Protein AF-A0A7W8QXP1-F1 (afdb_monomer_lite)

pLDDT: mean 91.77, std 12.17, range [30.86, 98.94]

Foldseek 3Di:
DVVVVVVVVVVVVVVVVVVVVVPPPPPDPPPQKAKWFQQLAEELQAWGKIKIFGQDDAWAQKKFKAAPPPRHTDDIFGWAPWLADDFLTGIMIMTTPSVGRDWHWIWMGTPNYIYPIHTHDLQSLACLLVLLVVLLLCFKAAQRQVVNDHFQQQAAFEDPDPDPGRHGADLTIFGQFFQFNKDFLQQLLLLLLLLLVLCVVQVVRFDQQADLSGYGDGDPDGPSVSSSVRSVVSQCSQLVDLQWHWTIWAAPLSVPDFDRRRPFQRDCPPGGRHYTYIYTQPQCWDAPAPETAHGRWCLQSLLSLLLSLLSVLVVCCPPPVPSSVVSNSRNVSSLVRSVVGPTDRWDYHHPDNDTQRAGDRLLSLLSNLLSNCVSPVDVVSLVSNLVSCVVQLAQVQLLPQDDGHNHRPPLDRCSLLSSLVV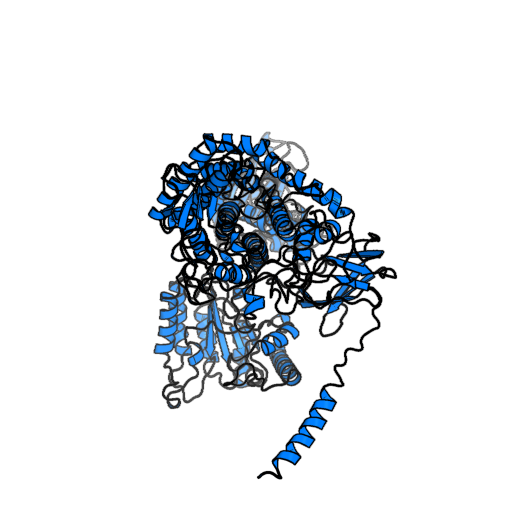DDDPSVVSSLVSLVVSLVSQQVQLVSHSLSGSQYFFQLSLLNLLNNLVSVVSSCVSPVDCPCSNSSVSSVSCCRQSDLQSEHQFFCVVVPGHYQQAFQHSCCPVPVDGSGSFGWSAKHQLVVQVPDPQQDFPDPFPCVSRGGNGIDAGSGNSDNRHGIGGSSSSSSVSSSSSSSSSVSCLFPDADDDQLARAFFDLVDLEEAEEAEDEQFQPQLVVLLVLCVVLVFAHAYAYELNLLPDPVCVVSVLSNVVSPHHYAHQWHHLDDQADPVGLVHGPDDLVRRVVRRVSRQVSVVVSVQHCVSHQEYQYRVSGHHNVSSVSSVVVSHHYHGFHPFLCQALQQDAVVVPPSDDALVNSLVSLVVQQVPDPSRCRRGHRYHYSGYDPRRPRHNSVCSSVSSVVSVVVVHHHDHPCVSHDRDRDDQPPVCCVPPLVVQLVVLQVLVVVQQQADAWDDWDQCPPLRHNATKTKGKGWAAAQPPPRHTFIWIFIWRADHSNLVSLQLQVLCCVQPVDNDPVSSCVLSVLLCVARSRIATQWIWDWDPDPPHRGTAIFTDHLQWTFAFPDPVLHDPSRGHDPVSRVCRSVDDPVRTDQATHAAGDRRGQGPVLCVVVVNPDCCDDPVGGGPCVSVVSNVQVVVSNVDSYRVSSNSVSNVPD

Sequence (1076 aa):
MHKYMVRYIRKMSLFFSFCFLLYTSQAAESSGAWIRINQLGYLPKGIKVAVWVGKQGTAAETFQVLEAKTSALVFRGKTSAAYGAYGPFNQSYRLNFSAFTKPGHYYIQCGEVRSPVFRLADNIYEGTADFSLRYMRQQRSGFNPFLKDSCHTKDGFTMYGPMRDSTHIDVSGGWHDATDYLQYVTTSANATYHLLAAYRDFPEVFSDRHQANGLEGSNGTADVLDEAKWGLNWLLKMHPKKNWMFNQLADDRDHAGMRLPNKDLVDYGMGKGNARVVYFANGEPQGLGKYKNRSTGLASTAGKFSSAFALAASVYQKTDPGLAKLFREKSLSAYSLGLTRPGVSQTAPNREPYFYEEDNWVDDMELASAALYRLTGGQQYLKQSLQYSLAEQVTPWMGADTARHYQWYPFHNFGHAELAAATDGKTKAALIGYYRQGIEKVLGKAKQNVFYRGVPFIWCSNNLTTSFAIQCALYRKLSGDEQYAELEQACIDWLFGCNPWGKCMVYGMPAMGDTPGDPHSSLSYLYHYPLDGGLVDGPVYGSIFKHLRGLTLSKPDAYAEFQSDLVVYHDDKGDYSTNEPTMDGTASLVYLLAGKASEARHSITFPESHGAIIRGDTSSKKLALVFTGDEFGDGAAFIANALKQEQVHGSFFLTGNFYRNKDFKKVIAQLKQDGNYLGSHSDRHLLYCDWGKRDSLLVTKAQFEKDIAAGYLELKKFGIEKNQAPYFLPPYEWYNDTIASWTRGLDLHLVNFTPGTRSNADYTYPEMGAKYINSETVQQSILNYEQKDKNGLNGFILLVHIGTDPRRKDKFYSRLPRLIPALKSKGYQFVRIDELLKQEPAGIPAAYLKDSLPALVAKCKNLLDHAYMAQTLIAETDTLPGWEGLPVKLYAYKTGKDLYTGQPKTGKVYLLNPSAEKLATWIMTTCWEVKKSVEAKYINKVFETIRGQSGAQFPVKGVVYEDQYTRNFQEPYIFKDGVTVYVADSTMFPRDKTCTPAQLDFYLRIENKDLKAQTGRYGRIISTTREMYLANGGTADVGDAEHRKIKWLDIVKDLYKKAWRSDKNELMIAWARQNL

Radius of gyration: 35.12 Å; chains: 1; bounding box: 66×115×99 Å

Secondary structure (DSSP, 8-state):
-HHHHHHHHHHHHHHHTTSSSS---------SEEEE--SS-B-TTS--EEEEEESSS---SEEEEEETTT--EEEEEE-------BTTBSEEEEEE-TT----EEEEEEETTEEPPPEEE-TTTTTTHHHHHHHHHHHTBSEEETTTTEEE-TT--EEESSSSPTT-B-----SB-SSSS--EEHHHHHHHHHHHHHHHHH-TTT----B-TTS-BS--SS-HHHHHHHHHHHHHHHHS-STT--EEEES-GGG-S----GGG----SSS-TTSPPEEEE--SS---SSS-------SHHHHHHHHHHHHHHHHHHTTT-HHHHHHHHHHHHHHHHHHHHS-S--PPPPSSSS--------HHHHHHHHHHHHHHH--HHHHHHHHHHHHH-SS-TTTT-S---TTTTTTSS-HHHHHHHHT--HHHHHHHHHHHHHHHHHHHHHHTTSTT---S--STTHHHHHHHHHHHHHHHHHHH---TTHHHHHHHHHHHBT-STT--BSBTTBSTTS---SS-S-HHHHHH----TTPEE---B-HHHHTT-TT---SS--TTGGG--SS-B---STT-HHHH-EEHHHHHHHHHHHHHHHHHHHTS-PPPEETTEE-B--TTS-EEEEEEEESS--TTHHHHHHHHHHTT---EEEE-HHHHH-GGGHHHHHHHHHTT-EEEES-SS----B-SS-TTSBSS-HHHHHHHHHHHHHHHHHTT--GGG--EE--GGG---HHHHHHHHHTT-EEB-PPTTS-GGGGG--GGGGGG---HHHHHHHHHHHHHHSTTTTTTEEEEEESS--TT--S-GGGGHHHHHHHHHTTTPEE--HHHHT-----PPPHHHHHHHHHHHHHHHHHHHHT-TT-SEEEEEES--TT-TTS-EEEEEEEES--TTT-SPEEEEEEE-PPPHHHHHHHHHHHHHHHHS---HHHHHHHHHHHHHHTTT--EEEEEEEE-SSSTT--EEEEEETTEEEEES-GGGS-TTSS--HHHHHHHHT--GGGEEEEEEEEETTTTB-HHHHHTTT--S----SSS-BTTHHHHHHHHHHHHHTSS--HHHHHHHHHH-

Structure (mmCIF, N/CA/C/O backbone):
data_AF-A0A7W8QXP1-F1
#
_entry.id   AF-A0A7W8QXP1-F1
#
loop_
_atom_site.group_PDB
_atom_site.id
_atom_site.type_symbol
_atom_site.label_atom_id
_atom_site.label_alt_id
_atom_site.label_comp_id
_atom_site.label_asym_id
_atom_site.label_entity_id
_atom_site.label_seq_id
_atom_site.pdbx_PDB_ins_code
_atom_site.Cartn_x
_atom_site.Cartn_y
_atom_site.Cartn_z
_atom_site.occupancy
_atom_site.B_iso_or_equiv
_atom_site.auth_seq_id
_atom_site.auth_comp_id
_atom_site.auth_asym_id
_atom_site.auth_atom_id
_atom_site.pdbx_PDB_model_num
ATOM 1 N N . MET A 1 1 ? -2.065 -65.289 -2.883 1.00 45.75 1 MET A N 1
ATOM 2 C CA . MET A 1 1 ? -1.930 -63.813 -2.849 1.00 45.75 1 MET A CA 1
ATOM 3 C C . MET A 1 1 ? -2.703 -63.068 -3.941 1.00 45.75 1 MET A C 1
ATOM 5 O O . MET A 1 1 ? -3.169 -61.979 -3.657 1.00 45.75 1 MET A O 1
ATOM 9 N N . HIS A 1 2 ? -2.965 -63.631 -5.127 1.00 40.47 2 HIS A N 1
ATOM 10 C CA . HIS A 1 2 ? -3.697 -62.901 -6.184 1.00 40.47 2 HIS A CA 1
ATOM 11 C C . HIS A 1 2 ? -5.241 -62.876 -6.029 1.00 40.47 2 HIS A C 1
ATOM 13 O O . HIS A 1 2 ? -5.902 -61.968 -6.518 1.00 40.47 2 HIS A O 1
ATOM 19 N N . LYS A 1 3 ? -5.837 -63.815 -5.272 1.00 36.53 3 LYS A N 1
ATOM 20 C CA . LYS A 1 3 ? -7.297 -63.853 -5.007 1.00 36.53 3 LYS A CA 1
ATOM 21 C C . LYS A 1 3 ? -7.773 -62.976 -3.830 1.00 36.53 3 LYS A C 1
ATOM 23 O O . LYS A 1 3 ? -8.970 -62.734 -3.713 1.00 36.53 3 LYS A O 1
ATOM 28 N N . TYR A 1 4 ? -6.866 -62.459 -2.994 1.00 38.69 4 TYR A N 1
ATOM 29 C CA . TYR A 1 4 ? -7.212 -61.578 -1.862 1.00 38.69 4 TYR A CA 1
ATOM 30 C C . TYR A 1 4 ? -7.196 -60.080 -2.227 1.00 38.69 4 TYR A C 1
ATOM 32 O O . TYR A 1 4 ? -7.912 -59.299 -1.608 1.00 38.69 4 TYR A O 1
ATOM 40 N N . MET A 1 5 ? -6.479 -59.689 -3.287 1.00 38.09 5 MET A N 1
ATOM 41 C CA . MET A 1 5 ? -6.414 -58.297 -3.765 1.00 38.09 5 MET A CA 1
ATOM 42 C C . MET A 1 5 ? -7.695 -57.851 -4.491 1.00 38.09 5 MET A C 1
ATOM 44 O O . MET A 1 5 ? -8.134 -56.713 -4.352 1.00 38.09 5 MET A O 1
ATOM 48 N N . VAL A 1 6 ? -8.371 -58.767 -5.193 1.00 42.03 6 VAL A N 1
ATOM 49 C CA . VAL A 1 6 ? -9.580 -58.451 -5.982 1.00 42.03 6 VAL A CA 1
ATOM 50 C C . VAL A 1 6 ? -10.817 -58.216 -5.096 1.00 42.03 6 VAL A C 1
ATOM 52 O O . VAL A 1 6 ? -11.733 -57.486 -5.472 1.00 42.03 6 VAL A O 1
ATOM 55 N N . ARG A 1 7 ? -10.838 -58.767 -3.872 1.00 38.62 7 ARG A N 1
ATOM 56 C CA . ARG A 1 7 ? -11.947 -58.577 -2.917 1.00 38.62 7 ARG A CA 1
ATOM 57 C C . ARG A 1 7 ? -11.849 -57.263 -2.128 1.00 38.62 7 ARG A C 1
ATOM 59 O O . ARG A 1 7 ? -12.881 -56.758 -1.695 1.00 38.62 7 ARG A O 1
ATOM 66 N N . TYR A 1 8 ? -10.648 -56.689 -2.001 1.00 40.62 8 TYR A N 1
ATOM 67 C CA . TYR A 1 8 ? -10.424 -55.383 -1.364 1.00 40.62 8 TYR A CA 1
ATOM 68 C C . TYR A 1 8 ? -10.776 -54.212 -2.298 1.00 40.62 8 TYR A C 1
ATOM 70 O O . TYR A 1 8 ? -11.383 -53.235 -1.864 1.00 40.62 8 TYR A O 1
ATOM 78 N N . ILE A 1 9 ? -10.524 -54.359 -3.603 1.00 44.59 9 ILE A N 1
ATOM 79 C CA . ILE A 1 9 ? -10.829 -53.321 -4.601 1.00 44.59 9 ILE A CA 1
ATOM 80 C C . ILE A 1 9 ? -12.349 -53.151 -4.790 1.00 44.59 9 ILE A C 1
ATOM 82 O O . ILE A 1 9 ? -12.837 -52.028 -4.868 1.00 44.59 9 ILE A O 1
ATOM 86 N N . ARG A 1 10 ? -13.145 -54.230 -4.728 1.00 36.12 10 ARG A N 1
ATOM 87 C CA . ARG A 1 10 ? -14.615 -54.133 -4.864 1.00 36.12 10 ARG A CA 1
ATOM 88 C C . ARG A 1 10 ? -15.347 -53.528 -3.657 1.00 36.12 10 ARG A C 1
ATOM 90 O O . ARG A 1 10 ? -16.446 -53.016 -3.840 1.00 36.12 10 ARG A O 1
ATOM 97 N N . LYS A 1 11 ? -14.770 -53.544 -2.446 1.00 36.03 11 LYS A N 1
ATOM 98 C CA . LYS A 1 11 ? -15.362 -52.861 -1.273 1.00 36.03 11 LYS A CA 1
ATOM 99 C C . LYS A 1 11 ? -14.925 -51.396 -1.143 1.00 36.03 11 LYS A C 1
ATOM 101 O O . LYS A 1 11 ? -15.694 -50.603 -0.612 1.00 36.03 11 LYS A O 1
ATOM 106 N N . MET A 1 12 ? -13.769 -51.013 -1.693 1.00 38.09 12 MET A N 1
ATOM 107 C CA . MET A 1 12 ? -13.358 -49.603 -1.781 1.00 38.09 12 MET A CA 1
ATOM 108 C C . MET A 1 12 ? -14.133 -48.821 -2.849 1.00 38.09 12 MET A C 1
ATOM 110 O O . MET A 1 12 ? -14.466 -47.665 -2.611 1.00 38.09 12 MET A O 1
ATOM 114 N N . SER A 1 13 ? -14.518 -49.441 -3.970 1.00 34.28 13 SER A N 1
ATOM 115 C CA . SER A 1 13 ? -15.286 -48.749 -5.023 1.00 34.28 13 SER A CA 1
ATOM 116 C C . SER A 1 13 ? -16.749 -48.448 -4.652 1.00 34.28 13 SER A C 1
ATOM 118 O O . SER A 1 13 ? -17.327 -47.501 -5.181 1.00 34.28 13 SER A O 1
ATOM 120 N N . LEU A 1 14 ? -17.343 -49.199 -3.715 1.00 34.03 14 LEU A N 1
ATOM 121 C CA . LEU A 1 14 ? -18.716 -48.962 -3.240 1.00 34.03 14 LEU A CA 1
ATOM 122 C C . LEU A 1 14 ? -18.803 -47.969 -2.068 1.00 34.03 14 LEU A C 1
ATOM 124 O O . LEU A 1 14 ? -19.840 -47.339 -1.903 1.00 34.03 14 LEU A O 1
ATOM 128 N N . PHE A 1 15 ? -17.721 -47.758 -1.309 1.00 35.34 15 PHE A N 1
ATOM 129 C CA . PHE A 1 15 ? -17.677 -46.720 -0.268 1.00 35.34 15 PHE A CA 1
ATOM 130 C C . PHE A 1 15 ? -17.235 -45.354 -0.826 1.00 35.34 15 PHE A C 1
ATOM 132 O O . PHE A 1 15 ? -17.736 -44.321 -0.393 1.00 35.34 15 PHE A O 1
ATOM 139 N N . PHE A 1 16 ? -16.388 -45.336 -1.866 1.00 35.66 16 PHE A N 1
ATOM 140 C CA . PHE A 1 16 ? -16.033 -44.098 -2.577 1.00 35.66 16 PHE A CA 1
ATOM 141 C C . PHE A 1 16 ? -17.156 -43.548 -3.467 1.00 35.66 16 PHE A C 1
ATOM 143 O O . PHE A 1 16 ? -17.187 -42.347 -3.713 1.00 35.66 16 PHE A O 1
ATOM 150 N N . SER A 1 17 ? -18.112 -44.381 -3.891 1.00 30.86 17 SER A N 1
ATOM 151 C CA . SER A 1 17 ? -19.267 -43.911 -4.672 1.00 30.86 17 SER A CA 1
ATOM 152 C C . SER A 1 17 ? -20.424 -43.397 -3.806 1.00 30.86 17 SER A C 1
ATOM 154 O O . SER A 1 17 ? -21.253 -42.653 -4.308 1.00 30.86 17 SER A O 1
ATOM 156 N N . PHE A 1 18 ? -20.486 -43.725 -2.507 1.00 32.00 18 PHE A N 1
ATOM 157 C CA . PHE A 1 18 ? -21.573 -43.257 -1.628 1.00 32.00 18 PHE A CA 1
ATOM 158 C C . PHE A 1 18 ? -21.232 -41.963 -0.863 1.00 32.00 18 PHE A C 1
ATOM 160 O O . PHE A 1 18 ? -22.133 -41.237 -0.455 1.00 32.00 18 PHE A O 1
ATOM 167 N N . CYS A 1 19 ? -19.946 -41.611 -0.732 1.00 32.91 19 CYS A N 1
ATOM 168 C CA . CYS A 1 19 ? -19.520 -40.328 -0.151 1.00 32.91 19 CYS A CA 1
ATOM 169 C C . CYS A 1 19 ? -19.311 -39.203 -1.182 1.00 32.91 19 CYS A C 1
ATOM 171 O O . CYS A 1 19 ? -19.203 -38.047 -0.787 1.00 32.91 19 CYS A O 1
ATOM 173 N N . PHE A 1 20 ? -19.312 -39.505 -2.486 1.00 32.97 20 PHE A N 1
ATOM 174 C CA . PHE A 1 20 ? -19.269 -38.490 -3.554 1.00 32.97 20 PHE A CA 1
ATOM 175 C C . PHE A 1 20 ? -20.662 -38.015 -4.014 1.00 32.97 20 PHE A C 1
ATOM 177 O O . PHE A 1 20 ? -20.769 -37.108 -4.831 1.00 32.97 20 PHE A O 1
ATOM 184 N N . LEU A 1 21 ? -21.734 -38.595 -3.462 1.00 32.53 21 LEU A N 1
ATOM 185 C CA . LEU A 1 21 ? -23.129 -38.312 -3.829 1.00 32.53 21 LEU A CA 1
ATOM 186 C C . LEU A 1 21 ? -23.885 -37.432 -2.810 1.00 32.53 21 LEU A C 1
ATOM 188 O O . LEU A 1 21 ? -25.090 -37.254 -2.938 1.00 32.53 21 LEU A O 1
ATOM 192 N N . LEU A 1 22 ? -23.189 -36.837 -1.830 1.00 37.03 22 LEU A N 1
ATOM 193 C CA . LEU A 1 22 ? -23.756 -35.830 -0.907 1.00 37.03 22 LEU A CA 1
ATOM 194 C C . LEU A 1 22 ? -23.079 -34.447 -0.982 1.00 37.03 22 LEU A C 1
ATOM 196 O O . LEU A 1 22 ? -23.413 -33.554 -0.212 1.00 37.03 22 LEU A O 1
ATOM 200 N N . TYR A 1 23 ? -22.191 -34.247 -1.958 1.00 36.22 23 TYR A N 1
ATOM 201 C CA . TYR A 1 23 ? -21.741 -32.926 -2.415 1.00 36.22 23 TYR A CA 1
ATOM 202 C C . TYR A 1 23 ? -21.901 -32.812 -3.936 1.00 36.22 23 TYR A C 1
ATOM 204 O O . TYR A 1 23 ? -21.065 -32.249 -4.634 1.00 36.22 23 TYR A O 1
ATOM 212 N N . THR A 1 24 ? -23.002 -33.331 -4.479 1.00 32.81 24 THR A N 1
ATOM 213 C CA . THR A 1 24 ? -23.539 -32.718 -5.691 1.00 32.81 24 THR A CA 1
ATOM 214 C C . THR A 1 24 ? -24.107 -31.383 -5.244 1.00 32.81 24 THR A C 1
ATOM 216 O O . THR A 1 24 ? -25.175 -31.331 -4.631 1.00 32.81 24 THR A O 1
ATOM 219 N N . SER A 1 25 ? -23.358 -30.310 -5.500 1.00 35.28 25 SER A N 1
ATOM 220 C CA . SER A 1 25 ? -23.947 -29.000 -5.719 1.00 35.28 25 SER A CA 1
ATOM 221 C C . SER A 1 25 ? -25.183 -29.233 -6.572 1.00 35.28 25 SER A C 1
ATOM 223 O O . SER A 1 25 ? -25.096 -29.658 -7.723 1.00 35.28 25 SER A O 1
ATOM 225 N N . GLN A 1 26 ? -26.348 -29.045 -5.966 1.00 31.06 26 GLN A N 1
ATOM 226 C CA . GLN A 1 26 ? -27.557 -28.831 -6.723 1.00 31.06 26 GLN A CA 1
ATOM 227 C C . GLN A 1 26 ? -27.211 -27.610 -7.569 1.00 31.06 26 GLN A C 1
ATOM 229 O O . GLN A 1 26 ? -27.056 -26.511 -7.035 1.00 31.06 26 GLN A O 1
ATOM 234 N N . ALA A 1 27 ? -26.891 -27.844 -8.842 1.00 34.53 27 ALA A N 1
ATOM 235 C CA . ALA A 1 27 ? -26.744 -26.790 -9.815 1.00 34.53 27 ALA A CA 1
ATOM 236 C C . ALA A 1 27 ? -28.119 -26.137 -9.849 1.00 34.53 27 ALA A C 1
ATOM 238 O O . ALA A 1 27 ? -29.040 -26.643 -10.486 1.00 34.53 27 ALA A O 1
ATOM 239 N N . ALA A 1 28 ? -28.285 -25.094 -9.036 1.00 35.69 28 ALA A N 1
ATOM 240 C CA . ALA A 1 28 ? -29.384 -24.176 -9.193 1.00 35.69 28 ALA A CA 1
ATOM 241 C C . ALA A 1 28 ? -29.307 -23.741 -10.654 1.00 35.69 28 ALA A C 1
ATOM 243 O O . ALA A 1 28 ? -28.258 -23.259 -11.093 1.00 35.69 28 ALA A O 1
ATOM 244 N N . GLU A 1 29 ? -30.371 -24.003 -11.414 1.00 40.59 29 GLU A N 1
ATOM 245 C CA . GLU A 1 29 ? -30.580 -23.360 -12.706 1.00 40.59 29 GLU A CA 1
ATOM 246 C C . GLU A 1 29 ? -30.188 -21.892 -12.547 1.00 40.59 29 GLU A C 1
ATOM 248 O O . GLU A 1 29 ? -30.646 -21.224 -11.613 1.00 40.59 29 GLU A O 1
ATOM 253 N N . SER A 1 30 ? -29.235 -21.427 -13.362 1.00 53.06 30 SER A N 1
ATOM 254 C CA . SER A 1 30 ? -28.672 -20.101 -13.146 1.00 53.06 30 SER A CA 1
ATOM 255 C C . SER A 1 30 ? -29.807 -19.089 -13.272 1.00 53.06 30 SER A C 1
ATOM 257 O O . SER A 1 30 ? -30.499 -19.015 -14.285 1.00 53.06 30 SER A O 1
ATOM 259 N N . SER A 1 31 ? -30.010 -18.287 -12.231 1.00 64.50 31 SER A N 1
ATOM 260 C CA . SER A 1 31 ? -31.025 -17.229 -12.185 1.00 64.50 31 SER A CA 1
ATOM 261 C C . SER A 1 31 ? -30.762 -16.097 -13.194 1.00 64.50 31 SER A C 1
ATOM 263 O O . SER A 1 31 ? -31.374 -15.035 -13.112 1.00 64.50 31 SER A O 1
ATOM 265 N N . GLY A 1 32 ? -29.811 -16.285 -14.121 1.00 90.44 32 GLY A N 1
ATOM 266 C CA . GLY A 1 32 ? -29.311 -15.266 -15.035 1.00 90.44 32 GLY A CA 1
ATOM 267 C C . GLY A 1 32 ? -28.653 -14.084 -14.323 1.00 90.44 32 GLY A C 1
ATOM 268 O O . GLY A 1 32 ? -28.522 -13.031 -14.949 1.00 90.44 32 GLY A O 1
ATOM 269 N N . ALA A 1 33 ? -28.281 -14.223 -13.043 1.00 95.75 33 ALA A N 1
ATOM 270 C CA . ALA A 1 33 ? -27.765 -13.145 -12.208 1.00 95.75 33 ALA A CA 1
ATOM 271 C C . ALA A 1 33 ? -26.654 -13.593 -11.241 1.00 95.75 33 ALA A C 1
ATOM 273 O O . ALA A 1 33 ? -26.610 -14.738 -10.795 1.00 95.75 33 ALA A O 1
ATOM 274 N N . TRP A 1 34 ? -25.762 -12.659 -10.896 1.00 97.31 34 TRP A N 1
ATOM 275 C CA . TRP A 1 34 ? -24.554 -12.888 -10.098 1.00 97.31 34 TRP A CA 1
ATOM 276 C C . TRP A 1 34 ? -24.275 -11.714 -9.155 1.00 97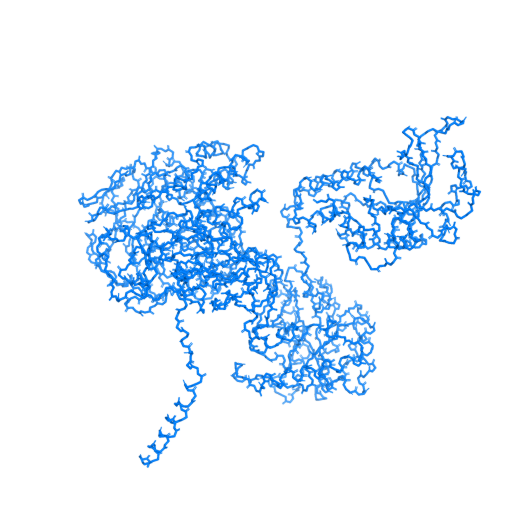.31 34 TRP A C 1
ATOM 278 O O . TRP A 1 34 ? -24.636 -10.574 -9.442 1.00 97.31 34 TRP A O 1
ATOM 288 N N . ILE A 1 35 ? -23.566 -11.980 -8.053 1.00 98.50 35 ILE A N 1
ATOM 289 C CA . ILE A 1 35 ? -23.001 -10.944 -7.178 1.00 98.50 35 ILE A CA 1
ATOM 290 C C . ILE A 1 35 ? -21.474 -11.012 -7.253 1.00 98.50 35 ILE A C 1
ATOM 292 O O . ILE A 1 35 ? -20.868 -12.023 -6.896 1.00 98.50 35 ILE A O 1
ATOM 296 N N . ARG A 1 36 ? -20.862 -9.918 -7.706 1.00 98.50 36 ARG A N 1
ATOM 297 C CA . ARG A 1 36 ? -19.419 -9.708 -7.831 1.00 98.50 36 ARG A CA 1
ATOM 298 C C . ARG A 1 36 ? -18.891 -8.985 -6.594 1.00 98.50 36 ARG A C 1
ATOM 300 O O . ARG A 1 36 ? -19.529 -8.063 -6.086 1.00 98.50 36 ARG A O 1
ATOM 307 N N . ILE A 1 37 ? -17.748 -9.437 -6.098 1.00 98.62 37 ILE A N 1
ATOM 308 C CA . ILE A 1 37 ? -17.137 -8.995 -4.839 1.00 98.62 37 ILE A CA 1
ATOM 309 C C . ILE A 1 37 ? -15.621 -8.942 -4.989 1.00 98.62 37 ILE A C 1
ATOM 311 O O . ILE A 1 37 ? -15.060 -9.579 -5.877 1.00 98.62 37 ILE A O 1
ATOM 315 N N . ASN A 1 38 ? -14.962 -8.257 -4.061 1.00 98.50 38 ASN A N 1
ATOM 316 C CA . ASN A 1 38 ? -13.539 -8.434 -3.827 1.00 98.50 38 ASN A CA 1
ATOM 317 C C . ASN A 1 38 ? -13.306 -9.782 -3.121 1.00 98.50 38 ASN A C 1
ATOM 319 O O . ASN A 1 38 ? -13.685 -9.962 -1.961 1.00 98.50 38 ASN A O 1
ATOM 323 N N . GLN A 1 39 ? -12.703 -10.734 -3.828 1.00 97.56 39 GLN A N 1
ATOM 324 C CA . GLN A 1 39 ? -12.429 -12.082 -3.328 1.00 97.56 39 GLN A CA 1
ATOM 325 C C . GLN A 1 39 ? -11.231 -12.133 -2.375 1.00 97.56 39 GLN A C 1
ATOM 327 O O . GLN A 1 39 ? -11.158 -13.047 -1.555 1.00 97.56 39 GLN A O 1
ATOM 332 N N . LEU A 1 40 ? -10.315 -11.155 -2.429 1.00 95.19 40 LEU A N 1
ATOM 333 C CA . LEU A 1 40 ? -9.268 -11.003 -1.411 1.00 95.19 40 LEU A CA 1
ATOM 334 C C . LEU A 1 40 ? -9.901 -10.649 -0.052 1.00 95.19 40 LEU A C 1
ATOM 336 O O . LEU A 1 40 ? -9.481 -11.147 0.996 1.00 95.19 40 LEU A O 1
ATOM 340 N N . GLY A 1 41 ? -10.965 -9.845 -0.094 1.00 94.94 41 GLY A N 1
ATOM 341 C CA . GLY A 1 41 ? -11.817 -9.467 1.026 1.00 94.94 41 GLY A CA 1
ATOM 342 C C . GLY A 1 41 ? -11.711 -7.982 1.373 1.00 94.94 41 GLY A C 1
ATOM 343 O O . GLY A 1 41 ? -11.246 -7.173 0.575 1.00 94.94 41 GLY A O 1
ATOM 344 N N . TYR A 1 42 ? -12.172 -7.607 2.568 1.00 96.38 42 TYR A N 1
ATOM 345 C CA . TYR A 1 42 ? -12.351 -6.203 2.952 1.00 96.38 42 TYR A CA 1
ATOM 346 C C . TYR A 1 42 ? -11.791 -5.896 4.342 1.00 96.38 42 TYR A C 1
ATOM 348 O O . TYR A 1 42 ? -11.944 -6.682 5.278 1.00 96.38 42 TYR A O 1
ATOM 356 N N . LEU A 1 43 ? -11.221 -4.703 4.522 1.00 90.00 43 LEU A N 1
ATOM 357 C CA . LEU A 1 43 ? -10.880 -4.215 5.861 1.00 90.00 43 LEU A CA 1
ATOM 358 C C . LEU A 1 43 ? -12.159 -3.883 6.647 1.00 90.00 43 LEU A C 1
ATOM 360 O O . LEU A 1 43 ? -13.049 -3.236 6.088 1.00 90.00 43 LEU A O 1
ATOM 364 N N . PRO A 1 44 ? -12.250 -4.221 7.947 1.00 85.94 44 PRO A N 1
ATOM 365 C CA . PRO A 1 44 ? -13.378 -3.905 8.821 1.00 85.94 44 PRO A CA 1
ATOM 366 C C . PRO A 1 44 ? -13.898 -2.475 8.708 1.00 85.94 44 PRO A C 1
ATOM 368 O O . PRO A 1 44 ? -15.104 -2.268 8.619 1.00 85.94 44 PRO A O 1
ATOM 371 N N . LYS A 1 45 ? -13.011 -1.480 8.647 1.00 84.94 45 LYS A N 1
ATOM 372 C CA . LYS A 1 45 ? -13.379 -0.055 8.552 1.00 84.94 45 LYS A CA 1
ATOM 373 C C . LYS A 1 45 ? -13.280 0.524 7.135 1.00 84.94 45 LYS A C 1
ATOM 375 O O . LYS A 1 45 ? -13.533 1.707 6.960 1.00 84.94 45 LYS A O 1
ATOM 380 N N . GLY A 1 46 ? -12.918 -0.288 6.141 1.00 88.50 46 GLY A N 1
ATOM 381 C CA . GLY A 1 46 ? -12.794 0.152 4.751 1.00 88.50 46 GLY A CA 1
ATOM 382 C C . GLY A 1 46 ? -14.142 0.297 4.044 1.00 88.50 46 GLY A C 1
ATOM 383 O O . GLY A 1 46 ? -15.181 -0.127 4.561 1.00 88.50 46 GLY A O 1
ATOM 384 N N . ILE A 1 47 ? -14.113 0.855 2.834 1.00 96.50 47 ILE A N 1
ATOM 385 C CA . ILE A 1 47 ? -15.256 0.826 1.917 1.00 96.50 47 ILE A CA 1
ATOM 386 C C . ILE A 1 47 ? -15.489 -0.614 1.445 1.00 96.50 47 ILE A C 1
ATOM 388 O O . ILE A 1 47 ? -14.540 -1.364 1.218 1.00 96.50 47 ILE A O 1
ATOM 392 N N . LYS A 1 48 ? -16.758 -1.020 1.349 1.00 98.44 48 LYS A N 1
ATOM 393 C CA . LYS A 1 48 ? -17.166 -2.376 0.965 1.00 98.44 48 LYS A CA 1
ATOM 394 C C . LYS A 1 48 ? -18.414 -2.299 0.104 1.00 98.44 48 LYS A C 1
ATOM 396 O O . LYS A 1 48 ? -19.500 -1.964 0.595 1.00 98.44 48 LYS A O 1
ATOM 401 N N . VAL A 1 49 ? -18.253 -2.595 -1.179 1.00 98.69 49 VAL A N 1
ATOM 402 C CA . VAL A 1 49 ? -19.352 -2.576 -2.140 1.00 98.69 49 VAL A CA 1
ATOM 403 C C . VAL A 1 49 ? -19.276 -3.821 -3.010 1.00 98.69 49 VAL A C 1
ATOM 405 O O . VAL A 1 49 ? -18.257 -4.093 -3.637 1.00 98.69 49 VAL A O 1
ATOM 408 N N . ALA A 1 50 ? -20.364 -4.584 -3.033 1.00 98.81 50 ALA A N 1
ATOM 409 C CA . ALA A 1 50 ? -20.562 -5.660 -3.992 1.00 98.81 50 ALA A CA 1
ATOM 410 C C . ALA A 1 50 ? -21.424 -5.165 -5.155 1.00 98.81 50 ALA A C 1
ATOM 412 O O . ALA A 1 50 ? -22.157 -4.181 -5.027 1.00 98.81 50 ALA A O 1
ATOM 413 N N . VAL A 1 51 ? -21.360 -5.860 -6.284 1.00 98.75 51 VAL A N 1
ATOM 414 C CA . VAL A 1 51 ? -22.102 -5.511 -7.495 1.00 98.75 51 VAL A CA 1
ATOM 415 C C . VAL A 1 51 ? -22.991 -6.678 -7.895 1.00 98.75 51 VAL A C 1
ATOM 417 O O . VAL A 1 51 ? -22.502 -7.760 -8.202 1.00 98.75 51 VAL A O 1
ATOM 420 N N . TRP A 1 52 ? -24.303 -6.464 -7.899 1.00 98.56 52 TRP A N 1
ATOM 421 C CA . TRP A 1 52 ? -25.255 -7.396 -8.492 1.00 98.56 52 TRP A CA 1
ATOM 422 C C . TRP A 1 52 ? -25.379 -7.100 -9.984 1.00 98.56 52 TRP A C 1
ATOM 424 O O . TRP A 1 52 ? -25.535 -5.941 -10.376 1.00 98.56 52 TRP A O 1
ATOM 434 N N . VAL A 1 53 ? -25.349 -8.137 -10.812 1.00 98.19 53 VAL A N 1
ATOM 435 C CA . VAL A 1 53 ? -25.520 -8.052 -12.267 1.00 98.19 53 VAL A CA 1
ATOM 436 C C . VAL A 1 53 ? -26.445 -9.156 -12.751 1.00 98.19 53 VAL A C 1
ATOM 438 O O . VAL A 1 53 ? -26.361 -10.282 -12.270 1.00 98.19 53 VAL A O 1
ATOM 441 N N . GLY A 1 54 ? -27.302 -8.846 -13.720 1.00 96.81 54 GLY A N 1
ATOM 442 C CA . GLY A 1 54 ? -28.257 -9.792 -14.281 1.00 96.81 54 GLY A CA 1
ATOM 443 C C . GLY A 1 54 ? -28.444 -9.609 -15.781 1.00 96.81 54 GLY A C 1
ATOM 444 O O . GLY A 1 54 ? -28.558 -8.492 -16.288 1.00 96.81 54 GLY A O 1
ATOM 445 N N . LYS A 1 55 ? -28.502 -10.725 -16.507 1.00 95.00 55 LYS A N 1
ATOM 446 C CA . LYS A 1 55 ? -29.002 -10.781 -17.889 1.00 95.00 55 LYS A CA 1
ATOM 447 C C . LYS A 1 55 ? -30.526 -10.712 -17.921 1.00 95.00 55 LYS A C 1
ATOM 449 O O . LYS A 1 55 ? -31.097 -10.266 -18.912 1.00 95.00 55 LYS A O 1
ATOM 454 N N . GLN A 1 56 ? -31.184 -11.141 -16.848 1.00 87.75 56 GLN A N 1
ATOM 455 C CA . GLN A 1 56 ? -32.636 -11.123 -16.691 1.00 87.75 56 GLN A CA 1
ATOM 456 C C . GLN A 1 56 ? -32.998 -10.778 -15.239 1.00 87.75 56 GLN A C 1
ATOM 458 O O . GLN A 1 56 ? -32.183 -10.951 -14.333 1.00 87.75 56 GLN A O 1
ATOM 463 N N . GLY A 1 57 ? -34.221 -10.285 -15.027 1.00 85.12 57 GLY A N 1
ATOM 464 C CA . GLY A 1 57 ? -34.736 -9.934 -13.702 1.00 85.12 57 GLY A CA 1
ATOM 465 C C . GLY A 1 57 ? -34.163 -8.644 -13.104 1.00 85.12 57 GLY A C 1
ATOM 466 O O . GLY A 1 57 ? -33.352 -7.940 -13.707 1.00 85.12 57 GLY A O 1
ATOM 467 N N . THR A 1 58 ? -34.620 -8.327 -11.894 1.00 89.69 58 THR A N 1
ATOM 468 C CA . THR A 1 58 ? -34.179 -7.180 -11.089 1.00 89.69 58 THR A CA 1
ATOM 469 C C . THR A 1 58 ? -33.684 -7.667 -9.735 1.00 89.69 58 THR A C 1
ATOM 471 O O . THR A 1 58 ? -34.204 -8.649 -9.202 1.00 89.69 58 THR A O 1
ATOM 474 N N . ALA A 1 59 ? -32.716 -6.967 -9.147 1.00 91.12 59 ALA A N 1
ATOM 475 C CA . ALA A 1 59 ? -32.298 -7.250 -7.780 1.00 91.12 59 ALA A CA 1
ATOM 476 C C . ALA A 1 59 ? -33.452 -7.014 -6.791 1.00 91.12 59 ALA A C 1
ATOM 478 O O . ALA A 1 59 ? -34.315 -6.159 -7.010 1.00 91.12 59 ALA A O 1
ATOM 479 N N . ALA A 1 60 ? -33.448 -7.747 -5.676 1.00 94.56 60 ALA A N 1
ATOM 480 C CA . ALA A 1 60 ? -34.362 -7.474 -4.574 1.00 94.56 60 ALA A CA 1
ATOM 481 C C . ALA A 1 60 ? -34.077 -6.088 -3.965 1.00 94.56 60 ALA A C 1
ATOM 483 O O . ALA A 1 60 ? -32.936 -5.622 -3.963 1.00 94.56 60 ALA A O 1
ATOM 484 N N . GLU A 1 61 ? -35.094 -5.443 -3.382 1.00 96.69 61 GLU A N 1
ATOM 485 C CA . GLU A 1 61 ? -34.959 -4.104 -2.775 1.00 96.69 61 GLU A CA 1
ATOM 486 C C . GLU A 1 61 ? -33.946 -4.053 -1.620 1.00 96.69 61 GLU A C 1
ATOM 488 O O . GLU A 1 61 ? -33.381 -3.001 -1.305 1.00 96.69 61 GLU A O 1
ATOM 493 N N . THR A 1 62 ? -33.715 -5.196 -0.974 1.00 98.19 62 THR A N 1
ATOM 494 C CA . THR A 1 62 ? -32.751 -5.348 0.113 1.00 98.19 62 THR A CA 1
ATOM 495 C C . THR A 1 62 ? -31.827 -6.526 -0.146 1.00 98.19 62 THR A C 1
ATOM 497 O O . THR A 1 62 ? -32.161 -7.472 -0.861 1.00 98.19 62 THR A O 1
ATOM 500 N N . PHE A 1 63 ? -30.660 -6.474 0.480 1.00 98.62 63 PHE A N 1
ATOM 501 C CA . PHE A 1 63 ? -29.706 -7.568 0.514 1.00 98.62 63 PHE A CA 1
ATOM 502 C C . PHE A 1 63 ? -29.269 -7.834 1.954 1.00 98.62 63 PHE A C 1
ATOM 504 O O . PHE A 1 63 ? -29.462 -7.022 2.866 1.00 98.62 63 PHE A O 1
ATOM 511 N N . GLN A 1 64 ? -28.678 -8.998 2.163 1.00 98.56 64 GLN A N 1
ATOM 512 C CA . GLN A 1 64 ? -28.241 -9.493 3.456 1.00 98.56 64 GLN A CA 1
ATOM 513 C C . GLN A 1 64 ? -26.770 -9.885 3.381 1.00 98.56 64 GLN A C 1
ATOM 515 O O . GLN A 1 64 ? -26.324 -10.416 2.369 1.00 98.56 64 GLN A O 1
ATOM 520 N N . VAL A 1 65 ? -26.027 -9.646 4.458 1.00 98.38 65 VAL A N 1
ATOM 521 C CA . VAL A 1 65 ? -24.727 -10.279 4.700 1.00 98.38 65 VAL A CA 1
ATOM 522 C C . VAL A 1 65 ? -24.962 -11.354 5.749 1.00 98.38 65 VAL A C 1
ATOM 524 O O . VAL A 1 65 ? -25.523 -11.074 6.817 1.00 98.38 65 VAL A O 1
ATOM 527 N N . LEU A 1 66 ? -24.544 -12.575 5.436 1.00 97.56 66 LEU A N 1
ATOM 528 C CA . LEU A 1 66 ? -24.722 -13.741 6.286 1.00 97.56 66 LEU A CA 1
ATOM 529 C C . LEU A 1 66 ? -23.364 -14.333 6.645 1.00 97.56 66 LEU A C 1
ATOM 531 O O . LEU A 1 66 ? -22.450 -14.364 5.819 1.00 97.56 66 LEU A O 1
ATOM 535 N N . GLU A 1 67 ? -23.225 -14.797 7.883 1.00 88.56 67 GLU A N 1
ATOM 536 C CA . GLU A 1 67 ? -22.028 -15.512 8.324 1.00 88.56 67 GLU A CA 1
ATOM 537 C C . GLU A 1 67 ? -21.931 -16.856 7.593 1.00 88.56 67 GLU A C 1
ATOM 539 O O . GLU A 1 67 ? -22.906 -17.601 7.484 1.00 88.56 67 GLU A O 1
ATOM 544 N N . ALA A 1 68 ? -20.754 -17.153 7.042 1.00 82.00 68 ALA A N 1
ATOM 545 C CA . ALA A 1 68 ? -20.601 -18.216 6.058 1.00 82.00 68 ALA A CA 1
ATOM 546 C C . ALA A 1 68 ? -20.871 -19.627 6.605 1.00 82.00 68 ALA A C 1
ATOM 548 O O . ALA A 1 68 ? -21.337 -20.477 5.845 1.00 82.00 68 ALA A O 1
ATOM 549 N N . LYS A 1 69 ? -20.594 -19.893 7.890 1.00 78.50 69 LYS A N 1
ATOM 550 C CA . LYS A 1 69 ? -20.752 -21.226 8.497 1.00 78.50 69 LYS A CA 1
ATOM 551 C C . LYS A 1 69 ? -22.175 -21.495 8.977 1.00 78.50 69 LYS A C 1
ATOM 553 O O . LYS A 1 69 ? -22.671 -22.606 8.840 1.00 78.50 69 LYS A O 1
ATOM 558 N N . THR A 1 70 ? -22.805 -20.497 9.577 1.00 84.44 70 THR A N 1
ATOM 559 C CA . THR A 1 70 ? -24.096 -20.612 10.268 1.00 84.44 70 THR A CA 1
ATOM 560 C C . THR A 1 70 ? -25.260 -20.122 9.422 1.00 84.44 70 THR A C 1
ATOM 562 O O . THR A 1 70 ? -26.407 -20.408 9.747 1.00 84.44 70 THR A O 1
ATOM 565 N N . SER A 1 71 ? -24.980 -19.372 8.350 1.00 89.25 71 SER A N 1
ATOM 566 C CA . SER A 1 71 ? -25.980 -18.594 7.612 1.00 89.25 71 SER A CA 1
ATOM 567 C C . SER A 1 71 ? -26.780 -17.649 8.516 1.00 89.25 71 SER A C 1
ATOM 569 O O . SER A 1 71 ? -27.915 -17.295 8.212 1.00 89.25 71 SER A O 1
ATOM 571 N N . ALA A 1 72 ? -26.197 -17.223 9.642 1.00 87.44 72 ALA A N 1
ATOM 572 C CA . ALA A 1 72 ? -26.806 -16.221 10.499 1.00 87.44 72 ALA A CA 1
ATOM 573 C C . ALA A 1 72 ? -26.769 -14.857 9.804 1.00 87.44 72 ALA A C 1
ATOM 575 O O . ALA A 1 72 ? -25.717 -14.414 9.338 1.00 87.44 72 ALA A O 1
ATOM 576 N N . LEU A 1 73 ? -27.911 -14.173 9.769 1.00 93.88 73 LEU A N 1
ATOM 577 C CA . LEU A 1 73 ? -28.007 -12.794 9.304 1.00 93.88 73 LEU A CA 1
ATOM 578 C C . LEU A 1 73 ? -27.207 -11.876 10.240 1.00 93.88 73 LEU A C 1
ATOM 580 O O . LEU A 1 73 ? -27.533 -11.767 11.421 1.00 93.88 73 LEU A O 1
ATOM 584 N N . VAL A 1 74 ? -26.195 -11.189 9.708 1.00 90.06 74 VAL A N 1
ATOM 585 C CA . VAL A 1 74 ? -25.341 -10.268 10.486 1.00 90.06 74 VAL A CA 1
ATOM 586 C C . VAL A 1 74 ? -25.469 -8.810 10.053 1.00 90.06 74 VAL A C 1
ATOM 588 O O . VAL A 1 74 ? -25.141 -7.912 10.825 1.00 90.06 74 VAL A O 1
ATOM 591 N N . PHE A 1 75 ? -25.962 -8.559 8.840 1.00 97.56 75 PHE A N 1
ATOM 592 C CA . PHE A 1 75 ? -26.246 -7.216 8.343 1.00 97.56 75 PHE A CA 1
ATOM 593 C C . PHE A 1 75 ? -27.333 -7.258 7.269 1.00 97.56 75 PHE A C 1
ATOM 595 O O . PHE A 1 75 ? -27.405 -8.198 6.479 1.00 97.56 75 PHE A O 1
ATOM 602 N N . ARG A 1 76 ? -28.162 -6.214 7.214 1.00 97.94 76 ARG A N 1
ATOM 603 C CA . ARG A 1 76 ? -29.140 -5.988 6.146 1.00 97.94 76 ARG A CA 1
ATOM 604 C C . ARG A 1 76 ? -28.890 -4.611 5.542 1.00 97.94 76 ARG A C 1
ATOM 606 O O . ARG A 1 76 ? -28.780 -3.637 6.281 1.00 97.94 76 ARG A O 1
ATOM 613 N N . GLY A 1 77 ? -28.820 -4.545 4.219 1.00 97.00 77 GLY A N 1
ATOM 614 C CA . GLY A 1 77 ? -28.627 -3.312 3.462 1.00 97.00 77 GLY A CA 1
ATOM 615 C C . GLY A 1 77 ? -29.722 -3.104 2.421 1.00 97.00 77 GLY A C 1
ATOM 616 O O . GLY A 1 77 ? -30.449 -4.032 2.062 1.00 97.00 77 GLY A O 1
ATOM 617 N N . LYS A 1 78 ? -29.841 -1.866 1.937 1.00 97.88 78 LYS A N 1
ATOM 618 C CA . LYS A 1 78 ? -30.725 -1.512 0.824 1.00 97.88 78 LYS A CA 1
ATOM 619 C C . LYS A 1 78 ? -29.941 -1.577 -0.485 1.00 97.88 78 LYS A C 1
ATOM 621 O O . LYS A 1 78 ? -28.828 -1.058 -0.557 1.00 97.88 78 LYS A O 1
ATOM 626 N N . THR A 1 79 ? -30.525 -2.195 -1.502 1.00 98.12 79 THR A N 1
ATOM 627 C CA . THR A 1 79 ? -29.973 -2.208 -2.860 1.00 98.12 79 THR A CA 1
ATOM 628 C C . THR A 1 79 ? -30.037 -0.797 -3.453 1.00 98.12 79 THR A C 1
ATOM 630 O O . THR A 1 79 ? -31.001 -0.065 -3.206 1.00 98.12 79 THR A O 1
ATOM 633 N N . SER A 1 80 ? -29.009 -0.375 -4.198 1.00 97.88 80 SER A N 1
ATOM 634 C CA . SER A 1 80 ? -29.008 0.941 -4.854 1.00 97.88 80 SER A CA 1
ATOM 635 C C . SER A 1 80 ? -30.145 1.083 -5.877 1.00 97.88 80 SER A C 1
ATOM 637 O O . SER A 1 80 ? -30.826 0.118 -6.219 1.00 97.88 80 SER A O 1
ATOM 639 N N . ALA A 1 81 ? -30.311 2.281 -6.443 1.00 96.69 81 ALA A N 1
ATOM 640 C CA . ALA A 1 81 ? -31.038 2.413 -7.704 1.00 96.69 81 ALA A CA 1
ATOM 641 C C . ALA A 1 81 ? -30.350 1.590 -8.813 1.00 96.69 81 ALA A C 1
ATOM 643 O O . ALA A 1 81 ? -29.147 1.312 -8.729 1.00 96.69 81 ALA A O 1
ATOM 644 N N . ALA A 1 82 ? -31.118 1.198 -9.832 1.00 96.56 82 ALA A N 1
ATOM 645 C CA . ALA A 1 82 ? -30.590 0.477 -10.984 1.00 96.56 82 ALA A CA 1
ATOM 646 C C . ALA A 1 82 ? -29.611 1.361 -11.769 1.00 96.56 82 ALA A C 1
ATOM 648 O O . ALA A 1 82 ? -29.919 2.514 -12.069 1.00 96.56 82 ALA A O 1
ATOM 649 N N . TYR A 1 83 ? -28.466 0.793 -12.141 1.00 97.19 83 TYR A N 1
ATOM 650 C CA . TYR A 1 83 ? -27.524 1.399 -13.088 1.00 97.19 83 TYR A CA 1
ATOM 651 C C . TYR A 1 83 ? -27.835 1.010 -14.543 1.00 97.19 83 TYR A C 1
ATOM 653 O O . TYR A 1 83 ? -27.231 1.549 -15.465 1.00 97.19 83 TYR A O 1
ATOM 661 N N . GLY A 1 84 ? -28.786 0.093 -14.760 1.00 96.12 84 GLY A N 1
ATOM 662 C CA . GLY A 1 84 ? -29.154 -0.406 -16.083 1.00 96.12 84 GLY A CA 1
ATOM 663 C C . GLY A 1 84 ? -28.138 -1.399 -16.651 1.00 96.12 84 GLY A C 1
ATOM 664 O O . GLY A 1 84 ? -27.478 -2.129 -15.904 1.00 96.12 84 GLY A O 1
ATOM 665 N N . ALA A 1 85 ? -28.054 -1.446 -17.981 1.00 96.44 85 ALA A N 1
ATOM 666 C CA . ALA A 1 85 ? -27.195 -2.370 -18.708 1.00 96.44 85 ALA A CA 1
ATOM 667 C C . ALA A 1 85 ? -25.715 -1.965 -18.635 1.00 96.44 85 ALA A C 1
ATOM 669 O O . ALA A 1 85 ? -25.372 -0.784 -18.698 1.00 96.44 85 ALA A O 1
ATOM 670 N N . TYR A 1 86 ? -24.830 -2.956 -18.541 1.00 96.62 86 TYR A N 1
ATOM 671 C CA . TYR A 1 86 ? -23.385 -2.753 -18.618 1.00 96.62 86 TYR A CA 1
ATOM 672 C C . TYR A 1 86 ? -22.685 -4.028 -19.092 1.00 96.62 86 TYR A C 1
ATOM 674 O O . TYR A 1 86 ? -22.845 -5.091 -18.487 1.00 96.62 86 TYR A O 1
ATOM 682 N N . GLY A 1 87 ? -21.882 -3.918 -20.153 1.00 95.50 87 GLY A N 1
ATOM 683 C CA . GLY A 1 87 ? -21.196 -5.060 -20.758 1.00 95.50 87 GLY A CA 1
ATOM 684 C C . GLY A 1 87 ? -22.188 -6.153 -21.182 1.00 95.50 87 GLY A C 1
ATOM 685 O O . GLY A 1 87 ? -23.099 -5.854 -21.952 1.00 95.50 87 GLY A O 1
ATOM 686 N N . PRO A 1 88 ? -22.056 -7.398 -20.688 1.00 94.88 88 PRO A N 1
ATOM 687 C CA . PRO A 1 88 ? -22.947 -8.508 -21.043 1.00 94.88 88 PRO A CA 1
ATOM 688 C C . PRO A 1 88 ? -24.284 -8.506 -20.271 1.00 94.88 88 PRO A C 1
ATOM 690 O O . PRO A 1 88 ? -25.096 -9.414 -20.452 1.00 94.88 88 PRO A O 1
ATOM 693 N N . PHE A 1 89 ? -24.503 -7.554 -19.356 1.00 97.44 89 PHE A N 1
ATOM 694 C CA . PHE A 1 89 ? -25.644 -7.554 -18.435 1.00 97.44 89 PHE A CA 1
ATOM 695 C C . PHE A 1 89 ? -26.688 -6.502 -18.806 1.00 97.44 89 PHE A C 1
ATOM 697 O O . PHE A 1 89 ? -26.347 -5.393 -19.211 1.00 97.44 89 PHE A O 1
ATOM 704 N N . ASN A 1 90 ? -27.962 -6.830 -18.576 1.00 96.44 90 ASN A N 1
ATOM 705 C CA . ASN A 1 90 ? -29.108 -5.965 -18.870 1.00 96.44 90 ASN A CA 1
ATOM 706 C C . ASN A 1 90 ? -29.535 -5.110 -17.668 1.00 96.44 90 ASN A C 1
ATOM 708 O O . ASN A 1 90 ? -30.129 -4.048 -17.848 1.00 96.44 90 ASN A O 1
ATOM 712 N N . GLN A 1 91 ? -29.253 -5.568 -16.446 1.00 96.81 91 GLN A N 1
ATOM 713 C CA . GLN A 1 91 ? -29.545 -4.854 -15.204 1.00 96.81 91 GLN A CA 1
ATOM 714 C C . GLN A 1 91 ? -28.406 -5.006 -14.205 1.00 96.81 91 GLN A C 1
ATOM 716 O O . GLN A 1 91 ? -27.726 -6.035 -14.160 1.00 96.81 91 GLN A O 1
ATOM 721 N N . SER A 1 92 ? -28.205 -3.979 -13.381 1.00 98.06 92 SER A N 1
ATOM 722 C CA . SER A 1 92 ? -27.102 -3.953 -12.430 1.00 98.06 92 SER A CA 1
ATOM 723 C C . SER A 1 92 ? -27.331 -2.996 -11.255 1.00 98.06 92 SER A C 1
ATOM 725 O O . SER A 1 92 ? -27.991 -1.962 -11.393 1.00 98.06 92 SER A O 1
ATOM 727 N N . TYR A 1 93 ? -26.806 -3.364 -10.081 1.00 98.50 93 TYR A N 1
ATOM 728 C CA . TYR A 1 93 ? -27.011 -2.656 -8.812 1.00 98.50 93 TYR A CA 1
ATOM 729 C C . TYR A 1 93 ? -25.770 -2.733 -7.917 1.00 98.50 93 TYR A C 1
ATOM 731 O O . TYR A 1 93 ? -25.049 -3.731 -7.915 1.00 98.50 93 TYR A O 1
ATOM 739 N N . ARG A 1 94 ? -25.552 -1.703 -7.097 1.00 98.50 94 ARG A N 1
ATOM 740 C CA . ARG A 1 94 ? -24.507 -1.675 -6.066 1.00 98.50 94 ARG A CA 1
ATOM 741 C C . ARG A 1 94 ? -25.099 -2.044 -4.706 1.00 98.50 94 ARG A C 1
ATOM 743 O O . ARG A 1 94 ? -26.177 -1.581 -4.328 1.00 98.50 94 ARG A O 1
ATOM 750 N N . LEU A 1 95 ? -24.368 -2.863 -3.958 1.00 98.75 95 LEU A N 1
ATOM 751 C CA . LEU A 1 95 ? -24.725 -3.370 -2.634 1.00 98.75 95 LEU A CA 1
ATOM 752 C C . LEU A 1 95 ? -23.663 -2.886 -1.636 1.00 98.75 95 LEU A C 1
ATOM 754 O O . LEU A 1 95 ? -22.631 -3.531 -1.452 1.00 98.75 95 LEU A O 1
ATOM 758 N N . ASN A 1 96 ? -23.872 -1.713 -1.033 1.00 98.56 96 ASN A N 1
ATOM 759 C CA . ASN A 1 96 ? -22.909 -1.111 -0.104 1.00 98.56 96 ASN A CA 1
ATOM 760 C C . ASN A 1 96 ? -23.155 -1.592 1.333 1.00 98.56 96 ASN A C 1
ATOM 762 O O . ASN A 1 96 ? -24.203 -1.324 1.921 1.00 98.56 96 ASN A O 1
ATOM 766 N N . PHE A 1 97 ? -22.169 -2.273 1.912 1.00 98.44 97 PHE A N 1
ATOM 767 C CA . PHE A 1 97 ? -22.199 -2.794 3.282 1.00 98.44 97 PHE A CA 1
ATOM 768 C C . PHE A 1 97 ? -21.030 -2.259 4.115 1.00 98.44 97 PHE A C 1
ATOM 770 O O . PHE A 1 97 ? -20.608 -2.882 5.086 1.00 98.44 97 PHE A O 1
ATOM 777 N N . SER A 1 98 ? -20.514 -1.078 3.766 1.00 95.88 98 SER A N 1
ATOM 778 C CA . SER A 1 98 ? -19.368 -0.457 4.445 1.00 95.88 98 SER A CA 1
ATOM 779 C C . SER A 1 98 ? -19.606 -0.256 5.945 1.00 95.88 98 SER A C 1
ATOM 781 O O . SER A 1 98 ? -18.670 -0.395 6.729 1.00 95.88 98 SER A O 1
ATOM 783 N N . ALA A 1 99 ? -20.859 -0.016 6.351 1.00 90.75 99 ALA A N 1
ATOM 784 C CA . ALA A 1 99 ? -21.266 0.117 7.751 1.00 90.75 99 ALA A CA 1
ATOM 785 C C . ALA A 1 99 ? -21.089 -1.173 8.579 1.00 90.75 99 ALA A C 1
ATOM 787 O O . ALA A 1 99 ? -21.051 -1.112 9.808 1.00 90.75 99 ALA A O 1
ATOM 788 N N . PHE A 1 100 ? -20.975 -2.338 7.935 1.00 93.94 100 PHE A N 1
ATOM 789 C CA . PHE A 1 100 ? -20.686 -3.596 8.609 1.00 93.94 100 PHE A CA 1
ATOM 790 C C . PHE A 1 100 ? -19.178 -3.756 8.827 1.00 93.94 100 PHE A C 1
ATOM 792 O O . PHE A 1 100 ? -18.396 -3.730 7.877 1.00 93.94 100 PHE A O 1
ATOM 799 N N . THR A 1 101 ? -18.773 -3.929 10.086 1.00 85.94 101 THR A N 1
ATOM 800 C CA . THR A 1 101 ? -17.358 -3.887 10.488 1.00 85.94 101 THR A CA 1
ATOM 801 C C . THR A 1 101 ? -16.879 -5.132 11.232 1.00 85.94 101 THR A C 1
ATOM 803 O O . THR A 1 101 ? -15.693 -5.238 11.516 1.00 85.94 101 THR A O 1
ATOM 806 N N . LYS A 1 102 ? -17.751 -6.095 11.560 1.00 82.56 102 LYS A N 1
ATOM 807 C CA . LYS A 1 102 ? -17.351 -7.269 12.353 1.00 82.56 102 LYS A CA 1
ATOM 808 C C . LYS A 1 102 ? -16.440 -8.194 11.523 1.00 82.56 102 LYS A C 1
ATOM 810 O O . LYS A 1 102 ? -16.901 -8.705 10.500 1.00 82.56 102 LYS A O 1
ATOM 815 N N . PRO A 1 103 ? -15.194 -8.483 11.952 1.00 85.25 103 PRO A N 1
ATOM 816 C CA . PRO A 1 103 ? -14.338 -9.449 11.264 1.00 85.25 103 PRO A CA 1
ATOM 817 C C . PRO A 1 103 ? -14.974 -10.843 11.190 1.00 85.25 103 PRO A C 1
ATOM 819 O O . PRO A 1 103 ? -15.718 -11.236 12.088 1.00 85.25 103 PRO A O 1
ATOM 822 N N . GLY A 1 104 ? -14.699 -11.596 10.126 1.00 80.06 104 GLY A N 1
ATOM 823 C CA . GLY A 1 104 ? -15.279 -12.923 9.906 1.00 80.06 104 GLY A CA 1
ATOM 824 C C . GLY A 1 104 ? -15.296 -13.351 8.439 1.00 80.06 104 GLY A C 1
ATOM 825 O O . GLY A 1 104 ? -14.675 -12.712 7.590 1.00 80.06 104 GLY A O 1
ATOM 826 N N . HIS A 1 105 ? -16.003 -14.445 8.154 1.00 86.62 105 HIS A N 1
ATOM 827 C CA . HIS A 1 105 ? -16.238 -14.945 6.797 1.00 86.62 105 HIS A CA 1
ATOM 828 C C . HIS A 1 105 ? -17.722 -14.832 6.479 1.00 86.62 105 HIS A C 1
ATOM 830 O O . HIS A 1 105 ? -18.562 -15.261 7.274 1.00 86.62 105 HIS A O 1
ATOM 836 N N . TYR A 1 106 ? -18.038 -14.267 5.323 1.00 94.38 106 TYR A N 1
ATOM 837 C CA . TYR A 1 106 ? -19.395 -13.874 4.982 1.00 94.38 106 TYR A CA 1
ATOM 838 C C . TYR A 1 106 ? -19.709 -14.150 3.521 1.00 94.38 106 TYR A C 1
ATOM 840 O O . TYR A 1 106 ? -18.809 -14.286 2.698 1.00 94.38 106 TYR A O 1
ATOM 848 N N . TYR A 1 107 ? -20.992 -14.199 3.195 1.00 98.00 107 TYR A N 1
ATOM 849 C CA . TYR A 1 107 ? -21.478 -14.064 1.826 1.00 98.00 107 TYR A CA 1
ATOM 850 C C . TYR A 1 107 ? -22.636 -13.068 1.796 1.00 98.00 107 TYR A C 1
ATOM 852 O O . TYR A 1 107 ? -23.288 -12.822 2.815 1.00 98.00 107 TYR A O 1
ATOM 860 N N . ILE A 1 108 ? -22.885 -12.489 0.624 1.00 98.69 108 ILE A N 1
ATOM 861 C CA . ILE A 1 108 ? -24.025 -11.608 0.381 1.00 98.69 108 ILE A CA 1
ATOM 862 C C . ILE A 1 108 ? -25.125 -12.403 -0.307 1.00 98.69 108 ILE A C 1
ATOM 864 O O . ILE A 1 108 ? -24.853 -13.192 -1.212 1.00 98.69 108 ILE A O 1
ATOM 868 N N . GLN A 1 109 ? -26.363 -12.159 0.104 1.00 98.44 109 GLN A N 1
ATOM 869 C CA . GLN A 1 109 ? -27.561 -12.684 -0.533 1.00 98.44 109 GLN A CA 1
ATOM 870 C C . GLN A 1 109 ? -28.511 -11.543 -0.904 1.00 98.44 109 GLN A C 1
ATOM 872 O O . GLN A 1 109 ? -28.824 -10.690 -0.072 1.00 98.44 109 GLN A O 1
ATOM 877 N N . CYS A 1 110 ? -28.974 -11.522 -2.152 1.00 97.50 110 CYS A N 1
ATOM 878 C CA . CYS A 1 110 ? -29.954 -10.566 -2.664 1.00 97.50 110 CYS A CA 1
ATOM 879 C C . CYS A 1 110 ? -31.020 -11.332 -3.458 1.00 97.50 110 CYS A C 1
ATOM 881 O O . CYS A 1 110 ? -30.767 -11.787 -4.575 1.00 97.50 110 CYS A O 1
ATOM 883 N N . GLY A 1 111 ? -32.194 -11.525 -2.847 1.00 94.06 111 GLY A N 1
ATOM 884 C CA . GLY A 1 111 ? -33.169 -12.511 -3.321 1.00 94.06 111 GLY A CA 1
ATOM 885 C C . GLY A 1 111 ? -32.569 -13.921 -3.292 1.00 94.06 111 GLY A C 1
ATOM 886 O O . GLY A 1 111 ? -31.980 -14.325 -2.288 1.00 94.06 111 GLY A O 1
ATOM 887 N N . GLU A 1 112 ? -32.658 -14.623 -4.420 1.00 92.56 112 GLU A N 1
ATOM 888 C CA . GLU A 1 112 ? -32.084 -15.964 -4.611 1.00 92.56 112 GLU A CA 1
ATOM 889 C C . GLU A 1 112 ? -30.603 -15.938 -5.035 1.00 92.56 112 GLU A C 1
ATOM 891 O O . GLU A 1 112 ? -29.950 -16.977 -5.111 1.00 92.56 112 GLU A O 1
ATOM 896 N N . VAL A 1 113 ? -30.040 -14.757 -5.328 1.00 96.69 113 VAL A N 1
ATOM 897 C CA . VAL A 1 113 ? -28.656 -14.633 -5.808 1.00 96.69 113 VAL A CA 1
ATOM 898 C C . VAL A 1 113 ? -27.696 -14.534 -4.630 1.00 96.69 113 VAL A C 1
ATOM 900 O O . VAL A 1 113 ? -27.875 -13.702 -3.736 1.00 96.69 113 VAL A O 1
ATOM 903 N N . ARG A 1 114 ? -26.640 -15.350 -4.659 1.00 96.88 114 ARG A N 1
ATOM 904 C CA . ARG A 1 114 ? -25.621 -15.446 -3.610 1.00 96.88 114 ARG A CA 1
ATOM 905 C C . ARG A 1 114 ? -24.224 -15.147 -4.158 1.00 96.88 114 ARG A C 1
ATOM 907 O O . ARG A 1 114 ? -23.864 -15.619 -5.232 1.00 96.88 114 ARG A O 1
ATOM 914 N N . SER A 1 115 ? -23.428 -14.381 -3.411 1.00 97.88 115 SER A N 1
ATOM 915 C CA . SER A 1 115 ? -22.008 -14.158 -3.718 1.00 97.88 115 SER A CA 1
ATOM 916 C C . SER A 1 115 ? -21.136 -15.346 -3.287 1.00 97.88 115 SER A C 1
ATOM 918 O O . SER A 1 115 ? -21.524 -16.096 -2.383 1.00 97.88 115 SER A O 1
ATOM 920 N N . PRO A 1 116 ? -19.903 -15.466 -3.812 1.00 95.06 116 PRO A N 1
ATOM 921 C CA . PRO A 1 116 ? -18.864 -16.257 -3.159 1.00 95.06 116 PRO A CA 1
ATOM 922 C C . PRO A 1 116 ? -18.618 -15.793 -1.713 1.00 95.06 116 PRO A C 1
ATOM 924 O O . PRO A 1 116 ? -19.027 -14.696 -1.310 1.00 95.06 116 PRO A O 1
ATOM 927 N N . VAL A 1 117 ? -17.950 -16.635 -0.924 1.00 93.69 117 VAL A N 1
ATOM 928 C CA . VAL A 1 117 ? -17.549 -16.282 0.444 1.00 93.69 117 VAL A CA 1
ATOM 929 C C . VAL A 1 117 ? -16.362 -15.318 0.397 1.00 93.69 117 VAL A C 1
ATOM 931 O O . VAL A 1 117 ? -15.404 -15.555 -0.330 1.00 93.69 117 VAL A O 1
ATOM 934 N N . PHE A 1 118 ? -16.402 -14.264 1.210 1.00 92.31 118 PHE A N 1
ATOM 935 C CA . PHE A 1 118 ? -15.309 -13.310 1.405 1.00 92.31 118 PHE A CA 1
ATOM 936 C C . PHE A 1 118 ? -14.975 -13.128 2.882 1.00 92.31 118 PHE A C 1
ATOM 938 O O . PHE A 1 118 ? -15.762 -13.457 3.776 1.00 92.31 118 PHE A O 1
ATOM 945 N N . ARG A 1 119 ? -13.790 -12.572 3.141 1.00 90.94 119 ARG A N 1
ATOM 946 C CA . ARG A 1 119 ? -13.279 -12.316 4.488 1.00 90.94 119 ARG A CA 1
ATOM 947 C C . ARG A 1 119 ? -13.330 -10.825 4.820 1.00 90.94 119 ARG A C 1
ATOM 949 O O . ARG A 1 119 ? -12.943 -9.994 4.003 1.00 90.94 119 ARG A O 1
ATOM 956 N N . LEU A 1 120 ? -13.759 -10.494 6.036 1.00 88.25 120 LEU A N 1
ATOM 957 C CA . LEU A 1 120 ? -13.473 -9.208 6.677 1.00 88.25 120 LEU A CA 1
ATOM 958 C C . LEU A 1 120 ? -12.401 -9.434 7.737 1.00 88.25 120 LEU A C 1
ATOM 960 O O . LEU A 1 120 ? -12.631 -10.196 8.676 1.00 88.25 120 LEU A O 1
ATOM 964 N N . ALA A 1 121 ? -11.243 -8.798 7.597 1.00 82.00 121 ALA A N 1
ATOM 965 C CA . ALA A 1 121 ? -10.167 -8.899 8.580 1.00 82.00 121 ALA A CA 1
ATOM 966 C C . ALA A 1 121 ? -9.229 -7.692 8.505 1.00 82.00 121 ALA A C 1
ATOM 968 O O . ALA A 1 121 ? -9.076 -7.089 7.446 1.00 82.00 121 ALA A O 1
ATOM 969 N N . ASP A 1 122 ? -8.584 -7.345 9.616 1.00 78.00 122 ASP A N 1
ATOM 970 C CA . ASP A 1 122 ? -7.603 -6.253 9.628 1.00 78.00 122 ASP A CA 1
ATOM 971 C C . ASP A 1 122 ? -6.333 -6.618 8.847 1.00 78.00 122 ASP A C 1
ATOM 973 O O . ASP A 1 122 ? -5.652 -5.738 8.346 1.00 78.00 122 ASP A O 1
ATOM 977 N N . ASN A 1 123 ? -6.050 -7.908 8.645 1.00 78.38 123 ASN A N 1
ATOM 978 C CA . ASN A 1 123 ? -4.861 -8.399 7.946 1.00 78.38 123 ASN A CA 1
ATOM 979 C C . ASN A 1 123 ? -5.115 -8.857 6.496 1.00 78.38 123 ASN A C 1
ATOM 981 O O . ASN A 1 123 ? -4.388 -9.699 5.973 1.00 78.38 123 ASN A O 1
ATOM 985 N N . ILE A 1 124 ? -6.148 -8.336 5.823 1.00 87.94 124 ILE A N 1
ATOM 986 C CA . ILE A 1 124 ? -6.520 -8.770 4.458 1.00 87.94 124 ILE A CA 1
ATOM 987 C C . ILE A 1 124 ? -5.378 -8.628 3.447 1.00 87.94 124 ILE A C 1
ATOM 989 O O . ILE A 1 124 ? -5.214 -9.500 2.600 1.00 87.94 124 ILE A O 1
ATOM 993 N N . TYR A 1 125 ? -4.580 -7.569 3.571 1.00 93.62 125 TYR A N 1
ATOM 994 C CA . TYR A 1 125 ? -3.484 -7.263 2.651 1.00 93.62 125 TYR A CA 1
ATOM 995 C C . TYR A 1 125 ? -2.113 -7.750 3.142 1.00 93.62 125 TYR A C 1
ATOM 997 O O . TYR A 1 125 ? -1.108 -7.551 2.457 1.00 93.62 125 TYR A O 1
ATOM 1005 N N . GLU A 1 126 ? -2.031 -8.381 4.316 1.00 85.94 126 GLU A N 1
ATOM 1006 C CA . GLU A 1 126 ? -0.753 -8.834 4.866 1.00 85.94 126 GLU A CA 1
ATOM 1007 C C . GLU A 1 126 ? -0.084 -9.869 3.944 1.00 85.94 126 GLU A C 1
ATOM 1009 O O . GLU A 1 126 ? -0.709 -10.836 3.516 1.00 85.94 126 GLU A O 1
ATOM 1014 N N . GLY A 1 127 ? 1.191 -9.644 3.605 1.00 87.44 127 GLY A N 1
ATOM 1015 C CA . GLY A 1 127 ? 1.983 -10.528 2.740 1.00 87.44 127 GLY A CA 1
ATOM 1016 C C . GLY A 1 127 ? 1.688 -10.428 1.237 1.00 87.44 127 GLY A C 1
ATOM 1017 O O . GLY A 1 127 ? 2.418 -11.016 0.445 1.00 87.44 127 GLY A O 1
ATOM 1018 N N . THR A 1 128 ? 0.673 -9.667 0.815 1.00 96.12 128 THR A N 1
ATOM 1019 C CA . THR A 1 128 ? 0.278 -9.568 -0.607 1.00 96.12 128 THR A CA 1
ATOM 1020 C C . THR A 1 128 ? 1.324 -8.852 -1.477 1.00 96.12 128 THR A C 1
ATOM 1022 O O . THR A 1 128 ? 1.576 -9.257 -2.613 1.00 96.12 128 THR A O 1
ATOM 1025 N N . ALA A 1 129 ? 2.005 -7.841 -0.925 1.00 97.56 129 ALA A N 1
ATOM 1026 C CA . ALA A 1 129 ? 3.113 -7.163 -1.599 1.00 97.56 129 ALA A CA 1
ATOM 1027 C C . ALA A 1 129 ? 4.324 -8.099 -1.801 1.00 97.56 129 ALA A C 1
ATOM 1029 O O . ALA A 1 129 ? 4.832 -8.205 -2.914 1.00 97.56 129 ALA A O 1
ATOM 1030 N N . ASP A 1 130 ? 4.730 -8.849 -0.766 1.00 94.81 130 ASP A N 1
ATOM 1031 C CA . ASP A 1 130 ? 5.810 -9.848 -0.861 1.00 94.81 130 ASP A CA 1
ATOM 1032 C C . ASP A 1 130 ? 5.462 -10.986 -1.832 1.00 94.81 130 ASP A C 1
ATOM 1034 O O . ASP A 1 130 ? 6.327 -11.470 -2.563 1.00 94.81 130 ASP A O 1
ATOM 1038 N N . PHE A 1 131 ? 4.192 -11.404 -1.877 1.00 97.25 131 PHE A N 1
ATOM 1039 C CA . PHE A 1 131 ? 3.727 -12.406 -2.836 1.00 97.25 131 PHE A CA 1
ATOM 1040 C C . PHE A 1 131 ? 3.929 -11.936 -4.282 1.00 97.25 131 PHE A C 1
ATOM 1042 O O . PHE A 1 131 ? 4.403 -12.708 -5.111 1.00 97.25 131 PHE A O 1
ATOM 1049 N N . SER A 1 132 ? 3.669 -10.656 -4.560 1.00 98.50 132 SER A N 1
ATOM 1050 C CA . SER A 1 132 ? 3.851 -10.051 -5.888 1.00 98.50 132 SER A CA 1
ATOM 1051 C C . SER A 1 132 ? 5.328 -9.969 -6.316 1.00 98.50 132 SER A C 1
ATOM 1053 O O . SER A 1 132 ? 5.642 -10.062 -7.501 1.00 98.50 132 SER A O 1
ATOM 1055 N N . LEU A 1 133 ? 6.274 -9.911 -5.366 1.00 98.50 133 LEU A N 1
ATOM 1056 C CA . LEU A 1 133 ? 7.715 -9.972 -5.666 1.00 98.50 133 LEU A CA 1
ATOM 1057 C C . LEU A 1 133 ? 8.166 -11.333 -6.222 1.00 98.50 133 LEU A C 1
ATOM 1059 O O . LEU A 1 133 ? 9.261 -11.434 -6.777 1.00 98.50 133 LEU A O 1
ATOM 1063 N N . ARG A 1 134 ? 7.365 -12.397 -6.080 1.00 98.00 134 ARG A N 1
ATOM 1064 C CA . ARG A 1 134 ? 7.700 -13.716 -6.642 1.00 98.00 134 ARG A CA 1
ATOM 1065 C C . ARG A 1 134 ? 7.731 -13.671 -8.166 1.00 98.00 134 ARG A C 1
ATOM 1067 O O . ARG A 1 134 ? 8.692 -14.169 -8.750 1.00 98.00 134 ARG A O 1
ATOM 1074 N N . TYR A 1 135 ? 6.756 -13.004 -8.780 1.00 98.44 135 TYR A N 1
ATOM 1075 C CA . TYR A 1 135 ? 6.747 -12.762 -10.218 1.00 98.44 135 TYR A CA 1
ATOM 1076 C C . TYR A 1 135 ? 7.927 -11.875 -10.648 1.00 98.44 135 TYR A C 1
ATOM 1078 O O . TYR A 1 135 ? 8.669 -12.249 -11.549 1.00 98.44 135 TYR A O 1
ATOM 1086 N N . MET A 1 136 ? 8.219 -10.786 -9.925 1.00 98.38 136 MET A N 1
ATOM 1087 C CA . MET A 1 136 ? 9.396 -9.939 -10.212 1.00 98.38 136 MET A CA 1
ATOM 1088 C C . MET A 1 136 ? 10.707 -10.746 -10.252 1.00 98.38 136 MET A C 1
ATOM 1090 O O . MET A 1 136 ? 11.500 -10.618 -11.183 1.00 98.38 136 MET A O 1
ATOM 1094 N N . ARG A 1 137 ? 10.919 -11.646 -9.280 1.00 98.06 137 ARG A N 1
ATOM 1095 C CA . ARG A 1 137 ? 12.091 -12.541 -9.248 1.00 98.06 137 ARG A CA 1
ATOM 1096 C C . ARG A 1 137 ? 12.114 -13.535 -10.404 1.00 98.06 137 ARG A C 1
ATOM 1098 O O . ARG A 1 137 ? 13.191 -13.852 -10.908 1.00 98.06 137 ARG A O 1
ATOM 1105 N N . GLN A 1 138 ? 10.948 -14.036 -10.805 1.00 97.75 138 GLN A N 1
ATOM 1106 C CA . GLN A 1 138 ? 10.801 -14.949 -11.937 1.00 97.75 138 GLN A CA 1
ATOM 1107 C C . GLN A 1 138 ? 11.185 -14.280 -13.263 1.00 97.75 138 GLN A C 1
ATOM 1109 O O . GLN A 1 138 ? 11.741 -14.951 -14.129 1.00 97.75 138 GLN A O 1
ATOM 1114 N N . GLN A 1 139 ? 10.999 -12.963 -13.364 1.00 98.31 139 GLN A N 1
ATOM 1115 C CA . GLN A 1 139 ? 11.371 -12.157 -14.524 1.00 98.31 139 GLN A CA 1
ATOM 1116 C C . GLN A 1 139 ? 12.858 -11.773 -14.575 1.00 98.31 139 GLN A C 1
ATOM 1118 O O . GLN A 1 139 ? 13.279 -11.107 -15.514 1.00 98.31 139 GLN A O 1
ATOM 1123 N N . ARG A 1 140 ? 13.696 -12.143 -13.595 1.00 98.38 140 ARG A N 1
ATOM 1124 C CA . ARG A 1 140 ? 15.122 -11.762 -13.610 1.00 98.38 140 ARG A CA 1
ATOM 1125 C C . ARG A 1 140 ? 15.868 -12.378 -14.810 1.00 98.38 140 ARG A C 1
ATOM 1127 O O . ARG A 1 140 ? 15.873 -13.597 -14.992 1.00 98.38 140 ARG A O 1
ATOM 1134 N N . SER A 1 141 ? 16.566 -11.524 -15.561 1.00 98.06 141 SER A N 1
ATOM 1135 C CA . SER A 1 141 ? 17.550 -11.864 -16.602 1.00 98.06 141 SER A CA 1
ATOM 1136 C C . SER A 1 141 ? 18.970 -11.858 -16.024 1.00 98.06 141 SER A C 1
ATOM 1138 O O . SER A 1 141 ? 19.230 -11.173 -15.040 1.00 98.06 141 SER A O 1
ATOM 1140 N N . GLY A 1 142 ? 19.923 -12.604 -16.584 1.00 97.25 142 GLY A N 1
ATOM 1141 C CA . GLY A 1 142 ? 21.157 -12.957 -15.872 1.00 97.25 142 GLY A CA 1
ATOM 1142 C C . GLY A 1 142 ? 20.893 -14.161 -14.972 1.00 97.25 142 GLY A C 1
ATOM 1143 O O . GLY A 1 142 ? 20.383 -15.159 -15.467 1.00 97.25 142 GLY A O 1
ATOM 1144 N N . PHE A 1 143 ? 21.207 -14.101 -13.672 1.00 97.88 143 PHE A N 1
ATOM 1145 C CA . PHE A 1 143 ? 20.825 -15.182 -12.751 1.00 97.88 143 PHE A CA 1
ATOM 1146 C C . PHE A 1 143 ? 19.321 -15.134 -12.452 1.00 97.88 143 PHE A C 1
ATOM 1148 O O . PHE A 1 143 ? 18.837 -14.176 -11.846 1.00 97.88 143 PHE A O 1
ATOM 1155 N N . ASN A 1 144 ? 18.604 -16.188 -12.840 1.00 97.94 144 ASN A N 1
ATOM 1156 C CA . ASN A 1 144 ? 17.182 -16.350 -12.590 1.00 97.94 144 ASN A CA 1
ATOM 1157 C C . ASN A 1 144 ? 16.971 -17.296 -11.388 1.00 97.94 144 ASN A C 1
ATOM 1159 O O . ASN A 1 144 ? 17.215 -18.503 -11.503 1.00 97.94 144 ASN A O 1
ATOM 1163 N N . PRO A 1 145 ? 16.517 -16.794 -10.224 1.00 96.62 145 PRO A N 1
ATOM 1164 C CA . PRO A 1 145 ? 16.378 -17.606 -9.014 1.00 96.62 145 PRO A CA 1
ATOM 1165 C C . PRO A 1 145 ? 15.271 -18.659 -9.115 1.00 96.62 145 PRO A C 1
ATOM 1167 O O . PRO A 1 145 ? 15.341 -19.675 -8.424 1.00 96.62 145 PRO A O 1
ATOM 1170 N N . PHE A 1 146 ? 14.269 -18.441 -9.972 1.00 96.12 146 PHE A N 1
ATOM 1171 C CA . PHE A 1 146 ? 13.175 -19.386 -10.172 1.00 96.12 146 PHE A CA 1
ATOM 1172 C C . PHE A 1 146 ? 13.656 -20.630 -10.930 1.00 96.12 146 PHE A C 1
ATOM 1174 O O . PHE A 1 146 ? 13.427 -21.755 -10.490 1.00 96.12 146 PHE A O 1
ATOM 1181 N N . LEU A 1 147 ? 14.393 -20.431 -12.027 1.00 96.50 147 LEU A N 1
ATOM 1182 C CA . LEU A 1 147 ? 15.006 -21.519 -12.799 1.00 96.50 147 LEU A CA 1
ATOM 1183 C C . LEU A 1 147 ? 16.278 -22.079 -12.143 1.00 96.50 147 LEU A C 1
ATOM 1185 O O . LEU A 1 147 ? 16.715 -23.170 -12.503 1.00 96.50 147 LEU A O 1
ATOM 1189 N N . LYS A 1 148 ? 16.863 -21.343 -11.186 1.00 97.00 148 LYS A N 1
ATOM 1190 C CA . LYS A 1 148 ? 18.173 -21.625 -10.568 1.00 97.00 148 LYS A CA 1
ATOM 1191 C C . LYS A 1 148 ? 19.282 -21.778 -11.612 1.00 97.00 148 LYS A C 1
ATOM 1193 O O . LYS A 1 148 ? 20.195 -22.585 -11.454 1.00 97.00 148 LYS A O 1
ATOM 1198 N N . ASP A 1 149 ? 19.186 -20.986 -12.671 1.00 97.50 149 ASP A N 1
ATOM 1199 C CA . ASP A 1 149 ? 20.080 -20.997 -13.824 1.00 97.50 149 ASP A CA 1
ATOM 1200 C C . ASP A 1 149 ? 20.226 -19.571 -14.372 1.00 97.50 149 ASP A C 1
ATOM 1202 O O . ASP A 1 149 ? 19.546 -18.649 -13.914 1.00 97.50 149 ASP A O 1
ATOM 1206 N N . SER A 1 150 ? 21.129 -19.370 -15.328 1.00 97.12 150 SER A N 1
ATOM 1207 C CA . SER A 1 150 ? 21.361 -18.073 -15.952 1.00 97.12 150 SER A CA 1
ATOM 1208 C C . SER A 1 150 ? 20.875 -18.002 -17.397 1.00 97.12 150 SER A C 1
ATOM 1210 O O . SER A 1 150 ? 20.910 -18.977 -18.141 1.00 97.12 150 SER A O 1
ATOM 1212 N N . CYS A 1 151 ? 20.459 -16.812 -17.814 1.00 97.44 151 CYS A N 1
ATOM 1213 C CA . CYS A 1 151 ? 20.034 -16.497 -19.174 1.00 97.44 151 CYS A CA 1
ATOM 1214 C C . CYS A 1 151 ? 20.663 -15.182 -19.640 1.00 97.44 151 CYS A C 1
ATOM 1216 O O . CYS A 1 151 ? 21.092 -14.372 -18.817 1.00 97.44 151 CYS A O 1
ATOM 1218 N N . HIS A 1 152 ? 20.766 -15.006 -20.961 1.00 97.75 152 HIS A N 1
ATOM 1219 C CA . HIS A 1 152 ? 21.220 -13.760 -21.595 1.00 97.75 152 HIS A CA 1
ATOM 1220 C C . HIS A 1 152 ? 22.535 -13.178 -21.021 1.00 97.75 152 HIS A C 1
ATOM 1222 O O . HIS A 1 152 ? 22.766 -11.973 -20.989 1.00 97.75 152 HIS A O 1
ATOM 1228 N N . THR A 1 153 ? 23.458 -14.046 -20.591 1.00 96.88 153 THR A N 1
ATOM 1229 C CA . THR A 1 153 ? 24.714 -13.659 -19.911 1.00 96.88 153 THR A CA 1
ATOM 1230 C C . THR A 1 153 ? 25.739 -12.970 -20.817 1.00 96.88 153 THR A C 1
ATOM 1232 O O . THR A 1 153 ? 26.765 -12.496 -20.334 1.00 96.88 153 THR A O 1
ATOM 1235 N N . LYS A 1 154 ? 25.475 -12.927 -22.127 1.00 96.88 154 LYS A N 1
ATOM 1236 C CA . LYS A 1 154 ? 26.327 -12.313 -23.156 1.00 96.88 154 LYS A CA 1
ATOM 1237 C C . LYS A 1 154 ? 25.792 -10.972 -23.661 1.00 96.88 154 LYS A C 1
ATOM 1239 O O . LYS A 1 154 ? 26.290 -10.472 -24.667 1.00 96.88 154 LYS A O 1
ATOM 1244 N N . ASP A 1 155 ? 24.754 -10.424 -23.040 1.00 98.00 155 ASP A N 1
ATOM 1245 C CA . ASP A 1 155 ? 24.237 -9.123 -23.450 1.00 98.00 155 ASP A CA 1
ATOM 1246 C C . ASP A 1 155 ? 25.275 -8.026 -23.229 1.00 98.00 155 ASP A C 1
ATOM 1248 O O . ASP A 1 155 ? 25.814 -7.898 -22.131 1.00 98.00 155 ASP A O 1
ATOM 1252 N N . GLY A 1 156 ? 25.571 -7.185 -24.216 1.00 97.81 156 GLY A N 1
ATOM 1253 C CA . GLY A 1 156 ? 24.949 -6.997 -25.528 1.00 97.81 156 GLY A CA 1
ATOM 1254 C C . GLY A 1 156 ? 25.874 -6.243 -26.493 1.00 97.81 156 GLY A C 1
ATOM 1255 O O . GLY A 1 156 ? 27.060 -6.042 -26.220 1.00 97.81 156 GLY A O 1
ATOM 1256 N N . PHE A 1 157 ? 25.344 -5.818 -27.643 1.00 98.38 157 PHE A N 1
ATOM 1257 C CA . PHE A 1 157 ? 26.072 -5.011 -28.632 1.00 98.38 157 PHE A CA 1
ATOM 1258 C C . PHE A 1 157 ? 25.319 -3.721 -28.984 1.00 98.38 157 PHE A C 1
ATOM 1260 O O . PHE A 1 157 ? 24.112 -3.730 -29.204 1.00 98.38 157 PHE A O 1
ATOM 1267 N N . THR A 1 158 ? 26.021 -2.590 -29.040 1.00 98.38 158 THR A N 1
ATOM 1268 C CA . THR A 1 158 ? 25.403 -1.262 -29.170 1.00 98.38 158 THR A CA 1
ATOM 1269 C C . THR A 1 158 ? 24.990 -0.924 -30.597 1.00 98.38 158 THR A C 1
ATOM 1271 O O . THR A 1 158 ? 25.709 -1.256 -31.539 1.00 98.38 158 THR A O 1
ATOM 1274 N N . MET A 1 159 ? 23.920 -0.146 -30.741 1.00 98.38 159 MET A N 1
ATOM 1275 C CA . MET A 1 159 ? 23.521 0.510 -31.990 1.00 98.38 159 MET A CA 1
ATOM 1276 C C . MET A 1 159 ? 23.149 1.978 -31.744 1.00 98.38 159 MET A C 1
ATOM 1278 O O . MET A 1 159 ? 22.637 2.313 -30.672 1.00 98.38 159 MET A O 1
ATOM 1282 N N . TYR A 1 160 ? 23.367 2.837 -32.746 1.00 97.50 160 TYR A N 1
ATOM 1283 C CA . TYR A 1 160 ? 22.953 4.255 -32.779 1.00 97.50 160 TYR A CA 1
ATOM 1284 C C . TYR A 1 160 ? 23.652 5.197 -31.786 1.00 97.50 160 TYR A C 1
ATOM 1286 O O . TYR A 1 160 ? 23.200 6.330 -31.575 1.00 97.50 160 TYR A O 1
ATOM 1294 N N . GLY A 1 161 ? 24.735 4.750 -31.153 1.00 96.38 161 GLY A N 1
ATOM 1295 C CA . GLY A 1 161 ? 25.460 5.549 -30.171 1.00 96.38 161 GLY A CA 1
ATOM 1296 C C . GLY A 1 161 ? 26.688 6.273 -30.735 1.00 96.38 161 GLY A C 1
ATOM 1297 O O . GLY A 1 161 ? 27.001 6.170 -31.916 1.00 96.38 161 GLY A O 1
ATOM 1298 N N . PRO A 1 162 ? 27.415 7.023 -29.886 1.00 95.31 162 PRO A N 1
ATOM 1299 C CA . PRO A 1 162 ? 28.648 7.716 -30.276 1.00 95.31 162 PRO A CA 1
ATOM 1300 C C . PRO A 1 162 ? 29.852 6.773 -30.446 1.00 95.31 162 PRO A C 1
ATOM 1302 O O . PRO A 1 162 ? 30.925 7.200 -30.867 1.00 95.31 162 PRO A O 1
ATOM 1305 N N . MET A 1 163 ? 29.708 5.510 -30.046 1.00 96.06 163 MET A N 1
ATOM 1306 C CA . MET A 1 163 ? 30.657 4.437 -30.317 1.00 96.06 163 MET A CA 1
ATOM 1307 C C . MET A 1 163 ? 30.355 3.796 -31.675 1.00 96.06 163 MET A C 1
ATOM 1309 O O . MET A 1 163 ? 29.264 3.952 -32.211 1.00 96.06 163 MET A O 1
ATOM 1313 N N . ARG A 1 164 ? 31.306 3.032 -32.220 1.00 97.00 164 ARG A N 1
ATOM 1314 C CA . ARG A 1 164 ? 31.059 2.231 -33.425 1.00 97.00 164 ARG A CA 1
ATOM 1315 C C . ARG A 1 164 ? 29.914 1.244 -33.165 1.00 97.00 164 ARG A C 1
ATOM 1317 O O . ARG A 1 164 ? 29.915 0.568 -32.136 1.00 97.00 164 ARG A O 1
ATOM 1324 N N . ASP A 1 165 ? 28.988 1.122 -34.108 1.00 97.56 165 ASP A N 1
ATOM 1325 C CA . ASP A 1 165 ? 27.935 0.110 -34.040 1.00 97.56 165 ASP A CA 1
ATOM 1326 C C . ASP A 1 165 ? 28.517 -1.300 -33.875 1.00 97.56 165 ASP A C 1
ATOM 1328 O O . ASP A 1 165 ? 29.609 -1.618 -34.356 1.00 97.56 165 ASP A O 1
ATOM 1332 N N . SER A 1 166 ? 27.766 -2.154 -33.184 1.00 96.88 166 SER A N 1
ATOM 1333 C CA . SER A 1 166 ? 28.181 -3.495 -32.757 1.00 96.88 166 SER A CA 1
ATOM 1334 C C . SER A 1 166 ? 29.343 -3.524 -31.753 1.00 96.88 166 SER A C 1
ATOM 1336 O O . SER A 1 166 ? 29.970 -4.566 -31.562 1.00 96.88 166 SER A O 1
ATOM 1338 N N . THR A 1 167 ? 29.633 -2.411 -31.068 1.00 97.62 167 THR A N 1
ATOM 1339 C CA . THR A 1 167 ? 30.534 -2.431 -29.904 1.00 97.62 167 THR A CA 1
ATOM 1340 C C . THR A 1 167 ? 29.903 -3.259 -28.787 1.00 97.62 167 THR A C 1
ATOM 1342 O O . THR A 1 167 ? 28.760 -3.019 -28.409 1.00 97.62 167 THR A O 1
ATOM 1345 N N . HIS A 1 168 ? 30.645 -4.218 -28.233 1.00 97.25 168 HIS A N 1
ATOM 1346 C CA . HIS A 1 168 ? 30.180 -4.998 -27.088 1.00 97.25 168 HIS A CA 1
ATOM 1347 C C . HIS A 1 168 ? 30.143 -4.151 -25.805 1.00 97.25 168 HIS A C 1
ATOM 1349 O O . HIS A 1 168 ? 31.096 -3.427 -25.501 1.00 97.25 168 HIS A O 1
ATOM 1355 N N . ILE A 1 169 ? 29.079 -4.294 -25.018 1.00 97.19 169 ILE A N 1
ATOM 1356 C CA . ILE A 1 169 ? 28.932 -3.709 -23.681 1.00 97.19 169 ILE A CA 1
ATOM 1357 C C . ILE A 1 169 ? 28.213 -4.700 -22.767 1.00 97.19 169 ILE A C 1
ATOM 1359 O O . ILE A 1 169 ? 27.220 -5.271 -23.185 1.00 97.19 169 ILE A O 1
ATOM 1363 N N . ASP A 1 170 ? 28.669 -4.891 -21.525 1.00 97.69 170 ASP A N 1
ATOM 1364 C CA . ASP A 1 170 ? 27.908 -5.709 -20.569 1.00 97.69 170 ASP A CA 1
ATOM 1365 C C . ASP A 1 170 ? 26.669 -4.947 -20.081 1.00 97.69 170 ASP A C 1
ATOM 1367 O O . ASP A 1 170 ? 26.782 -3.974 -19.331 1.00 97.69 170 ASP A O 1
ATOM 1371 N N . VAL A 1 171 ? 25.496 -5.425 -20.492 1.00 97.88 171 VAL A N 1
ATOM 1372 C CA . VAL A 1 171 ? 24.179 -4.992 -19.998 1.00 97.88 171 VAL A CA 1
ATOM 1373 C C . VAL A 1 171 ? 23.326 -6.182 -19.542 1.00 97.88 171 VAL A C 1
ATOM 1375 O O . VAL A 1 171 ? 22.105 -6.078 -19.463 1.00 97.88 171 VAL A O 1
ATOM 1378 N N . SER A 1 172 ? 23.967 -7.305 -19.200 1.00 97.44 172 SER A N 1
ATOM 1379 C CA . SER A 1 172 ? 23.298 -8.462 -18.592 1.00 97.44 172 SER A CA 1
ATOM 1380 C C . SER A 1 172 ? 22.669 -8.101 -17.237 1.00 97.44 172 SER A C 1
ATOM 1382 O O . SER A 1 172 ? 23.205 -7.266 -16.495 1.00 97.44 172 SER A O 1
ATOM 1384 N N . GLY A 1 173 ? 21.558 -8.746 -16.877 1.00 97.38 173 GLY A N 1
ATOM 1385 C CA . GLY A 1 173 ? 20.796 -8.443 -15.659 1.00 97.38 173 GLY A CA 1
ATOM 1386 C C . GLY A 1 173 ? 19.417 -7.850 -15.957 1.00 97.38 173 GLY A C 1
ATOM 1387 O O . GLY A 1 173 ? 18.942 -7.899 -17.087 1.00 97.38 173 GLY A O 1
ATOM 1388 N N . GLY A 1 174 ? 18.790 -7.242 -14.948 1.00 97.88 174 GLY A N 1
ATOM 1389 C CA . GLY A 1 174 ? 17.478 -6.597 -15.088 1.00 97.88 174 GLY A CA 1
ATOM 1390 C C . GLY A 1 174 ? 16.333 -7.606 -15.158 1.00 97.88 174 GLY A C 1
ATOM 1391 O O . GLY A 1 174 ? 16.508 -8.766 -14.776 1.00 97.88 174 GLY A O 1
ATOM 1392 N N . TRP A 1 175 ? 15.171 -7.165 -15.633 1.00 98.62 175 TRP A N 1
ATOM 1393 C CA . TRP A 1 175 ? 13.993 -8.018 -15.793 1.00 98.62 175 TRP A CA 1
ATOM 1394 C C . TRP A 1 175 ? 13.574 -8.129 -17.252 1.00 98.62 175 TRP A C 1
ATOM 1396 O O . TRP A 1 175 ? 13.677 -7.143 -17.980 1.00 98.62 175 TRP A O 1
ATOM 1406 N N . HIS A 1 176 ? 13.123 -9.315 -17.653 1.00 98.38 176 HIS A N 1
ATOM 1407 C CA . HIS A 1 176 ? 12.271 -9.512 -18.822 1.00 98.38 176 HIS A CA 1
ATOM 1408 C C . HIS A 1 176 ? 10.963 -8.746 -18.604 1.00 98.38 176 HIS A C 1
ATOM 1410 O O . HIS A 1 176 ? 10.394 -8.802 -17.509 1.00 98.38 176 HIS A O 1
ATOM 1416 N N . ASP A 1 177 ? 10.528 -7.997 -19.612 1.00 96.44 177 ASP A N 1
ATOM 1417 C CA . ASP A 1 177 ? 9.410 -7.062 -19.477 1.00 96.44 177 ASP A CA 1
ATOM 1418 C C . ASP A 1 177 ? 8.069 -7.774 -19.261 1.00 96.44 177 ASP A C 1
ATOM 1420 O O . ASP A 1 177 ? 7.299 -7.403 -18.369 1.00 96.44 177 ASP A O 1
ATOM 1424 N N . ALA A 1 178 ? 7.857 -8.857 -20.011 1.00 93.75 178 ALA A N 1
ATOM 1425 C CA . ALA A 1 178 ? 6.720 -9.755 -19.882 1.00 93.75 178 ALA A CA 1
ATOM 1426 C C . ALA A 1 178 ? 7.135 -11.198 -20.242 1.00 93.75 178 ALA A C 1
ATOM 1428 O O . ALA A 1 178 ? 8.148 -11.691 -19.732 1.00 93.75 178 ALA A O 1
ATOM 1429 N N . THR A 1 179 ? 6.371 -11.943 -21.055 1.00 93.56 179 THR A N 1
ATOM 1430 C CA . THR A 1 179 ? 6.817 -13.294 -21.444 1.00 93.56 179 THR A CA 1
ATOM 1431 C C . THR A 1 179 ? 7.873 -13.311 -22.541 1.00 93.56 179 THR A C 1
ATOM 1433 O O . THR A 1 179 ? 8.543 -14.340 -22.714 1.00 93.56 179 THR A O 1
ATOM 1436 N N . ASP A 1 180 ? 7.969 -12.236 -23.306 1.00 92.75 180 ASP A N 1
ATOM 1437 C CA . ASP A 1 180 ? 9.106 -11.965 -24.160 1.00 92.75 180 ASP A CA 1
ATOM 1438 C C . ASP A 1 180 ? 10.337 -11.637 -23.303 1.00 92.75 180 ASP A C 1
ATOM 1440 O O . ASP A 1 180 ? 10.260 -11.399 -22.098 1.00 92.75 180 ASP A O 1
ATOM 1444 N N . TYR A 1 181 ? 11.520 -11.661 -23.912 1.00 96.25 181 TYR A N 1
ATOM 1445 C CA . TYR A 1 181 ? 12.755 -11.350 -23.184 1.00 96.25 181 TYR A CA 1
ATOM 1446 C C . TYR A 1 181 ? 13.268 -9.944 -23.446 1.00 96.25 181 TYR A C 1
ATOM 1448 O O . TYR A 1 181 ? 14.425 -9.646 -23.133 1.00 96.25 181 TYR A O 1
ATOM 1456 N N . LEU A 1 182 ? 12.421 -9.073 -23.989 1.00 96.56 182 LEU A N 1
ATOM 1457 C CA . LEU A 1 182 ? 12.730 -7.663 -24.177 1.00 96.56 182 LEU A CA 1
ATOM 1458 C C . LEU A 1 182 ? 12.926 -6.982 -22.824 1.00 96.56 182 LEU A C 1
ATOM 1460 O O . LEU A 1 182 ? 12.380 -7.404 -21.805 1.00 96.56 182 LEU A O 1
ATOM 1464 N N . GLN A 1 183 ? 13.783 -5.962 -22.798 1.00 98.38 183 GLN A N 1
ATOM 1465 C CA . GLN A 1 183 ? 14.045 -5.192 -21.585 1.00 98.38 183 GLN A CA 1
ATOM 1466 C C . GLN A 1 183 ? 14.136 -3.710 -21.937 1.00 98.38 183 GLN A C 1
ATOM 1468 O O . GLN A 1 183 ? 14.987 -3.291 -22.731 1.00 98.38 183 GLN A O 1
ATOM 1473 N N . TYR A 1 184 ? 13.281 -2.904 -21.314 1.00 98.19 184 TYR A N 1
ATOM 1474 C CA . TYR A 1 184 ? 13.188 -1.473 -21.584 1.00 98.19 184 TYR A CA 1
ATOM 1475 C C . TYR A 1 184 ? 13.538 -0.663 -20.346 1.00 98.19 184 TYR A C 1
ATOM 1477 O O . TYR A 1 184 ? 13.145 -0.991 -19.224 1.00 98.19 184 TYR A O 1
ATOM 1485 N N . VAL A 1 185 ? 14.256 0.442 -20.545 1.00 98.31 185 VAL A N 1
ATOM 1486 C CA . VAL A 1 185 ? 14.477 1.407 -19.464 1.00 98.31 185 VAL A CA 1
ATOM 1487 C C . VAL A 1 185 ? 13.163 2.058 -19.058 1.00 98.31 185 VAL A C 1
ATOM 1489 O O . VAL A 1 185 ? 12.952 2.238 -17.862 1.00 98.31 185 VAL A O 1
ATOM 1492 N N . THR A 1 186 ? 12.275 2.353 -20.013 1.00 96.38 186 THR A N 1
ATOM 1493 C CA . THR A 1 186 ? 10.942 2.914 -19.758 1.00 96.38 186 THR A CA 1
ATOM 1494 C C . THR A 1 186 ? 10.226 2.178 -18.621 1.00 96.38 186 THR A C 1
ATOM 1496 O O . THR A 1 186 ? 9.901 2.784 -17.600 1.00 96.38 186 THR A O 1
ATOM 1499 N N . THR A 1 187 ? 10.057 0.863 -18.730 1.00 97.94 187 THR A N 1
ATOM 1500 C CA . THR A 1 187 ? 9.377 0.033 -17.727 1.00 97.94 187 THR A CA 1
ATOM 1501 C C . THR A 1 187 ? 10.259 -0.292 -16.526 1.00 97.94 187 THR A C 1
ATOM 1503 O O . THR A 1 187 ? 9.837 -0.084 -15.389 1.00 97.94 187 THR A O 1
ATOM 1506 N N . SER A 1 188 ? 11.511 -0.707 -16.739 1.00 98.56 188 SER A N 1
ATOM 1507 C CA . SER A 1 188 ? 12.407 -1.143 -15.653 1.00 98.56 188 SER A CA 1
ATOM 1508 C C . SER A 1 188 ? 12.783 -0.019 -14.687 1.00 98.56 188 SER A C 1
ATOM 1510 O O . SER A 1 188 ? 12.905 -0.254 -13.481 1.00 98.56 188 SER A O 1
ATOM 1512 N N . ALA A 1 189 ? 12.964 1.213 -15.172 1.00 98.69 189 ALA A N 1
ATOM 1513 C CA . ALA A 1 189 ? 13.242 2.355 -14.304 1.00 98.69 189 ALA A CA 1
ATOM 1514 C C . ALA A 1 189 ? 12.012 2.749 -13.478 1.00 98.69 189 ALA A C 1
ATOM 1516 O O . ALA A 1 189 ? 12.149 3.025 -12.285 1.00 98.69 189 ALA A O 1
ATOM 1517 N N . ASN A 1 190 ? 10.814 2.696 -14.069 1.00 98.38 190 ASN A N 1
ATOM 1518 C CA . ASN A 1 190 ? 9.567 2.915 -13.340 1.00 98.38 190 ASN A CA 1
ATOM 1519 C C . ASN A 1 190 ? 9.312 1.818 -12.291 1.00 98.38 190 ASN A C 1
ATOM 1521 O O . ASN A 1 190 ? 8.976 2.135 -11.150 1.00 98.38 190 ASN A O 1
ATOM 1525 N N . ALA A 1 191 ? 9.531 0.546 -12.634 1.00 98.81 191 ALA A N 1
ATOM 1526 C CA . ALA A 1 191 ? 9.434 -0.571 -11.696 1.00 98.81 191 ALA A CA 1
ATOM 1527 C C . ALA A 1 191 ? 10.423 -0.402 -10.534 1.00 98.81 191 ALA A C 1
ATOM 1529 O O . ALA A 1 191 ? 10.041 -0.463 -9.366 1.00 98.81 191 ALA A O 1
ATOM 1530 N N . THR A 1 192 ? 11.682 -0.070 -10.843 1.00 98.94 192 THR A N 1
ATOM 1531 C CA . THR A 1 192 ? 12.709 0.235 -9.834 1.00 98.94 192 THR A CA 1
ATOM 1532 C C . THR A 1 192 ? 12.268 1.374 -8.913 1.00 98.94 192 THR A C 1
ATOM 1534 O O . THR A 1 192 ? 12.406 1.265 -7.694 1.00 98.94 192 THR A O 1
ATOM 1537 N N . TYR A 1 193 ? 11.710 2.455 -9.471 1.00 98.88 193 TYR A N 1
ATOM 1538 C CA . TYR A 1 193 ? 11.187 3.571 -8.686 1.00 98.88 193 TYR A CA 1
ATOM 1539 C C . TYR A 1 193 ? 10.058 3.125 -7.748 1.00 98.88 193 TYR A C 1
ATOM 1541 O O . TYR A 1 193 ? 10.117 3.435 -6.561 1.00 98.88 193 TYR A O 1
ATOM 1549 N N . HIS A 1 194 ? 9.078 2.356 -8.234 1.00 98.88 194 HIS A N 1
ATOM 1550 C CA . HIS A 1 194 ? 7.970 1.851 -7.417 1.00 98.88 194 HIS A CA 1
ATOM 1551 C C . HIS A 1 194 ? 8.446 0.966 -6.262 1.00 98.88 194 HIS A C 1
ATOM 1553 O O . HIS A 1 194 ? 7.986 1.152 -5.138 1.00 98.88 194 HIS A O 1
ATOM 1559 N N . LEU A 1 195 ? 9.390 0.049 -6.498 1.00 98.94 195 LEU A N 1
ATOM 1560 C CA . LEU A 1 195 ? 9.934 -0.814 -5.443 1.00 98.94 195 LEU A CA 1
ATOM 1561 C C . LEU A 1 195 ? 10.684 0.006 -4.377 1.00 98.94 195 LEU A C 1
ATOM 1563 O O . LEU A 1 195 ? 10.481 -0.190 -3.177 1.00 98.94 195 LEU A O 1
ATOM 1567 N N . LEU A 1 196 ? 11.500 0.980 -4.799 1.00 98.88 196 LEU A N 1
ATOM 1568 C CA . LEU A 1 196 ? 12.175 1.904 -3.880 1.00 98.88 196 LEU A CA 1
ATOM 1569 C C . LEU A 1 196 ? 11.182 2.772 -3.101 1.00 98.88 196 LEU A C 1
ATOM 1571 O O . LEU A 1 196 ? 11.365 2.989 -1.902 1.00 98.88 196 LEU A O 1
ATOM 1575 N N . ALA A 1 197 ? 10.147 3.280 -3.770 1.00 98.75 197 ALA A N 1
ATOM 1576 C CA . ALA A 1 197 ? 9.124 4.119 -3.161 1.00 98.75 197 ALA A CA 1
ATOM 1577 C C . ALA A 1 197 ? 8.287 3.312 -2.166 1.00 98.75 197 ALA A C 1
ATOM 1579 O O . ALA A 1 197 ? 8.019 3.801 -1.073 1.00 98.75 197 ALA A O 1
ATOM 1580 N N . ALA A 1 198 ? 7.957 2.059 -2.488 1.00 98.62 198 ALA A N 1
ATOM 1581 C CA . ALA A 1 198 ? 7.224 1.170 -1.599 1.00 98.62 198 ALA A CA 1
ATOM 1582 C C . ALA A 1 198 ? 8.030 0.888 -0.325 1.00 98.62 198 ALA A C 1
ATOM 1584 O O . ALA A 1 198 ? 7.492 1.005 0.772 1.00 98.62 198 ALA A O 1
ATOM 1585 N N . TYR A 1 199 ? 9.333 0.609 -0.449 1.00 98.19 199 TYR A N 1
ATOM 1586 C CA . TYR A 1 199 ? 10.214 0.463 0.713 1.00 98.19 199 TYR A CA 1
ATOM 1587 C C . TYR A 1 199 ? 10.339 1.757 1.525 1.00 98.19 199 TYR A C 1
ATOM 1589 O O . TYR A 1 199 ? 10.294 1.721 2.749 1.00 98.19 199 TYR A O 1
ATOM 1597 N N . ARG A 1 200 ? 10.504 2.913 0.868 1.00 95.50 200 ARG A N 1
ATOM 1598 C CA . ARG A 1 200 ? 10.609 4.212 1.554 1.00 95.50 200 ARG A CA 1
ATOM 1599 C C . ARG A 1 200 ? 9.335 4.535 2.336 1.00 95.50 200 ARG A C 1
ATOM 1601 O O . ARG A 1 200 ? 9.429 5.023 3.461 1.00 95.50 200 ARG A O 1
ATOM 1608 N N . ASP A 1 201 ? 8.178 4.325 1.716 1.00 91.75 201 ASP A N 1
ATOM 1609 C CA . ASP A 1 201 ? 6.885 4.769 2.237 1.00 91.75 201 ASP A CA 1
ATOM 1610 C C . ASP A 1 201 ? 6.276 3.781 3.232 1.00 91.75 201 ASP A C 1
ATOM 1612 O O . ASP A 1 201 ? 5.581 4.217 4.150 1.00 91.75 201 ASP A O 1
ATOM 1616 N N . PHE A 1 202 ? 6.550 2.484 3.057 1.00 93.69 202 PHE A N 1
ATOM 1617 C CA . PHE A 1 202 ? 5.966 1.381 3.826 1.00 93.69 202 PHE A CA 1
ATOM 1618 C C . PHE A 1 202 ? 7.033 0.339 4.237 1.00 93.69 202 PHE A C 1
ATOM 1620 O O . PHE A 1 202 ? 6.858 -0.860 3.984 1.00 93.69 202 PHE A O 1
ATOM 1627 N N . PRO A 1 203 ? 8.167 0.752 4.845 1.00 83.88 203 PRO A N 1
ATOM 1628 C CA . PRO A 1 203 ? 9.294 -0.142 5.134 1.00 83.88 203 PRO A CA 1
ATOM 1629 C C . PRO A 1 203 ? 8.913 -1.309 6.047 1.00 83.88 203 PRO A C 1
ATOM 1631 O O . PRO A 1 203 ? 9.539 -2.363 5.998 1.00 83.88 203 PRO A O 1
ATOM 1634 N N . GLU A 1 204 ? 7.892 -1.136 6.885 1.00 79.88 204 GLU A N 1
ATOM 1635 C CA . GLU A 1 204 ? 7.415 -2.160 7.800 1.00 79.88 204 GLU A CA 1
ATOM 1636 C C . GLU A 1 204 ? 6.792 -3.355 7.078 1.00 79.88 204 GLU A C 1
ATOM 1638 O O . GLU A 1 204 ? 6.827 -4.453 7.628 1.00 79.88 204 GLU A O 1
ATOM 1643 N N . VAL A 1 205 ? 6.217 -3.169 5.883 1.00 84.31 205 VAL A N 1
ATOM 1644 C CA . VAL A 1 205 ? 5.399 -4.180 5.189 1.00 84.31 205 VAL A CA 1
ATOM 1645 C C . VAL A 1 205 ? 6.204 -5.410 4.789 1.00 84.31 205 VAL A C 1
ATOM 1647 O O . VAL A 1 205 ? 5.705 -6.530 4.929 1.00 84.31 205 VAL A O 1
ATOM 1650 N N . PHE A 1 206 ? 7.424 -5.190 4.315 1.00 88.19 206 PHE A N 1
ATOM 1651 C CA . PHE A 1 206 ? 8.219 -6.180 3.602 1.00 88.19 206 PHE A CA 1
ATOM 1652 C C . PHE A 1 206 ? 9.023 -7.072 4.541 1.00 88.19 206 PHE A C 1
ATOM 1654 O O . PHE A 1 206 ? 9.592 -6.611 5.534 1.00 88.19 206 PHE A O 1
ATOM 1661 N N . SER A 1 207 ? 9.077 -8.362 4.218 1.00 83.62 207 SER A N 1
ATOM 1662 C CA . SER A 1 207 ? 9.899 -9.327 4.945 1.00 83.62 207 SER A CA 1
ATOM 1663 C C . SER A 1 207 ? 11.345 -9.383 4.428 1.00 83.62 207 SER A C 1
ATOM 1665 O O . SER A 1 207 ? 11.709 -8.708 3.469 1.00 83.62 207 SER A O 1
ATOM 1667 N N . ASP A 1 208 ? 12.179 -10.158 5.120 1.00 90.81 208 ASP A N 1
ATOM 1668 C CA . ASP A 1 208 ? 13.549 -10.525 4.736 1.00 90.81 208 ASP A CA 1
ATOM 1669 C C . ASP A 1 208 ? 13.604 -12.057 4.742 1.00 90.81 208 ASP A C 1
ATOM 1671 O O . ASP A 1 208 ? 13.820 -12.700 5.776 1.00 90.81 208 ASP A O 1
ATOM 1675 N N . ARG A 1 209 ? 13.215 -12.643 3.610 1.00 85.88 209 ARG A N 1
ATOM 1676 C CA . ARG A 1 209 ? 13.073 -14.092 3.402 1.00 85.88 209 ARG A CA 1
ATOM 1677 C C . ARG A 1 209 ? 13.822 -14.577 2.167 1.00 85.88 209 ARG A C 1
ATOM 1679 O O . ARG A 1 209 ? 13.890 -15.794 1.977 1.00 85.88 209 ARG A O 1
ATOM 1686 N N . HIS A 1 210 ? 14.367 -13.671 1.357 1.00 91.62 210 HIS A N 1
ATOM 1687 C CA . HIS A 1 210 ? 15.192 -14.000 0.204 1.00 91.62 210 HIS A CA 1
ATOM 1688 C C . HIS A 1 210 ? 16.538 -13.275 0.258 1.00 91.62 210 HIS A C 1
ATOM 1690 O O . HIS A 1 210 ? 16.648 -12.123 0.658 1.00 91.62 210 HIS A O 1
ATOM 1696 N N . GLN A 1 211 ? 17.580 -13.966 -0.196 1.00 95.06 211 GLN A N 1
ATOM 1697 C CA . GLN A 1 211 ? 18.905 -13.394 -0.384 1.00 95.06 211 GLN A CA 1
ATOM 1698 C C . GLN A 1 211 ? 18.882 -12.397 -1.552 1.00 95.06 211 GLN A C 1
ATOM 1700 O O . GLN A 1 211 ? 17.994 -12.427 -2.405 1.00 95.06 211 GLN A O 1
ATOM 1705 N N . ALA A 1 212 ? 19.946 -11.605 -1.703 1.00 95.38 212 ALA A N 1
ATOM 1706 C CA . ALA A 1 212 ? 20.059 -10.625 -2.790 1.00 95.38 212 ALA A CA 1
ATOM 1707 C C . ALA A 1 212 ? 19.953 -11.253 -4.200 1.00 95.38 212 ALA A C 1
ATOM 1709 O O . ALA A 1 212 ? 19.466 -10.632 -5.149 1.00 95.38 212 ALA A O 1
ATOM 1710 N N . ASN A 1 213 ? 20.374 -12.513 -4.354 1.00 95.50 213 ASN A N 1
ATOM 1711 C CA . ASN A 1 213 ? 20.242 -13.262 -5.608 1.00 95.50 213 ASN A CA 1
ATOM 1712 C C . ASN A 1 213 ? 18.826 -13.825 -5.851 1.00 95.50 213 ASN A C 1
ATOM 1714 O O . ASN A 1 213 ? 18.592 -14.401 -6.908 1.00 95.50 213 ASN A O 1
ATOM 1718 N N . GLY A 1 214 ? 17.894 -13.645 -4.913 1.00 95.12 214 GLY A N 1
ATOM 1719 C CA . GLY A 1 214 ? 16.500 -14.077 -4.997 1.00 95.12 214 GLY A CA 1
ATOM 1720 C C . GLY A 1 214 ? 16.233 -15.513 -4.539 1.00 95.12 214 GLY A C 1
ATOM 1721 O O . GLY A 1 214 ? 15.090 -15.951 -4.626 1.00 95.12 214 GLY A O 1
ATOM 1722 N N . LEU A 1 215 ? 17.243 -16.253 -4.062 1.00 96.31 215 LEU A N 1
ATOM 1723 C CA . LEU A 1 215 ? 17.045 -17.569 -3.437 1.00 96.31 215 LEU A CA 1
ATOM 1724 C C . LEU A 1 215 ? 16.513 -17.427 -2.003 1.00 96.31 215 LEU A C 1
ATOM 1726 O O . LEU A 1 215 ? 16.738 -16.408 -1.358 1.00 96.31 215 LEU A O 1
ATOM 1730 N N . GLU A 1 216 ? 15.848 -18.464 -1.492 1.00 89.62 216 GLU A N 1
ATOM 1731 C CA . GLU A 1 216 ? 15.334 -18.497 -0.116 1.00 89.62 216 GLU A CA 1
ATOM 1732 C C . GLU A 1 216 ? 16.438 -18.289 0.943 1.00 89.62 216 GLU A C 1
ATOM 1734 O O . GLU A 1 216 ? 17.556 -18.795 0.821 1.00 89.62 216 GLU A O 1
ATOM 1739 N N . GLY A 1 217 ? 16.093 -17.577 2.018 1.00 80.50 217 GLY A N 1
ATOM 1740 C CA . GLY A 1 217 ? 16.945 -17.265 3.171 1.00 80.50 217 GLY A CA 1
ATOM 1741 C C . GLY A 1 217 ? 17.047 -15.758 3.420 1.00 80.50 217 GLY A C 1
ATOM 1742 O O . GLY A 1 217 ? 16.836 -14.982 2.510 1.00 80.50 217 GLY A O 1
ATOM 1743 N N . SER A 1 218 ? 17.425 -15.325 4.623 1.00 88.38 218 SER A N 1
ATOM 1744 C CA . SER A 1 218 ? 17.503 -13.895 4.986 1.00 88.38 218 SER A CA 1
ATOM 1745 C C . SER A 1 218 ? 18.914 -13.301 4.867 1.00 88.38 218 SER A C 1
ATOM 1747 O O . SER A 1 218 ? 19.882 -13.984 5.225 1.00 88.38 218 SER A O 1
ATOM 1749 N N . ASN A 1 219 ? 19.058 -12.036 4.469 1.00 85.88 219 ASN A N 1
ATOM 1750 C CA . ASN A 1 219 ? 20.356 -11.336 4.378 1.00 85.88 219 ASN A CA 1
ATOM 1751 C C . ASN A 1 219 ? 20.434 -10.026 5.193 1.00 85.88 219 ASN A C 1
ATOM 1753 O O . ASN A 1 219 ? 21.431 -9.305 5.106 1.00 85.88 219 ASN A O 1
ATOM 1757 N N . GLY A 1 220 ? 19.408 -9.708 5.984 1.00 81.88 220 GLY A N 1
ATOM 1758 C CA . GLY A 1 220 ? 19.309 -8.468 6.755 1.00 81.88 220 GLY A CA 1
ATOM 1759 C C . GLY A 1 220 ? 18.760 -7.274 5.966 1.00 81.88 220 GLY A C 1
ATOM 1760 O O . GLY A 1 220 ? 18.723 -6.169 6.512 1.00 81.88 220 GLY A O 1
ATOM 1761 N N . THR A 1 221 ? 18.349 -7.466 4.711 1.00 89.44 221 THR A N 1
ATOM 1762 C CA . THR A 1 221 ? 17.764 -6.452 3.824 1.00 89.44 221 THR A CA 1
ATOM 1763 C C . THR A 1 221 ? 16.329 -6.842 3.493 1.00 89.44 221 THR A C 1
ATOM 1765 O O . THR A 1 221 ? 16.020 -8.012 3.320 1.00 89.44 221 THR A O 1
ATOM 1768 N N . ALA A 1 222 ? 15.422 -5.864 3.427 1.00 92.12 222 ALA A N 1
ATOM 1769 C CA . ALA A 1 222 ? 14.059 -6.153 3.002 1.00 92.12 222 ALA A CA 1
ATOM 1770 C C . ALA A 1 222 ? 14.055 -6.667 1.555 1.00 92.12 222 ALA A C 1
ATOM 1772 O O . ALA A 1 222 ? 14.671 -6.061 0.675 1.00 92.12 222 ALA A O 1
ATOM 1773 N N . ASP A 1 223 ? 13.287 -7.719 1.309 1.00 96.94 223 ASP A N 1
ATOM 1774 C CA . ASP A 1 223 ? 13.151 -8.409 0.028 1.00 96.94 223 ASP A CA 1
ATOM 1775 C C . ASP A 1 223 ? 12.887 -7.451 -1.150 1.00 96.94 223 ASP A C 1
ATOM 1777 O O . ASP A 1 223 ? 13.465 -7.589 -2.230 1.00 96.94 223 ASP A O 1
ATOM 1781 N N . VAL A 1 224 ? 12.034 -6.445 -0.933 1.00 98.56 224 VAL A N 1
ATOM 1782 C CA . VAL A 1 224 ? 11.714 -5.405 -1.925 1.00 98.56 224 VAL A CA 1
ATOM 1783 C C . VAL A 1 224 ? 12.920 -4.542 -2.292 1.00 98.56 224 VAL A C 1
ATOM 1785 O O . VAL A 1 224 ? 13.037 -4.096 -3.431 1.00 98.56 224 VAL A O 1
ATOM 1788 N N . LEU A 1 225 ? 13.828 -4.298 -1.344 1.00 98.00 225 LEU A N 1
ATOM 1789 C CA . LEU A 1 225 ? 15.003 -3.462 -1.556 1.00 98.00 225 LEU A CA 1
ATOM 1790 C C . LEU A 1 225 ? 16.096 -4.243 -2.292 1.00 98.00 225 LEU A C 1
ATOM 1792 O O . LEU A 1 225 ? 16.801 -3.657 -3.112 1.00 98.00 225 LEU A O 1
ATOM 1796 N N . ASP A 1 226 ? 16.203 -5.553 -2.065 1.00 98.62 226 ASP A N 1
ATOM 1797 C CA . ASP A 1 226 ? 17.042 -6.428 -2.890 1.00 98.62 226 ASP A CA 1
ATOM 1798 C C . ASP A 1 226 ? 16.540 -6.504 -4.333 1.00 98.62 226 ASP A C 1
ATOM 1800 O O . ASP A 1 226 ? 17.337 -6.417 -5.271 1.00 98.62 226 ASP A O 1
ATOM 1804 N N . GLU A 1 227 ? 15.223 -6.600 -4.530 1.00 98.81 227 GLU A N 1
ATOM 1805 C CA . GLU A 1 227 ? 14.625 -6.549 -5.865 1.00 98.81 227 GLU A CA 1
ATOM 1806 C C . GLU A 1 227 ? 14.857 -5.177 -6.518 1.00 98.81 227 GLU A C 1
ATOM 1808 O O . GLU A 1 227 ? 15.366 -5.095 -7.632 1.00 98.81 227 GLU A O 1
ATOM 1813 N N . ALA A 1 228 ? 14.630 -4.072 -5.805 1.00 98.81 228 ALA A N 1
ATOM 1814 C CA . ALA A 1 228 ? 14.948 -2.735 -6.305 1.00 98.81 228 ALA A CA 1
ATOM 1815 C C . ALA A 1 228 ? 16.433 -2.584 -6.687 1.00 98.81 228 ALA A C 1
ATOM 1817 O O . ALA A 1 228 ? 16.763 -1.973 -7.707 1.00 98.81 228 ALA A O 1
ATOM 1818 N N . LYS A 1 229 ? 17.346 -3.164 -5.896 1.00 98.69 229 LYS A N 1
ATOM 1819 C CA . LYS A 1 229 ? 18.787 -3.167 -6.180 1.00 98.69 229 LYS A CA 1
ATOM 1820 C C . LYS A 1 229 ? 19.120 -3.936 -7.457 1.00 98.69 229 LYS A C 1
ATOM 1822 O O . LYS A 1 229 ? 20.031 -3.527 -8.176 1.00 98.69 229 LYS A O 1
ATOM 1827 N N . TRP A 1 230 ? 18.387 -5.006 -7.767 1.00 98.81 230 TRP A N 1
ATOM 1828 C CA . TRP A 1 230 ? 18.519 -5.727 -9.035 1.00 98.81 230 TRP A CA 1
ATOM 1829 C C . TRP A 1 230 ? 18.272 -4.805 -10.236 1.00 98.81 230 TRP A C 1
ATOM 1831 O O . TRP A 1 230 ? 19.122 -4.709 -11.127 1.00 98.81 230 TRP A O 1
ATOM 1841 N N . GLY A 1 231 ? 17.174 -4.045 -10.200 1.00 98.69 231 GLY A N 1
ATOM 1842 C CA . GLY A 1 231 ? 16.860 -3.020 -11.198 1.00 98.69 231 GLY A CA 1
ATOM 1843 C C . GLY A 1 231 ? 17.913 -1.915 -11.265 1.00 98.69 231 GLY A C 1
ATOM 1844 O O . GLY A 1 231 ? 18.431 -1.614 -12.340 1.00 98.69 231 GLY A O 1
ATOM 1845 N N . LEU A 1 232 ? 18.324 -1.364 -10.117 1.00 98.88 232 LEU A N 1
ATOM 1846 C CA . LEU A 1 232 ? 19.368 -0.330 -10.045 1.00 98.88 232 LEU A CA 1
ATOM 1847 C C . LEU A 1 232 ? 20.698 -0.783 -10.657 1.00 98.88 232 LEU A C 1
ATOM 1849 O O . LEU A 1 232 ? 21.346 -0.001 -11.354 1.00 98.88 232 LEU A O 1
ATOM 1853 N N . ASN A 1 233 ? 21.105 -2.033 -10.424 1.00 98.75 233 ASN A N 1
ATOM 1854 C CA . ASN A 1 233 ? 22.328 -2.590 -10.999 1.00 98.75 233 ASN A CA 1
ATOM 1855 C C . ASN A 1 233 ? 22.261 -2.626 -12.528 1.00 98.75 233 ASN A C 1
ATOM 1857 O O . ASN A 1 233 ? 23.239 -2.282 -13.191 1.00 98.75 233 ASN A O 1
ATOM 1861 N N . TRP A 1 234 ? 21.111 -2.995 -13.093 1.00 98.81 234 TRP A N 1
ATOM 1862 C CA . TRP A 1 234 ? 20.912 -2.974 -14.540 1.00 98.81 234 TRP A CA 1
ATOM 1863 C C . TRP A 1 234 ? 20.869 -1.544 -15.093 1.00 98.81 234 TRP A C 1
ATOM 1865 O O . TRP A 1 234 ? 21.561 -1.233 -16.062 1.00 98.81 234 TRP A O 1
ATOM 1875 N N . LEU A 1 235 ? 20.172 -0.621 -14.421 1.00 98.88 235 LEU A N 1
ATOM 1876 C CA . LEU A 1 235 ? 20.147 0.795 -14.805 1.00 98.88 235 LEU A CA 1
ATOM 1877 C C . LEU A 1 235 ? 21.551 1.425 -14.799 1.00 98.88 235 LEU A C 1
ATOM 1879 O O . LEU A 1 235 ? 21.865 2.240 -15.666 1.00 98.88 235 LEU A O 1
ATOM 1883 N N . LEU A 1 236 ? 22.433 1.043 -13.867 1.00 98.81 236 LEU A N 1
ATOM 1884 C CA . LEU A 1 236 ? 23.831 1.497 -13.864 1.00 98.81 236 LEU A CA 1
ATOM 1885 C C . LEU A 1 236 ? 24.592 1.055 -15.123 1.00 98.81 236 LEU A C 1
ATOM 1887 O O . LEU A 1 236 ? 25.420 1.823 -15.622 1.00 98.81 236 LEU A O 1
ATOM 1891 N N . LYS A 1 237 ? 24.295 -0.140 -15.653 1.00 98.75 237 LYS A N 1
ATOM 1892 C CA . LYS A 1 237 ? 24.853 -0.640 -16.920 1.00 98.75 237 LYS A CA 1
ATOM 1893 C C . LYS A 1 237 ? 24.252 0.075 -18.136 1.00 98.75 237 LYS A C 1
ATOM 1895 O O . LYS A 1 237 ? 24.975 0.348 -19.090 1.00 98.75 237 LYS A O 1
ATOM 1900 N N . MET A 1 238 ? 22.974 0.456 -18.069 1.00 98.81 238 MET A N 1
ATOM 1901 C CA . MET A 1 238 ? 22.269 1.209 -19.120 1.00 98.81 238 MET A CA 1
ATOM 1902 C C . MET A 1 238 ? 22.575 2.723 -19.117 1.00 98.81 238 MET A C 1
ATOM 1904 O O . MET A 1 238 ? 22.328 3.410 -20.109 1.00 98.81 238 MET A O 1
ATOM 1908 N N . HIS A 1 239 ? 23.186 3.250 -18.048 1.00 98.50 239 HIS A N 1
ATOM 1909 C CA . HIS A 1 239 ? 23.777 4.593 -17.986 1.00 98.50 239 HIS A CA 1
ATOM 1910 C C . HIS A 1 239 ? 25.245 4.535 -17.505 1.00 98.50 239 HIS A C 1
ATOM 1912 O O . HIS A 1 239 ? 25.584 5.043 -16.428 1.00 98.50 239 HIS A O 1
ATOM 1918 N N . PRO A 1 240 ? 26.164 3.910 -18.268 1.00 97.31 240 PRO A N 1
ATOM 1919 C CA . PRO A 1 240 ? 27.496 3.544 -17.778 1.00 97.31 240 PRO A CA 1
ATOM 1920 C C . PRO A 1 240 ? 28.438 4.752 -17.663 1.00 97.31 240 PRO A C 1
ATOM 1922 O O . PRO A 1 240 ? 29.276 4.812 -16.761 1.00 97.31 240 PRO A O 1
ATOM 1925 N N . LYS A 1 241 ? 28.258 5.768 -18.515 1.00 96.38 241 LYS A N 1
ATOM 1926 C CA . LYS A 1 241 ? 29.024 7.026 -18.525 1.00 96.38 241 LYS A CA 1
ATOM 1927 C C . LYS A 1 241 ? 28.073 8.212 -18.439 1.00 96.38 241 LYS A C 1
ATOM 1929 O O . LYS A 1 241 ? 26.932 8.110 -18.870 1.00 96.38 241 LYS A O 1
ATOM 1934 N N . LYS A 1 242 ? 28.569 9.358 -17.958 1.00 95.50 242 LYS A N 1
ATOM 1935 C CA . LYS A 1 242 ? 27.767 10.585 -17.780 1.00 95.50 242 LYS A CA 1
ATOM 1936 C C . LYS A 1 242 ? 26.994 11.009 -19.034 1.00 95.50 242 LYS A C 1
ATOM 1938 O O . LYS A 1 242 ? 25.946 11.616 -18.902 1.00 95.50 242 LYS A O 1
ATOM 1943 N N . ASN A 1 243 ? 27.512 10.699 -20.221 1.00 94.25 243 ASN A N 1
ATOM 1944 C CA . ASN A 1 243 ? 26.933 11.048 -21.517 1.00 94.25 243 ASN A CA 1
ATOM 1945 C C . ASN A 1 243 ? 26.468 9.835 -22.345 1.00 94.25 243 ASN A C 1
ATOM 1947 O O . ASN A 1 243 ? 26.203 9.990 -23.533 1.00 94.25 243 ASN A O 1
ATOM 1951 N N . TRP A 1 244 ? 26.428 8.628 -21.769 1.00 97.06 244 TRP A N 1
ATOM 1952 C CA . TRP A 1 244 ? 25.951 7.423 -22.458 1.00 97.06 244 TRP A CA 1
ATOM 1953 C C . TRP A 1 244 ? 24.675 6.933 -21.805 1.00 97.06 244 TRP A C 1
ATOM 1955 O O . TRP A 1 244 ? 24.676 6.660 -20.608 1.00 97.06 244 TRP A O 1
ATOM 1965 N N . MET A 1 245 ? 23.615 6.796 -22.586 1.00 97.44 245 MET A N 1
ATOM 1966 C CA . MET A 1 245 ? 22.320 6.329 -22.118 1.00 97.44 245 MET A CA 1
ATOM 1967 C C . MET A 1 245 ? 21.744 5.392 -23.170 1.00 97.44 245 MET A C 1
ATOM 1969 O O . MET A 1 245 ? 21.800 5.696 -24.359 1.00 97.44 245 MET A O 1
ATOM 1973 N N . PHE A 1 246 ? 21.214 4.259 -22.735 1.00 98.56 246 PHE A N 1
ATOM 1974 C CA . PHE A 1 246 ? 20.541 3.286 -23.589 1.00 98.56 246 PHE A CA 1
ATOM 1975 C C . PHE A 1 246 ? 19.062 3.230 -23.216 1.00 98.56 246 PHE A C 1
ATOM 1977 O O . PHE A 1 246 ? 18.727 3.461 -22.057 1.00 98.56 246 PHE A O 1
ATOM 1984 N N . ASN A 1 247 ? 18.187 2.958 -24.185 1.00 97.81 247 ASN A N 1
ATOM 1985 C CA . ASN A 1 247 ? 16.739 2.911 -23.958 1.00 97.81 247 ASN A CA 1
ATOM 1986 C C . ASN A 1 247 ? 16.194 1.479 -23.867 1.00 97.81 247 ASN A C 1
ATOM 1988 O O . ASN A 1 247 ? 15.224 1.222 -23.159 1.00 97.81 247 ASN A O 1
ATOM 1992 N N . GLN A 1 248 ? 16.817 0.545 -24.586 1.00 97.88 248 GLN A N 1
ATOM 1993 C CA . GLN A 1 248 ? 16.268 -0.788 -24.816 1.00 97.88 248 GLN A CA 1
ATOM 1994 C C . GLN A 1 248 ? 17.372 -1.809 -25.078 1.00 97.88 248 GLN A C 1
ATOM 1996 O O . GLN A 1 248 ? 18.395 -1.489 -25.690 1.00 97.88 248 GLN A O 1
ATOM 2001 N N . LEU A 1 249 ? 17.118 -3.041 -24.652 1.00 98.38 249 LEU A N 1
ATOM 2002 C CA . LEU A 1 249 ? 17.882 -4.248 -24.939 1.00 98.38 249 LEU A CA 1
ATOM 2003 C C . LEU A 1 249 ? 16.955 -5.261 -25.633 1.00 98.38 249 LEU A C 1
ATOM 2005 O O . LEU A 1 249 ? 15.836 -5.486 -25.177 1.00 98.38 249 LEU A O 1
ATOM 2009 N N . ALA A 1 250 ? 17.448 -5.859 -26.722 1.00 97.88 250 ALA A N 1
ATOM 2010 C CA . ALA A 1 250 ? 16.700 -6.662 -27.694 1.00 97.88 250 ALA A CA 1
ATOM 2011 C C . ALA A 1 250 ? 15.617 -5.869 -28.464 1.00 97.88 250 ALA A C 1
ATOM 2013 O O . ALA A 1 250 ? 15.490 -4.661 -28.307 1.00 97.88 250 ALA A O 1
ATOM 2014 N N . ASP A 1 251 ? 14.902 -6.518 -29.385 1.00 97.19 251 ASP A N 1
ATOM 2015 C CA . ASP A 1 251 ? 13.751 -5.987 -30.139 1.00 97.19 251 ASP A CA 1
ATOM 2016 C C . ASP A 1 251 ? 12.832 -7.143 -30.565 1.00 97.19 251 ASP A C 1
ATOM 2018 O O . ASP A 1 251 ? 13.174 -8.304 -30.352 1.00 97.19 251 ASP A O 1
ATOM 2022 N N . ASP A 1 252 ? 11.699 -6.851 -31.201 1.00 95.25 252 ASP A N 1
ATOM 2023 C CA . ASP A 1 252 ? 10.630 -7.800 -31.561 1.00 95.25 252 ASP A CA 1
ATOM 2024 C C . ASP A 1 252 ? 11.060 -8.990 -32.452 1.00 95.25 252 ASP A C 1
ATOM 2026 O O . ASP A 1 252 ? 10.268 -9.900 -32.713 1.00 95.25 252 ASP A O 1
ATOM 2030 N N . ARG A 1 253 ? 12.335 -9.078 -32.863 1.00 96.12 253 ARG A N 1
ATOM 2031 C CA . ARG A 1 253 ? 12.933 -10.360 -33.280 1.00 96.12 253 ARG A CA 1
ATOM 2032 C C . ARG A 1 253 ? 12.809 -11.446 -32.205 1.00 96.12 253 ARG A C 1
ATOM 2034 O O . ARG A 1 253 ? 12.803 -12.622 -32.577 1.00 96.12 253 ARG A O 1
ATOM 2041 N N . ASP A 1 254 ? 12.680 -11.061 -30.934 1.00 95.75 254 ASP A N 1
ATOM 2042 C CA . ASP A 1 254 ? 12.429 -11.931 -29.783 1.00 95.75 254 ASP A CA 1
ATOM 2043 C C . ASP A 1 254 ? 11.170 -12.788 -29.934 1.00 95.75 254 ASP A C 1
ATOM 2045 O O . ASP A 1 254 ? 11.128 -13.912 -29.444 1.00 95.75 254 ASP A O 1
ATOM 2049 N N . HIS A 1 255 ? 10.173 -12.330 -30.695 1.00 92.75 255 HIS A N 1
ATOM 2050 C CA . HIS A 1 255 ? 8.900 -13.031 -30.890 1.00 92.75 255 HIS A CA 1
ATOM 2051 C C . HIS A 1 255 ? 9.013 -14.264 -31.815 1.00 92.75 255 HIS A C 1
ATOM 2053 O O . HIS A 1 255 ? 8.067 -14.651 -32.499 1.00 92.75 255 HIS A O 1
ATOM 2059 N N . ALA A 1 256 ? 10.172 -14.926 -31.846 1.00 91.56 256 ALA A N 1
ATOM 2060 C CA . ALA A 1 256 ? 10.438 -16.154 -32.592 1.00 91.56 256 ALA A CA 1
ATOM 2061 C C . ALA A 1 256 ? 9.951 -17.424 -31.853 1.00 91.56 256 ALA A C 1
ATOM 2063 O O . ALA A 1 256 ? 10.603 -18.469 -31.904 1.00 91.56 256 ALA A O 1
ATOM 2064 N N . GLY A 1 257 ? 8.800 -17.334 -31.178 1.00 90.38 257 GLY A N 1
ATOM 2065 C CA . GLY A 1 257 ? 8.141 -18.435 -30.471 1.00 90.38 257 GLY A CA 1
ATOM 2066 C C . GLY A 1 257 ? 8.438 -18.524 -28.968 1.00 90.38 257 GLY A C 1
ATOM 2067 O O . GLY A 1 257 ? 9.427 -17.990 -28.466 1.00 90.38 257 GLY A O 1
ATOM 2068 N N . MET A 1 258 ? 7.561 -19.236 -28.254 1.00 92.75 258 MET A N 1
ATOM 2069 C CA . MET A 1 258 ? 7.662 -19.476 -26.809 1.00 92.75 258 MET A CA 1
ATOM 2070 C C . MET A 1 258 ? 8.870 -20.365 -26.482 1.00 92.75 258 MET A C 1
ATOM 2072 O O . MET A 1 258 ? 9.078 -21.395 -27.130 1.00 92.75 258 MET A O 1
ATOM 2076 N N . ARG A 1 259 ? 9.647 -20.010 -25.454 1.00 96.00 259 ARG A N 1
ATOM 2077 C CA . ARG A 1 259 ? 10.825 -20.773 -24.986 1.00 96.00 259 ARG A CA 1
ATOM 2078 C C . ARG A 1 259 ? 11.102 -20.498 -23.507 1.00 96.00 259 ARG A C 1
ATOM 2080 O O . ARG A 1 259 ? 10.349 -19.780 -22.887 1.00 96.00 259 ARG A O 1
ATOM 2087 N N . LEU A 1 260 ? 12.115 -21.111 -22.896 1.00 96.88 260 LEU A N 1
ATOM 2088 C CA . LEU A 1 260 ? 12.610 -20.619 -21.597 1.00 96.88 260 LEU A CA 1
ATOM 2089 C C . LEU A 1 260 ? 13.724 -19.600 -21.838 1.00 96.88 260 LEU A C 1
ATOM 2091 O O . LEU A 1 260 ? 14.441 -19.749 -22.833 1.00 96.88 260 LEU A O 1
ATOM 2095 N N . PRO A 1 261 ? 13.953 -18.637 -20.927 1.00 96.19 261 PRO A N 1
ATOM 2096 C CA . PRO A 1 261 ? 14.971 -17.612 -21.139 1.00 96.19 261 PRO A CA 1
ATOM 2097 C C . PRO A 1 261 ? 16.385 -18.201 -21.197 1.00 96.19 261 PRO A C 1
ATOM 2099 O O . PRO A 1 261 ? 17.207 -17.771 -22.001 1.00 96.19 261 PRO A O 1
ATOM 2102 N N . ASN A 1 262 ? 16.669 -19.258 -20.428 1.00 95.75 262 ASN A N 1
ATOM 2103 C CA . ASN A 1 262 ? 17.943 -19.988 -20.498 1.00 95.75 262 ASN A CA 1
ATOM 2104 C C . ASN A 1 262 ? 18.079 -20.892 -21.742 1.00 95.75 262 ASN A C 1
ATOM 2106 O O . ASN A 1 262 ? 19.122 -21.507 -21.953 1.00 95.75 262 ASN A O 1
ATOM 2110 N N . LYS A 1 263 ? 17.036 -20.978 -22.576 1.00 96.38 263 LYS A N 1
ATOM 2111 C CA . LYS A 1 263 ? 17.009 -21.716 -23.850 1.00 96.38 263 LYS A CA 1
ATOM 2112 C C . LYS A 1 263 ? 16.781 -20.790 -25.045 1.00 96.38 263 LYS A C 1
ATOM 2114 O O . LYS A 1 263 ? 16.437 -21.262 -26.129 1.00 96.38 263 LYS A O 1
ATOM 2119 N N . ASP A 1 264 ? 16.940 -19.485 -24.857 1.00 96.81 264 ASP A N 1
ATOM 2120 C CA . ASP A 1 264 ? 16.759 -18.518 -25.924 1.00 96.81 264 ASP A CA 1
ATOM 2121 C C . ASP A 1 264 ? 17.909 -18.591 -26.943 1.00 96.81 264 ASP A C 1
ATOM 2123 O O . ASP A 1 264 ? 19.073 -18.352 -26.625 1.00 96.81 264 ASP A O 1
ATOM 2127 N N . LEU A 1 265 ? 17.564 -18.937 -28.185 1.00 96.38 265 LEU A N 1
ATOM 2128 C CA . LEU A 1 265 ? 18.491 -19.057 -29.311 1.00 96.38 265 LEU A CA 1
ATOM 2129 C C . LEU A 1 265 ? 18.223 -18.019 -30.411 1.00 96.38 265 LEU A C 1
ATOM 2131 O O . LEU A 1 265 ? 18.740 -18.179 -31.523 1.00 96.38 265 LEU A O 1
ATOM 2135 N N . VAL A 1 266 ? 17.422 -16.981 -30.137 1.00 97.19 266 VAL A N 1
ATOM 2136 C CA . VAL A 1 266 ? 17.154 -15.907 -31.105 1.00 97.19 266 VAL A CA 1
ATOM 2137 C C . VAL A 1 266 ? 18.465 -15.251 -31.538 1.00 97.19 266 VAL A C 1
ATOM 2139 O O . VAL A 1 266 ? 19.377 -15.035 -30.741 1.00 97.19 266 VAL A O 1
ATOM 2142 N N . ASP A 1 267 ? 18.574 -14.983 -32.838 1.00 96.62 267 ASP A N 1
ATOM 2143 C CA . ASP A 1 267 ? 19.754 -14.375 -33.443 1.00 96.62 267 ASP A CA 1
ATOM 2144 C C . ASP A 1 267 ? 19.469 -12.917 -33.820 1.00 96.62 267 ASP A C 1
ATOM 2146 O O . ASP A 1 267 ? 18.613 -12.621 -34.661 1.00 96.62 267 ASP A O 1
ATOM 2150 N N . TYR A 1 268 ? 20.219 -12.010 -33.197 1.00 96.75 268 TYR A N 1
ATOM 2151 C CA . TYR A 1 268 ? 20.155 -10.569 -33.436 1.00 96.75 268 TYR A CA 1
ATOM 2152 C C . TYR A 1 268 ? 21.216 -10.080 -34.444 1.00 96.75 268 TYR A C 1
ATOM 2154 O O . TYR A 1 268 ? 21.376 -8.871 -34.624 1.00 96.75 268 TYR A O 1
ATOM 2162 N N . GLY A 1 269 ? 21.902 -10.997 -35.134 1.00 95.00 269 GLY A N 1
ATOM 2163 C CA . GLY A 1 269 ? 23.006 -10.733 -36.065 1.00 95.00 269 GLY A CA 1
ATOM 2164 C C . GLY A 1 269 ? 24.385 -11.117 -35.519 1.00 95.00 269 GLY A C 1
ATOM 2165 O O . GLY A 1 269 ? 25.391 -10.812 -36.151 1.00 95.00 269 GLY A O 1
ATOM 2166 N N . MET A 1 270 ? 24.438 -11.784 -34.361 1.00 95.75 270 MET A N 1
ATOM 2167 C CA . MET A 1 270 ? 25.671 -12.173 -33.659 1.00 95.75 270 MET A CA 1
ATOM 2168 C C . MET A 1 270 ? 25.796 -13.698 -33.489 1.00 95.75 270 MET A C 1
ATOM 2170 O O . MET A 1 270 ? 26.684 -14.181 -32.781 1.00 95.75 270 MET A O 1
ATOM 2174 N N . GLY A 1 271 ? 24.912 -14.470 -34.124 1.00 96.25 271 GLY A N 1
ATOM 2175 C CA . GLY A 1 271 ? 24.781 -15.913 -33.952 1.00 96.25 271 GLY A CA 1
ATOM 2176 C C . GLY A 1 271 ? 23.729 -16.281 -32.903 1.00 96.25 271 GLY A C 1
ATOM 2177 O O . GLY A 1 271 ? 23.413 -15.505 -32.000 1.00 96.25 271 GLY A O 1
ATOM 2178 N N . LYS A 1 272 ? 23.189 -17.498 -33.015 1.00 96.19 272 LYS A N 1
ATOM 2179 C CA . LYS A 1 272 ? 22.124 -18.022 -32.143 1.00 96.19 272 LYS A CA 1
ATOM 2180 C C . LYS A 1 272 ? 22.499 -17.958 -30.659 1.00 96.19 272 LYS A C 1
ATOM 2182 O O . LYS A 1 272 ? 23.525 -18.515 -30.266 1.00 96.19 272 LYS A O 1
ATOM 2187 N N . GLY A 1 273 ? 21.650 -17.326 -29.844 1.00 93.81 273 GLY A N 1
ATOM 2188 C CA . GLY A 1 273 ? 21.822 -17.247 -28.385 1.00 93.81 273 GLY A CA 1
ATOM 2189 C C . GLY A 1 273 ? 23.051 -16.444 -27.933 1.00 93.81 273 GLY A C 1
ATOM 2190 O O . GLY A 1 273 ? 23.538 -16.627 -26.815 1.00 93.81 273 GLY A O 1
ATOM 2191 N N . ASN A 1 274 ? 23.608 -15.601 -28.809 1.00 95.75 274 ASN A N 1
ATOM 2192 C CA . ASN A 1 274 ? 24.678 -14.666 -28.461 1.00 95.75 274 ASN A CA 1
ATOM 2193 C C . ASN A 1 274 ? 24.112 -13.288 -28.069 1.00 95.75 274 ASN A C 1
ATOM 2195 O O . ASN A 1 274 ? 22.921 -13.143 -27.811 1.00 95.75 274 ASN A O 1
ATOM 2199 N N . ALA A 1 275 ? 24.999 -12.293 -27.969 1.00 97.12 275 ALA A N 1
ATOM 2200 C CA . ALA A 1 275 ? 24.690 -10.925 -27.573 1.00 97.12 275 ALA A CA 1
ATOM 2201 C C . ALA A 1 275 ? 23.467 -10.356 -28.308 1.00 97.12 275 ALA A C 1
ATOM 2203 O O . ALA A 1 275 ? 23.347 -10.493 -29.529 1.00 97.12 275 ALA A O 1
ATOM 2204 N N . ARG A 1 276 ? 22.600 -9.668 -27.562 1.00 98.44 276 ARG A N 1
ATOM 2205 C CA . ARG A 1 276 ? 21.421 -8.976 -28.090 1.00 98.44 276 ARG A CA 1
ATOM 2206 C C . ARG A 1 276 ? 21.718 -7.492 -28.318 1.00 98.44 276 ARG A C 1
ATOM 2208 O O . ARG A 1 276 ? 22.649 -6.931 -27.737 1.00 98.44 276 ARG A O 1
ATOM 2215 N N . VAL A 1 277 ? 20.947 -6.867 -29.206 1.00 98.50 277 VAL A N 1
ATOM 2216 C CA . VAL A 1 277 ? 21.123 -5.451 -29.565 1.00 98.50 277 VAL A CA 1
ATOM 2217 C C . VAL A 1 277 ? 20.788 -4.535 -28.385 1.00 98.50 277 VAL A C 1
ATOM 2219 O O . VAL A 1 277 ? 19.823 -4.782 -27.674 1.00 98.50 277 VAL A O 1
ATOM 2222 N N . VAL A 1 278 ? 21.546 -3.456 -28.204 1.00 98.50 278 VAL A N 1
ATOM 2223 C CA . VAL A 1 278 ? 21.300 -2.407 -27.205 1.00 98.50 278 VAL A CA 1
ATOM 2224 C C . VAL A 1 278 ? 21.157 -1.066 -27.917 1.00 98.50 278 VAL A C 1
ATOM 2226 O O . VAL A 1 278 ? 22.107 -0.575 -28.533 1.00 98.50 278 VAL A O 1
ATOM 2229 N N . TYR A 1 279 ? 19.978 -0.461 -27.835 1.00 98.62 279 TYR A N 1
ATOM 2230 C CA . TYR A 1 279 ? 19.652 0.786 -28.527 1.00 98.62 279 TYR A CA 1
ATOM 2231 C C . TYR A 1 279 ? 20.062 1.997 -27.689 1.00 98.62 279 TYR A C 1
ATOM 2233 O O . TYR A 1 279 ? 19.591 2.184 -26.563 1.00 98.62 279 TYR A O 1
ATOM 2241 N N . PHE A 1 280 ? 20.953 2.831 -28.228 1.00 98.44 280 PHE A N 1
ATOM 2242 C CA . PHE A 1 280 ? 21.375 4.075 -27.583 1.00 98.44 280 PHE A CA 1
ATOM 2243 C C . PHE A 1 280 ? 20.251 5.120 -27.613 1.00 98.44 280 PHE A C 1
ATOM 2245 O O . PHE A 1 280 ? 19.622 5.321 -28.642 1.00 98.44 280 PHE A O 1
ATOM 2252 N N . ALA A 1 281 ? 20.020 5.848 -26.523 1.00 97.19 281 ALA A N 1
ATOM 2253 C CA . ALA A 1 281 ? 19.020 6.913 -26.455 1.00 97.19 281 ALA A CA 1
ATOM 2254 C C . ALA A 1 281 ? 19.565 8.212 -27.082 1.00 97.19 281 ALA A C 1
ATOM 2256 O O . ALA A 1 281 ? 20.042 9.106 -26.383 1.00 97.19 281 ALA A O 1
ATOM 2257 N N . ASN A 1 282 ? 19.543 8.314 -28.416 1.00 95.00 282 ASN A N 1
ATOM 2258 C CA . ASN A 1 282 ? 20.010 9.512 -29.131 1.00 95.00 282 ASN A CA 1
ATOM 2259 C C . ASN A 1 282 ? 18.908 10.563 -29.374 1.00 95.00 282 ASN A C 1
ATOM 2261 O O . ASN A 1 282 ? 19.245 11.691 -29.732 1.00 95.00 282 ASN A O 1
ATOM 2265 N N . GLY A 1 283 ? 17.638 10.227 -29.135 1.00 93.94 283 GLY A N 1
ATOM 2266 C CA . GLY A 1 283 ? 16.487 11.110 -29.339 1.00 93.94 283 GLY A CA 1
ATOM 2267 C C . GLY A 1 283 ? 16.001 11.235 -30.782 1.00 93.94 283 GLY A C 1
ATOM 2268 O O . GLY A 1 283 ? 15.159 12.080 -31.055 1.00 93.94 283 GLY A O 1
ATOM 2269 N N . GLU A 1 284 ? 16.499 10.391 -31.684 1.00 96.75 284 GLU A N 1
ATOM 2270 C CA . GLU A 1 284 ? 16.093 10.335 -33.090 1.00 96.75 284 GLU A CA 1
ATOM 2271 C C . GLU A 1 284 ? 15.258 9.072 -33.371 1.00 96.75 284 GLU A C 1
ATOM 2273 O O . GLU A 1 284 ? 15.370 8.092 -32.627 1.00 96.75 284 GLU A O 1
ATOM 2278 N N . PRO A 1 285 ? 14.465 9.033 -34.459 1.00 97.69 285 PRO A N 1
ATOM 2279 C CA . PRO A 1 285 ? 13.765 7.827 -34.896 1.00 97.69 285 PRO A CA 1
ATOM 2280 C C . PRO A 1 285 ? 14.697 6.624 -35.131 1.00 97.69 285 PRO A C 1
ATOM 2282 O O . PRO A 1 285 ? 15.638 6.685 -35.929 1.00 97.69 285 PRO A O 1
ATOM 2285 N N . GLN A 1 286 ? 14.397 5.495 -34.487 1.00 97.62 286 GLN A N 1
ATOM 2286 C CA . GLN A 1 286 ? 15.208 4.274 -34.480 1.00 97.62 286 GLN A CA 1
ATOM 2287 C C . GLN A 1 286 ? 14.417 3.028 -34.871 1.00 97.62 286 GLN A C 1
ATOM 2289 O O . GLN A 1 286 ? 13.222 2.917 -34.612 1.00 97.62 286 GLN A O 1
ATOM 2294 N N . GLY A 1 287 ? 15.128 2.082 -35.481 1.00 97.56 287 GLY A N 1
ATOM 2295 C CA . GLY A 1 287 ? 14.634 0.774 -35.895 1.00 97.56 287 GLY A CA 1
ATOM 2296 C C . GLY A 1 287 ? 15.575 0.182 -36.939 1.00 97.56 287 GLY A C 1
ATOM 2297 O O . GLY A 1 287 ? 15.867 0.829 -37.949 1.00 97.56 287 GLY A O 1
ATOM 2298 N N . LEU A 1 288 ? 16.102 -1.017 -36.669 1.00 96.62 288 LEU A N 1
ATOM 2299 C CA . LEU A 1 288 ? 17.086 -1.677 -37.541 1.00 96.62 288 LEU A CA 1
ATOM 2300 C C . LEU A 1 288 ? 16.447 -2.365 -38.757 1.00 96.62 288 LEU A C 1
ATOM 2302 O O . LEU A 1 288 ? 17.150 -2.718 -39.702 1.00 96.62 288 LEU A O 1
ATOM 2306 N N . GLY A 1 289 ? 15.136 -2.601 -38.703 1.00 94.88 289 GLY A N 1
ATOM 2307 C CA . GLY A 1 289 ? 14.372 -3.253 -39.759 1.00 94.88 289 GLY A CA 1
ATOM 2308 C C . GLY A 1 289 ? 13.633 -2.263 -40.660 1.00 94.88 289 GLY A C 1
ATOM 2309 O O . GLY A 1 289 ? 14.082 -1.146 -40.916 1.00 94.88 289 GLY A O 1
ATOM 2310 N N . LYS A 1 290 ? 12.468 -2.693 -41.158 1.00 95.25 290 LYS A N 1
ATOM 2311 C CA . LYS A 1 290 ? 11.596 -1.864 -42.009 1.00 95.25 290 LYS A CA 1
ATOM 2312 C C . LYS A 1 290 ? 10.907 -0.754 -41.210 1.00 95.25 290 LYS A C 1
ATOM 2314 O O . LYS A 1 290 ? 10.647 0.320 -41.750 1.00 95.25 290 LYS A O 1
ATOM 2319 N N . TYR A 1 291 ? 10.559 -1.040 -39.961 1.00 97.06 291 TYR A N 1
ATOM 2320 C CA . TYR A 1 291 ? 9.809 -0.132 -39.105 1.00 97.06 291 TYR A CA 1
ATOM 2321 C C . TYR A 1 291 ? 10.752 0.718 -38.258 1.00 97.06 291 TYR A C 1
ATOM 2323 O O . TYR A 1 291 ? 11.853 0.290 -37.918 1.00 97.06 291 TYR A O 1
ATOM 2331 N N . LYS A 1 292 ? 10.306 1.930 -37.926 1.00 97.44 292 LYS A N 1
ATOM 2332 C CA . LYS A 1 292 ? 10.995 2.853 -37.024 1.00 97.44 292 LYS A CA 1
ATOM 2333 C C . LYS A 1 292 ? 10.005 3.421 -36.017 1.00 97.44 292 LYS A C 1
ATOM 2335 O O . LYS A 1 292 ? 8.828 3.584 -36.342 1.00 97.44 292 LYS A O 1
ATOM 2340 N N . ASN A 1 293 ? 10.497 3.743 -34.827 1.00 97.38 293 ASN A N 1
ATOM 2341 C CA . ASN A 1 293 ? 9.753 4.521 -33.845 1.00 97.38 293 ASN A CA 1
ATOM 2342 C C . ASN A 1 293 ? 9.699 6.010 -34.232 1.00 97.38 293 ASN A C 1
ATOM 2344 O O . ASN A 1 293 ? 10.118 6.406 -35.324 1.00 97.38 293 ASN A O 1
ATOM 2348 N N . ARG A 1 294 ? 9.156 6.839 -33.339 1.00 97.12 294 ARG A N 1
ATOM 2349 C CA . ARG A 1 294 ? 8.957 8.281 -33.538 1.00 97.12 294 ARG A CA 1
ATOM 2350 C C . ARG A 1 294 ? 9.538 9.089 -32.375 1.00 97.12 294 ARG A C 1
ATOM 2352 O O . ARG A 1 294 ? 8.937 10.073 -31.950 1.00 97.12 294 ARG A O 1
ATOM 2359 N N . SER A 1 295 ? 10.684 8.659 -31.848 1.00 97.88 295 SER A N 1
ATOM 2360 C CA . SER A 1 295 ? 11.399 9.396 -30.802 1.00 97.88 295 SER A CA 1
ATOM 2361 C C . SER A 1 295 ? 11.689 10.837 -31.232 1.00 97.88 295 SER A C 1
ATOM 2363 O O . SER A 1 295 ? 11.992 11.096 -32.398 1.00 97.88 295 SER A O 1
ATOM 2365 N N . THR A 1 296 ? 11.596 11.762 -30.279 1.00 97.94 296 THR A N 1
ATOM 2366 C CA . THR A 1 296 ? 11.810 13.207 -30.483 1.00 97.94 296 THR A CA 1
ATOM 2367 C C . THR A 1 296 ? 12.830 13.811 -29.521 1.00 97.94 296 THR A C 1
ATOM 2369 O O . THR A 1 296 ? 13.184 14.980 -29.655 1.00 97.94 296 THR A O 1
ATOM 2372 N N . GLY A 1 297 ? 13.294 13.044 -28.535 1.00 97.69 297 GLY A N 1
ATOM 2373 C CA . GLY A 1 297 ? 14.261 13.489 -27.540 1.00 97.69 297 GLY A CA 1
ATOM 2374 C C . GLY A 1 297 ? 14.642 12.354 -26.601 1.00 97.69 297 GLY A C 1
ATOM 2375 O O . GLY A 1 297 ? 14.368 11.197 -26.884 1.00 97.69 297 GLY A O 1
ATOM 2376 N N . LEU A 1 298 ? 15.294 12.671 -25.485 1.00 96.19 298 LEU A N 1
ATOM 2377 C CA . LEU A 1 298 ? 15.716 11.665 -24.497 1.00 96.19 298 LEU A CA 1
ATOM 2378 C C . LEU A 1 298 ? 15.237 11.956 -23.075 1.00 96.19 298 LEU A C 1
ATOM 2380 O O . LEU A 1 298 ? 15.617 11.251 -22.141 1.00 96.19 298 LEU A O 1
ATOM 2384 N N . ALA A 1 299 ? 14.420 12.994 -22.903 1.00 98.44 299 ALA A N 1
ATOM 2385 C CA . ALA A 1 299 ? 14.001 13.471 -21.596 1.00 98.44 299 ALA A CA 1
ATOM 2386 C C . ALA A 1 299 ? 13.125 12.463 -20.838 1.00 98.44 299 ALA A C 1
ATOM 2388 O O . ALA A 1 299 ? 13.317 12.347 -19.631 1.00 98.44 299 ALA A O 1
ATOM 2389 N N . SER A 1 300 ? 12.261 11.689 -21.511 1.00 98.44 300 SER A N 1
ATOM 2390 C CA . SER A 1 300 ? 11.448 10.654 -20.838 1.00 98.44 300 SER A CA 1
ATOM 2391 C C . SER A 1 300 ? 12.334 9.603 -20.150 1.00 98.44 300 SER A C 1
ATOM 2393 O O . SER A 1 300 ? 12.322 9.443 -18.928 1.00 98.44 300 SER A O 1
ATOM 2395 N N . THR A 1 301 ? 13.233 8.968 -20.908 1.00 98.31 301 THR A N 1
ATOM 2396 C CA . THR A 1 301 ? 14.215 7.998 -20.392 1.00 98.31 301 THR A CA 1
ATOM 2397 C C . THR A 1 301 ? 15.136 8.615 -19.337 1.00 98.31 301 THR A C 1
ATOM 2399 O O . THR A 1 301 ? 15.404 8.007 -18.298 1.00 98.31 301 THR A O 1
ATOM 2402 N N . ALA A 1 302 ? 15.623 9.837 -19.569 1.00 98.75 302 ALA A N 1
ATOM 2403 C CA . ALA A 1 302 ? 16.513 10.528 -18.642 1.00 98.75 302 ALA A CA 1
ATOM 2404 C C . ALA A 1 302 ? 15.843 10.874 -17.305 1.00 98.75 302 ALA A C 1
ATOM 2406 O O . ALA A 1 302 ? 16.473 10.723 -16.253 1.00 98.75 302 ALA A O 1
ATOM 2407 N N . GLY A 1 303 ? 14.580 11.305 -17.329 1.00 98.75 303 GLY A N 1
ATOM 2408 C CA . GLY A 1 303 ? 13.787 11.575 -16.133 1.00 98.75 303 GLY A CA 1
ATOM 2409 C C . GLY A 1 303 ? 13.556 10.307 -15.310 1.00 98.75 303 GLY A C 1
ATOM 2410 O O . GLY A 1 303 ? 13.779 10.304 -14.096 1.00 98.75 303 GLY A O 1
ATOM 2411 N N . LYS A 1 304 ? 13.255 9.181 -15.968 1.00 98.69 304 LYS A N 1
ATOM 2412 C CA . LYS A 1 304 ? 13.112 7.868 -15.316 1.00 98.69 304 LYS A CA 1
ATOM 2413 C C . LYS A 1 304 ? 14.415 7.376 -14.671 1.00 98.69 304 LYS A C 1
ATOM 2415 O O . LYS A 1 304 ? 14.412 6.970 -13.509 1.00 98.69 304 LYS A O 1
ATOM 2420 N N . PHE A 1 305 ? 15.559 7.494 -15.354 1.00 98.88 305 PHE A N 1
ATOM 2421 C CA . PHE A 1 305 ? 16.865 7.230 -14.730 1.00 98.88 305 PHE A CA 1
ATOM 2422 C C . PHE A 1 305 ? 17.112 8.133 -13.523 1.00 98.88 305 PHE A C 1
ATOM 2424 O O . PHE A 1 305 ? 17.518 7.674 -12.453 1.00 98.88 305 PHE A O 1
ATOM 2431 N N . SER A 1 306 ? 16.908 9.437 -13.709 1.00 98.88 306 SER A N 1
ATOM 2432 C CA . SER A 1 306 ? 17.245 10.428 -12.699 1.00 98.88 306 SER A CA 1
ATOM 2433 C C . SER A 1 306 ? 16.415 10.259 -11.431 1.00 98.88 306 SER A C 1
ATOM 2435 O O . SER A 1 306 ? 16.987 10.273 -10.339 1.00 98.88 306 SER A O 1
ATOM 2437 N N . SER A 1 307 ? 15.108 10.040 -11.563 1.00 98.88 307 SER A N 1
ATOM 2438 C CA . SER A 1 307 ? 14.193 9.822 -10.440 1.00 98.88 307 SER A CA 1
ATOM 2439 C C . SER A 1 307 ? 14.515 8.545 -9.660 1.00 98.88 307 SER A C 1
ATOM 2441 O O . SER A 1 307 ? 14.647 8.611 -8.435 1.00 98.88 307 SER A O 1
ATOM 2443 N N . ALA A 1 308 ? 14.733 7.412 -10.342 1.00 98.88 308 ALA A N 1
ATOM 2444 C CA . ALA A 1 308 ? 15.113 6.151 -9.702 1.00 98.88 308 ALA A CA 1
ATOM 2445 C C . ALA A 1 308 ? 16.443 6.280 -8.938 1.00 98.88 308 ALA A C 1
ATOM 2447 O O . ALA A 1 308 ? 16.527 5.931 -7.759 1.00 98.88 308 ALA A O 1
ATOM 2448 N N . PHE A 1 309 ? 17.472 6.861 -9.564 1.00 98.94 309 PHE A N 1
ATOM 2449 C CA . PHE A 1 309 ? 18.762 7.073 -8.906 1.00 98.94 309 PHE A CA 1
ATOM 2450 C C . PHE A 1 309 ? 18.700 8.115 -7.777 1.00 98.94 309 PHE A C 1
ATOM 2452 O O . PHE A 1 309 ? 19.363 7.940 -6.757 1.00 98.94 309 PHE A O 1
ATOM 2459 N N . ALA A 1 310 ? 17.906 9.182 -7.900 1.00 98.88 310 ALA A N 1
ATOM 2460 C CA . ALA A 1 310 ? 17.754 10.172 -6.828 1.00 98.88 310 ALA A CA 1
ATOM 2461 C C . ALA A 1 310 ? 17.101 9.558 -5.582 1.00 98.88 310 ALA A C 1
ATOM 2463 O O . ALA A 1 310 ? 17.540 9.797 -4.449 1.00 98.88 310 ALA A O 1
ATOM 2464 N N . LEU A 1 311 ? 16.067 8.741 -5.790 1.00 98.81 311 LEU A N 1
ATOM 2465 C CA . LEU A 1 311 ? 15.406 8.021 -4.712 1.00 98.81 311 LEU A CA 1
ATOM 2466 C C . LEU A 1 311 ? 16.348 6.985 -4.084 1.00 98.81 311 LEU A C 1
ATOM 2468 O O . LEU A 1 311 ? 16.482 6.952 -2.861 1.00 98.81 311 LEU A O 1
ATOM 2472 N N . ALA A 1 312 ? 17.082 6.223 -4.899 1.00 98.88 312 ALA A N 1
ATOM 2473 C CA . ALA A 1 312 ? 18.092 5.283 -4.417 1.00 98.88 312 ALA A CA 1
ATOM 2474 C C . ALA A 1 312 ? 19.178 5.979 -3.583 1.00 98.88 312 ALA A C 1
ATOM 2476 O O . ALA A 1 312 ? 19.506 5.517 -2.492 1.00 98.88 312 ALA A O 1
ATOM 2477 N N . ALA A 1 313 ? 19.689 7.130 -4.032 1.00 98.81 313 ALA A N 1
ATOM 2478 C CA . ALA A 1 313 ? 20.660 7.912 -3.268 1.00 98.81 313 ALA A CA 1
ATOM 2479 C C . ALA A 1 313 ? 20.137 8.259 -1.866 1.00 98.81 313 ALA A C 1
ATOM 2481 O O . ALA A 1 313 ? 20.876 8.170 -0.889 1.00 98.81 313 ALA A O 1
ATOM 2482 N N . SER A 1 314 ? 18.848 8.588 -1.756 1.00 96.06 314 SER A N 1
ATOM 2483 C CA . SER A 1 314 ? 18.204 8.900 -0.477 1.00 96.06 314 SER A CA 1
ATOM 2484 C C . SER A 1 314 ? 18.043 7.660 0.412 1.00 96.06 314 SER A C 1
ATOM 2486 O O . SER A 1 314 ? 18.323 7.723 1.609 1.00 96.06 314 SER A O 1
ATOM 2488 N N . VAL A 1 315 ? 17.630 6.527 -0.167 1.00 95.94 315 VAL A N 1
ATOM 2489 C CA . VAL A 1 315 ? 17.426 5.251 0.545 1.00 95.94 315 VAL A CA 1
ATOM 2490 C C . VAL A 1 315 ? 18.746 4.688 1.084 1.00 95.94 315 VAL A C 1
ATOM 2492 O O . VAL A 1 315 ? 18.820 4.299 2.249 1.00 95.94 315 VAL A O 1
ATOM 2495 N N . TYR A 1 316 ? 19.810 4.699 0.277 1.00 96.06 316 TYR A N 1
ATOM 2496 C CA . TYR A 1 316 ? 21.116 4.143 0.655 1.00 96.06 316 TYR A CA 1
ATOM 2497 C C . TYR A 1 316 ? 21.985 5.099 1.479 1.00 96.06 316 TYR A C 1
ATOM 2499 O O . TYR A 1 316 ? 23.013 4.684 2.002 1.00 96.06 316 TYR A O 1
ATOM 2507 N N . GLN A 1 317 ? 21.583 6.361 1.665 1.00 94.06 317 GLN A N 1
ATOM 2508 C CA . GLN A 1 317 ? 22.402 7.389 2.323 1.00 94.06 317 GLN A CA 1
ATOM 2509 C C . GLN A 1 317 ? 22.942 6.978 3.703 1.00 94.06 317 GLN A C 1
ATOM 2511 O O . GLN A 1 317 ? 24.031 7.409 4.086 1.00 94.06 317 GLN A O 1
ATOM 2516 N N . LYS A 1 318 ? 22.171 6.185 4.460 1.00 87.19 318 LYS A N 1
ATOM 2517 C CA . LYS A 1 318 ? 22.543 5.725 5.807 1.00 87.19 318 LYS A CA 1
ATOM 2518 C C . LYS A 1 318 ? 23.287 4.390 5.811 1.00 87.19 318 LYS A C 1
ATOM 2520 O O . LYS A 1 318 ? 24.124 4.186 6.680 1.00 87.19 318 LYS A O 1
ATOM 2525 N N . THR A 1 319 ? 22.947 3.484 4.898 1.00 89.94 319 THR A N 1
ATOM 2526 C CA . THR A 1 319 ? 23.438 2.097 4.895 1.00 89.94 319 THR A CA 1
ATOM 2527 C C . THR A 1 319 ? 24.673 1.915 4.019 1.00 89.94 319 THR A C 1
ATOM 2529 O O . THR A 1 319 ? 25.561 1.152 4.381 1.00 89.94 319 THR A O 1
ATOM 2532 N N . ASP A 1 320 ? 24.762 2.647 2.908 1.00 96.06 320 ASP A N 1
ATOM 2533 C CA . ASP A 1 320 ? 25.903 2.646 1.993 1.00 96.06 320 ASP A CA 1
ATOM 2534 C C . ASP A 1 320 ? 26.107 4.048 1.377 1.00 96.06 320 ASP A C 1
ATOM 2536 O O . ASP A 1 320 ? 25.622 4.349 0.279 1.00 96.06 320 ASP A O 1
ATOM 2540 N N . PRO A 1 321 ? 26.831 4.945 2.075 1.00 96.75 321 PRO A N 1
ATOM 2541 C CA . PRO A 1 321 ? 27.082 6.303 1.595 1.00 96.75 321 PRO A CA 1
ATOM 2542 C C . PRO A 1 321 ? 27.864 6.363 0.274 1.00 96.75 321 PRO A C 1
ATOM 2544 O O . PRO A 1 321 ? 27.716 7.324 -0.485 1.00 96.75 321 PRO A O 1
ATOM 2547 N N . GLY A 1 322 ? 28.704 5.359 -0.007 1.00 98.25 322 GLY A N 1
ATOM 2548 C CA . GLY A 1 322 ? 29.472 5.278 -1.250 1.00 98.25 322 GLY A CA 1
ATOM 2549 C C . GLY A 1 322 ? 28.559 5.013 -2.441 1.00 98.25 322 GLY A C 1
ATOM 2550 O O . GLY A 1 322 ? 28.603 5.736 -3.440 1.00 98.25 322 GLY A O 1
ATOM 2551 N N . LEU A 1 323 ? 27.664 4.038 -2.295 1.00 97.50 323 LEU A N 1
ATOM 2552 C CA . LEU A 1 323 ? 26.643 3.736 -3.289 1.00 97.50 323 LEU A CA 1
ATOM 2553 C C . LEU A 1 323 ? 25.638 4.889 -3.440 1.00 97.50 323 LEU A C 1
ATOM 2555 O O . LEU A 1 323 ? 25.291 5.262 -4.561 1.00 97.50 323 LEU A O 1
ATOM 2559 N N . ALA A 1 324 ? 25.242 5.530 -2.338 1.00 98.56 324 ALA A N 1
ATOM 2560 C CA . ALA A 1 324 ? 24.391 6.718 -2.372 1.00 98.56 324 ALA A CA 1
ATOM 2561 C C . ALA A 1 324 ? 25.021 7.869 -3.175 1.00 98.56 324 ALA A C 1
ATOM 2563 O O . ALA A 1 324 ? 24.342 8.516 -3.978 1.00 98.56 324 ALA A O 1
ATOM 2564 N N . LYS A 1 325 ? 26.332 8.101 -3.014 1.00 98.69 325 LYS A N 1
ATOM 2565 C CA . LYS A 1 325 ? 27.078 9.089 -3.805 1.00 98.69 325 LYS A CA 1
ATOM 2566 C C . LYS A 1 325 ? 27.082 8.732 -5.292 1.00 98.69 325 LYS A C 1
ATOM 2568 O O . LYS A 1 325 ? 26.815 9.611 -6.111 1.00 98.69 325 LYS A O 1
ATOM 2573 N N . LEU A 1 326 ? 27.330 7.468 -5.643 1.00 98.69 326 LEU A N 1
ATOM 2574 C CA . LEU A 1 326 ? 27.277 7.007 -7.034 1.00 98.69 326 LEU A CA 1
ATOM 2575 C C . LEU A 1 326 ? 25.897 7.266 -7.652 1.00 98.69 326 LEU A C 1
ATOM 2577 O O . LEU A 1 326 ? 25.805 7.841 -8.736 1.00 98.69 326 LEU A O 1
ATOM 2581 N N . PHE A 1 327 ? 24.821 6.897 -6.956 1.00 98.81 327 PHE A N 1
ATOM 2582 C CA . PHE A 1 327 ? 23.464 7.142 -7.438 1.00 98.81 327 PHE A CA 1
ATOM 2583 C C . PHE A 1 327 ? 23.153 8.633 -7.569 1.00 98.81 327 PHE A C 1
ATOM 2585 O O . PHE A 1 327 ? 22.581 9.052 -8.573 1.00 98.81 327 PHE A O 1
ATOM 2592 N N . ARG A 1 328 ? 23.604 9.471 -6.630 1.00 98.81 328 ARG A N 1
ATOM 2593 C CA . ARG A 1 328 ? 23.481 10.929 -6.756 1.00 98.81 328 ARG A CA 1
ATOM 2594 C C . ARG A 1 328 ? 24.165 11.443 -8.025 1.00 98.81 328 ARG A C 1
ATOM 2596 O O . ARG A 1 328 ? 23.573 12.230 -8.757 1.00 98.81 328 ARG A O 1
ATOM 2603 N N . GLU A 1 329 ? 25.391 11.006 -8.301 1.00 98.69 329 GLU A N 1
ATOM 2604 C CA . GLU A 1 329 ? 26.135 11.415 -9.499 1.00 98.69 329 GLU A CA 1
ATOM 2605 C C . GLU A 1 329 ? 25.439 10.970 -10.790 1.00 98.69 329 GLU A C 1
ATOM 2607 O O . GLU A 1 329 ? 25.316 11.769 -11.720 1.00 98.69 329 GLU A O 1
ATOM 2612 N N . LYS A 1 330 ? 24.934 9.730 -10.827 1.00 98.75 330 LYS A N 1
ATOM 2613 C CA . LYS A 1 330 ? 24.182 9.176 -11.963 1.00 98.75 330 LYS A CA 1
ATOM 2614 C C . LYS A 1 330 ? 22.852 9.888 -12.183 1.00 98.75 330 LYS A C 1
ATOM 2616 O O . LYS A 1 330 ? 22.487 10.161 -13.323 1.00 98.75 330 LYS A O 1
ATOM 2621 N N . SER A 1 331 ? 22.156 10.237 -11.104 1.00 98.88 331 SER A N 1
ATOM 2622 C CA . SER A 1 331 ? 20.912 11.000 -11.167 1.00 98.88 331 SER A CA 1
ATOM 2623 C C . SER A 1 331 ? 21.126 12.391 -11.767 1.00 98.88 331 SER A C 1
ATOM 2625 O O . SER A 1 331 ? 20.378 12.804 -12.656 1.00 98.88 331 SER A O 1
ATOM 2627 N N . LEU A 1 332 ? 22.181 13.088 -11.327 1.00 98.81 332 LEU A N 1
ATOM 2628 C CA . LEU A 1 332 ? 22.546 14.411 -11.834 1.00 98.81 332 LEU A CA 1
ATOM 2629 C C . LEU A 1 332 ? 22.959 14.366 -13.311 1.00 98.81 332 LEU A C 1
ATOM 2631 O O . LEU A 1 332 ? 22.544 15.235 -14.079 1.00 98.81 332 LEU A O 1
ATOM 2635 N N . SER A 1 333 ? 23.751 13.370 -13.730 1.00 98.75 333 SER A N 1
ATOM 2636 C CA . SER A 1 333 ? 24.150 13.249 -15.139 1.00 98.75 333 SER A CA 1
ATOM 2637 C C . SER A 1 333 ? 22.981 12.882 -16.048 1.00 98.75 333 SER A C 1
ATOM 2639 O O . SER A 1 333 ? 22.853 13.479 -17.115 1.00 98.75 333 SER A O 1
ATOM 2641 N N . ALA A 1 334 ? 22.099 11.978 -15.616 1.00 98.75 334 ALA A N 1
ATOM 2642 C CA . ALA A 1 334 ? 20.892 11.639 -16.363 1.00 98.75 334 ALA A CA 1
ATOM 2643 C C . ALA A 1 334 ? 19.991 12.869 -16.546 1.00 98.75 334 ALA A C 1
ATOM 2645 O O . ALA A 1 334 ? 19.645 13.210 -17.674 1.00 98.75 334 ALA A O 1
ATOM 2646 N N . TYR A 1 335 ? 19.700 13.605 -15.468 1.00 98.75 335 TYR A N 1
ATOM 2647 C CA . TYR A 1 335 ? 18.879 14.816 -15.549 1.00 98.75 335 TYR A CA 1
ATOM 2648 C C . TYR A 1 335 ? 19.494 15.876 -16.465 1.00 98.75 335 TYR A C 1
ATOM 2650 O O . TYR A 1 335 ? 18.808 16.448 -17.310 1.00 98.75 335 TYR A O 1
ATOM 2658 N N . SER A 1 336 ? 20.808 16.103 -16.347 1.00 98.31 336 SER A N 1
ATOM 2659 C CA . SER A 1 336 ? 21.520 17.042 -17.214 1.00 98.31 336 SER A CA 1
ATOM 2660 C C . SER A 1 336 ? 21.419 16.657 -18.689 1.00 98.31 336 SER A C 1
ATOM 2662 O O . SER A 1 336 ? 21.314 17.554 -19.519 1.00 98.31 336 SER A O 1
ATOM 2664 N N . LEU A 1 337 ? 21.448 15.365 -19.029 1.00 97.56 337 LEU A N 1
ATOM 2665 C CA . LEU A 1 337 ? 21.225 14.912 -20.402 1.00 97.56 337 LEU A CA 1
ATOM 2666 C C . LEU A 1 337 ? 19.793 15.207 -20.854 1.00 97.56 337 LEU A C 1
ATOM 2668 O O . LEU A 1 337 ? 19.620 15.759 -21.940 1.00 97.56 337 LEU A O 1
ATOM 2672 N N . GLY A 1 338 ? 18.786 14.911 -20.025 1.00 97.81 338 GLY A N 1
ATOM 2673 C CA . GLY A 1 338 ? 17.377 15.184 -20.339 1.00 97.81 338 GLY A CA 1
ATOM 2674 C C . GLY A 1 338 ? 17.115 16.648 -20.705 1.00 97.81 338 GLY A C 1
ATOM 2675 O O . GLY A 1 338 ? 16.378 16.931 -21.645 1.00 97.81 338 GLY A O 1
ATOM 2676 N N . LEU A 1 339 ? 17.806 17.585 -20.045 1.00 98.12 339 LEU A N 1
ATOM 2677 C CA . LEU A 1 339 ? 17.726 19.016 -20.364 1.00 98.12 339 LEU A CA 1
ATOM 2678 C C . LEU A 1 339 ? 18.299 19.384 -21.745 1.00 98.12 339 LEU A C 1
ATOM 2680 O O . LEU A 1 339 ? 17.905 20.402 -22.308 1.00 98.12 339 LEU A O 1
ATOM 2684 N N . THR A 1 340 ? 19.234 18.600 -22.289 1.00 96.75 340 THR A N 1
ATOM 2685 C CA . THR A 1 340 ? 19.895 18.917 -23.572 1.00 96.75 340 THR A CA 1
ATOM 2686 C C . THR A 1 340 ? 19.057 18.548 -24.792 1.00 96.75 340 THR A C 1
ATOM 2688 O O . THR A 1 340 ? 19.242 19.148 -25.850 1.00 96.75 340 THR A O 1
ATOM 2691 N N . ARG A 1 341 ? 18.155 17.567 -24.661 1.00 94.50 341 ARG A N 1
ATOM 2692 C CA . ARG A 1 341 ? 17.274 17.089 -25.738 1.00 94.50 341 ARG A CA 1
ATOM 2693 C C . ARG A 1 341 ? 15.883 16.742 -25.182 1.00 94.50 341 ARG A C 1
ATOM 2695 O O . ARG A 1 341 ? 15.595 15.560 -24.968 1.00 94.50 341 ARG A O 1
ATOM 2702 N N . PRO A 1 342 ? 15.039 17.761 -24.921 1.00 97.62 342 PRO A N 1
ATOM 2703 C CA . PRO A 1 342 ? 13.637 17.573 -24.552 1.00 97.62 342 PRO A CA 1
ATOM 2704 C C . PRO A 1 342 ? 12.902 16.691 -25.565 1.00 97.62 342 PRO A C 1
ATOM 2706 O O . PRO A 1 342 ? 13.201 16.762 -26.752 1.00 97.62 342 PRO A O 1
ATOM 2709 N N . GLY A 1 343 ? 11.938 15.892 -25.111 1.00 98.12 343 GLY A N 1
ATOM 2710 C CA . GLY A 1 343 ? 11.197 14.955 -25.957 1.00 98.12 343 GLY A CA 1
ATOM 2711 C C . GLY A 1 343 ? 11.269 13.516 -25.453 1.00 98.12 343 GLY A C 1
ATOM 2712 O O . GLY A 1 343 ? 11.889 13.222 -24.428 1.00 98.12 343 GLY A O 1
ATOM 2713 N N . VAL A 1 344 ? 10.624 12.623 -26.194 1.00 97.94 344 VAL A N 1
ATOM 2714 C CA . VAL A 1 344 ? 10.440 11.214 -25.826 1.00 97.94 344 VAL A CA 1
ATOM 2715 C C . VAL A 1 344 ? 11.425 10.295 -26.535 1.00 97.94 344 VAL A C 1
ATOM 2717 O O . VAL A 1 344 ? 11.688 10.459 -27.728 1.00 97.94 344 VAL A O 1
ATOM 2720 N N . SER A 1 345 ? 11.899 9.292 -25.803 1.00 96.69 345 SER A N 1
ATOM 2721 C CA . SER A 1 345 ? 12.655 8.148 -26.315 1.00 96.69 345 SER A CA 1
ATOM 2722 C C . SER A 1 345 ? 11.743 6.922 -26.331 1.00 96.69 345 SER A C 1
ATOM 2724 O O . SER A 1 345 ? 11.531 6.284 -25.305 1.00 96.69 345 SER A O 1
ATOM 2726 N N . GLN A 1 346 ? 11.214 6.575 -27.500 1.00 97.50 346 GLN A N 1
ATOM 2727 C CA . GLN A 1 346 ? 10.376 5.391 -27.693 1.00 97.50 346 GLN A CA 1
ATOM 2728 C C . GLN A 1 346 ? 11.234 4.134 -27.884 1.00 97.50 346 GLN A C 1
ATOM 2730 O O . GLN A 1 346 ? 12.408 4.206 -28.267 1.00 97.50 346 GLN A O 1
ATOM 2735 N N . THR A 1 347 ? 10.660 2.957 -27.646 1.00 97.00 347 THR A N 1
ATOM 2736 C CA . THR A 1 347 ? 11.344 1.687 -27.940 1.00 97.00 347 THR A CA 1
ATOM 2737 C C . THR A 1 347 ? 11.454 1.500 -29.457 1.00 97.00 347 THR A C 1
ATOM 2739 O O . THR A 1 347 ? 10.589 1.947 -30.205 1.00 97.00 347 THR A O 1
ATOM 2742 N N . ALA A 1 348 ? 12.530 0.898 -29.942 1.00 97.25 348 ALA A N 1
ATOM 2743 C CA . ALA A 1 348 ? 12.804 0.662 -31.350 1.00 97.25 348 ALA A CA 1
ATOM 2744 C C . ALA A 1 348 ? 12.177 -0.665 -31.837 1.00 97.25 348 ALA A C 1
ATOM 2746 O O . ALA A 1 348 ? 12.489 -1.722 -31.277 1.00 97.25 348 ALA A O 1
ATOM 2747 N N . PRO A 1 349 ? 11.340 -0.629 -32.892 1.00 96.88 349 PRO A N 1
ATOM 2748 C CA . PRO A 1 349 ? 10.851 -1.819 -33.583 1.00 96.88 349 PRO A CA 1
ATOM 2749 C C . PRO A 1 349 ? 11.851 -2.351 -34.626 1.00 96.88 349 PRO A C 1
ATOM 2751 O O . PRO A 1 349 ? 12.799 -1.670 -35.034 1.00 96.88 349 PRO A O 1
ATOM 2754 N N . ASN A 1 350 ? 11.595 -3.559 -35.125 1.00 96.12 350 ASN A N 1
ATOM 2755 C CA . ASN A 1 350 ? 12.351 -4.218 -36.184 1.00 96.12 350 ASN A CA 1
ATOM 2756 C C . ASN A 1 350 ? 11.436 -4.881 -37.231 1.00 96.12 350 ASN A C 1
ATOM 2758 O O . ASN A 1 350 ? 11.365 -4.402 -38.372 1.00 96.12 350 ASN A O 1
ATOM 2762 N N . ARG A 1 351 ? 10.752 -5.977 -36.871 1.00 94.19 351 ARG A N 1
ATOM 2763 C CA . ARG A 1 351 ? 9.968 -6.817 -37.798 1.00 94.19 351 ARG A CA 1
ATOM 2764 C C . ARG A 1 351 ? 8.504 -6.422 -37.879 1.00 94.19 351 ARG A C 1
ATOM 2766 O O . ARG A 1 351 ? 7.893 -6.663 -38.915 1.00 94.19 351 ARG A O 1
ATOM 2773 N N . GLU A 1 352 ? 7.962 -5.820 -36.834 1.00 91.75 352 GLU A N 1
ATOM 2774 C CA . GLU A 1 352 ? 6.573 -5.388 -36.729 1.00 91.75 352 GLU A CA 1
ATOM 2775 C C . GLU A 1 352 ? 6.486 -3.887 -36.398 1.00 91.75 352 GLU A C 1
ATOM 2777 O O . GLU A 1 352 ? 7.421 -3.317 -35.837 1.00 91.75 352 GLU A O 1
ATOM 2782 N N . PRO A 1 353 ? 5.384 -3.198 -36.752 1.00 90.94 353 PRO A N 1
ATOM 2783 C CA . PRO A 1 353 ? 5.235 -1.755 -36.535 1.00 90.94 353 PRO A CA 1
ATOM 2784 C C . PRO A 1 353 ? 4.953 -1.368 -35.072 1.00 90.94 353 PRO A C 1
ATOM 2786 O O . PRO A 1 353 ? 4.677 -0.202 -34.801 1.00 90.94 353 PRO A O 1
ATOM 2789 N N . TYR A 1 354 ? 4.968 -2.331 -34.152 1.00 87.44 354 TYR A N 1
ATOM 2790 C CA . TYR A 1 354 ? 4.591 -2.169 -32.751 1.00 87.44 354 TYR A CA 1
ATOM 2791 C C . TYR A 1 354 ? 5.802 -1.833 -31.870 1.00 87.44 354 TYR A C 1
ATOM 2793 O O . TYR A 1 354 ? 6.879 -2.399 -32.044 1.00 87.44 354 TYR A O 1
ATOM 2801 N N . PHE A 1 355 ? 5.611 -0.912 -30.924 1.00 94.38 355 PHE A N 1
ATOM 2802 C CA . PHE A 1 355 ? 6.602 -0.464 -29.944 1.00 94.38 355 PHE A CA 1
ATOM 2803 C C . PHE A 1 355 ? 5.898 0.312 -28.812 1.00 94.38 355 PHE A C 1
ATOM 2805 O O . PHE A 1 355 ? 4.711 0.607 -28.922 1.00 94.38 355 PHE A O 1
ATOM 2812 N N . TYR A 1 356 ? 6.599 0.657 -27.729 1.00 95.94 356 TYR A N 1
ATOM 2813 C CA . TYR A 1 356 ? 6.097 1.544 -26.673 1.00 95.94 356 TYR A CA 1
ATOM 2814 C C . TYR A 1 356 ? 6.153 2.988 -27.153 1.00 95.94 356 TYR A C 1
ATOM 2816 O O . TYR A 1 356 ? 7.220 3.548 -27.419 1.00 95.94 356 TYR A O 1
ATOM 2824 N N . GLU A 1 357 ? 4.971 3.571 -27.303 1.00 95.94 357 GLU A N 1
ATOM 2825 C CA . GLU A 1 357 ? 4.727 4.791 -28.062 1.00 95.94 357 GLU A CA 1
ATOM 2826 C C . GLU A 1 357 ? 4.646 6.034 -27.172 1.00 95.94 357 GLU A C 1
ATOM 2828 O O . GLU A 1 357 ? 3.836 6.915 -27.461 1.00 95.94 357 GLU A O 1
ATOM 2833 N N . GLU A 1 358 ? 5.448 6.105 -26.101 1.00 94.88 358 GLU A N 1
ATOM 2834 C CA . GLU A 1 358 ? 5.492 7.253 -25.182 1.00 94.88 358 GLU A CA 1
ATOM 2835 C C . GLU A 1 358 ? 5.492 8.580 -25.953 1.00 94.88 358 GLU A C 1
ATOM 2837 O O . GLU A 1 358 ? 6.333 8.789 -26.825 1.00 94.88 358 GLU A O 1
ATOM 2842 N N . ASP A 1 359 ? 4.554 9.468 -25.631 1.00 95.06 359 ASP A N 1
ATOM 2843 C CA . ASP A 1 359 ? 4.400 10.817 -26.196 1.00 95.06 359 ASP A CA 1
ATOM 2844 C C . ASP A 1 359 ? 4.611 11.910 -25.133 1.00 95.06 359 ASP A C 1
ATOM 2846 O O . ASP A 1 359 ? 4.628 13.101 -25.453 1.00 95.06 359 ASP A O 1
ATOM 2850 N N . ASN A 1 360 ? 4.760 11.513 -23.868 1.00 95.56 360 ASN A N 1
ATOM 2851 C CA . ASN A 1 360 ? 4.950 12.401 -22.736 1.00 95.56 360 ASN A CA 1
ATOM 2852 C C . ASN A 1 360 ? 6.324 12.201 -22.091 1.00 95.56 360 ASN A C 1
ATOM 2854 O O . ASN A 1 360 ? 6.841 11.091 -22.046 1.00 95.56 360 ASN A O 1
ATOM 2858 N N . TRP A 1 361 ? 6.917 13.295 -21.629 1.00 97.56 361 TRP A N 1
ATOM 2859 C CA . TRP A 1 361 ? 8.205 13.297 -20.930 1.00 97.56 361 TRP A CA 1
ATOM 2860 C C . TRP A 1 361 ? 8.240 14.288 -19.760 1.00 97.56 361 TRP A C 1
ATOM 2862 O O . TRP A 1 361 ? 9.240 14.354 -19.037 1.00 97.56 361 TRP A O 1
ATOM 2872 N N . VAL A 1 362 ? 7.210 15.131 -19.612 1.00 98.12 362 VAL A N 1
ATOM 2873 C CA . VAL A 1 362 ? 7.230 16.199 -18.606 1.00 98.12 362 VAL A CA 1
ATOM 2874 C C . VAL A 1 362 ? 6.939 15.658 -17.210 1.00 98.12 362 VAL A C 1
ATOM 2876 O O . VAL A 1 362 ? 7.580 16.120 -16.274 1.00 98.12 362 VAL A O 1
ATOM 2879 N N . ASP A 1 363 ? 6.094 14.639 -17.068 1.00 97.94 363 ASP A N 1
ATOM 2880 C CA . ASP A 1 363 ? 5.928 13.831 -15.849 1.00 97.94 363 ASP A CA 1
ATOM 2881 C C . ASP A 1 363 ? 7.257 13.240 -15.362 1.00 97.94 363 ASP A C 1
ATOM 2883 O O . ASP A 1 363 ? 7.619 13.371 -14.188 1.00 97.94 363 ASP A O 1
ATOM 2887 N N . ASP A 1 364 ? 8.026 12.632 -16.265 1.00 98.62 364 ASP A N 1
ATOM 2888 C CA . ASP A 1 364 ? 9.316 12.022 -15.934 1.00 98.62 364 ASP A CA 1
ATOM 2889 C C . ASP A 1 364 ? 10.318 13.060 -15.419 1.00 98.62 364 ASP A C 1
ATOM 2891 O O . ASP A 1 364 ? 11.020 12.848 -14.421 1.00 98.62 364 ASP A O 1
ATOM 2895 N N . MET A 1 365 ? 10.389 14.208 -16.098 1.00 98.81 365 MET A N 1
ATOM 2896 C CA . MET A 1 365 ? 11.273 15.304 -15.711 1.00 98.81 365 MET A CA 1
ATOM 2897 C C . MET A 1 365 ? 10.765 16.051 -14.471 1.00 98.81 365 MET A C 1
ATOM 2899 O O . MET A 1 365 ? 11.583 16.527 -13.672 1.00 98.81 365 MET A O 1
ATOM 2903 N N . GLU A 1 366 ? 9.452 16.115 -14.241 1.00 98.81 366 GLU A N 1
ATOM 2904 C CA . GLU A 1 366 ? 8.855 16.606 -12.997 1.00 98.81 366 GLU A CA 1
ATOM 2905 C C . GLU A 1 366 ? 9.293 15.739 -11.822 1.00 98.81 366 GLU A C 1
ATOM 2907 O O . GLU A 1 366 ? 9.810 16.264 -10.832 1.00 98.81 366 GLU A O 1
ATOM 2912 N N . LEU A 1 367 ? 9.139 14.419 -11.940 1.00 98.88 367 LEU A N 1
ATOM 2913 C CA . LEU A 1 367 ? 9.514 13.475 -10.898 1.00 98.88 367 LEU A CA 1
ATOM 2914 C C . LEU A 1 367 ? 11.014 13.539 -10.598 1.00 98.88 367 LEU A C 1
ATOM 2916 O O . LEU A 1 367 ? 11.414 13.612 -9.431 1.00 98.88 367 LEU A O 1
ATOM 2920 N N . ALA A 1 368 ? 11.845 13.562 -11.642 1.00 98.88 368 ALA A N 1
ATOM 2921 C CA . ALA A 1 368 ? 13.292 13.691 -11.514 1.00 98.88 368 ALA A CA 1
ATOM 2922 C C . ALA A 1 368 ? 13.697 14.980 -10.790 1.00 98.88 368 ALA A C 1
ATOM 2924 O O . ALA A 1 368 ? 14.473 14.947 -9.833 1.00 98.88 368 ALA A O 1
ATOM 2925 N N . SER A 1 369 ? 13.146 16.119 -11.205 1.00 98.88 369 SER A N 1
ATOM 2926 C CA . SER A 1 369 ? 13.449 17.417 -10.601 1.00 98.88 369 SER A CA 1
ATOM 2927 C C . SER A 1 369 ? 12.897 17.545 -9.177 1.00 98.88 369 SER A C 1
ATOM 2929 O O . SER A 1 369 ? 13.595 18.061 -8.304 1.00 98.88 369 SER A O 1
ATOM 2931 N N . ALA A 1 370 ? 11.720 16.989 -8.877 1.00 98.69 370 ALA A N 1
ATOM 2932 C CA . ALA A 1 370 ? 11.203 16.911 -7.511 1.00 98.69 370 ALA A CA 1
ATOM 2933 C C . ALA A 1 370 ? 12.132 16.074 -6.613 1.00 98.69 370 ALA A C 1
ATOM 2935 O O . ALA A 1 370 ? 12.456 16.475 -5.491 1.00 98.69 370 ALA A O 1
ATOM 2936 N N . ALA A 1 371 ? 12.597 14.923 -7.109 1.00 98.25 371 ALA A N 1
ATOM 2937 C CA . ALA A 1 371 ? 13.522 14.050 -6.389 1.00 98.25 371 ALA A CA 1
ATOM 2938 C C . ALA A 1 371 ? 14.891 14.708 -6.169 1.00 98.25 371 ALA A C 1
ATOM 2940 O O . ALA A 1 371 ? 15.423 14.674 -5.058 1.00 98.25 371 ALA A O 1
ATOM 2941 N N . LEU A 1 372 ? 15.435 15.385 -7.182 1.00 98.75 372 LEU A N 1
ATOM 2942 C CA . LEU A 1 372 ? 16.674 16.154 -7.064 1.00 98.75 372 LEU A CA 1
ATOM 2943 C C . LEU A 1 372 ? 16.531 17.351 -6.123 1.00 98.75 372 LEU A C 1
ATOM 2945 O O . LEU A 1 372 ? 17.467 17.650 -5.378 1.00 98.75 372 LEU A O 1
ATOM 2949 N N . TYR A 1 373 ? 15.379 18.022 -6.100 1.00 98.38 373 TYR A N 1
ATOM 2950 C CA . TYR A 1 373 ? 15.115 19.080 -5.129 1.00 98.38 373 TYR A CA 1
ATOM 2951 C C . TYR A 1 373 ? 15.182 18.538 -3.697 1.00 98.38 373 TYR A C 1
ATOM 2953 O O . TYR A 1 373 ? 15.945 19.075 -2.895 1.00 98.38 373 TYR A O 1
ATOM 2961 N N . ARG A 1 374 ? 14.497 17.427 -3.391 1.00 94.75 374 ARG A N 1
ATOM 2962 C CA . ARG A 1 374 ? 14.585 16.780 -2.065 1.00 94.75 374 ARG A CA 1
ATOM 2963 C C . ARG A 1 374 ? 16.002 16.319 -1.722 1.00 94.75 374 ARG A C 1
ATOM 2965 O O . ARG A 1 374 ? 16.437 16.476 -0.587 1.00 94.75 374 ARG A O 1
ATOM 2972 N N . LEU A 1 375 ? 16.733 15.783 -2.697 1.00 94.44 375 LEU A N 1
ATOM 2973 C CA . LEU A 1 375 ? 18.083 15.252 -2.492 1.00 94.44 375 LEU A CA 1
ATOM 2974 C C . LEU A 1 375 ? 19.150 16.347 -2.307 1.00 94.44 375 LEU A C 1
ATOM 2976 O O . LEU A 1 375 ? 20.200 16.106 -1.705 1.00 94.44 375 LEU A O 1
ATOM 2980 N N . THR A 1 376 ? 18.948 17.536 -2.879 1.00 94.88 376 THR A N 1
ATOM 2981 C CA . THR A 1 376 ? 20.001 18.565 -2.973 1.00 94.88 376 THR A CA 1
ATOM 2982 C C . THR A 1 376 ? 19.650 19.910 -2.345 1.00 94.88 376 THR A C 1
ATOM 2984 O O . THR A 1 376 ? 20.560 20.690 -2.081 1.00 94.88 376 THR A O 1
ATOM 2987 N N . GLY A 1 377 ? 18.367 20.216 -2.144 1.00 93.44 377 GLY A N 1
ATOM 2988 C CA . GLY A 1 377 ? 17.880 21.550 -1.778 1.00 93.44 377 GLY A CA 1
ATOM 2989 C C . GLY A 1 377 ? 17.993 22.598 -2.897 1.00 93.44 377 GLY A C 1
ATOM 2990 O O . GLY A 1 377 ? 17.690 23.770 -2.674 1.00 93.44 377 GLY A O 1
ATOM 2991 N N . GLY A 1 378 ? 18.432 22.211 -4.102 1.00 96.25 378 GLY A N 1
ATOM 2992 C CA . GLY A 1 378 ? 18.686 23.129 -5.212 1.00 96.25 378 GLY A CA 1
ATOM 2993 C C . GLY A 1 378 ? 17.407 23.759 -5.771 1.00 96.25 378 GLY A C 1
ATOM 2994 O O . GLY A 1 378 ? 16.598 23.079 -6.399 1.00 96.25 378 GLY A O 1
ATOM 2995 N N . GLN A 1 379 ? 17.256 25.077 -5.616 1.00 96.75 379 GLN A N 1
ATOM 2996 C CA . GLN A 1 379 ? 16.056 25.833 -6.022 1.00 96.75 379 GLN A CA 1
ATOM 2997 C C . GLN A 1 379 ? 15.753 25.776 -7.528 1.00 96.75 379 GLN A C 1
ATOM 2999 O O . GLN A 1 379 ? 14.601 25.882 -7.940 1.00 96.75 379 GLN A O 1
ATOM 3004 N N . GLN A 1 380 ? 16.772 25.564 -8.361 1.00 98.00 380 GLN A N 1
ATOM 3005 C CA . GLN A 1 380 ? 16.591 25.352 -9.799 1.00 98.00 380 GLN A CA 1
ATOM 3006 C C . GLN A 1 380 ? 15.713 24.129 -10.102 1.00 98.00 380 GLN A C 1
ATOM 3008 O O . GLN A 1 380 ? 14.851 24.206 -10.972 1.00 98.00 380 GLN A O 1
ATOM 3013 N N . TYR A 1 381 ? 15.872 23.043 -9.338 1.00 98.62 381 TYR A N 1
ATOM 3014 C CA . TYR A 1 381 ? 15.085 21.827 -9.513 1.00 98.62 381 TYR A CA 1
ATOM 3015 C C . TYR A 1 381 ? 13.644 22.035 -9.057 1.00 98.62 381 TYR A C 1
ATOM 3017 O O . TYR A 1 381 ? 12.730 21.593 -9.740 1.00 98.62 381 TYR A O 1
ATOM 3025 N N . LEU A 1 382 ? 13.430 22.790 -7.972 1.00 97.69 382 LEU A N 1
ATOM 3026 C CA . LEU A 1 382 ? 12.088 23.204 -7.555 1.00 97.69 382 LEU A CA 1
ATOM 3027 C C . LEU A 1 382 ? 11.381 23.988 -8.670 1.00 97.69 382 LEU A C 1
ATOM 3029 O O . LEU A 1 382 ? 10.249 23.674 -9.027 1.00 97.69 382 LEU A O 1
ATOM 3033 N N . LYS A 1 383 ? 12.060 24.987 -9.249 1.00 98.00 383 LYS A N 1
ATOM 3034 C CA . LYS A 1 383 ? 11.506 25.801 -10.339 1.00 98.00 383 LYS A CA 1
ATOM 3035 C C . LYS A 1 383 ? 11.172 24.958 -11.572 1.00 98.00 383 LYS A C 1
ATOM 3037 O O . LYS A 1 383 ? 10.102 25.136 -12.139 1.00 98.00 383 LYS A O 1
ATOM 3042 N N . GLN A 1 384 ? 12.069 24.060 -11.974 1.00 98.62 384 GLN A N 1
ATOM 3043 C CA . GLN A 1 384 ? 11.857 23.171 -13.120 1.00 98.62 384 GLN A CA 1
ATOM 3044 C C . GLN A 1 384 ? 10.698 22.203 -12.868 1.00 98.62 384 GLN A C 1
ATOM 3046 O O . GLN A 1 384 ? 9.815 22.088 -13.708 1.00 98.62 384 GLN A O 1
ATOM 3051 N N . SER A 1 385 ? 10.638 21.596 -11.682 1.00 98.56 385 SER A N 1
ATOM 3052 C CA . SER A 1 385 ? 9.544 20.704 -11.284 1.00 98.56 385 SER A CA 1
ATOM 3053 C C . SER A 1 385 ? 8.186 21.406 -11.346 1.00 98.56 385 SER A C 1
ATOM 3055 O O . SER A 1 385 ? 7.239 20.878 -11.916 1.00 98.56 385 SER A O 1
ATOM 3057 N N . LEU A 1 386 ? 8.108 22.657 -10.880 1.00 97.88 386 LEU A N 1
ATOM 3058 C CA . LEU A 1 386 ? 6.898 23.476 -11.013 1.00 97.88 386 LEU A CA 1
ATOM 3059 C C . LEU A 1 386 ? 6.541 23.822 -12.463 1.00 97.88 386 LEU A C 1
ATOM 3061 O O . LEU A 1 386 ? 5.367 23.968 -12.785 1.00 97.88 386 LEU A O 1
ATOM 3065 N N . GLN A 1 387 ? 7.527 23.994 -13.342 1.00 98.31 387 GLN A N 1
ATOM 3066 C CA . GLN A 1 387 ? 7.259 24.231 -14.761 1.00 98.31 387 GLN A CA 1
ATOM 3067 C C . GLN A 1 387 ? 6.696 22.980 -15.435 1.00 98.31 387 GLN A C 1
ATOM 3069 O O . GLN A 1 387 ? 5.755 23.090 -16.218 1.00 98.31 387 GLN A O 1
ATOM 3074 N N . TYR A 1 388 ? 7.238 21.806 -15.113 1.00 98.62 388 TYR A N 1
ATOM 3075 C CA . TYR A 1 388 ? 6.749 20.539 -15.648 1.00 98.62 388 TYR A CA 1
ATOM 3076 C C . TYR A 1 388 ? 5.355 20.184 -15.118 1.00 98.62 388 TYR A C 1
ATOM 3078 O O . TYR A 1 388 ? 4.498 19.807 -15.913 1.00 98.62 388 TYR A O 1
ATOM 3086 N N . SER A 1 389 ? 5.069 20.448 -13.839 1.00 97.94 389 SER A N 1
ATOM 3087 C CA . SER A 1 389 ? 3.728 20.227 -13.277 1.00 97.94 389 SER A CA 1
ATOM 3088 C C . SER A 1 389 ? 2.651 21.123 -13.892 1.00 97.94 389 SER A C 1
ATOM 3090 O O . SER A 1 389 ? 1.485 20.747 -13.979 1.00 97.94 389 SER A O 1
ATOM 3092 N N . LEU A 1 390 ? 3.031 22.314 -14.365 1.00 97.31 390 LEU A N 1
ATOM 3093 C CA . LEU A 1 390 ? 2.141 23.182 -15.136 1.00 97.31 390 LEU A CA 1
ATOM 3094 C C . LEU A 1 390 ? 1.930 22.686 -16.572 1.00 97.31 390 LEU A C 1
ATOM 3096 O O . LEU A 1 390 ? 0.868 22.950 -17.136 1.00 97.31 390 LEU A O 1
ATOM 3100 N N . ALA A 1 391 ? 2.924 22.012 -17.158 1.00 97.62 391 ALA A N 1
ATOM 3101 C CA . ALA A 1 391 ? 2.856 21.474 -18.515 1.00 97.62 391 ALA A CA 1
ATOM 3102 C C . ALA A 1 391 ? 1.956 20.231 -18.600 1.00 97.62 391 ALA A C 1
ATOM 3104 O O . ALA A 1 391 ? 1.259 20.055 -19.599 1.00 97.62 391 ALA A O 1
ATOM 3105 N N . GLU A 1 392 ? 1.904 19.424 -17.540 1.00 96.88 392 GLU A N 1
ATOM 3106 C CA . GLU A 1 392 ? 0.961 18.317 -17.395 1.00 96.88 392 GLU A CA 1
ATOM 3107 C C . GLU A 1 392 ? 0.261 18.387 -16.039 1.00 96.88 392 GLU A C 1
ATOM 3109 O O . GLU A 1 392 ? 0.702 17.811 -15.056 1.00 96.88 392 GLU A O 1
ATOM 3114 N N . GLN A 1 393 ? -0.880 19.067 -15.999 1.00 97.44 393 GLN A N 1
ATOM 3115 C CA . GLN A 1 393 ? -1.727 19.106 -14.801 1.00 97.44 393 GLN A CA 1
ATOM 3116 C C . GLN A 1 393 ? -2.567 17.834 -14.631 1.00 97.44 393 GLN A C 1
ATOM 3118 O O . GLN A 1 393 ? -3.092 17.554 -13.561 1.00 97.44 393 GLN A O 1
ATOM 3123 N N . VAL A 1 394 ? -2.806 17.102 -15.717 1.00 97.44 394 VAL A N 1
ATOM 3124 C CA . VAL A 1 394 ? -3.610 15.882 -15.711 1.00 97.44 394 VAL A CA 1
ATOM 3125 C C . VAL A 1 394 ? -3.007 14.933 -16.724 1.00 97.44 394 VAL A C 1
ATOM 3127 O O . VAL A 1 394 ? -2.895 15.294 -17.898 1.00 97.44 394 VAL A O 1
ATOM 3130 N N . THR A 1 395 ? -2.697 13.714 -16.289 1.00 95.12 395 THR A N 1
ATOM 3131 C CA . THR A 1 395 ? -2.202 12.677 -17.190 1.00 95.12 395 THR A CA 1
ATOM 3132 C C . THR A 1 395 ? -3.223 12.418 -18.304 1.00 95.12 395 THR A C 1
ATOM 3134 O O . THR A 1 395 ? -4.385 12.121 -17.999 1.00 95.12 395 THR A O 1
ATOM 3137 N N . PRO A 1 396 ? -2.847 12.542 -19.594 1.00 94.62 396 PRO A N 1
ATOM 3138 C CA . PRO A 1 396 ? -3.826 12.740 -20.668 1.00 94.62 396 PRO A CA 1
ATOM 3139 C C . PRO A 1 396 ? -4.848 11.616 -20.875 1.00 94.62 396 PRO A C 1
ATOM 3141 O O . PRO A 1 396 ? -5.947 11.883 -21.364 1.00 94.62 396 PRO A O 1
ATOM 3144 N N . TRP A 1 397 ? -4.537 10.376 -20.483 1.00 95.81 397 TRP A N 1
ATOM 3145 C CA . TRP A 1 397 ? -5.488 9.266 -20.605 1.00 95.81 397 TRP A CA 1
ATOM 3146 C C . TRP A 1 397 ? -6.716 9.433 -19.696 1.00 95.81 397 TRP A C 1
ATOM 3148 O O . TRP A 1 397 ? -7.767 8.854 -19.977 1.00 95.81 397 TRP A O 1
ATOM 3158 N N . MET A 1 398 ? -6.625 10.220 -18.616 1.00 96.44 398 MET A N 1
ATOM 3159 C CA . MET A 1 398 ? -7.719 10.409 -17.660 1.00 96.44 398 MET A CA 1
ATOM 3160 C C . MET A 1 398 ? -8.875 11.180 -18.304 1.00 96.44 398 MET A C 1
ATOM 3162 O O . MET A 1 398 ? -8.864 12.407 -18.413 1.00 96.44 398 MET A O 1
ATOM 3166 N N . GLY A 1 399 ? -9.893 10.429 -18.728 1.00 92.81 399 GLY A N 1
ATOM 3167 C CA . GLY A 1 399 ? -11.049 10.921 -19.480 1.00 92.81 399 GLY A CA 1
ATOM 3168 C C . GLY A 1 399 ? -11.063 10.494 -20.953 1.00 92.81 399 GLY A C 1
ATOM 3169 O O . GLY A 1 399 ? -12.121 10.561 -21.576 1.00 92.81 399 GLY A O 1
ATOM 3170 N N . ALA A 1 400 ? -9.949 9.993 -21.492 1.00 94.19 400 ALA A N 1
ATOM 3171 C CA . ALA A 1 400 ? -9.870 9.465 -22.852 1.00 94.19 400 ALA A CA 1
ATOM 3172 C C . ALA A 1 400 ? -10.576 8.101 -22.988 1.00 94.19 400 ALA A C 1
ATOM 3174 O O . ALA A 1 400 ? -10.808 7.393 -22.004 1.00 94.19 400 ALA A O 1
ATOM 3175 N N . ASP A 1 401 ? -10.935 7.740 -24.221 1.00 91.19 401 ASP A N 1
ATOM 3176 C CA . ASP A 1 401 ? -11.505 6.428 -24.568 1.00 91.19 401 ASP A CA 1
ATOM 3177 C C . ASP A 1 401 ? -10.487 5.488 -25.214 1.00 91.19 401 ASP A C 1
ATOM 3179 O O . ASP A 1 401 ? -10.669 4.277 -25.181 1.00 91.19 401 ASP A O 1
ATOM 3183 N N . THR A 1 402 ? -9.409 6.033 -25.773 1.00 91.00 402 THR A N 1
ATOM 3184 C CA . THR A 1 402 ? -8.378 5.291 -26.501 1.00 91.00 402 THR A CA 1
ATOM 3185 C C . THR A 1 402 ? -7.005 5.873 -26.197 1.00 91.00 402 THR A C 1
ATOM 3187 O O . THR A 1 402 ? -6.880 7.067 -25.918 1.00 91.00 402 THR A O 1
ATOM 3190 N N . ALA A 1 403 ? -5.977 5.039 -26.295 1.00 93.38 403 ALA A N 1
ATOM 3191 C CA . ALA A 1 403 ? -4.583 5.455 -26.323 1.00 93.38 403 ALA A CA 1
ATOM 3192 C C . ALA A 1 403 ? -3.794 4.477 -27.195 1.00 93.38 403 ALA A C 1
ATOM 3194 O O . ALA A 1 403 ? -4.220 3.338 -27.406 1.00 93.38 403 ALA A O 1
ATOM 3195 N N . ARG A 1 404 ? -2.647 4.926 -27.700 1.00 92.38 404 ARG A N 1
ATOM 3196 C CA . ARG A 1 404 ? -1.650 4.021 -28.283 1.00 92.38 404 ARG A CA 1
ATOM 3197 C C . ARG A 1 404 ? -0.897 3.274 -27.182 1.00 92.38 404 ARG A C 1
ATOM 3199 O O . ARG A 1 404 ? -0.973 3.653 -26.011 1.00 92.38 404 ARG A O 1
ATOM 3206 N N . HIS A 1 405 ? -0.178 2.217 -27.548 1.00 92.06 405 HIS A N 1
ATOM 3207 C CA . HIS A 1 405 ? 0.480 1.372 -26.558 1.00 92.06 405 HIS A CA 1
ATOM 3208 C C . HIS A 1 405 ? 1.528 2.175 -25.767 1.00 92.06 405 HIS A C 1
ATOM 3210 O O . HIS A 1 405 ? 2.408 2.787 -26.367 1.00 92.06 405 HIS A O 1
ATOM 3216 N N . TYR A 1 406 ? 1.400 2.235 -24.435 1.00 95.00 406 TYR A N 1
ATOM 3217 C CA . TYR A 1 406 ? 2.259 3.035 -23.540 1.00 95.00 406 TYR A CA 1
ATOM 3218 C C . TYR A 1 406 ? 2.323 4.552 -23.842 1.00 95.00 406 TYR A C 1
ATOM 3220 O O . TYR A 1 406 ? 3.221 5.240 -23.363 1.00 95.00 406 TYR A O 1
ATOM 3228 N N . GLN A 1 407 ? 1.356 5.120 -24.579 1.00 95.88 407 GLN A N 1
ATOM 3229 C CA . GLN A 1 407 ? 1.419 6.514 -25.055 1.00 95.88 407 GLN A CA 1
ATOM 3230 C C . GLN A 1 407 ? 1.653 7.563 -23.951 1.00 95.88 407 GLN A C 1
ATOM 3232 O O . GLN A 1 407 ? 2.341 8.556 -24.173 1.00 95.88 407 GLN A O 1
ATOM 3237 N N . TRP A 1 408 ? 1.090 7.354 -22.761 1.00 94.94 408 TRP A N 1
ATOM 3238 C CA . TRP A 1 408 ? 1.179 8.282 -21.625 1.00 94.94 408 TRP A CA 1
ATOM 3239 C C . TRP A 1 408 ? 1.641 7.562 -20.352 1.00 94.94 408 TRP A C 1
ATOM 3241 O O . TRP A 1 408 ? 1.012 7.644 -19.294 1.00 94.94 408 TRP A O 1
ATOM 3251 N N . TYR A 1 409 ? 2.697 6.768 -20.493 1.00 95.88 409 TYR A N 1
ATOM 3252 C CA . TYR A 1 409 ? 3.349 6.044 -19.407 1.00 95.88 409 TYR A CA 1
ATOM 3253 C C . TYR A 1 409 ? 4.328 6.966 -18.642 1.00 95.88 409 TYR A C 1
ATOM 3255 O O . TYR A 1 409 ? 5.045 7.704 -19.314 1.00 95.88 409 TYR A O 1
ATOM 3263 N N . PRO A 1 410 ? 4.415 6.954 -17.286 1.00 92.69 410 PRO A N 1
ATOM 3264 C CA . PRO A 1 410 ? 4.025 5.911 -16.322 1.00 92.69 410 PRO A CA 1
ATOM 3265 C C . PRO A 1 410 ? 2.611 6.030 -15.715 1.00 92.69 410 PRO A C 1
ATOM 3267 O O . PRO A 1 410 ? 2.439 5.859 -14.511 1.00 92.69 410 PRO A O 1
ATOM 3270 N N . PHE A 1 411 ? 1.579 6.294 -16.527 1.00 96.38 411 PHE A N 1
ATOM 3271 C CA . PHE A 1 411 ? 0.134 6.175 -16.232 1.00 96.38 411 PHE A CA 1
ATOM 3272 C C . PHE A 1 411 ? -0.420 6.984 -15.039 1.00 96.38 411 PHE A C 1
ATOM 3274 O O . PHE A 1 411 ? -1.633 7.130 -14.908 1.00 96.38 411 PHE A O 1
ATOM 3281 N N . HIS A 1 412 ? 0.423 7.568 -14.204 1.00 96.69 412 HIS A N 1
ATOM 3282 C CA . HIS A 1 412 ? 0.118 8.618 -13.251 1.00 96.69 412 HIS A CA 1
ATOM 3283 C C . HIS A 1 412 ? 1.403 9.397 -12.969 1.00 96.69 412 HIS A C 1
ATOM 3285 O O . HIS A 1 412 ? 2.504 8.844 -12.956 1.00 96.69 412 HIS A O 1
ATOM 3291 N N . ASN A 1 413 ? 1.262 10.689 -12.708 1.00 97.69 413 ASN A N 1
ATOM 3292 C CA . ASN A 1 413 ? 2.404 11.550 -12.451 1.00 97.69 413 ASN A CA 1
ATOM 3293 C C . ASN A 1 413 ? 2.771 11.535 -10.953 1.00 97.69 413 ASN A C 1
ATOM 3295 O O . ASN A 1 413 ? 2.155 12.234 -10.146 1.00 97.69 413 ASN A O 1
ATOM 3299 N N . PHE A 1 414 ? 3.782 10.750 -10.556 1.00 97.50 414 PHE A N 1
ATOM 3300 C CA . PHE A 1 414 ? 4.337 10.765 -9.186 1.00 97.50 414 PHE A CA 1
ATOM 3301 C C . PHE A 1 414 ? 4.963 12.114 -8.804 1.00 97.50 414 PHE A C 1
ATOM 3303 O O . PHE A 1 414 ? 5.058 12.435 -7.615 1.00 97.50 414 PHE A O 1
ATOM 3310 N N . GLY A 1 415 ? 5.399 12.901 -9.792 1.00 98.19 415 GLY A N 1
ATOM 3311 C CA . GLY A 1 415 ? 6.021 14.207 -9.600 1.00 98.19 415 GLY A CA 1
ATOM 3312 C C . GLY A 1 415 ? 5.140 15.139 -8.777 1.00 98.19 415 GLY A C 1
ATOM 3313 O O . GLY A 1 415 ? 5.634 15.740 -7.820 1.00 98.19 415 GLY A O 1
ATOM 3314 N N . HIS A 1 416 ? 3.827 15.136 -9.033 1.00 98.44 416 HIS A N 1
ATOM 3315 C CA . HIS A 1 416 ? 2.869 15.940 -8.276 1.00 98.44 416 HIS A CA 1
ATOM 3316 C C . HIS A 1 416 ? 2.895 15.617 -6.780 1.00 98.44 416 HIS A C 1
ATOM 3318 O O . HIS A 1 416 ? 3.004 16.528 -5.957 1.00 98.44 416 HIS A O 1
ATOM 3324 N N . ALA A 1 417 ? 2.820 14.332 -6.411 1.00 96.94 417 ALA A N 1
ATOM 3325 C CA . ALA A 1 417 ? 2.828 13.910 -5.012 1.00 96.94 417 ALA A CA 1
ATOM 3326 C C . ALA A 1 417 ? 4.143 14.265 -4.320 1.00 96.94 417 ALA A C 1
ATOM 3328 O O . ALA A 1 417 ? 4.165 14.837 -3.228 1.00 96.94 417 ALA A O 1
ATOM 3329 N N . GLU A 1 418 ? 5.246 13.935 -4.980 1.00 96.88 418 GLU A N 1
ATOM 3330 C CA . GLU A 1 418 ? 6.593 14.141 -4.480 1.00 96.88 418 GLU A CA 1
ATOM 3331 C C . GLU A 1 418 ? 6.888 15.639 -4.275 1.00 96.88 418 GLU A C 1
ATOM 3333 O O . GLU A 1 418 ? 7.453 16.038 -3.249 1.00 96.88 418 GLU A O 1
ATOM 3338 N N . LEU A 1 419 ? 6.489 16.492 -5.220 1.00 96.69 419 LEU A N 1
ATOM 3339 C CA . LEU A 1 419 ? 6.643 17.941 -5.128 1.00 96.69 419 LEU A CA 1
ATOM 3340 C C . LEU A 1 419 ? 5.692 18.556 -4.090 1.00 96.69 419 LEU A C 1
ATOM 3342 O O . LEU A 1 419 ? 6.100 19.432 -3.324 1.00 96.69 419 LEU A O 1
ATOM 3346 N N . ALA A 1 420 ? 4.449 18.074 -4.000 1.00 92.75 420 ALA A N 1
ATOM 3347 C CA . ALA A 1 420 ? 3.478 18.514 -2.996 1.00 92.75 420 ALA A CA 1
ATOM 3348 C C . ALA A 1 420 ? 3.928 18.175 -1.568 1.00 92.75 420 ALA A C 1
ATOM 3350 O O . ALA A 1 420 ? 3.659 18.935 -0.640 1.00 92.75 420 ALA A O 1
ATOM 3351 N N . ALA A 1 421 ? 4.628 17.055 -1.378 1.00 84.88 421 ALA A N 1
ATOM 3352 C CA . ALA A 1 421 ? 5.222 16.687 -0.095 1.00 84.88 421 ALA A CA 1
ATOM 3353 C C . ALA A 1 421 ? 6.426 17.570 0.286 1.00 84.88 421 ALA A C 1
ATOM 3355 O O . ALA A 1 421 ? 6.737 17.695 1.468 1.00 84.88 421 ALA A O 1
ATOM 3356 N N . ALA A 1 422 ? 7.094 18.182 -0.696 1.00 83.75 422 ALA A N 1
ATOM 3357 C CA . ALA A 1 422 ? 8.269 19.033 -0.504 1.00 83.75 422 ALA A CA 1
ATOM 3358 C C . ALA A 1 422 ? 7.952 20.543 -0.499 1.00 83.75 422 ALA A C 1
ATOM 3360 O O . ALA A 1 422 ? 8.869 21.360 -0.430 1.00 83.75 422 ALA A O 1
ATOM 3361 N N . THR A 1 423 ? 6.678 20.926 -0.616 1.00 82.56 423 THR A N 1
ATOM 3362 C CA . THR A 1 423 ? 6.226 22.322 -0.705 1.00 82.56 423 THR A CA 1
ATOM 3363 C C . THR A 1 423 ? 5.006 22.564 0.183 1.00 82.56 423 THR A C 1
ATOM 3365 O O . THR A 1 423 ? 4.363 21.622 0.634 1.00 82.56 423 THR A O 1
ATOM 3368 N N . ASP A 1 424 ? 4.661 23.834 0.416 1.00 80.50 424 ASP A N 1
ATOM 3369 C CA . ASP A 1 424 ? 3.546 24.237 1.280 1.00 80.50 424 ASP A CA 1
ATOM 3370 C C . ASP A 1 424 ? 2.624 25.270 0.608 1.00 80.50 424 ASP A C 1
ATOM 3372 O O . ASP A 1 424 ? 2.893 25.794 -0.478 1.00 80.50 424 ASP A O 1
ATOM 3376 N N . GLY A 1 425 ? 1.504 25.580 1.269 1.00 83.31 425 GLY A N 1
ATOM 3377 C CA . GLY A 1 425 ? 0.603 26.665 0.880 1.00 83.31 425 GLY A CA 1
ATOM 3378 C C . GLY A 1 425 ? -0.024 26.478 -0.506 1.00 83.31 425 GLY A C 1
ATOM 3379 O O . GLY A 1 425 ? -0.580 25.424 -0.816 1.00 83.31 425 GLY A O 1
ATOM 3380 N N . LYS A 1 426 ? 0.032 27.528 -1.338 1.00 79.94 426 LYS A N 1
ATOM 3381 C CA . LYS A 1 426 ? -0.631 27.559 -2.656 1.00 79.94 426 LYS A CA 1
ATOM 3382 C C . LYS A 1 426 ? -0.077 26.516 -3.626 1.00 79.94 426 LYS A C 1
ATOM 3384 O O . LYS A 1 426 ? -0.850 25.930 -4.374 1.00 79.94 426 LYS A O 1
ATOM 3389 N N . THR A 1 427 ? 1.231 26.272 -3.592 1.00 85.25 427 THR A N 1
ATOM 3390 C CA . THR A 1 427 ? 1.892 25.303 -4.475 1.00 85.25 427 THR A CA 1
ATOM 3391 C C . THR A 1 427 ? 1.402 23.888 -4.200 1.00 85.25 427 THR A C 1
ATOM 3393 O O . THR A 1 427 ? 0.909 23.218 -5.104 1.00 85.25 427 THR A O 1
ATOM 3396 N N . LYS A 1 428 ? 1.437 23.467 -2.930 1.00 88.75 428 LYS A N 1
ATOM 3397 C CA . LYS A 1 428 ? 0.903 22.171 -2.501 1.00 88.75 428 LYS A CA 1
ATOM 3398 C C . LYS A 1 428 ? -0.573 22.013 -2.871 1.00 88.75 428 LYS A C 1
ATOM 3400 O O . LYS A 1 428 ? -0.971 20.978 -3.396 1.00 88.75 428 LYS A O 1
ATOM 3405 N N . ALA A 1 429 ? -1.378 23.054 -2.646 1.00 82.25 429 ALA A N 1
ATOM 3406 C CA . ALA A 1 429 ? -2.798 23.039 -2.988 1.00 82.25 429 ALA A CA 1
ATOM 3407 C C . ALA A 1 429 ? -3.053 22.895 -4.501 1.00 82.25 429 ALA A C 1
ATOM 3409 O O . ALA A 1 429 ? -3.993 22.201 -4.887 1.00 82.25 429 ALA A O 1
ATOM 3410 N N . ALA A 1 430 ? -2.228 23.516 -5.352 1.00 92.06 430 ALA A N 1
ATOM 3411 C CA . ALA A 1 430 ? -2.336 23.391 -6.805 1.00 92.06 430 ALA A CA 1
ATOM 3412 C C . ALA A 1 430 ? -2.046 21.957 -7.277 1.00 92.06 430 ALA A C 1
ATOM 3414 O O . ALA A 1 430 ? -2.858 21.389 -7.999 1.00 92.06 430 ALA A O 1
ATOM 3415 N N . LEU A 1 431 ? -0.964 21.345 -6.785 1.00 95.00 431 LEU A N 1
ATOM 3416 C CA . LEU A 1 431 ? -0.566 19.970 -7.127 1.00 95.00 431 LEU A CA 1
ATOM 3417 C C . LEU A 1 431 ? -1.596 18.930 -6.657 1.00 95.00 431 LEU A C 1
ATOM 3419 O O . LEU A 1 431 ? -1.960 18.022 -7.398 1.00 95.00 431 LEU A O 1
ATOM 3423 N N . ILE A 1 432 ? -2.150 19.100 -5.452 1.00 93.88 432 ILE A N 1
ATOM 3424 C CA . ILE A 1 432 ? -3.296 18.299 -4.987 1.00 93.88 432 ILE A CA 1
ATOM 3425 C C . ILE A 1 432 ? -4.517 18.529 -5.897 1.00 93.88 432 ILE A C 1
ATOM 3427 O O . ILE A 1 432 ? -5.271 17.602 -6.197 1.00 93.88 432 ILE A O 1
ATOM 3431 N N . GLY A 1 433 ? -4.714 19.767 -6.357 1.00 94.81 433 GLY A N 1
ATOM 3432 C CA . GLY A 1 433 ? -5.747 20.136 -7.320 1.00 94.81 433 GLY A CA 1
ATOM 3433 C C . GLY A 1 433 ? -5.617 19.426 -8.669 1.00 94.81 433 GLY A C 1
ATOM 3434 O O . GLY A 1 433 ? -6.640 19.041 -9.223 1.00 94.81 433 GLY A O 1
ATOM 3435 N N . TYR A 1 434 ? -4.403 19.211 -9.166 1.00 98.44 434 TYR A N 1
ATOM 3436 C CA . TYR A 1 434 ? -4.112 18.485 -10.408 1.00 98.44 434 TYR A CA 1
ATOM 3437 C C . TYR A 1 434 ? -4.540 17.017 -10.334 1.00 98.44 434 TYR A C 1
ATOM 3439 O O . TYR A 1 434 ? -5.319 16.553 -11.170 1.00 98.44 434 TYR A O 1
ATOM 3447 N N . TYR A 1 435 ? -4.195 16.320 -9.246 1.00 98.06 435 TYR A N 1
ATOM 3448 C CA . TYR A 1 435 ? -4.732 14.976 -9.003 1.00 98.06 435 TYR A CA 1
ATOM 3449 C C . TYR A 1 435 ? -6.250 14.945 -8.929 1.00 98.06 435 TYR A C 1
ATOM 3451 O O . TYR A 1 435 ? -6.865 14.092 -9.568 1.00 98.06 435 TYR A O 1
ATOM 3459 N N . ARG A 1 436 ? -6.864 15.879 -8.196 1.00 98.19 436 ARG A N 1
ATOM 3460 C CA . ARG A 1 436 ? -8.324 15.974 -8.122 1.00 98.19 436 ARG A CA 1
ATOM 3461 C C . ARG A 1 436 ? -8.956 16.138 -9.501 1.00 98.19 436 ARG A C 1
ATOM 3463 O O . ARG A 1 436 ? -9.906 15.426 -9.789 1.00 98.19 436 ARG A O 1
ATOM 3470 N N . GLN A 1 437 ? -8.415 16.999 -10.363 1.00 98.38 437 GLN A N 1
ATOM 3471 C CA . GLN A 1 437 ? -8.933 17.177 -11.724 1.00 98.38 437 GLN A CA 1
ATOM 3472 C C . GLN A 1 437 ? -8.894 15.869 -12.529 1.00 98.38 437 GLN A C 1
ATOM 3474 O O . GLN A 1 437 ? -9.874 15.522 -13.186 1.00 98.38 437 GLN A O 1
ATOM 3479 N N . GLY A 1 438 ? -7.791 15.117 -12.459 1.00 98.38 438 GLY A N 1
ATOM 3480 C CA . GLY A 1 438 ? -7.692 13.802 -13.100 1.00 98.38 438 GLY A CA 1
ATOM 3481 C C . GLY A 1 438 ? -8.698 12.789 -12.540 1.00 98.38 438 GLY A C 1
ATOM 3482 O O . GLY A 1 438 ? -9.410 12.130 -13.301 1.00 98.38 438 GLY A O 1
ATOM 3483 N N . ILE A 1 439 ? -8.822 12.725 -11.211 1.00 98.81 439 ILE A N 1
ATOM 3484 C CA . ILE A 1 439 ? -9.783 11.858 -10.513 1.00 98.81 439 ILE A CA 1
ATOM 3485 C C . ILE A 1 439 ? -11.223 12.206 -10.906 1.00 98.81 439 ILE A C 1
ATOM 3487 O O . ILE A 1 439 ? -12.004 11.307 -11.206 1.00 98.81 439 ILE A O 1
ATOM 3491 N N . GLU A 1 440 ? -11.576 13.489 -10.978 1.00 98.56 440 GLU A N 1
ATOM 3492 C CA . GLU A 1 440 ? -12.911 13.960 -11.363 1.00 98.56 440 GLU A CA 1
ATOM 3493 C C . GLU A 1 440 ? -13.262 13.604 -12.814 1.00 98.56 440 GLU A C 1
ATOM 3495 O O . GLU A 1 440 ? -14.406 13.227 -13.089 1.00 98.56 440 GLU A O 1
ATOM 3500 N N . LYS A 1 441 ? -12.294 13.645 -13.741 1.00 98.44 441 LYS A N 1
ATOM 3501 C CA . LYS A 1 441 ? -12.505 13.189 -15.126 1.00 98.44 441 LYS A CA 1
ATOM 3502 C C . LYS A 1 441 ? -12.835 11.700 -15.191 1.00 98.44 441 LYS A C 1
ATOM 3504 O O . LYS A 1 441 ? -13.779 11.312 -15.882 1.00 98.44 441 LYS A O 1
ATOM 3509 N N . VAL A 1 442 ? -12.102 10.870 -14.448 1.00 98.62 442 VAL A N 1
ATOM 3510 C CA . VAL A 1 442 ? -12.376 9.426 -14.366 1.00 98.62 442 VAL A CA 1
ATOM 3511 C C . VAL A 1 442 ? -13.710 9.170 -13.659 1.00 98.62 442 VAL A C 1
ATOM 3513 O O . VAL A 1 442 ? -14.529 8.399 -14.163 1.00 98.62 442 VAL A O 1
ATOM 3516 N N . LEU A 1 443 ? -13.988 9.869 -12.553 1.00 98.50 443 LEU A N 1
ATOM 3517 C CA . LEU A 1 443 ? -15.251 9.781 -11.815 1.00 98.50 443 LEU A CA 1
ATOM 3518 C C . LEU A 1 443 ? -16.456 10.137 -12.695 1.00 98.50 443 LEU A C 1
ATOM 3520 O O . LEU A 1 443 ? -17.497 9.485 -12.608 1.00 98.50 443 LEU A O 1
ATOM 3524 N N . GLY A 1 444 ? -16.318 11.150 -13.555 1.00 97.94 444 GLY A N 1
ATOM 3525 C CA . GLY A 1 444 ? -17.359 11.592 -14.482 1.00 97.94 444 GLY A CA 1
ATOM 3526 C C . GLY A 1 444 ? -17.899 10.464 -15.365 1.00 97.94 444 GLY A C 1
ATOM 3527 O O . GLY A 1 444 ? -19.110 10.406 -15.591 1.00 97.94 444 GLY A O 1
ATOM 3528 N N . LYS A 1 445 ? -17.018 9.545 -15.784 1.00 96.88 445 LYS A N 1
ATOM 3529 C CA . LYS A 1 445 ? -17.351 8.330 -16.547 1.00 96.88 445 LYS A CA 1
ATOM 3530 C C . LYS A 1 445 ? -17.750 7.175 -15.624 1.00 96.88 445 LYS A C 1
ATOM 3532 O O . LYS A 1 445 ? -18.763 6.520 -15.855 1.00 96.88 445 LYS A O 1
ATOM 3537 N N . ALA A 1 446 ? -16.995 6.967 -14.545 1.00 97.69 446 ALA A N 1
ATOM 3538 C CA . ALA A 1 446 ? -17.199 5.881 -13.588 1.00 97.69 446 ALA A CA 1
ATOM 3539 C C . ALA A 1 446 ? -18.597 5.878 -12.964 1.00 97.69 446 ALA A C 1
ATOM 3541 O O . ALA A 1 446 ? -19.250 4.838 -12.923 1.00 97.69 446 ALA A O 1
ATOM 3542 N N . LYS A 1 447 ? -19.096 7.041 -12.527 1.00 96.19 447 LYS A N 1
ATOM 3543 C CA . LYS A 1 447 ? -20.393 7.153 -11.839 1.00 96.19 447 LYS A CA 1
ATOM 3544 C C . LYS A 1 447 ? -21.597 6.740 -12.696 1.00 96.19 447 LYS A C 1
ATOM 3546 O O . LYS A 1 447 ? -22.688 6.593 -12.158 1.00 96.19 447 LYS A O 1
ATOM 3551 N N . GLN A 1 448 ? -21.407 6.583 -14.008 1.00 95.44 448 GLN A N 1
ATOM 3552 C CA . GLN A 1 448 ? -22.452 6.192 -14.956 1.00 95.44 448 GLN A CA 1
ATOM 3553 C C . GLN A 1 448 ? -22.645 4.676 -15.048 1.00 95.44 448 GLN A C 1
ATOM 3555 O O . GLN A 1 448 ? -23.566 4.225 -15.718 1.00 95.44 448 GLN A O 1
ATOM 3560 N N . ASN A 1 449 ? -21.782 3.872 -14.419 1.00 97.44 449 ASN A N 1
ATOM 3561 C CA . ASN A 1 449 ? -21.879 2.419 -14.484 1.00 97.44 449 ASN A CA 1
ATOM 3562 C C . ASN A 1 449 ? -21.690 1.752 -13.124 1.00 97.44 449 ASN A C 1
ATOM 3564 O O . ASN A 1 449 ? -21.070 2.290 -12.207 1.00 97.44 449 ASN A O 1
ATOM 3568 N N . VAL A 1 450 ? -22.217 0.534 -13.019 1.00 98.00 450 VAL A N 1
ATOM 3569 C CA . VAL A 1 450 ? -22.315 -0.198 -11.754 1.00 98.00 450 VAL A CA 1
ATOM 3570 C C . VAL A 1 450 ? -20.964 -0.533 -11.125 1.00 98.00 450 VAL A C 1
ATOM 3572 O O . VAL A 1 450 ? -20.879 -0.605 -9.904 1.00 98.00 450 VAL A O 1
ATOM 3575 N N . PHE A 1 451 ? -19.903 -0.707 -11.919 1.00 98.38 451 PHE A N 1
ATOM 3576 C CA . PHE A 1 451 ? -18.569 -1.064 -11.426 1.00 98.38 451 PHE A CA 1
ATOM 3577 C C . PHE A 1 451 ? -17.720 0.156 -11.054 1.00 98.38 451 PHE A C 1
ATOM 3579 O O . PHE A 1 451 ? -16.593 -0.014 -10.603 1.00 98.38 451 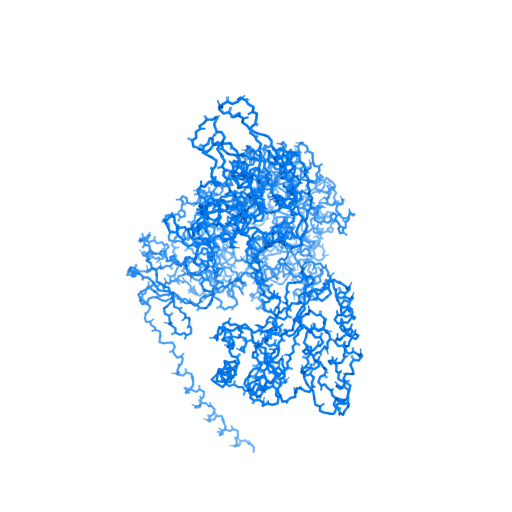PHE A O 1
ATOM 3586 N N . TYR A 1 452 ? -18.239 1.380 -11.219 1.00 98.00 452 TYR A N 1
ATOM 3587 C CA . TYR A 1 452 ? -17.450 2.610 -11.083 1.00 98.00 452 TYR A CA 1
ATOM 3588 C C . TYR A 1 452 ? -16.213 2.608 -11.995 1.00 98.00 452 TYR A C 1
ATOM 3590 O O . TYR A 1 452 ? -15.121 3.040 -11.626 1.00 98.00 452 TYR A O 1
ATOM 3598 N N . ARG A 1 453 ? -16.385 2.139 -13.233 1.00 97.25 453 ARG A N 1
ATOM 3599 C CA . ARG A 1 453 ? -15.298 2.039 -14.203 1.00 97.25 453 ARG A CA 1
ATOM 3600 C C . ARG A 1 453 ? -15.200 3.290 -15.073 1.00 97.25 453 ARG A C 1
ATOM 3602 O O . ARG A 1 453 ? -16.073 3.530 -15.900 1.00 97.25 453 ARG A O 1
ATOM 3609 N N . GLY A 1 454 ? -14.140 4.076 -14.898 1.00 96.81 454 GLY A N 1
ATOM 3610 C CA . GLY A 1 454 ? -13.827 5.231 -15.758 1.00 96.81 454 GLY A CA 1
ATOM 3611 C C . GLY A 1 454 ? -12.503 5.119 -16.522 1.00 96.81 454 GLY A C 1
ATOM 3612 O O . GLY A 1 454 ? -12.238 5.934 -17.401 1.00 96.81 454 GLY A O 1
ATOM 3613 N N . VAL A 1 455 ? -11.681 4.121 -16.188 1.00 97.75 455 VAL A N 1
ATOM 3614 C CA . VAL A 1 455 ? -10.420 3.816 -16.874 1.00 97.75 455 VAL A CA 1
ATOM 3615 C C . VAL A 1 455 ? -10.726 3.045 -18.169 1.00 97.75 455 VAL A C 1
ATOM 3617 O O . VAL A 1 455 ? -11.520 2.097 -18.112 1.00 97.75 455 VAL A O 1
ATOM 3620 N N . PRO A 1 456 ? -10.133 3.424 -19.319 1.00 96.75 456 PRO A N 1
ATOM 3621 C CA . PRO A 1 456 ? -10.451 2.822 -20.612 1.00 96.75 456 PRO A CA 1
ATOM 3622 C C . PRO A 1 456 ? -10.010 1.354 -20.700 1.00 96.75 456 PRO A C 1
ATOM 3624 O O . PRO A 1 456 ? -9.021 0.947 -20.087 1.00 96.75 456 PRO A O 1
ATOM 3627 N N . PHE A 1 457 ? -10.735 0.562 -21.490 1.00 96.94 457 PHE A N 1
ATOM 3628 C CA . PHE A 1 457 ? -10.395 -0.835 -21.777 1.00 96.94 457 PHE A CA 1
ATOM 3629 C C . PHE A 1 457 ? -9.443 -0.932 -22.972 1.00 96.94 457 PHE A C 1
ATOM 3631 O O . PHE A 1 457 ? -9.822 -1.312 -24.075 1.00 96.94 457 PHE A O 1
ATOM 3638 N N . ILE A 1 458 ? -8.192 -0.553 -22.760 1.00 95.56 458 ILE A N 1
ATOM 3639 C CA . ILE A 1 458 ? -7.103 -0.711 -23.733 1.00 95.56 458 ILE A CA 1
ATOM 3640 C C . ILE A 1 458 ? -6.073 -1.713 -23.205 1.00 95.56 458 ILE A C 1
ATOM 3642 O O . ILE A 1 458 ? -6.162 -2.123 -22.051 1.00 95.56 458 ILE A O 1
ATOM 3646 N N . TRP A 1 459 ? -5.116 -2.124 -24.039 1.00 93.31 459 TRP A N 1
ATOM 3647 C CA . TRP A 1 459 ? -4.024 -3.000 -23.597 1.00 93.31 459 TRP A CA 1
ATOM 3648 C C . TRP A 1 459 ? -3.327 -2.373 -22.370 1.00 93.31 459 TRP A C 1
ATOM 3650 O O . TRP A 1 459 ? -3.086 -1.161 -22.360 1.00 93.31 459 TRP A O 1
ATOM 3660 N N . CYS A 1 460 ? -3.104 -3.178 -21.325 1.00 95.31 460 CYS A N 1
ATOM 3661 C CA . CYS A 1 460 ? -2.629 -2.782 -19.992 1.00 95.31 460 CYS A CA 1
ATOM 3662 C C . CYS A 1 460 ? -3.671 -2.017 -19.143 1.00 95.31 460 CYS A C 1
ATOM 3664 O O . CYS A 1 460 ? -3.322 -1.198 -18.283 1.00 95.31 460 CYS A O 1
ATOM 3666 N N . SER A 1 461 ? -4.975 -2.251 -19.344 1.00 97.69 461 SER A N 1
ATOM 3667 C CA . SER A 1 461 ? -6.031 -1.573 -18.574 1.00 97.69 461 SER A CA 1
ATOM 3668 C C . SER A 1 461 ? -5.968 -1.836 -17.066 1.00 97.69 461 SER A C 1
ATOM 3670 O O . SER A 1 461 ? -6.377 -0.969 -16.282 1.00 97.69 461 SER A O 1
ATOM 3672 N N . ASN A 1 462 ? -5.438 -2.974 -16.615 1.00 98.56 462 ASN A N 1
ATOM 3673 C CA . ASN A 1 462 ? -5.188 -3.232 -15.196 1.00 98.56 462 ASN A CA 1
ATOM 3674 C C . ASN A 1 462 ? -3.981 -2.446 -14.663 1.00 98.56 462 ASN A C 1
ATOM 3676 O O . ASN A 1 462 ? -4.023 -2.005 -13.511 1.00 98.56 462 ASN A O 1
ATOM 3680 N N . ASN A 1 463 ? -2.965 -2.171 -15.485 1.00 98.25 463 ASN A N 1
ATOM 3681 C CA . ASN A 1 463 ? -1.844 -1.304 -15.104 1.00 98.25 463 ASN A CA 1
ATOM 3682 C C . ASN A 1 463 ? -2.361 0.125 -14.879 1.00 98.25 463 ASN A C 1
ATOM 3684 O O . ASN A 1 463 ? -2.151 0.696 -13.810 1.00 98.25 463 ASN A O 1
ATOM 3688 N N . LEU A 1 464 ? -3.177 0.647 -15.806 1.00 98.44 464 LEU A N 1
ATOM 3689 C CA . LEU A 1 464 ? -3.882 1.928 -15.641 1.00 98.44 464 LEU A CA 1
ATOM 3690 C C . LEU A 1 464 ? -4.771 1.948 -14.385 1.00 98.44 464 LEU A C 1
ATOM 3692 O O . LEU A 1 464 ? -4.814 2.941 -13.663 1.00 98.44 464 LEU A O 1
ATOM 3696 N N . THR A 1 465 ? -5.472 0.844 -14.103 1.00 98.69 465 THR A N 1
ATOM 3697 C CA . THR A 1 465 ? -6.318 0.699 -12.902 1.00 98.69 465 THR A CA 1
ATOM 3698 C C . THR A 1 465 ? -5.498 0.813 -11.626 1.00 98.69 465 THR A C 1
ATOM 3700 O O . THR A 1 465 ? -5.887 1.521 -10.697 1.00 98.69 465 THR A O 1
ATOM 3703 N N . THR A 1 466 ? -4.354 0.136 -11.598 1.00 98.81 466 THR A N 1
ATOM 3704 C CA . THR A 1 466 ? -3.428 0.129 -10.467 1.00 98.81 466 THR A CA 1
ATOM 3705 C C . THR A 1 466 ? -2.839 1.522 -10.254 1.00 98.81 466 THR A C 1
ATOM 3707 O O . THR A 1 466 ? -2.934 2.058 -9.151 1.00 98.81 466 THR A O 1
ATOM 3710 N N . SER A 1 467 ? -2.330 2.167 -11.309 1.00 98.38 467 SER A N 1
ATOM 3711 C CA . SER A 1 467 ? -1.808 3.540 -11.250 1.00 98.38 467 SER A CA 1
ATOM 3712 C C . SER A 1 467 ? -2.866 4.557 -10.818 1.00 98.38 467 SER A C 1
ATOM 3714 O O . SER A 1 467 ? -2.587 5.445 -10.015 1.00 98.38 467 SER A O 1
ATOM 3716 N N . PHE A 1 468 ? -4.108 4.413 -11.282 1.00 98.81 468 PHE A N 1
ATOM 3717 C CA . PHE A 1 468 ? -5.195 5.297 -10.873 1.00 98.81 468 PHE A CA 1
ATOM 3718 C C . PHE A 1 468 ? -5.580 5.122 -9.397 1.00 98.81 468 PHE A C 1
ATOM 3720 O O . PHE A 1 468 ? -5.811 6.114 -8.700 1.00 98.81 468 PHE A O 1
ATOM 3727 N N . ALA A 1 469 ? -5.600 3.883 -8.895 1.00 98.81 469 ALA A N 1
ATOM 3728 C CA . ALA A 1 469 ? -5.807 3.614 -7.473 1.00 98.81 469 ALA A CA 1
ATOM 3729 C C . ALA A 1 469 ? -4.683 4.227 -6.617 1.00 98.81 469 ALA A C 1
ATOM 3731 O O . ALA A 1 469 ? -4.968 4.853 -5.595 1.00 98.81 469 ALA A O 1
ATOM 3732 N N . ILE A 1 470 ? -3.425 4.132 -7.068 1.00 98.88 470 ILE A N 1
ATOM 3733 C CA . ILE A 1 470 ? -2.278 4.792 -6.423 1.00 98.88 470 ILE A CA 1
ATOM 3734 C C . ILE A 1 470 ? -2.471 6.311 -6.402 1.00 98.88 470 ILE A C 1
ATOM 3736 O O . ILE A 1 470 ? -2.331 6.923 -5.345 1.00 98.88 470 ILE A O 1
ATOM 3740 N N . GLN A 1 471 ? -2.859 6.931 -7.521 1.00 98.62 471 GLN A N 1
ATOM 3741 C CA . GLN A 1 471 ? -3.118 8.373 -7.564 1.00 98.62 471 GLN A CA 1
ATOM 3742 C C . GLN A 1 471 ? -4.233 8.796 -6.595 1.00 98.62 471 GLN A C 1
ATOM 3744 O O . GLN A 1 471 ? -4.088 9.805 -5.902 1.00 98.62 471 GLN A O 1
ATOM 3749 N N . CYS A 1 472 ? -5.324 8.030 -6.500 1.00 98.75 472 CYS A N 1
ATOM 3750 C CA . CYS A 1 472 ? -6.386 8.294 -5.526 1.00 98.75 472 CYS A CA 1
ATOM 3751 C C . CYS A 1 472 ? -5.866 8.204 -4.082 1.00 98.75 472 CYS A C 1
ATOM 3753 O O . CYS A 1 472 ? -6.126 9.104 -3.278 1.00 98.75 472 CYS A O 1
ATOM 3755 N N . ALA A 1 473 ? -5.068 7.179 -3.771 1.00 97.50 473 ALA A N 1
ATOM 3756 C CA . ALA A 1 473 ? -4.467 7.006 -2.451 1.00 97.50 473 ALA A CA 1
ATOM 3757 C C . ALA A 1 473 ? -3.487 8.144 -2.107 1.00 97.50 473 ALA A C 1
ATOM 3759 O O . ALA A 1 473 ? -3.507 8.667 -0.991 1.00 97.50 473 ALA A O 1
ATOM 3760 N N . LEU A 1 474 ? -2.666 8.586 -3.067 1.00 97.12 474 LEU A N 1
ATOM 3761 C CA . LEU A 1 474 ? -1.761 9.729 -2.908 1.00 97.12 474 LEU A CA 1
ATOM 3762 C C . LEU A 1 474 ? -2.538 11.033 -2.695 1.00 97.12 474 LEU A C 1
ATOM 3764 O O . LEU A 1 474 ? -2.202 11.796 -1.788 1.00 97.12 474 LEU A O 1
ATOM 3768 N N . TYR A 1 475 ? -3.601 11.274 -3.469 1.00 97.06 475 TYR A N 1
ATOM 3769 C CA . TYR A 1 475 ? -4.500 12.411 -3.262 1.00 97.06 475 TYR A CA 1
ATOM 3770 C C . TYR A 1 475 ? -5.065 12.413 -1.841 1.00 97.06 475 TYR A C 1
ATOM 3772 O O . TYR A 1 475 ? -4.925 13.411 -1.128 1.00 97.06 475 TYR A O 1
ATOM 3780 N N . ARG A 1 476 ? -5.649 11.293 -1.401 1.00 93.19 476 ARG A N 1
ATOM 3781 C CA . ARG A 1 476 ? -6.228 11.140 -0.059 1.00 93.19 476 ARG A CA 1
ATOM 3782 C C . ARG A 1 476 ? -5.180 11.358 1.030 1.00 93.19 476 ARG A C 1
ATOM 3784 O O . ARG A 1 476 ? -5.426 12.115 1.964 1.00 93.19 476 ARG A O 1
ATOM 3791 N N . LYS A 1 477 ? -3.979 10.788 0.886 1.00 85.00 477 LYS A N 1
ATOM 3792 C CA . LYS A 1 477 ? -2.858 10.969 1.826 1.00 85.00 477 LYS A CA 1
ATOM 3793 C C . LYS A 1 477 ? -2.412 12.432 1.935 1.00 85.00 477 LYS A C 1
ATOM 3795 O O . LYS A 1 477 ? -2.115 12.898 3.031 1.00 85.00 477 LYS A O 1
ATOM 3800 N N . LEU A 1 478 ? -2.345 13.156 0.818 1.00 82.06 478 LEU A N 1
ATOM 3801 C CA . LEU A 1 478 ? -1.868 14.544 0.780 1.00 82.06 478 LEU A CA 1
ATOM 3802 C C . LEU A 1 478 ? -2.917 15.559 1.246 1.00 82.06 478 LEU A C 1
ATOM 3804 O O . LEU A 1 478 ? -2.554 16.591 1.814 1.00 82.06 478 LEU A O 1
ATOM 3808 N N . SER A 1 479 ? -4.193 15.290 0.970 1.00 83.88 479 SER A N 1
ATOM 3809 C CA . SER A 1 479 ? -5.309 16.207 1.227 1.00 83.88 479 SER A CA 1
ATOM 3810 C C . SER A 1 479 ? -6.081 15.908 2.516 1.00 83.88 479 SER A C 1
ATOM 3812 O O . SER A 1 479 ? -6.684 16.820 3.079 1.00 83.88 479 SER A O 1
ATOM 3814 N N . GLY A 1 480 ? -6.079 14.653 2.976 1.00 78.12 480 GLY A N 1
ATOM 3815 C CA . GLY A 1 480 ? -6.992 14.149 4.007 1.00 78.12 480 GLY A CA 1
ATOM 3816 C C . GLY A 1 480 ? -8.444 14.003 3.529 1.00 78.12 480 GLY A C 1
ATOM 3817 O O . GLY A 1 480 ? -9.331 13.792 4.351 1.00 78.12 480 GLY A O 1
ATOM 3818 N N . ASP A 1 481 ? -8.703 14.157 2.229 1.00 80.00 481 ASP A N 1
ATOM 3819 C CA . ASP A 1 481 ? -10.038 14.114 1.642 1.00 80.00 481 ASP A CA 1
ATOM 3820 C C . ASP A 1 481 ? -10.408 12.693 1.195 1.00 80.00 481 ASP A C 1
ATOM 3822 O O . ASP A 1 481 ? -9.739 12.081 0.360 1.00 80.00 481 ASP A O 1
ATOM 3826 N N . GLU A 1 482 ? -11.498 12.176 1.758 1.00 84.75 482 GLU A N 1
ATOM 3827 C CA . GLU A 1 482 ? -11.991 10.817 1.525 1.00 84.75 482 GLU A CA 1
ATOM 3828 C C . GLU A 1 482 ? -13.114 10.741 0.480 1.00 84.75 482 GLU A C 1
ATOM 3830 O O . GLU A 1 482 ? -13.626 9.650 0.225 1.00 84.75 482 GLU A O 1
ATOM 3835 N N . GLN A 1 483 ? -13.504 11.850 -0.165 1.00 90.81 483 GLN A N 1
ATOM 3836 C CA . GLN A 1 483 ? -14.653 11.862 -1.088 1.00 90.81 483 GLN A CA 1
ATOM 3837 C C . GLN A 1 483 ? -14.532 10.868 -2.261 1.00 90.81 483 GLN A C 1
ATOM 3839 O O . GLN A 1 483 ? -15.540 10.450 -2.828 1.00 90.81 483 GLN A O 1
ATOM 3844 N N . TYR A 1 484 ? -13.306 10.461 -2.609 1.00 96.94 484 TYR A N 1
ATOM 3845 C CA . TYR A 1 484 ? -13.013 9.512 -3.687 1.00 96.94 484 TYR A CA 1
ATOM 3846 C C . TYR A 1 484 ? -12.701 8.089 -3.199 1.00 96.94 484 TYR A C 1
ATOM 3848 O O . TYR A 1 484 ? -12.363 7.232 -4.014 1.00 96.94 484 TYR A O 1
ATOM 3856 N N . ALA A 1 485 ? -12.840 7.799 -1.900 1.00 93.94 485 ALA A N 1
ATOM 3857 C CA . ALA A 1 485 ? -12.471 6.504 -1.321 1.00 93.94 485 ALA A CA 1
ATOM 3858 C C . ALA A 1 485 ? -13.253 5.321 -1.924 1.00 93.94 485 ALA A C 1
ATOM 3860 O O . ALA A 1 485 ? -12.703 4.234 -2.074 1.00 93.94 485 ALA A O 1
ATOM 3861 N N . GLU A 1 486 ? -14.520 5.514 -2.312 1.00 97.88 486 GLU A N 1
ATOM 3862 C CA . GLU A 1 486 ? -15.292 4.462 -2.992 1.00 97.88 486 GLU A CA 1
ATOM 3863 C C . GLU A 1 486 ? -14.800 4.204 -4.420 1.00 97.88 486 GLU A C 1
ATOM 3865 O O . GLU A 1 486 ? -14.779 3.055 -4.856 1.00 97.88 486 GLU A O 1
ATOM 3870 N N . LEU A 1 487 ? -14.368 5.244 -5.139 1.00 98.69 487 LEU A N 1
ATOM 3871 C CA . LEU A 1 487 ? -13.791 5.098 -6.476 1.00 98.69 487 LEU A CA 1
ATOM 3872 C C . LEU A 1 487 ? -12.417 4.409 -6.414 1.00 98.69 487 LEU A C 1
ATOM 3874 O O . LEU A 1 487 ? -12.156 3.500 -7.200 1.00 98.69 487 LEU A O 1
ATOM 3878 N N . GLU A 1 488 ? -11.575 4.801 -5.451 1.00 98.62 488 GLU A N 1
ATOM 3879 C CA . GLU A 1 488 ? -10.302 4.133 -5.144 1.00 98.62 488 GLU A CA 1
ATOM 3880 C C . GLU A 1 488 ? -10.536 2.644 -4.854 1.00 98.62 488 GLU A C 1
ATOM 3882 O O . GLU A 1 488 ? -9.937 1.775 -5.491 1.00 98.62 488 GLU A O 1
ATOM 3887 N N . GLN A 1 489 ? -11.458 2.339 -3.934 1.00 98.50 489 GLN A N 1
ATOM 3888 C CA . GLN A 1 489 ? -11.752 0.964 -3.543 1.00 98.50 489 GLN A CA 1
ATOM 3889 C C . GLN A 1 489 ? -12.364 0.155 -4.690 1.00 98.50 489 GLN A C 1
ATOM 3891 O O . GLN A 1 489 ? -12.015 -1.008 -4.837 1.00 98.50 489 GLN A O 1
ATOM 3896 N N . ALA A 1 490 ? -13.200 0.748 -5.548 1.00 98.81 490 ALA A N 1
ATOM 3897 C CA . ALA A 1 490 ? -13.740 0.062 -6.723 1.00 98.81 490 ALA A CA 1
ATOM 3898 C C . ALA A 1 490 ? -12.640 -0.369 -7.711 1.00 98.81 490 ALA A C 1
ATOM 3900 O O . ALA A 1 490 ? -12.751 -1.429 -8.326 1.00 98.81 490 ALA A O 1
ATOM 3901 N N . CYS A 1 491 ? -11.554 0.403 -7.830 1.00 98.81 491 CYS A N 1
ATOM 3902 C CA . CYS A 1 491 ? -10.399 0.018 -8.645 1.00 98.81 491 CYS A CA 1
ATOM 3903 C C . CYS A 1 491 ? -9.641 -1.168 -8.036 1.00 98.81 491 CYS A C 1
ATOM 3905 O O . CYS A 1 491 ? -9.233 -2.067 -8.763 1.00 98.81 491 CYS A O 1
ATOM 3907 N N . ILE A 1 492 ? -9.498 -1.213 -6.709 1.00 98.75 492 ILE A N 1
ATOM 3908 C CA . ILE A 1 492 ? -8.900 -2.361 -6.008 1.00 98.75 492 ILE A CA 1
ATOM 3909 C C . ILE A 1 492 ? -9.814 -3.588 -6.125 1.00 98.75 492 ILE A C 1
ATOM 3911 O O . ILE A 1 492 ? -9.357 -4.679 -6.454 1.00 98.75 492 ILE A O 1
ATOM 3915 N N . ASP A 1 493 ? -11.116 -3.413 -5.907 1.00 98.81 493 ASP A N 1
ATOM 3916 C CA . ASP A 1 493 ? -12.110 -4.481 -5.985 1.00 98.81 493 ASP A CA 1
ATOM 3917 C C . ASP A 1 493 ? -12.166 -5.084 -7.396 1.00 98.81 493 ASP A C 1
ATOM 3919 O O . ASP A 1 493 ? -12.295 -6.300 -7.528 1.00 98.81 493 ASP A O 1
ATOM 3923 N N . TRP A 1 494 ? -11.997 -4.267 -8.443 1.00 98.81 494 TRP A N 1
ATOM 3924 C CA . TRP A 1 494 ? -11.874 -4.721 -9.831 1.00 98.81 494 TRP A CA 1
ATOM 3925 C C . TRP A 1 494 ? -10.731 -5.722 -10.018 1.00 98.81 494 TRP A C 1
ATOM 3927 O O . TRP A 1 494 ? -10.940 -6.778 -10.618 1.00 98.81 494 TRP A O 1
ATOM 3937 N N . LEU A 1 495 ? -9.549 -5.424 -9.468 1.00 98.81 495 LEU A N 1
ATOM 3938 C CA . LEU A 1 495 ? -8.370 -6.295 -9.546 1.00 98.81 495 LEU A CA 1
ATOM 3939 C C . LEU A 1 495 ? -8.578 -7.627 -8.811 1.00 98.81 495 LEU A C 1
ATOM 3941 O O . LEU A 1 495 ? -7.922 -8.612 -9.134 1.00 98.81 495 LEU A O 1
ATOM 3945 N N . PHE A 1 496 ? -9.509 -7.690 -7.856 1.00 98.69 496 PHE A N 1
ATOM 3946 C CA . PHE A 1 496 ? -9.760 -8.874 -7.034 1.00 98.69 496 PHE A CA 1
ATOM 3947 C C . PHE A 1 496 ? -11.155 -9.484 -7.229 1.00 98.69 496 PHE A C 1
ATOM 3949 O O . PHE A 1 496 ? -11.624 -10.216 -6.361 1.00 98.69 496 PHE A O 1
ATOM 3956 N N . GLY A 1 497 ? -11.801 -9.258 -8.377 1.00 97.88 497 GLY A N 1
ATOM 3957 C CA . GLY A 1 497 ? -12.987 -10.021 -8.792 1.00 97.88 497 GLY A CA 1
ATOM 3958 C C . GLY A 1 497 ? -14.316 -9.266 -8.799 1.00 97.88 497 GLY A C 1
ATOM 3959 O O . GLY A 1 497 ? -15.335 -9.840 -9.184 1.00 97.88 497 GLY A O 1
ATOM 3960 N N . CYS A 1 498 ? -14.347 -7.981 -8.446 1.00 98.56 498 CYS A N 1
ATOM 3961 C CA . CYS A 1 498 ? -15.527 -7.134 -8.628 1.00 98.56 498 CYS A CA 1
ATOM 3962 C C . CYS A 1 498 ? -15.554 -6.557 -10.053 1.00 98.56 498 CYS A C 1
ATOM 3964 O O . CYS A 1 498 ? -15.421 -5.356 -10.273 1.00 98.56 498 CYS A O 1
ATOM 3966 N N . ASN A 1 499 ? -15.676 -7.450 -11.032 1.00 98.50 499 ASN A N 1
ATOM 3967 C CA . ASN A 1 499 ? -15.684 -7.163 -12.467 1.00 98.50 499 ASN A CA 1
ATOM 3968 C C . ASN A 1 499 ? -16.667 -8.117 -13.185 1.00 98.50 499 ASN A C 1
ATOM 3970 O O . ASN A 1 499 ? -17.212 -9.016 -12.533 1.00 98.50 499 ASN A O 1
ATOM 3974 N N . PRO A 1 500 ? -16.939 -7.945 -14.495 1.00 98.12 500 PRO A N 1
ATOM 3975 C CA . PRO A 1 500 ? -17.952 -8.731 -15.201 1.00 98.12 500 PRO A CA 1
ATOM 3976 C C . PRO A 1 500 ? -17.806 -10.251 -15.076 1.00 98.12 500 PRO A C 1
ATOM 3978 O O . PRO A 1 500 ? -18.813 -10.947 -14.944 1.00 98.12 500 PRO A O 1
ATOM 3981 N N . TRP A 1 501 ? -16.573 -10.751 -15.041 1.00 97.75 501 TRP A N 1
ATOM 3982 C CA . TRP A 1 501 ? -16.257 -12.181 -15.004 1.00 97.75 501 TRP A CA 1
ATOM 3983 C C . TRP A 1 501 ? -16.288 -12.766 -13.594 1.00 97.75 501 TRP A C 1
ATOM 3985 O O . TRP A 1 501 ? -16.547 -13.953 -13.423 1.00 97.75 501 TRP A O 1
ATOM 3995 N N . GLY A 1 502 ? -16.092 -11.936 -12.566 1.00 97.19 502 GLY A N 1
ATOM 3996 C CA . GLY A 1 502 ? -15.836 -12.442 -11.222 1.00 97.19 502 GLY A CA 1
ATOM 3997 C C . GLY A 1 502 ? -14.433 -13.023 -11.083 1.00 97.19 502 GLY A C 1
ATOM 3998 O O . GLY A 1 502 ? -14.256 -13.957 -10.313 1.00 97.19 502 GLY A O 1
ATOM 3999 N N . LYS A 1 503 ? -13.462 -12.498 -11.834 1.00 96.81 503 LYS A N 1
ATOM 4000 C CA . LYS A 1 503 ? -12.100 -13.036 -11.944 1.00 96.81 503 LYS A CA 1
ATOM 4001 C C . LYS A 1 503 ? -11.104 -12.111 -11.250 1.00 96.81 503 LYS A C 1
ATOM 4003 O O . LYS A 1 503 ? -11.110 -10.910 -11.506 1.00 96.81 503 LYS A O 1
ATOM 4008 N N . CYS A 1 504 ? -10.263 -12.616 -10.360 1.00 98.25 504 CYS A N 1
ATOM 4009 C CA . CYS A 1 504 ? -9.116 -11.859 -9.864 1.00 98.25 504 CYS A CA 1
ATOM 4010 C C . CYS A 1 504 ? -8.087 -11.703 -10.989 1.00 98.25 504 CYS A C 1
ATOM 4012 O O . CYS A 1 504 ? -7.910 -12.605 -11.796 1.00 98.25 504 CYS A O 1
ATOM 4014 N N . MET A 1 505 ? -7.395 -10.571 -11.030 1.00 98.56 505 MET A N 1
ATOM 4015 C CA . MET A 1 505 ? -6.468 -10.195 -12.102 1.00 98.56 505 MET A CA 1
ATOM 4016 C C . MET A 1 505 ? -5.001 -10.478 -11.747 1.00 98.56 505 MET A C 1
ATOM 4018 O O . MET A 1 505 ? -4.094 -10.077 -12.469 1.00 98.56 505 MET A O 1
ATOM 4022 N N . VAL A 1 506 ? -4.753 -11.150 -10.621 1.00 98.62 506 VAL A N 1
ATOM 4023 C CA . VAL A 1 506 ? -3.408 -11.477 -10.143 1.00 98.62 506 VAL A CA 1
ATOM 4024 C C . VAL A 1 506 ? -3.283 -12.985 -10.011 1.00 98.62 506 VAL A C 1
ATOM 4026 O O . VAL A 1 506 ? -4.057 -13.610 -9.282 1.00 98.62 506 VAL A O 1
ATOM 4029 N N . TYR A 1 507 ? -2.315 -13.574 -10.709 1.00 98.06 507 TYR A N 1
ATOM 4030 C CA . TYR A 1 507 ? -2.099 -15.020 -10.701 1.00 98.06 507 TYR A CA 1
ATOM 4031 C C . TYR A 1 507 ? -1.850 -15.532 -9.278 1.00 98.06 507 TYR A C 1
ATOM 4033 O O . TYR A 1 507 ? -0.948 -15.061 -8.578 1.00 98.06 507 TYR A O 1
ATOM 4041 N N . GLY A 1 508 ? -2.661 -16.500 -8.843 1.00 95.31 508 GLY A N 1
ATOM 4042 C CA . GLY A 1 508 ? -2.530 -17.152 -7.539 1.00 95.31 508 GLY A CA 1
ATOM 4043 C C . GLY A 1 508 ? -2.954 -16.304 -6.333 1.00 95.31 508 GLY A C 1
ATOM 4044 O O . GLY A 1 508 ? -2.769 -16.749 -5.197 1.00 95.31 508 GLY A O 1
ATOM 4045 N N . MET A 1 509 ? -3.526 -15.105 -6.531 1.00 95.88 509 MET A N 1
ATOM 4046 C CA . MET A 1 509 ? -3.945 -14.223 -5.437 1.00 95.88 509 MET A CA 1
ATOM 4047 C C . MET A 1 509 ? -5.405 -13.739 -5.559 1.00 95.88 509 MET A C 1
ATOM 4049 O O . MET A 1 509 ? -5.732 -13.004 -6.492 1.00 95.88 509 MET A O 1
ATOM 4053 N N . PRO A 1 510 ? -6.274 -14.054 -4.574 1.00 92.69 510 PRO A N 1
ATOM 4054 C CA . PRO A 1 510 ? -6.035 -14.916 -3.412 1.00 92.69 510 PRO A CA 1
ATOM 4055 C C . PRO A 1 510 ? -5.985 -16.404 -3.799 1.00 92.69 510 PRO A C 1
ATOM 4057 O O . PRO A 1 510 ? -6.623 -16.820 -4.758 1.00 92.69 510 PRO A O 1
ATOM 4060 N N . ALA A 1 511 ? -5.308 -17.229 -2.995 1.00 80.44 511 ALA A N 1
ATOM 4061 C CA . ALA A 1 511 ? -5.104 -18.655 -3.288 1.00 80.44 511 ALA A CA 1
ATOM 4062 C C . ALA A 1 511 ? -6.399 -19.481 -3.459 1.00 80.44 511 ALA A C 1
ATOM 4064 O O . ALA A 1 511 ? -6.385 -20.515 -4.115 1.00 80.44 511 ALA A O 1
ATOM 4065 N N . MET A 1 512 ? -7.507 -19.039 -2.853 1.00 79.38 512 MET A N 1
ATOM 4066 C CA . MET A 1 512 ? -8.822 -19.694 -2.943 1.00 79.38 512 MET A CA 1
ATOM 4067 C C . MET A 1 512 ? -9.799 -18.957 -3.876 1.00 79.38 512 MET A C 1
ATOM 4069 O O . MET A 1 512 ? -10.981 -19.296 -3.898 1.00 79.38 512 MET A O 1
ATOM 4073 N N . GLY A 1 513 ? -9.337 -17.916 -4.573 1.00 85.88 513 GLY A N 1
ATOM 4074 C CA . GLY A 1 513 ? -10.137 -17.161 -5.536 1.00 85.88 513 GLY A CA 1
ATOM 4075 C C . GLY A 1 513 ? -10.031 -17.727 -6.947 1.00 85.88 513 GLY A C 1
ATOM 4076 O O . GLY A 1 513 ? -9.159 -18.544 -7.247 1.00 85.88 513 GLY A O 1
ATOM 4077 N N . ASP A 1 514 ? -10.909 -17.256 -7.826 1.00 91.31 514 ASP A N 1
ATOM 4078 C CA . ASP A 1 514 ? -10.777 -17.494 -9.261 1.00 91.31 514 ASP A CA 1
ATOM 4079 C C . ASP A 1 514 ? -9.721 -16.531 -9.826 1.00 91.31 514 ASP A C 1
ATOM 4081 O O . ASP A 1 514 ? -9.966 -15.332 -9.930 1.00 91.31 514 ASP A O 1
ATOM 4085 N N . THR A 1 515 ? -8.526 -17.035 -10.138 1.00 96.25 515 THR A N 1
ATOM 4086 C CA . THR A 1 515 ? -7.364 -16.257 -10.628 1.00 96.25 515 THR A CA 1
ATOM 4087 C C . THR A 1 515 ? -6.923 -16.783 -11.999 1.00 96.25 515 THR A C 1
ATOM 4089 O O . THR A 1 515 ? -7.350 -17.890 -12.343 1.00 96.25 515 THR A O 1
ATOM 4092 N N . PRO A 1 516 ? -6.128 -16.050 -12.806 1.00 96.44 516 PRO A N 1
ATOM 4093 C CA . PRO A 1 516 ? -5.717 -16.502 -14.137 1.00 96.44 516 PRO A CA 1
ATOM 4094 C C . PRO A 1 516 ? -5.099 -17.904 -14.091 1.00 96.44 516 PRO A C 1
ATOM 4096 O O . PRO A 1 516 ? -4.241 -18.175 -13.253 1.00 96.44 516 PRO A O 1
ATOM 4099 N N . GLY A 1 517 ? -5.570 -18.800 -14.955 1.00 94.38 517 GLY A N 1
ATOM 4100 C CA . GLY A 1 517 ? -5.169 -20.207 -15.005 1.00 94.38 517 GLY A CA 1
ATOM 4101 C C . GLY A 1 517 ? -4.384 -20.582 -16.261 1.00 94.38 517 GLY A C 1
ATOM 4102 O O . GLY A 1 517 ? -3.631 -21.555 -16.228 1.00 94.38 517 GLY A O 1
ATOM 4103 N N . ASP A 1 518 ? -4.521 -19.818 -17.347 1.00 95.38 518 ASP A N 1
ATOM 4104 C CA . ASP A 1 518 ? -3.794 -20.028 -18.607 1.00 95.38 518 ASP A CA 1
ATOM 4105 C C . ASP A 1 518 ? -3.237 -18.703 -19.170 1.00 95.38 518 ASP A C 1
ATOM 4107 O O . ASP A 1 518 ? -3.584 -18.304 -20.281 1.00 95.38 518 ASP A O 1
ATOM 4111 N N . PRO A 1 519 ? -2.400 -17.975 -18.403 1.00 96.00 519 PRO A N 1
ATOM 4112 C CA . PRO A 1 519 ? -1.802 -16.713 -18.843 1.00 96.00 519 PRO A CA 1
ATOM 4113 C C . PRO A 1 519 ? -0.901 -16.885 -20.070 1.00 96.00 519 PRO A C 1
ATOM 4115 O O . PRO A 1 519 ? -0.264 -17.932 -20.243 1.00 96.00 519 PRO A O 1
ATOM 4118 N N . HIS A 1 520 ? -0.787 -15.828 -20.884 1.00 96.19 520 HIS A N 1
ATOM 4119 C CA . HIS A 1 520 ? 0.165 -15.752 -21.996 1.00 96.19 520 HIS A CA 1
ATOM 4120 C C . HIS A 1 520 ? 1.597 -15.704 -21.448 1.00 96.19 520 HIS A C 1
ATOM 4122 O O . HIS A 1 520 ? 2.164 -14.643 -21.216 1.00 96.19 520 HIS A O 1
ATOM 4128 N N . SER A 1 521 ? 2.175 -16.873 -21.174 1.00 96.25 521 SER A N 1
ATOM 4129 C CA . SER A 1 521 ? 3.552 -16.986 -20.710 1.00 96.25 521 SER A CA 1
ATOM 4130 C C . SER A 1 521 ? 4.206 -18.278 -21.165 1.00 96.25 521 SER A C 1
ATOM 4132 O O . SER A 1 521 ? 3.628 -19.363 -21.094 1.00 96.25 521 SER A O 1
ATOM 4134 N N . SER A 1 522 ? 5.468 -18.183 -21.568 1.00 95.56 522 SER A N 1
ATOM 4135 C CA . SER A 1 522 ? 6.280 -19.347 -21.893 1.00 95.56 522 SER A CA 1
ATOM 4136 C C . SER A 1 522 ? 6.492 -20.264 -20.687 1.00 95.56 522 SER A C 1
ATOM 4138 O O . SER A 1 522 ? 6.559 -21.482 -20.858 1.00 95.56 522 SER A O 1
ATOM 4140 N N . LEU A 1 523 ? 6.605 -19.709 -19.474 1.00 95.38 523 LEU A N 1
ATOM 4141 C CA . LEU A 1 523 ? 6.867 -20.491 -18.263 1.00 95.38 523 LEU A CA 1
ATOM 4142 C C . LEU A 1 523 ? 5.658 -21.363 -17.891 1.00 95.38 523 LEU A C 1
ATOM 4144 O O . LEU A 1 523 ? 5.818 -22.563 -17.645 1.00 95.38 523 LEU A O 1
ATOM 4148 N N . SER A 1 524 ? 4.455 -20.784 -17.900 1.00 94.81 524 SER A N 1
ATOM 4149 C CA . SER A 1 524 ? 3.209 -21.515 -17.641 1.00 94.81 524 SER A CA 1
ATOM 4150 C C . SER A 1 524 ? 2.887 -22.479 -18.784 1.00 94.81 524 SER A C 1
ATOM 4152 O O . SER A 1 524 ? 2.597 -23.649 -18.541 1.00 94.81 524 SER A O 1
ATOM 4154 N N . TYR A 1 525 ? 2.995 -22.038 -20.039 1.00 94.12 525 TYR A N 1
ATOM 4155 C CA . TYR A 1 525 ? 2.575 -22.843 -21.183 1.00 94.12 525 TYR A CA 1
ATOM 4156 C C . TYR A 1 525 ? 3.468 -24.064 -21.417 1.00 94.12 525 TYR A C 1
ATOM 4158 O O . TYR A 1 525 ? 2.962 -25.163 -21.639 1.00 94.12 525 TYR A O 1
ATOM 4166 N N . LEU A 1 526 ? 4.792 -23.887 -21.391 1.00 95.25 526 LEU A N 1
ATOM 4167 C CA . LEU A 1 526 ? 5.721 -24.959 -21.754 1.00 95.25 526 LEU A CA 1
ATOM 4168 C C . LEU A 1 526 ? 6.040 -25.900 -20.585 1.00 95.25 526 LEU A C 1
ATOM 4170 O O . LEU A 1 526 ? 6.404 -27.050 -20.826 1.00 95.25 526 LEU A O 1
ATOM 4174 N N . TYR A 1 527 ? 5.949 -25.415 -19.341 1.00 95.38 527 TYR A N 1
ATOM 4175 C CA . TYR A 1 527 ? 6.403 -26.155 -18.155 1.00 95.38 527 TYR A CA 1
ATOM 4176 C C . TYR A 1 527 ? 5.403 -26.164 -16.994 1.00 95.38 527 TYR A C 1
ATOM 4178 O O . TYR A 1 527 ? 5.699 -26.761 -15.960 1.00 95.38 527 TYR A O 1
ATOM 4186 N N . HIS A 1 528 ? 4.229 -25.540 -17.139 1.00 94.19 528 HIS A N 1
ATOM 4187 C CA . HIS A 1 528 ? 3.215 -25.434 -16.081 1.00 94.19 528 HIS A CA 1
ATOM 4188 C C . HIS A 1 528 ? 3.744 -24.788 -14.797 1.00 94.19 528 HIS A C 1
ATOM 4190 O O . HIS A 1 528 ? 3.295 -25.097 -13.692 1.00 94.19 528 HIS A O 1
ATOM 4196 N N . TYR A 1 529 ? 4.719 -23.889 -14.937 1.00 96.00 529 TYR A N 1
ATOM 4197 C CA . TYR A 1 529 ? 5.230 -23.130 -13.810 1.00 96.00 529 TYR A CA 1
ATOM 4198 C C . TYR A 1 529 ? 4.219 -22.062 -13.377 1.00 96.00 529 TYR A C 1
ATOM 4200 O O . TYR A 1 529 ? 3.675 -21.365 -14.236 1.00 96.00 529 TYR A O 1
ATOM 4208 N N . PRO A 1 530 ? 3.969 -21.911 -12.063 1.00 95.12 530 PRO A N 1
ATOM 4209 C CA . PRO A 1 530 ? 3.091 -20.863 -11.568 1.00 95.12 530 PRO A CA 1
ATOM 4210 C C . PRO A 1 530 ? 3.727 -19.485 -11.777 1.00 95.12 530 PRO A C 1
ATOM 4212 O O . PRO A 1 530 ? 4.945 -19.331 -11.641 1.00 95.12 530 PRO A O 1
ATOM 4215 N N . LEU A 1 531 ? 2.891 -18.484 -12.050 1.00 96.94 531 LEU A N 1
ATOM 4216 C CA . LEU A 1 531 ? 3.288 -17.080 -12.225 1.00 96.94 531 LEU A CA 1
ATOM 4217 C C . LEU A 1 531 ? 2.886 -16.237 -11.008 1.00 96.94 531 LEU A C 1
ATOM 4219 O O . LEU A 1 531 ? 2.411 -15.112 -11.139 1.00 96.94 531 LEU A O 1
ATOM 4223 N N . ASP A 1 532 ? 3.013 -16.828 -9.818 1.00 96.94 532 ASP A N 1
ATOM 4224 C CA . ASP A 1 532 ? 2.498 -16.297 -8.555 1.00 96.94 532 ASP A CA 1
ATOM 4225 C C . ASP A 1 532 ? 2.824 -14.812 -8.360 1.00 96.94 532 ASP A C 1
ATOM 4227 O O . ASP A 1 532 ? 3.990 -14.418 -8.281 1.00 96.94 532 ASP A O 1
ATOM 4231 N N . GLY A 1 533 ? 1.769 -14.002 -8.255 1.00 97.62 533 GLY A N 1
ATOM 4232 C CA . GLY A 1 533 ? 1.858 -12.566 -8.015 1.00 97.62 533 GLY A CA 1
ATOM 4233 C C . GLY A 1 533 ? 1.873 -11.691 -9.270 1.00 97.62 533 GLY A C 1
ATOM 4234 O O . GLY A 1 533 ? 1.796 -10.474 -9.129 1.00 97.62 533 GLY A O 1
ATOM 4235 N N . GLY A 1 534 ? 1.933 -12.275 -10.470 1.00 98.31 534 GLY A N 1
ATOM 4236 C CA . GLY A 1 534 ? 1.904 -11.530 -11.728 1.00 98.31 534 GLY A CA 1
ATOM 4237 C C . GLY A 1 534 ? 0.536 -10.904 -11.999 1.00 98.31 534 GLY A C 1
ATOM 4238 O O . GLY A 1 534 ? -0.484 -11.601 -11.983 1.00 98.31 534 GLY A O 1
ATOM 4239 N N . LEU A 1 535 ? 0.515 -9.592 -12.245 1.00 98.75 535 LEU A N 1
ATOM 4240 C CA . LEU A 1 535 ? -0.668 -8.845 -12.676 1.00 98.75 535 LEU A CA 1
ATOM 4241 C C . LEU A 1 535 ? -0.850 -8.995 -14.189 1.00 98.75 535 LEU A C 1
ATOM 4243 O O . LEU A 1 535 ? 0.029 -8.573 -14.935 1.00 98.75 535 LEU A O 1
ATOM 4247 N N . VAL A 1 536 ? -1.987 -9.542 -14.632 1.00 98.44 536 VAL A N 1
ATOM 4248 C CA . VAL A 1 536 ? -2.315 -9.614 -16.068 1.00 98.44 536 VAL A CA 1
ATOM 4249 C C . VAL A 1 536 ? -2.746 -8.257 -16.616 1.00 98.44 536 VAL A C 1
ATOM 4251 O O . VAL A 1 536 ? -3.413 -7.492 -15.909 1.00 98.44 536 VAL A O 1
ATOM 4254 N N . ASP A 1 537 ? -2.435 -8.001 -17.887 1.00 96.31 537 ASP A N 1
ATOM 4255 C CA . ASP A 1 537 ? -2.723 -6.758 -18.615 1.00 96.31 537 ASP A CA 1
ATOM 4256 C C . ASP A 1 537 ? -4.150 -6.251 -18.445 1.00 96.31 537 ASP A C 1
ATOM 4258 O O . ASP A 1 537 ? -4.387 -5.050 -18.271 1.00 96.31 537 ASP A O 1
ATOM 4262 N N . GLY A 1 538 ? -5.104 -7.176 -18.445 1.00 96.88 538 GLY A N 1
ATOM 4263 C CA . GLY A 1 538 ? -6.498 -6.885 -18.198 1.00 96.88 538 GLY A CA 1
ATOM 4264 C C . GLY A 1 538 ? -7.312 -6.601 -19.450 1.00 96.88 538 GLY A C 1
ATOM 4265 O O . GLY A 1 538 ? -6.823 -6.618 -20.573 1.00 96.88 538 GLY A O 1
ATOM 4266 N N . PRO A 1 539 ? -8.610 -6.358 -19.266 1.00 97.38 539 PRO A N 1
ATOM 4267 C CA . PRO A 1 539 ? -9.559 -6.378 -20.362 1.00 97.38 539 PRO A CA 1
ATOM 4268 C C . PRO A 1 539 ? -9.364 -5.254 -21.377 1.00 97.38 539 PRO A C 1
ATOM 4270 O O . PRO A 1 539 ? -9.015 -4.122 -21.026 1.00 97.38 539 PRO A O 1
ATOM 4273 N N . VAL A 1 540 ? -9.735 -5.548 -22.621 1.00 97.06 540 VAL A N 1
ATOM 4274 C CA . VAL A 1 540 ? -9.769 -4.589 -23.730 1.00 97.06 540 VAL A CA 1
ATOM 4275 C C . VAL A 1 540 ? -11.189 -4.431 -24.273 1.00 97.06 540 VAL A C 1
ATOM 4277 O O . VAL A 1 540 ? -12.057 -5.273 -24.037 1.00 97.06 540 VAL A O 1
ATOM 4280 N N . TYR A 1 541 ? -11.458 -3.352 -25.012 1.00 96.75 541 TYR A N 1
ATOM 4281 C CA . TYR A 1 541 ? -12.704 -3.223 -25.766 1.00 96.75 541 TYR A CA 1
ATOM 4282 C C . TYR A 1 541 ? -12.825 -4.381 -26.762 1.00 96.75 541 TYR A C 1
ATOM 4284 O O . TYR A 1 541 ? -11.838 -4.765 -27.396 1.00 96.75 541 TYR A O 1
ATOM 4292 N N . GLY A 1 542 ? -14.041 -4.890 -26.984 1.00 93.56 542 GLY A N 1
ATOM 4293 C CA . GLY A 1 542 ? -14.268 -5.964 -27.957 1.00 93.56 542 GLY A CA 1
ATOM 4294 C C . GLY A 1 542 ? -13.837 -5.575 -29.377 1.00 93.56 542 GLY A C 1
ATOM 4295 O O . GLY A 1 542 ? -13.399 -6.420 -30.156 1.00 93.56 542 GLY A O 1
ATOM 4296 N N . SER A 1 543 ? -13.890 -4.281 -29.708 1.00 92.94 543 SER A N 1
ATOM 4297 C CA . SER A 1 543 ? -13.355 -3.741 -30.960 1.00 92.94 543 SER A CA 1
ATOM 4298 C C . SER A 1 543 ? -11.834 -3.868 -31.068 1.00 92.94 543 SER A C 1
ATOM 4300 O O . SER A 1 543 ? -11.354 -4.189 -32.148 1.00 92.94 543 SER A O 1
ATOM 4302 N N . ILE A 1 544 ? -11.076 -3.665 -29.988 1.00 92.12 544 ILE A N 1
ATOM 4303 C CA . ILE A 1 544 ? -9.613 -3.807 -29.996 1.00 92.12 544 ILE A CA 1
ATOM 4304 C C . ILE A 1 544 ? -9.247 -5.267 -30.236 1.00 92.12 544 ILE A C 1
ATOM 4306 O O . ILE A 1 544 ? -8.534 -5.560 -31.193 1.00 92.12 544 ILE A O 1
ATOM 4310 N N . PHE A 1 545 ? -9.811 -6.180 -29.443 1.00 91.94 545 PHE A N 1
ATOM 4311 C CA . PHE A 1 545 ? -9.553 -7.617 -29.561 1.00 91.94 545 PHE A CA 1
ATOM 4312 C C . PHE A 1 545 ? -9.751 -8.139 -30.994 1.00 91.94 545 PHE A C 1
ATOM 4314 O O . PHE A 1 545 ? -8.884 -8.821 -31.532 1.00 91.94 545 PHE A O 1
ATOM 4321 N N . LYS A 1 546 ? -10.850 -7.745 -31.658 1.00 90.00 546 LYS A N 1
ATOM 4322 C CA . LYS A 1 546 ? -11.183 -8.173 -33.032 1.00 90.00 546 LYS A CA 1
ATOM 4323 C C . LYS A 1 546 ? -10.190 -7.698 -34.109 1.00 90.00 546 LYS A C 1
ATOM 4325 O O . LYS A 1 546 ? -10.225 -8.233 -35.213 1.00 90.00 546 LYS A O 1
ATOM 4330 N N . HIS A 1 547 ? -9.341 -6.706 -33.827 1.00 89.31 547 HIS A N 1
ATOM 4331 C CA . HIS A 1 547 ? -8.405 -6.123 -34.802 1.00 89.31 547 HIS A CA 1
ATOM 4332 C C . HIS A 1 547 ? -6.923 -6.369 -34.472 1.00 89.31 547 HIS A C 1
ATOM 4334 O O . HIS A 1 547 ? -6.055 -5.968 -35.252 1.00 89.31 547 HIS A O 1
ATOM 4340 N N . LEU A 1 548 ? -6.609 -7.026 -33.350 1.00 86.44 548 LEU A N 1
ATOM 4341 C CA . LEU A 1 548 ? -5.231 -7.377 -33.003 1.00 86.44 548 LEU A CA 1
ATOM 4342 C C . LEU A 1 548 ? -4.717 -8.535 -33.870 1.00 86.44 548 LEU A C 1
ATOM 4344 O O . LEU A 1 548 ? -5.411 -9.516 -34.135 1.00 86.44 548 LEU A O 1
ATOM 4348 N N . ARG A 1 549 ? -3.475 -8.409 -34.345 1.00 81.56 549 ARG A N 1
ATOM 4349 C CA . ARG A 1 549 ? -2.845 -9.388 -35.241 1.00 81.56 549 ARG A CA 1
ATOM 4350 C C . ARG A 1 549 ? -2.276 -10.560 -34.446 1.00 81.56 549 ARG A C 1
ATOM 4352 O O . ARG A 1 549 ? -1.535 -10.354 -33.501 1.00 81.56 549 ARG A O 1
ATOM 4359 N N . GLY A 1 550 ? -2.533 -11.785 -34.902 1.00 79.06 550 GLY A N 1
ATOM 4360 C CA . GLY A 1 550 ? -1.932 -12.994 -34.319 1.00 79.06 550 GLY A CA 1
ATOM 4361 C C . GLY A 1 550 ? -2.601 -13.487 -33.035 1.00 79.06 550 GLY A C 1
ATOM 4362 O O . GLY A 1 550 ? -2.127 -14.453 -32.446 1.00 79.06 550 GLY A O 1
ATOM 4363 N N . LEU A 1 551 ? -3.710 -12.866 -32.630 1.00 84.56 551 LEU A N 1
ATOM 4364 C CA . LEU A 1 551 ? -4.497 -13.278 -31.478 1.00 84.56 551 LEU A CA 1
ATOM 4365 C C . LEU A 1 551 ? -5.491 -14.372 -31.901 1.00 84.56 551 LEU A C 1
ATOM 4367 O O . LEU A 1 551 ? -6.324 -14.177 -32.787 1.00 84.56 551 LEU A O 1
ATOM 4371 N N . THR A 1 552 ? -5.390 -15.558 -31.306 1.00 88.12 552 THR A N 1
ATOM 4372 C CA . THR A 1 552 ? -6.356 -16.651 -31.497 1.00 88.12 552 THR A CA 1
ATOM 4373 C C . THR A 1 552 ? -6.440 -17.471 -30.220 1.00 88.12 552 THR A C 1
ATOM 4375 O O . THR A 1 552 ? -5.420 -17.981 -29.760 1.00 88.12 552 THR A O 1
ATOM 4378 N N . LEU A 1 553 ? -7.648 -17.620 -29.669 1.00 92.88 553 LEU A N 1
ATOM 4379 C CA . LEU A 1 553 ? -7.868 -18.440 -28.477 1.00 92.88 553 LEU A CA 1
ATOM 4380 C C . LEU A 1 553 ? -7.496 -19.896 -28.763 1.00 92.88 553 LEU A C 1
ATOM 4382 O O . LEU A 1 553 ? -7.890 -20.468 -29.782 1.00 92.88 553 LEU A O 1
ATOM 4386 N N . SER A 1 554 ? -6.727 -20.495 -27.861 1.00 91.81 554 SER A N 1
ATOM 4387 C CA . SER A 1 554 ? -6.265 -21.875 -27.990 1.00 91.81 554 SER A CA 1
ATOM 4388 C C . SER A 1 554 ? -7.315 -22.901 -27.559 1.00 91.81 554 SER A C 1
ATOM 4390 O O . SER A 1 554 ? -7.241 -24.066 -27.958 1.00 91.81 554 SER A O 1
ATOM 4392 N N . LYS A 1 555 ? -8.295 -22.470 -26.760 1.00 92.75 555 LYS A N 1
ATOM 4393 C CA . LYS A 1 555 ? -9.408 -23.264 -26.231 1.00 92.75 555 LYS A CA 1
ATOM 4394 C C . LYS A 1 555 ? -10.734 -22.501 -26.386 1.00 92.75 555 LYS A C 1
ATOM 4396 O O . LYS A 1 555 ? -10.725 -21.295 -26.638 1.00 92.75 555 LYS A O 1
ATOM 4401 N N . PRO A 1 556 ? -11.890 -23.178 -26.238 1.00 94.38 556 PRO A N 1
ATOM 4402 C CA . PRO A 1 556 ? -13.172 -22.492 -26.101 1.00 94.38 556 PRO A CA 1
ATOM 4403 C C . PRO A 1 556 ? -13.144 -21.489 -24.942 1.00 94.38 556 PRO A C 1
ATOM 4405 O O . PRO A 1 556 ? -12.617 -21.801 -23.875 1.00 94.38 556 PRO A O 1
ATOM 4408 N N . ASP A 1 557 ? -13.732 -20.311 -25.146 1.00 94.12 557 ASP A N 1
ATOM 4409 C CA . ASP A 1 557 ? -13.759 -19.258 -24.131 1.00 94.12 557 ASP A CA 1
ATOM 4410 C C . ASP A 1 557 ? -14.587 -19.683 -22.906 1.00 94.12 557 ASP A C 1
ATOM 4412 O O . ASP A 1 557 ? -15.813 -19.815 -22.974 1.00 94.12 557 ASP A O 1
ATOM 4416 N N . ALA A 1 558 ? -13.910 -19.859 -21.769 1.00 90.94 558 ALA A N 1
ATOM 4417 C CA . ALA A 1 558 ? -14.526 -20.192 -20.484 1.00 90.94 558 ALA A CA 1
ATOM 4418 C C . ALA A 1 558 ? -15.490 -19.102 -19.982 1.00 90.94 558 ALA A C 1
ATOM 4420 O O . ALA A 1 558 ? -16.370 -19.375 -19.167 1.00 90.94 558 ALA A O 1
ATOM 4421 N N . TYR A 1 559 ? -15.345 -17.880 -20.491 1.00 93.81 559 TYR A N 1
ATOM 4422 C CA . TYR A 1 559 ? -16.124 -16.710 -20.122 1.00 93.81 559 TYR A CA 1
ATOM 4423 C C . TYR A 1 559 ? -17.017 -16.207 -21.256 1.00 93.81 559 TYR A C 1
ATOM 4425 O O . TYR A 1 559 ? -17.483 -15.070 -21.187 1.00 93.81 559 TYR A O 1
ATOM 4433 N N . ALA A 1 560 ? -17.312 -17.042 -22.261 1.00 95.12 560 ALA A N 1
ATOM 4434 C CA . ALA A 1 560 ? -18.089 -16.653 -23.443 1.00 95.12 560 ALA A CA 1
ATOM 4435 C C . ALA A 1 560 ? -19.393 -15.921 -23.089 1.00 95.12 560 ALA A C 1
ATOM 4437 O O . ALA A 1 560 ? -19.816 -14.992 -23.773 1.00 95.12 560 ALA A O 1
ATOM 4438 N N . GLU A 1 561 ? -20.025 -16.307 -21.979 1.00 94.38 561 GLU A N 1
ATOM 4439 C CA . GLU A 1 561 ? -21.276 -15.715 -21.527 1.00 94.38 561 GLU A CA 1
ATOM 4440 C C . GLU A 1 561 ? -21.128 -14.292 -20.941 1.00 94.38 561 GLU A C 1
ATOM 4442 O O . GLU A 1 561 ? -22.129 -13.594 -20.781 1.00 94.38 561 GLU A O 1
ATOM 4447 N N . PHE A 1 562 ? -19.912 -13.868 -20.601 1.00 96.12 562 PHE A N 1
ATOM 4448 C CA . PHE A 1 562 ? -19.592 -12.574 -19.994 1.00 96.12 562 PHE A CA 1
ATOM 4449 C C . PHE A 1 562 ? -18.831 -11.636 -20.943 1.00 96.12 562 PHE A C 1
ATOM 4451 O O . PHE A 1 562 ? -18.541 -10.499 -20.567 1.00 96.12 562 PHE A O 1
ATOM 4458 N N . GLN A 1 563 ? -18.530 -12.075 -22.167 1.00 96.00 563 GLN A N 1
ATOM 4459 C CA . GLN A 1 563 ? -17.959 -11.206 -23.194 1.00 96.00 563 GLN A CA 1
ATOM 4460 C C . GLN A 1 563 ? -19.013 -10.255 -23.766 1.00 96.00 563 GLN A C 1
ATOM 4462 O O . GLN A 1 563 ? -20.207 -10.556 -23.804 1.00 96.00 563 GLN A O 1
ATOM 4467 N N . SER A 1 564 ? -18.573 -9.091 -24.241 1.00 95.62 564 SER A N 1
ATOM 4468 C CA . SER A 1 564 ? -19.439 -8.112 -24.903 1.00 95.62 564 SER A CA 1
ATOM 4469 C C . SER A 1 564 ? -18.650 -7.253 -25.888 1.00 95.62 564 SER A C 1
ATOM 4471 O O . SER A 1 564 ? -17.425 -7.186 -25.823 1.00 95.62 564 SER A O 1
ATOM 4473 N N . ASP A 1 565 ? -19.342 -6.524 -26.767 1.00 92.56 565 ASP A N 1
ATOM 4474 C CA . ASP A 1 565 ? -18.674 -5.538 -27.629 1.00 92.56 565 ASP A CA 1
ATOM 4475 C C . ASP A 1 565 ? -18.005 -4.413 -26.820 1.00 92.56 565 ASP A C 1
ATOM 4477 O O . ASP A 1 565 ? -16.995 -3.856 -27.255 1.00 92.56 565 ASP A O 1
ATOM 4481 N N . LEU A 1 566 ? -18.530 -4.112 -25.625 1.00 95.25 566 LEU A N 1
ATOM 4482 C CA . LEU A 1 566 ? -17.936 -3.135 -24.717 1.00 95.25 566 LEU A CA 1
ATOM 4483 C C . LEU A 1 566 ? -16.606 -3.626 -24.150 1.00 95.25 566 LEU A C 1
ATOM 4485 O O . LEU A 1 566 ? -15.670 -2.846 -24.058 1.00 95.25 566 LEU A O 1
ATOM 4489 N N . VAL A 1 567 ? -16.521 -4.875 -23.705 1.00 96.62 567 VAL A N 1
ATOM 4490 C CA . VAL A 1 567 ? -15.343 -5.346 -22.978 1.00 96.62 567 VAL A CA 1
ATOM 4491 C C . VAL A 1 567 ? -15.193 -6.857 -23.070 1.00 96.62 567 VAL A C 1
ATOM 4493 O O . VAL A 1 567 ? -16.189 -7.583 -22.965 1.00 96.62 567 VAL A O 1
ATOM 4496 N N . VAL A 1 568 ? -13.944 -7.301 -23.231 1.00 97.25 568 VAL A N 1
ATOM 4497 C CA . VAL A 1 568 ? -13.551 -8.710 -23.232 1.00 97.25 568 VAL A CA 1
ATOM 4498 C C . VAL A 1 568 ? -12.327 -8.981 -22.354 1.00 97.25 568 VAL A C 1
ATOM 4500 O O . VAL A 1 568 ? -11.452 -8.125 -22.216 1.00 97.25 568 VAL A O 1
ATOM 4503 N N . TYR A 1 569 ? -12.277 -10.178 -21.776 1.00 97.69 569 TYR A N 1
ATOM 4504 C CA . TYR A 1 569 ? -11.120 -10.759 -21.084 1.00 97.69 569 TYR A CA 1
ATOM 4505 C C . TYR A 1 569 ? -11.143 -12.268 -21.311 1.00 97.69 569 TYR A C 1
ATOM 4507 O O . TYR A 1 569 ? -12.185 -12.894 -21.102 1.00 97.69 569 TYR A O 1
ATOM 4515 N N . HIS A 1 570 ? -10.012 -12.852 -21.697 1.00 96.62 570 HIS A N 1
ATOM 4516 C CA . HIS A 1 570 ? -9.913 -14.287 -21.942 1.00 96.62 570 HIS A CA 1
ATOM 4517 C C . HIS A 1 570 ? -8.808 -14.881 -21.082 1.00 96.62 570 HIS A C 1
ATOM 4519 O O . HIS A 1 570 ? -7.655 -14.484 -21.189 1.00 96.62 570 HIS A O 1
ATOM 4525 N N . ASP A 1 571 ? -9.140 -15.879 -20.266 1.00 95.81 571 ASP A N 1
ATOM 4526 C CA . ASP A 1 571 ? -8.132 -16.652 -19.540 1.00 95.81 571 ASP A CA 1
ATOM 4527 C C . ASP A 1 571 ? -7.559 -17.755 -20.445 1.00 95.81 571 ASP A C 1
ATOM 4529 O O . ASP A 1 571 ? -7.824 -18.942 -20.251 1.00 95.81 571 ASP A O 1
ATOM 4533 N N . ASP A 1 572 ? -6.872 -17.343 -21.511 1.00 95.50 572 ASP A N 1
ATOM 4534 C CA . ASP A 1 572 ? -6.287 -18.229 -22.516 1.00 95.50 572 ASP A CA 1
ATOM 4535 C C . ASP A 1 572 ? -4.935 -17.686 -22.984 1.00 95.50 572 ASP A C 1
ATOM 4537 O O . ASP A 1 572 ? -4.780 -16.498 -23.274 1.00 95.50 572 ASP A O 1
ATOM 4541 N N . LYS A 1 573 ? -3.957 -18.580 -23.124 1.00 92.81 573 LYS A N 1
ATOM 4542 C CA . LYS A 1 573 ? -2.590 -18.225 -23.520 1.00 92.81 573 LYS A CA 1
ATOM 4543 C C . LYS A 1 573 ? -2.495 -17.593 -24.908 1.00 92.81 573 LYS A C 1
ATOM 4545 O O . LYS A 1 573 ? -1.444 -17.086 -25.271 1.00 92.81 573 LYS A O 1
ATOM 4550 N N . GLY A 1 574 ? -3.504 -17.747 -25.757 1.00 93.06 574 GLY A N 1
ATOM 4551 C CA . GLY A 1 574 ? -3.566 -17.167 -27.094 1.00 93.06 574 GLY A CA 1
ATOM 4552 C C . GLY A 1 574 ? -3.923 -15.681 -27.089 1.00 93.06 574 GLY A C 1
ATOM 4553 O O . GLY A 1 574 ? -3.743 -15.021 -28.112 1.00 93.06 574 GLY A O 1
ATOM 4554 N N . ASP A 1 575 ? -4.397 -15.157 -25.955 1.00 94.44 575 ASP A N 1
ATOM 4555 C CA . ASP A 1 575 ? -4.722 -13.748 -25.757 1.00 94.44 575 ASP A CA 1
ATOM 4556 C C . ASP A 1 575 ? -3.647 -13.037 -24.925 1.00 94.44 575 ASP A C 1
ATOM 4558 O O . ASP A 1 575 ? -3.762 -12.864 -23.711 1.00 94.44 575 ASP A O 1
ATOM 4562 N N . TYR A 1 576 ? -2.601 -12.585 -25.613 1.00 92.56 576 TYR A N 1
ATOM 4563 C CA . TYR A 1 576 ? -1.570 -11.740 -25.011 1.00 92.56 576 TYR A CA 1
ATOM 4564 C C . TYR A 1 576 ? -2.106 -10.361 -24.595 1.00 92.56 576 TYR A C 1
ATOM 4566 O O . TYR A 1 576 ? -1.555 -9.728 -23.713 1.00 92.56 576 TYR A O 1
ATOM 4574 N N . SER A 1 577 ? -3.199 -9.883 -25.199 1.00 93.38 577 SER A N 1
ATOM 4575 C CA . SER A 1 577 ? -3.677 -8.512 -24.988 1.00 93.38 577 SER A CA 1
ATOM 4576 C C . SER A 1 577 ? -4.440 -8.315 -23.684 1.00 93.38 577 SER A C 1
ATOM 4578 O O . SER A 1 577 ? -4.537 -7.186 -23.198 1.00 93.38 577 SER A O 1
ATOM 4580 N N . THR A 1 578 ? -5.008 -9.401 -23.142 1.00 95.94 578 THR A N 1
ATOM 4581 C CA . THR A 1 578 ? -5.757 -9.367 -21.882 1.00 95.94 578 THR A CA 1
ATOM 4582 C C . THR A 1 578 ? -5.159 -10.208 -20.761 1.00 95.94 578 THR A C 1
ATOM 4584 O O . THR A 1 578 ? -5.442 -9.928 -19.591 1.00 95.94 578 THR A O 1
ATOM 4587 N N . ASN A 1 579 ? -4.334 -11.208 -21.090 1.00 96.50 579 ASN A N 1
ATOM 4588 C CA . ASN A 1 579 ? -3.912 -12.246 -20.148 1.00 96.50 579 ASN A CA 1
ATOM 4589 C C . ASN A 1 579 ? -2.392 -12.452 -20.065 1.00 96.50 579 ASN A C 1
ATOM 4591 O O . ASN A 1 579 ? -1.941 -13.471 -19.537 1.00 96.50 579 ASN A O 1
ATOM 4595 N N . GLU A 1 580 ? -1.593 -11.517 -20.579 1.00 97.06 580 GLU A N 1
ATOM 4596 C CA . GLU A 1 580 ? -0.150 -11.485 -20.340 1.00 97.06 580 GLU A CA 1
ATOM 4597 C C . GLU A 1 580 ? 0.151 -10.789 -19.001 1.00 97.06 580 GLU A C 1
ATOM 4599 O O . GLU A 1 580 ? -0.316 -9.672 -18.769 1.00 97.06 580 GLU A O 1
ATOM 4604 N N . PRO A 1 581 ? 0.882 -11.432 -18.071 1.00 97.50 581 PRO A N 1
ATOM 4605 C CA . PRO A 1 581 ? 1.389 -10.750 -16.891 1.00 97.50 581 PRO A CA 1
ATOM 4606 C C . PRO A 1 581 ? 2.540 -9.804 -17.241 1.00 97.50 581 PRO A C 1
ATOM 4608 O O . PRO A 1 581 ? 3.436 -10.189 -17.989 1.00 97.50 581 PRO A O 1
ATOM 4611 N N . THR A 1 582 ? 2.549 -8.603 -16.656 1.00 96.88 582 THR A N 1
ATOM 4612 C CA . THR A 1 582 ? 3.575 -7.576 -16.922 1.00 96.88 582 THR A CA 1
ATOM 4613 C C . THR A 1 582 ? 4.393 -7.237 -15.677 1.00 96.88 582 THR A C 1
ATOM 4615 O O . THR A 1 582 ? 3.876 -7.156 -14.553 1.00 96.88 582 THR A O 1
ATOM 4618 N N . MET A 1 583 ? 5.705 -7.053 -15.849 1.00 97.81 583 MET A N 1
ATOM 4619 C CA . MET A 1 583 ? 6.642 -6.776 -14.753 1.00 97.81 583 MET A CA 1
ATOM 4620 C C . MET A 1 583 ? 6.424 -5.385 -14.143 1.00 97.81 583 MET A C 1
ATOM 4622 O O . MET A 1 583 ? 6.382 -5.239 -12.920 1.00 97.81 583 MET A O 1
ATOM 4626 N N . ASP A 1 584 ? 6.218 -4.361 -14.966 1.00 97.00 584 ASP A N 1
ATOM 4627 C CA . ASP A 1 584 ? 5.972 -2.990 -14.514 1.00 97.00 584 ASP A CA 1
ATOM 4628 C C . ASP A 1 584 ? 4.609 -2.834 -13.825 1.00 97.00 584 ASP A C 1
ATOM 4630 O O . ASP A 1 584 ? 4.534 -2.236 -12.748 1.00 97.00 584 ASP A O 1
ATOM 4634 N N . GLY A 1 585 ? 3.554 -3.433 -14.386 1.00 97.75 585 GLY A N 1
ATOM 4635 C CA . GLY A 1 585 ? 2.230 -3.496 -13.769 1.00 97.75 585 GLY A CA 1
ATOM 4636 C C . GLY A 1 585 ? 2.279 -4.170 -12.401 1.00 97.75 585 GLY A C 1
ATOM 4637 O O . GLY A 1 585 ? 1.721 -3.661 -11.424 1.00 97.75 585 GLY A O 1
ATOM 4638 N N . THR A 1 586 ? 3.032 -5.268 -12.299 1.00 98.75 586 THR A N 1
ATOM 4639 C CA . THR A 1 586 ? 3.258 -5.971 -11.031 1.00 98.75 586 THR A CA 1
ATOM 4640 C C . THR A 1 586 ? 4.058 -5.122 -10.036 1.00 98.75 586 THR A C 1
ATOM 4642 O O . THR A 1 586 ? 3.718 -5.086 -8.853 1.00 98.75 586 THR A O 1
ATOM 4645 N N . ALA A 1 587 ? 5.068 -4.367 -10.474 1.00 98.81 587 ALA A N 1
ATOM 4646 C CA . ALA A 1 587 ? 5.804 -3.451 -9.599 1.00 98.81 587 ALA A CA 1
ATOM 4647 C C . ALA A 1 587 ? 4.921 -2.302 -9.070 1.00 98.81 587 ALA A C 1
ATOM 4649 O O . ALA A 1 587 ? 5.005 -1.948 -7.889 1.00 98.81 587 ALA A O 1
ATOM 4650 N N . SER A 1 588 ? 4.026 -1.753 -9.898 1.00 98.62 588 SER A N 1
ATOM 4651 C CA . SER A 1 588 ? 3.005 -0.806 -9.435 1.00 98.62 588 SER A CA 1
ATOM 4652 C C . SER A 1 588 ? 2.040 -1.450 -8.438 1.00 98.62 588 SER A C 1
ATOM 4654 O O . SER A 1 588 ? 1.723 -0.847 -7.409 1.00 98.62 588 SER A O 1
ATOM 4656 N N . LEU A 1 589 ? 1.630 -2.697 -8.677 1.00 98.88 589 LEU A N 1
ATOM 4657 C CA . LEU A 1 589 ? 0.780 -3.449 -7.755 1.00 98.88 589 LEU A CA 1
ATOM 4658 C C . LEU A 1 589 ? 1.464 -3.666 -6.396 1.00 98.88 589 LEU A C 1
ATOM 4660 O O . LEU A 1 589 ? 0.805 -3.513 -5.368 1.00 98.88 589 LEU A O 1
ATOM 4664 N N . VAL A 1 590 ? 2.775 -3.939 -6.364 1.00 98.94 590 VAL A N 1
ATOM 4665 C CA . VAL A 1 590 ? 3.559 -4.031 -5.117 1.00 98.94 590 VAL A CA 1
ATOM 4666 C C . VAL A 1 590 ? 3.425 -2.747 -4.293 1.00 98.94 590 VAL A C 1
ATOM 4668 O O . VAL A 1 590 ? 3.164 -2.832 -3.092 1.00 98.94 590 VAL A O 1
ATOM 4671 N N . TYR A 1 591 ? 3.545 -1.564 -4.911 1.00 98.88 591 TYR A N 1
ATOM 4672 C CA . TYR A 1 591 ? 3.374 -0.285 -4.207 1.00 98.88 591 TYR A CA 1
ATOM 4673 C C . TYR A 1 591 ? 1.951 -0.124 -3.654 1.00 98.88 591 TYR A C 1
ATOM 4675 O O . TYR A 1 591 ? 1.779 0.202 -2.477 1.00 98.88 591 TYR A O 1
ATOM 4683 N N . LEU A 1 592 ? 0.930 -0.391 -4.478 1.00 98.81 592 LEU A N 1
ATOM 4684 C CA . LEU A 1 592 ? -0.474 -0.299 -4.068 1.00 98.81 592 LEU A CA 1
ATOM 4685 C C . LEU A 1 592 ? -0.769 -1.226 -2.879 1.00 98.81 592 LEU A C 1
ATOM 4687 O O . LEU A 1 592 ? -1.304 -0.783 -1.862 1.00 98.81 592 LEU A O 1
ATOM 4691 N N . LEU A 1 593 ? -0.386 -2.500 -2.982 1.00 98.62 593 LEU A N 1
ATOM 4692 C CA . LEU A 1 593 ? -0.613 -3.506 -1.945 1.00 98.62 593 LEU A CA 1
ATOM 4693 C C . LEU A 1 593 ? 0.178 -3.219 -0.672 1.00 98.62 593 LEU A C 1
ATOM 4695 O O . LEU A 1 593 ? -0.350 -3.432 0.419 1.00 98.62 593 LEU A O 1
ATOM 4699 N N . ALA A 1 594 ? 1.394 -2.683 -0.784 1.00 98.31 594 ALA A N 1
ATOM 4700 C CA . ALA A 1 594 ? 2.149 -2.232 0.376 1.00 98.31 594 ALA A CA 1
ATOM 4701 C C . ALA A 1 594 ? 1.437 -1.081 1.096 1.00 98.31 594 ALA A C 1
ATOM 4703 O O . ALA A 1 594 ? 1.281 -1.130 2.316 1.00 98.31 594 ALA A O 1
ATOM 4704 N N . GLY A 1 595 ? 0.892 -0.114 0.353 1.00 95.75 595 GLY A N 1
ATOM 4705 C CA . GLY A 1 595 ? 0.057 0.942 0.922 1.00 95.75 595 GLY A CA 1
ATOM 4706 C C . GLY A 1 595 ? -1.158 0.389 1.671 1.00 95.75 595 GLY A C 1
ATOM 4707 O O . GLY A 1 595 ? -1.389 0.746 2.827 1.00 95.75 595 GLY A O 1
ATOM 4708 N N . LYS A 1 596 ? -1.897 -0.554 1.069 1.00 95.00 596 LYS A N 1
ATOM 4709 C CA . LYS A 1 596 ? -3.060 -1.185 1.720 1.00 95.00 596 LYS A CA 1
ATOM 4710 C C . LYS A 1 596 ? -2.680 -2.035 2.937 1.00 95.00 596 LYS A C 1
ATOM 4712 O O . LYS A 1 596 ? -3.407 -2.035 3.930 1.00 95.00 596 LYS A O 1
ATOM 4717 N N . ALA A 1 597 ? -1.547 -2.735 2.894 1.00 90.81 597 ALA A N 1
ATOM 4718 C CA . ALA A 1 597 ? -1.022 -3.500 4.023 1.00 90.81 597 ALA A CA 1
ATOM 4719 C C . ALA A 1 597 ? -0.563 -2.591 5.172 1.00 90.81 597 ALA A C 1
ATOM 4721 O O . ALA A 1 597 ? -0.792 -2.914 6.337 1.00 90.81 597 ALA A O 1
ATOM 4722 N N . SER A 1 598 ? 0.037 -1.442 4.864 1.00 85.31 598 SER A N 1
ATOM 4723 C CA . SER A 1 598 ? 0.409 -0.443 5.869 1.00 85.31 598 SER A CA 1
ATOM 4724 C C . SER A 1 598 ? -0.830 0.161 6.538 1.00 85.31 598 SER A C 1
ATOM 4726 O O . SER A 1 598 ? -0.908 0.203 7.766 1.00 85.31 598 SER A O 1
ATOM 4728 N N . GLU A 1 599 ? -1.862 0.533 5.770 1.00 81.00 599 GLU A N 1
ATOM 4729 C CA . GLU A 1 599 ? -3.150 0.999 6.318 1.00 81.00 599 GLU A CA 1
ATOM 4730 C C . GLU A 1 599 ? -3.778 -0.028 7.275 1.00 81.00 599 GLU A C 1
ATOM 4732 O O . GLU A 1 599 ? -4.246 0.330 8.355 1.00 81.00 599 GLU A O 1
ATOM 4737 N N . ALA A 1 600 ? -3.719 -1.309 6.908 1.00 72.00 600 ALA A N 1
ATOM 4738 C CA . ALA A 1 600 ? -4.147 -2.444 7.725 1.00 72.00 600 ALA A CA 1
ATOM 4739 C C . ALA A 1 600 ? -3.354 -2.603 9.040 1.00 72.00 600 ALA A C 1
ATOM 4741 O O . ALA A 1 600 ? -3.919 -2.949 10.077 1.00 72.00 600 ALA A O 1
ATOM 4742 N N . ARG A 1 601 ? -2.045 -2.332 9.035 1.00 57.41 601 ARG A N 1
ATOM 4743 C CA . ARG A 1 601 ? -1.157 -2.503 10.203 1.00 57.41 601 ARG A CA 1
ATOM 4744 C C . ARG A 1 601 ? -1.218 -1.376 11.230 1.00 57.41 601 ARG A C 1
ATOM 4746 O O . ARG A 1 601 ? -0.707 -1.530 12.336 1.00 57.41 601 ARG A O 1
ATOM 4753 N N . HIS A 1 602 ? -1.881 -0.263 10.919 1.00 50.47 602 HIS A N 1
ATOM 4754 C CA . HIS A 1 602 ? -2.180 0.765 11.923 1.00 50.47 602 HIS A CA 1
ATOM 4755 C C . HIS A 1 602 ? -3.214 0.289 12.973 1.00 50.47 602 HIS A C 1
ATOM 4757 O O . HIS A 1 602 ? -3.446 0.981 13.969 1.00 50.47 602 HIS A O 1
ATOM 4763 N N . SER A 1 603 ? -3.786 -0.910 12.805 1.00 43.47 603 SER A N 1
ATOM 4764 C CA . SER A 1 603 ? -4.273 -1.761 13.900 1.00 43.47 603 SER A CA 1
ATOM 4765 C C . SER A 1 603 ? -3.149 -2.691 14.357 1.00 43.47 603 SER A C 1
ATOM 4767 O O . SER A 1 603 ? -2.682 -3.499 13.564 1.00 43.47 603 SER A O 1
ATOM 4769 N N . ILE A 1 604 ? -2.718 -2.587 15.621 1.00 49.47 604 ILE A N 1
ATOM 4770 C CA . ILE A 1 604 ? -1.634 -3.403 16.193 1.00 49.47 604 ILE A CA 1
ATOM 4771 C C . ILE A 1 604 ? -1.905 -4.897 15.932 1.00 49.47 604 ILE A C 1
ATOM 4773 O O . ILE A 1 604 ? -2.764 -5.503 16.579 1.00 49.47 604 ILE A O 1
ATOM 4777 N N . THR A 1 605 ? -1.170 -5.486 14.988 1.00 55.38 605 THR A N 1
ATOM 4778 C CA . THR A 1 605 ? -1.107 -6.932 14.759 1.00 55.38 605 THR A CA 1
ATOM 4779 C C . THR A 1 605 ? 0.070 -7.512 15.530 1.00 55.38 605 THR A C 1
ATOM 4781 O O . THR A 1 605 ? 1.206 -7.048 15.429 1.00 55.38 605 THR A O 1
ATOM 4784 N N . PHE A 1 606 ? -0.213 -8.534 16.327 1.00 74.88 606 PHE A N 1
ATOM 4785 C CA . PHE A 1 606 ? 0.776 -9.240 17.128 1.00 74.88 606 PHE A CA 1
ATOM 4786 C C . PHE A 1 606 ? 1.339 -10.432 16.342 1.00 74.88 606 PHE A C 1
ATOM 4788 O O . PHE A 1 606 ? 0.572 -11.067 15.622 1.00 74.88 606 PHE A O 1
ATOM 4795 N N . PRO A 1 607 ? 2.639 -10.773 16.455 1.00 76.81 607 PRO A N 1
ATOM 4796 C CA . PRO A 1 607 ? 3.175 -11.983 15.839 1.00 76.81 607 PRO A CA 1
ATOM 4797 C C . PRO A 1 607 ? 2.372 -13.238 16.208 1.00 76.81 607 PRO A C 1
ATOM 4799 O O . PRO A 1 607 ? 2.156 -13.516 17.392 1.00 76.81 607 PRO A O 1
ATOM 4802 N N . GLU A 1 608 ? 1.985 -14.019 15.197 1.00 83.12 608 GLU A N 1
ATOM 4803 C CA . GLU A 1 608 ? 1.240 -15.270 15.356 1.00 83.12 608 GLU A CA 1
ATOM 4804 C C . GLU A 1 608 ? 2.047 -16.493 14.888 1.00 83.12 608 GLU A C 1
ATOM 4806 O O . GLU A 1 608 ? 2.917 -16.406 14.021 1.00 83.12 608 GLU A O 1
ATOM 4811 N N . SER A 1 609 ? 1.737 -17.663 15.447 1.00 83.94 609 SER A N 1
ATOM 4812 C CA . SER A 1 609 ? 2.150 -18.976 14.938 1.00 83.94 609 SER A CA 1
ATOM 4813 C C . SER A 1 609 ? 0.928 -19.872 14.925 1.00 83.94 609 SER A C 1
ATOM 4815 O O . SER A 1 609 ? 0.224 -19.911 15.922 1.00 83.94 609 SER A O 1
ATOM 4817 N N . HIS A 1 610 ? 0.645 -20.551 13.811 1.00 81.75 610 HIS A N 1
ATOM 4818 C CA . HIS A 1 610 ? -0.523 -21.431 13.639 1.00 81.75 610 HIS A CA 1
ATOM 4819 C C . HIS A 1 610 ? -1.850 -20.831 14.175 1.00 81.75 610 HIS A C 1
ATOM 4821 O O . HIS A 1 610 ? -2.643 -21.507 14.835 1.00 81.75 610 HIS A O 1
ATOM 4827 N N . GLY A 1 611 ? -2.036 -19.516 13.990 1.00 73.00 611 GLY A N 1
ATOM 4828 C CA . GLY A 1 611 ? -3.202 -18.748 14.440 1.00 73.00 611 GLY A CA 1
ATOM 4829 C C . GLY A 1 611 ? -3.289 -18.414 15.939 1.00 73.00 611 GLY A C 1
ATOM 4830 O O . GLY A 1 611 ? -4.332 -17.921 16.369 1.00 73.00 611 GLY A O 1
ATOM 4831 N N . ALA A 1 612 ? -2.252 -18.677 16.744 1.00 88.62 612 ALA A N 1
ATOM 4832 C CA . ALA A 1 612 ? -2.143 -18.157 18.110 1.00 88.62 612 ALA A CA 1
ATOM 4833 C C . ALA A 1 612 ? -1.199 -16.959 18.172 1.00 88.62 612 ALA A C 1
ATOM 4835 O O . ALA A 1 612 ? -0.125 -16.990 17.571 1.00 88.62 612 ALA A O 1
ATOM 4836 N N . ILE A 1 613 ? -1.540 -15.961 18.983 1.00 93.06 613 ILE A N 1
ATOM 4837 C CA . ILE A 1 613 ? -0.657 -14.832 19.284 1.00 93.06 613 ILE A CA 1
ATOM 4838 C C . ILE A 1 613 ? 0.494 -15.326 20.165 1.00 93.06 613 ILE A C 1
ATOM 4840 O O . ILE A 1 613 ? 0.263 -15.825 21.268 1.00 93.06 613 ILE A O 1
ATOM 4844 N N . ILE A 1 614 ? 1.731 -15.177 19.692 1.00 95.81 614 ILE A N 1
ATOM 4845 C CA . ILE A 1 614 ? 2.930 -15.673 20.385 1.00 95.81 614 ILE A CA 1
ATOM 4846 C C . ILE A 1 614 ? 3.817 -14.570 20.955 1.00 95.81 614 ILE A C 1
ATOM 4848 O O . ILE A 1 614 ? 4.755 -14.872 21.688 1.00 95.81 614 ILE A O 1
ATOM 4852 N N . ARG A 1 615 ? 3.581 -13.299 20.622 1.00 94.31 615 ARG A N 1
ATOM 4853 C CA . ARG A 1 615 ? 4.366 -12.157 21.117 1.00 94.31 615 ARG A CA 1
ATOM 4854 C C . ARG A 1 615 ? 3.523 -10.885 21.030 1.00 94.31 615 ARG A C 1
ATOM 4856 O O . ARG A 1 615 ? 2.764 -10.735 20.090 1.00 94.31 615 ARG A O 1
ATOM 4863 N N . GLY A 1 616 ? 3.647 -9.985 21.995 1.00 89.00 616 GLY A N 1
ATOM 4864 C CA . GLY A 1 616 ? 3.093 -8.633 21.973 1.00 89.00 616 GLY A CA 1
ATOM 4865 C C . GLY A 1 616 ? 3.920 -7.649 21.134 1.00 89.00 616 GLY A C 1
ATOM 4866 O O . GLY A 1 616 ? 4.777 -8.043 20.343 1.00 89.00 616 GLY A O 1
ATOM 4867 N N . ASP A 1 617 ? 3.684 -6.351 21.338 1.00 82.19 617 ASP A N 1
ATOM 4868 C CA . ASP A 1 617 ? 4.381 -5.263 20.638 1.00 82.19 617 ASP A CA 1
ATOM 4869 C C . ASP A 1 617 ? 5.890 -5.242 20.946 1.00 82.19 617 ASP A C 1
ATOM 4871 O O . ASP A 1 617 ? 6.319 -4.923 22.060 1.00 82.19 617 ASP A O 1
ATOM 4875 N N . THR A 1 618 ? 6.702 -5.541 19.928 1.00 85.56 618 THR A N 1
ATOM 4876 C CA . THR A 1 618 ? 8.166 -5.599 20.026 1.00 85.56 618 THR A CA 1
ATOM 4877 C C . THR A 1 618 ? 8.837 -4.231 20.137 1.00 85.56 618 THR A C 1
ATOM 4879 O O . THR A 1 618 ? 10.031 -4.167 20.434 1.00 85.56 618 THR A O 1
ATOM 4882 N N . SER A 1 619 ? 8.110 -3.137 19.901 1.00 74.75 619 SER A N 1
ATOM 4883 C CA . SER A 1 619 ? 8.630 -1.775 20.069 1.00 74.75 619 SER A CA 1
ATOM 4884 C C . SER A 1 619 ? 8.634 -1.315 21.532 1.00 74.75 619 SER A C 1
ATOM 4886 O O . SER A 1 619 ? 9.346 -0.374 21.883 1.00 74.75 619 SER A O 1
ATOM 4888 N N . SER A 1 620 ? 7.896 -2.007 22.409 1.00 77.81 620 SER A N 1
ATOM 4889 C CA . SER A 1 620 ? 7.772 -1.660 23.825 1.00 77.81 620 SER A CA 1
ATOM 4890 C C . SER A 1 620 ? 8.514 -2.650 24.732 1.00 77.81 620 SER A C 1
ATOM 4892 O O . SER A 1 620 ? 8.398 -3.866 24.573 1.00 77.81 620 SER A O 1
ATOM 4894 N N . LYS A 1 621 ? 9.246 -2.151 25.741 1.00 92.50 621 LYS A N 1
ATOM 4895 C CA . LYS A 1 621 ? 9.899 -2.976 26.782 1.00 92.50 621 LYS A CA 1
ATOM 4896 C C . LYS A 1 621 ? 8.890 -3.532 27.796 1.00 92.50 621 LYS A C 1
ATOM 4898 O O . LYS A 1 621 ? 9.021 -3.334 29.001 1.00 92.50 621 LYS A O 1
ATOM 4903 N N . LYS A 1 622 ? 7.857 -4.210 27.310 1.00 95.25 622 LYS A N 1
ATOM 4904 C CA . LYS A 1 622 ? 6.849 -4.906 28.113 1.00 95.25 622 LYS A CA 1
ATOM 4905 C C . LYS A 1 622 ? 6.970 -6.406 27.901 1.00 95.25 622 LYS A C 1
ATOM 4907 O O . LYS A 1 622 ? 7.249 -6.836 26.787 1.00 95.25 622 LYS A O 1
ATOM 4912 N N . LEU A 1 623 ? 6.728 -7.195 28.939 1.00 97.50 623 LEU A N 1
ATOM 4913 C CA . LEU A 1 623 ? 6.613 -8.649 28.826 1.00 97.50 623 LEU A CA 1
ATOM 4914 C C . LEU A 1 623 ? 5.589 -9.188 29.826 1.00 97.50 623 LEU A C 1
ATOM 4916 O O . LEU A 1 623 ? 5.377 -8.593 30.884 1.00 97.50 623 LEU A O 1
ATOM 4920 N N . ALA A 1 624 ? 4.971 -10.318 29.497 1.00 98.38 624 ALA A N 1
ATOM 4921 C CA . ALA A 1 624 ? 4.070 -11.035 30.389 1.00 98.38 624 ALA A CA 1
ATOM 4922 C C . ALA A 1 624 ? 4.751 -12.288 30.940 1.00 98.38 624 ALA A C 1
ATOM 4924 O O . ALA A 1 624 ? 5.249 -13.117 30.179 1.00 98.38 624 ALA A O 1
ATOM 4925 N N . LEU A 1 625 ? 4.734 -12.439 32.268 1.00 98.31 625 LEU A N 1
ATOM 4926 C CA . LEU A 1 625 ? 5.016 -13.717 32.921 1.00 98.31 625 LEU A CA 1
ATOM 4927 C C . LEU A 1 625 ? 3.751 -14.569 32.894 1.00 98.31 625 LEU A C 1
ATOM 4929 O O . LEU A 1 625 ? 2.733 -14.197 33.486 1.00 98.31 625 LEU A O 1
ATOM 4933 N N . VAL A 1 626 ? 3.831 -15.699 32.201 1.00 98.62 626 VAL A N 1
ATOM 4934 C CA . VAL A 1 626 ? 2.725 -16.631 32.014 1.00 98.62 626 VAL A CA 1
ATOM 4935 C C . VAL A 1 626 ? 2.989 -17.920 32.779 1.00 98.62 626 VAL A C 1
ATOM 4937 O O . VAL A 1 626 ? 4.082 -18.474 32.716 1.00 98.62 626 VAL A O 1
ATOM 4940 N N . PHE A 1 627 ? 1.969 -18.396 33.486 1.00 98.56 627 PHE A N 1
ATOM 4941 C CA . PHE A 1 627 ? 2.012 -19.617 34.275 1.00 98.56 627 PHE A CA 1
ATOM 4942 C C . PHE A 1 627 ? 0.951 -20.599 33.792 1.00 98.56 627 PHE A C 1
ATOM 4944 O O . PHE A 1 627 ? -0.229 -20.248 33.786 1.00 98.56 627 PHE A O 1
ATOM 4951 N N . THR A 1 628 ? 1.348 -21.818 33.433 1.00 98.25 628 THR A N 1
ATOM 4952 C CA . THR A 1 628 ? 0.417 -22.920 33.133 1.00 98.25 628 THR A CA 1
ATOM 4953 C C . THR A 1 628 ? 0.386 -23.943 34.267 1.00 98.25 628 THR A C 1
ATOM 4955 O O . THR A 1 628 ? 1.353 -24.076 35.024 1.00 98.25 628 THR A O 1
ATOM 4958 N N . GLY A 1 629 ? -0.745 -24.633 34.446 1.00 96.44 629 GLY A N 1
ATOM 4959 C CA . GLY A 1 629 ? -0.891 -25.651 35.491 1.00 96.44 629 GLY A CA 1
ATOM 4960 C C . GLY A 1 629 ? -2.116 -26.550 35.338 1.00 96.44 629 GLY A C 1
ATOM 4961 O O . GLY A 1 629 ? -3.201 -26.068 35.008 1.00 96.44 629 GLY A O 1
ATOM 4962 N N . ASP A 1 630 ? -1.924 -27.841 35.637 1.00 95.94 630 ASP A N 1
ATOM 4963 C CA . ASP A 1 630 ? -2.961 -28.884 35.680 1.00 95.94 630 ASP A CA 1
ATOM 4964 C C . ASP A 1 630 ? -3.055 -29.556 37.066 1.00 95.94 630 ASP A C 1
ATOM 4966 O O . ASP A 1 630 ? -3.672 -28.998 37.975 1.00 95.94 630 ASP A O 1
ATOM 4970 N N . GLU A 1 631 ? -2.445 -30.728 37.288 1.00 94.19 631 GLU A N 1
ATOM 4971 C CA . GLU A 1 631 ? -2.512 -31.410 38.589 1.00 94.19 631 GLU A CA 1
ATOM 4972 C C . GLU A 1 631 ? -1.473 -30.917 39.613 1.00 94.19 631 GLU A C 1
ATOM 4974 O O . GLU A 1 631 ? -1.700 -31.019 40.822 1.00 94.19 631 GLU A O 1
ATOM 4979 N N . PHE A 1 632 ? -0.351 -30.353 39.156 1.00 95.38 632 PHE A N 1
ATOM 4980 C CA . PHE A 1 632 ? 0.729 -29.872 40.022 1.00 95.38 632 PHE A CA 1
ATOM 4981 C C . PHE A 1 632 ? 0.633 -28.361 40.276 1.00 95.38 632 PHE A C 1
ATOM 4983 O O . PHE A 1 632 ? 0.578 -27.558 39.347 1.00 95.38 632 PHE A O 1
ATOM 4990 N N . GLY A 1 633 ? 0.676 -27.969 41.552 1.00 95.00 633 GLY A N 1
ATOM 4991 C CA . GLY A 1 633 ? 0.596 -26.573 42.006 1.00 95.00 633 GLY A CA 1
ATOM 4992 C C . GLY A 1 633 ? 1.495 -26.264 43.206 1.00 95.00 633 GLY A C 1
ATOM 4993 O O . GLY A 1 633 ? 1.213 -25.341 43.968 1.00 95.00 633 GLY A O 1
ATOM 4994 N N . ASP A 1 634 ? 2.568 -27.036 43.398 1.00 95.56 634 ASP A N 1
ATOM 4995 C CA . ASP A 1 634 ? 3.503 -26.924 44.527 1.00 95.56 634 ASP A CA 1
ATOM 4996 C C . ASP A 1 634 ? 4.247 -25.576 44.588 1.00 95.56 634 ASP A C 1
ATOM 4998 O O . ASP A 1 634 ? 4.635 -25.132 45.669 1.00 95.56 634 ASP A O 1
ATOM 5002 N N . GLY A 1 635 ? 4.387 -24.883 43.454 1.00 96.56 635 GLY A N 1
ATOM 5003 C CA . GLY A 1 635 ? 4.960 -23.538 43.382 1.00 96.56 635 GLY A CA 1
ATOM 5004 C C . GLY A 1 635 ? 3.966 -22.398 43.613 1.00 96.56 635 GLY A C 1
ATOM 5005 O O . GLY A 1 635 ? 4.395 -21.262 43.816 1.00 96.56 635 GLY A O 1
ATOM 5006 N N . ALA A 1 636 ? 2.654 -22.653 43.620 1.00 96.62 636 ALA A N 1
ATOM 5007 C CA . ALA A 1 636 ? 1.640 -21.602 43.503 1.00 96.62 636 ALA A CA 1
ATOM 5008 C C . ALA A 1 636 ? 1.727 -20.534 44.609 1.00 96.62 636 ALA A C 1
ATOM 5010 O O . ALA A 1 636 ? 1.721 -19.338 44.317 1.00 96.62 636 ALA A O 1
ATOM 5011 N N . ALA A 1 637 ? 1.853 -20.947 45.876 1.00 96.56 637 ALA A N 1
ATOM 5012 C CA . ALA A 1 637 ? 1.951 -20.011 47.000 1.00 96.56 637 ALA A CA 1
ATOM 5013 C C . ALA A 1 637 ? 3.265 -19.211 46.976 1.00 96.56 637 ALA A C 1
ATOM 5015 O O . ALA A 1 637 ? 3.276 -18.018 47.278 1.00 96.56 637 ALA A O 1
ATOM 5016 N N . PHE A 1 638 ? 4.368 -19.854 46.582 1.00 97.81 638 PHE A N 1
ATOM 5017 C CA . PHE A 1 638 ? 5.666 -19.197 46.449 1.00 97.81 638 PHE A CA 1
ATOM 5018 C C . PHE A 1 638 ? 5.639 -18.145 45.336 1.00 97.81 638 PHE A C 1
ATOM 5020 O O . PHE A 1 638 ? 6.065 -17.013 45.554 1.00 97.81 638 PHE A O 1
ATOM 5027 N N . ILE A 1 639 ? 5.089 -18.497 44.171 1.00 98.31 639 ILE A N 1
ATOM 5028 C CA . ILE A 1 639 ? 4.949 -17.598 43.020 1.00 98.31 639 ILE A CA 1
ATOM 5029 C C . ILE A 1 639 ? 4.081 -16.396 43.392 1.00 98.31 639 ILE A C 1
ATOM 5031 O O . ILE A 1 639 ? 4.502 -15.266 43.169 1.00 98.31 639 ILE A O 1
ATOM 5035 N N . ALA A 1 640 ? 2.912 -16.616 44.004 1.00 97.50 640 ALA A N 1
ATOM 5036 C CA . ALA A 1 640 ? 2.026 -15.532 44.431 1.00 97.50 640 ALA A CA 1
ATOM 5037 C C . ALA A 1 640 ? 2.752 -14.528 45.346 1.00 97.50 640 ALA A C 1
ATOM 5039 O O . ALA A 1 640 ? 2.698 -13.320 45.119 1.00 97.50 640 ALA A O 1
ATOM 5040 N N . ASN A 1 641 ? 3.504 -15.032 46.330 1.00 97.06 641 ASN A N 1
ATOM 5041 C CA . ASN A 1 641 ? 4.286 -14.195 47.236 1.00 97.06 641 ASN A CA 1
ATOM 5042 C C . ASN A 1 641 ? 5.426 -13.460 46.520 1.00 97.06 641 ASN A C 1
ATOM 5044 O O . ASN A 1 641 ? 5.620 -12.275 46.774 1.00 97.06 641 ASN A O 1
ATOM 5048 N N . ALA A 1 642 ? 6.150 -14.127 45.618 1.00 97.31 642 ALA A N 1
ATOM 5049 C CA . ALA A 1 642 ? 7.236 -13.513 44.857 1.00 97.31 642 ALA A CA 1
ATOM 5050 C C . ALA A 1 642 ? 6.724 -12.378 43.955 1.00 97.31 642 ALA A C 1
ATOM 5052 O O . ALA A 1 642 ? 7.287 -11.288 43.969 1.00 97.31 642 ALA A O 1
ATOM 5053 N N . LEU A 1 643 ? 5.624 -12.592 43.224 1.00 97.44 643 LEU A N 1
ATOM 5054 C CA . LEU A 1 643 ? 5.009 -11.560 42.380 1.00 97.44 643 LEU A CA 1
ATOM 5055 C C . LEU A 1 643 ? 4.557 -10.352 43.213 1.00 97.44 643 LEU A C 1
ATOM 5057 O O . LEU A 1 643 ? 4.805 -9.208 42.833 1.00 97.44 643 LEU A O 1
ATOM 5061 N N . LYS A 1 644 ? 3.954 -10.605 44.380 1.00 95.94 644 LYS A N 1
ATOM 5062 C CA . LYS A 1 644 ? 3.507 -9.563 45.310 1.00 95.94 644 LYS A CA 1
ATOM 5063 C C . LYS A 1 644 ? 4.666 -8.764 45.903 1.00 95.94 644 LYS A C 1
ATOM 5065 O O . LYS A 1 644 ? 4.597 -7.538 45.931 1.00 95.94 644 LYS A O 1
ATOM 5070 N N . GLN A 1 645 ? 5.721 -9.442 46.356 1.00 96.19 645 GLN A N 1
ATOM 5071 C CA . GLN A 1 645 ? 6.941 -8.808 46.870 1.00 96.19 645 GLN A CA 1
ATOM 5072 C C . GLN A 1 645 ? 7.599 -7.935 45.804 1.00 96.19 645 GLN A C 1
ATOM 5074 O O . GLN A 1 645 ? 7.983 -6.802 46.077 1.00 96.19 645 GLN A O 1
ATOM 5079 N N . GLU A 1 646 ? 7.645 -8.437 44.574 1.00 95.56 646 GLU A N 1
ATOM 5080 C CA . GLU A 1 646 ? 8.182 -7.713 43.434 1.00 95.56 646 GLU A CA 1
ATOM 5081 C C . GLU A 1 646 ? 7.196 -6.697 42.845 1.00 95.56 646 GLU A C 1
ATOM 5083 O O . GLU A 1 646 ? 7.548 -6.028 41.884 1.00 95.56 646 GLU A O 1
ATOM 5088 N N . GLN A 1 647 ? 5.978 -6.530 43.366 1.00 95.19 647 GLN A N 1
ATOM 5089 C CA . GLN A 1 647 ? 4.975 -5.605 42.812 1.00 95.19 647 GLN A CA 1
ATOM 5090 C C . GLN A 1 647 ? 4.763 -5.782 41.293 1.00 95.19 647 GLN A C 1
ATOM 5092 O O . GLN A 1 647 ? 4.717 -4.812 40.534 1.00 95.19 647 GLN A O 1
ATOM 5097 N N . VAL A 1 648 ? 4.693 -7.030 40.831 1.00 95.56 648 VAL A N 1
ATOM 5098 C CA . VAL A 1 648 ? 4.401 -7.377 39.434 1.00 95.56 648 VAL A CA 1
ATOM 5099 C C . VAL A 1 648 ? 3.162 -8.258 39.358 1.00 95.56 648 VAL A C 1
ATOM 5101 O O . VAL A 1 648 ? 2.838 -8.977 40.301 1.00 95.56 648 VAL A O 1
ATOM 5104 N N . HIS A 1 649 ? 2.488 -8.237 38.212 1.00 95.69 649 HIS A N 1
ATOM 5105 C CA . HIS A 1 649 ? 1.367 -9.129 37.937 1.00 95.69 649 HIS A CA 1
ATOM 5106 C C . HIS A 1 649 ? 1.800 -10.261 36.999 1.00 95.69 649 HIS A C 1
ATOM 5108 O O . HIS A 1 649 ? 2.549 -10.047 36.045 1.00 95.69 649 HIS A O 1
ATOM 5114 N N . GLY A 1 650 ? 1.313 -11.467 37.274 1.00 97.62 650 GLY A N 1
ATOM 5115 C CA . GLY A 1 650 ? 1.407 -12.636 36.408 1.00 97.62 650 GLY A CA 1
ATOM 5116 C C . GLY A 1 650 ? 0.087 -12.928 35.694 1.00 97.62 650 GLY A C 1
ATOM 5117 O O . GLY A 1 650 ? -0.973 -12.396 36.039 1.00 97.62 650 GLY A O 1
ATOM 5118 N N . SER A 1 651 ? 0.157 -13.799 34.691 1.00 98.69 651 SER A N 1
ATOM 5119 C CA . SER A 1 651 ? -1.010 -14.326 33.979 1.00 98.69 651 SER A CA 1
ATOM 5120 C C . SER A 1 651 ? -1.042 -15.841 34.094 1.00 98.69 651 SER A C 1
ATOM 5122 O O . SER A 1 651 ? -0.129 -16.515 33.633 1.00 98.69 651 SER A O 1
ATOM 5124 N N . PHE A 1 652 ? -2.082 -16.383 34.713 1.00 98.62 652 PHE A N 1
ATOM 5125 C CA . PHE A 1 652 ? -2.196 -17.804 35.008 1.00 98.62 652 PHE A CA 1
ATOM 5126 C C . PHE A 1 652 ? -3.261 -18.426 34.116 1.00 98.62 652 PHE A C 1
ATOM 5128 O O . PHE A 1 652 ? -4.420 -18.019 34.161 1.00 98.62 652 PHE A O 1
ATOM 5135 N N . PHE A 1 653 ? -2.872 -19.419 33.329 1.00 98.56 653 PHE A N 1
ATOM 5136 C CA . PHE A 1 653 ? -3.770 -20.241 32.534 1.00 98.56 653 PHE A CA 1
ATOM 5137 C C . PHE A 1 653 ? -3.839 -21.608 33.201 1.00 98.56 653 PHE A C 1
ATOM 5139 O O . PHE A 1 653 ? -2.880 -22.374 33.176 1.00 98.56 653 PHE A O 1
ATOM 5146 N N . LEU A 1 654 ? -4.963 -21.895 33.848 1.00 98.38 654 LEU A N 1
ATOM 5147 C CA . LEU A 1 654 ? -5.119 -23.083 34.684 1.00 98.38 654 LEU A CA 1
ATOM 5148 C C . LEU A 1 654 ? -6.207 -23.984 34.104 1.00 98.38 654 LEU A C 1
ATOM 5150 O O . LEU A 1 654 ? -7.177 -23.502 33.506 1.00 98.38 654 LEU A O 1
ATOM 5154 N N . THR A 1 655 ? -6.046 -25.296 34.253 1.00 98.56 655 THR A N 1
ATOM 5155 C CA . THR A 1 655 ? -7.067 -26.246 33.805 1.00 98.56 655 THR A CA 1
ATOM 5156 C C . THR A 1 655 ? -8.268 -26.239 34.749 1.00 98.56 655 THR A C 1
ATOM 5158 O O . THR A 1 655 ? -8.188 -25.851 35.921 1.00 98.56 655 THR A O 1
ATOM 5161 N N . GLY A 1 656 ? -9.403 -26.747 34.280 1.00 98.00 656 GLY A N 1
ATOM 5162 C CA . GLY A 1 656 ? -10.545 -27.023 35.148 1.00 98.00 656 GLY A CA 1
ATOM 5163 C C . GLY A 1 656 ? -10.216 -28.001 36.284 1.00 98.00 656 GLY A C 1
ATOM 5164 O O . GLY A 1 656 ? -10.775 -27.875 37.375 1.00 98.00 656 GLY A O 1
ATOM 5165 N N . ASN A 1 657 ? -9.288 -28.949 36.089 1.00 98.12 657 ASN A N 1
ATOM 5166 C CA . ASN A 1 657 ? -8.804 -29.810 37.177 1.00 98.12 657 ASN A CA 1
ATOM 5167 C C . ASN A 1 657 ? -8.117 -28.991 38.277 1.00 98.12 657 ASN A C 1
ATOM 5169 O O . ASN A 1 657 ? -8.438 -29.178 39.454 1.00 98.12 657 ASN A O 1
ATOM 5173 N N . PHE A 1 658 ? -7.257 -28.041 37.900 1.00 98.19 658 PHE A N 1
ATOM 5174 C CA . PHE A 1 658 ? -6.588 -27.143 38.840 1.00 98.19 658 PHE A CA 1
ATOM 5175 C C . PHE A 1 658 ? -7.610 -26.313 39.634 1.00 98.19 658 PHE A C 1
ATOM 5177 O O . PHE A 1 658 ? -7.565 -26.276 40.864 1.00 98.19 658 PHE A O 1
ATOM 5184 N N . TYR A 1 659 ? -8.593 -25.707 38.954 1.00 97.88 659 TYR A N 1
ATOM 5185 C CA . TYR A 1 659 ? -9.655 -24.923 39.604 1.00 97.88 659 TYR A CA 1
ATOM 5186 C C . TYR A 1 659 ? -10.537 -25.754 40.551 1.00 97.88 659 TYR A C 1
ATOM 5188 O O . TYR A 1 659 ? -11.013 -25.243 41.571 1.00 97.88 659 TYR A O 1
ATOM 5196 N N . ARG A 1 660 ? -10.757 -27.039 40.247 1.00 97.38 660 ARG A N 1
ATOM 5197 C CA . ARG A 1 660 ? -11.525 -27.956 41.107 1.00 97.38 660 ARG A CA 1
ATOM 5198 C C . ARG A 1 660 ? -10.758 -28.405 42.346 1.00 97.38 660 ARG A C 1
ATOM 5200 O O . ARG A 1 660 ? -11.399 -28.783 43.333 1.00 97.38 660 ARG A O 1
ATOM 5207 N N . ASN A 1 661 ? -9.428 -28.379 42.316 1.00 96.94 661 ASN A N 1
ATOM 5208 C CA . ASN A 1 661 ? -8.616 -28.860 43.423 1.00 96.94 661 ASN A CA 1
ATOM 5209 C C . ASN A 1 661 ? -8.825 -27.986 44.675 1.00 96.94 661 ASN A C 1
ATOM 5211 O O . ASN A 1 661 ? -8.603 -26.773 44.677 1.00 96.94 661 ASN A O 1
ATOM 5215 N N . LYS A 1 662 ? -9.272 -28.618 45.767 1.00 95.25 662 LYS A N 1
ATOM 5216 C CA . LYS A 1 662 ? -9.580 -27.935 47.031 1.00 95.25 662 LYS A CA 1
ATOM 5217 C C . LYS A 1 662 ? -8.344 -27.291 47.659 1.00 95.25 662 LYS A C 1
ATOM 5219 O O . LYS A 1 662 ? -8.487 -26.225 48.259 1.00 95.25 662 LYS A O 1
ATOM 5224 N N . ASP A 1 663 ? -7.167 -27.878 47.465 1.00 95.12 663 ASP A N 1
ATOM 5225 C CA . ASP A 1 663 ? -5.913 -27.395 48.048 1.00 95.12 663 ASP A CA 1
ATOM 5226 C C . ASP A 1 663 ? -5.452 -26.090 47.385 1.00 95.12 663 ASP A C 1
ATOM 5228 O O . ASP A 1 663 ? -4.859 -25.226 48.033 1.00 95.12 663 ASP A O 1
ATOM 5232 N N . PHE A 1 664 ? -5.811 -25.882 46.115 1.00 96.56 664 PHE A N 1
ATOM 5233 C CA . PHE A 1 664 ? -5.430 -24.690 45.357 1.00 96.56 664 PHE A CA 1
ATOM 5234 C C . PHE A 1 664 ? -6.419 -23.525 45.509 1.00 96.56 664 PHE A C 1
ATOM 5236 O O . PHE A 1 664 ? -6.096 -22.388 45.163 1.00 96.56 664 PHE A O 1
ATOM 5243 N N . LYS A 1 665 ? -7.606 -23.743 46.094 1.00 95.94 665 LYS A N 1
ATOM 5244 C CA . LYS A 1 665 ? -8.641 -22.697 46.222 1.00 95.94 665 LYS A CA 1
ATOM 5245 C C . LYS A 1 665 ? -8.141 -21.418 46.891 1.00 95.94 665 LYS A C 1
ATOM 5247 O O . LYS A 1 665 ? -8.449 -20.325 46.419 1.00 95.94 665 LYS A O 1
ATOM 5252 N N . LYS A 1 666 ? -7.377 -21.549 47.983 1.00 95.94 666 LYS A N 1
ATOM 5253 C CA . LYS A 1 666 ? -6.854 -20.394 48.732 1.00 95.94 666 LYS A CA 1
ATOM 5254 C C . LYS A 1 666 ? -5.893 -19.566 47.884 1.00 95.94 666 LYS A C 1
ATOM 5256 O O . LYS A 1 666 ? -6.004 -18.345 47.863 1.00 95.94 666 LYS A O 1
ATOM 5261 N N . VAL A 1 667 ? -4.984 -20.221 47.160 1.00 97.06 667 VAL A N 1
ATOM 5262 C CA . VAL A 1 667 ? -4.004 -19.509 46.333 1.00 97.06 667 VAL A CA 1
ATOM 5263 C C . VAL A 1 667 ? -4.643 -18.901 45.085 1.00 97.06 667 VAL A C 1
ATOM 5265 O O . VAL A 1 667 ? -4.300 -17.782 44.734 1.00 97.06 667 VAL A O 1
ATOM 5268 N N . ILE A 1 668 ? -5.640 -19.545 44.470 1.00 97.69 668 ILE A N 1
ATOM 5269 C CA . ILE A 1 668 ? -6.388 -18.955 43.343 1.00 97.69 668 ILE A CA 1
ATOM 5270 C C . ILE A 1 668 ? -7.104 -17.670 43.786 1.00 97.69 668 ILE A C 1
ATOM 5272 O O . ILE A 1 668 ? -7.046 -16.655 43.089 1.00 97.69 668 ILE A O 1
ATOM 5276 N N . ALA A 1 669 ? -7.736 -17.685 44.966 1.00 96.38 669 ALA A N 1
ATOM 5277 C CA . ALA A 1 669 ? -8.362 -16.495 45.540 1.00 96.38 669 ALA A CA 1
ATOM 5278 C C . ALA A 1 669 ? -7.335 -15.382 45.814 1.00 96.38 669 ALA A C 1
ATOM 5280 O O . ALA A 1 669 ? -7.596 -14.226 45.481 1.00 96.38 669 ALA A O 1
ATOM 5281 N N . GLN A 1 670 ? -6.156 -15.735 46.340 1.00 97.06 670 GLN A N 1
ATOM 5282 C CA . GLN A 1 670 ? -5.054 -14.794 46.555 1.00 97.06 670 GLN A CA 1
ATOM 5283 C C . GLN A 1 670 ? -4.568 -14.174 45.238 1.00 97.06 670 GLN A C 1
ATOM 5285 O O . GLN A 1 670 ? -4.481 -12.954 45.133 1.00 97.06 670 GLN A O 1
ATOM 5290 N N . LEU A 1 671 ? -4.317 -14.993 44.211 1.00 97.56 671 LEU A N 1
ATOM 5291 C CA . LEU A 1 671 ? -3.871 -14.533 42.894 1.00 97.56 671 LEU A CA 1
ATOM 5292 C C . LEU A 1 671 ? -4.866 -13.547 42.277 1.00 97.56 671 LEU A C 1
ATOM 5294 O O . LEU A 1 671 ? -4.449 -12.503 41.770 1.00 97.56 671 LEU A O 1
ATOM 5298 N N . LYS A 1 672 ? -6.170 -13.841 42.369 1.00 96.19 672 LYS A N 1
ATOM 5299 C CA . LYS A 1 672 ? -7.231 -12.931 41.922 1.00 96.19 672 LYS A CA 1
ATOM 5300 C C . LYS A 1 672 ? -7.218 -11.618 42.708 1.00 96.19 672 LYS A C 1
ATOM 5302 O O . LYS A 1 672 ? -7.305 -10.550 42.108 1.00 96.19 672 LYS A O 1
ATOM 5307 N N . GLN A 1 673 ? -7.131 -11.693 44.037 1.00 95.56 673 GLN A N 1
ATOM 5308 C CA . GLN A 1 673 ? -7.130 -10.518 44.912 1.00 95.56 673 GLN A CA 1
ATOM 5309 C C . GLN A 1 673 ? -5.924 -9.605 44.653 1.00 95.56 673 GLN A C 1
ATOM 5311 O O . GLN A 1 673 ? -6.068 -8.387 44.684 1.00 95.56 673 GLN A O 1
ATOM 5316 N N . ASP A 1 674 ? -4.764 -10.185 44.343 1.00 95.25 674 ASP A N 1
ATOM 5317 C CA . ASP A 1 674 ? -3.539 -9.453 44.002 1.00 95.25 674 ASP A CA 1
ATOM 5318 C C . ASP A 1 674 ? -3.533 -8.912 42.552 1.00 95.25 674 ASP A C 1
ATOM 5320 O O . ASP A 1 674 ? -2.519 -8.405 42.072 1.00 95.25 674 ASP A O 1
ATOM 5324 N N . GLY A 1 675 ? -4.659 -9.007 41.835 1.00 94.19 675 GLY A N 1
ATOM 5325 C CA . GLY A 1 675 ? -4.849 -8.397 40.518 1.00 94.19 675 GLY A CA 1
ATOM 5326 C C . GLY A 1 675 ? -4.249 -9.175 39.346 1.00 94.19 675 GLY A C 1
ATOM 5327 O O . GLY A 1 675 ? -4.173 -8.635 38.247 1.00 94.19 675 GLY A O 1
ATOM 5328 N N . ASN A 1 676 ? -3.834 -10.430 39.539 1.00 98.06 676 ASN A N 1
ATOM 5329 C CA . ASN A 1 676 ? -3.291 -11.258 38.458 1.00 98.06 676 ASN A CA 1
ATOM 5330 C C . ASN A 1 676 ? -4.371 -11.639 37.431 1.00 98.06 676 ASN A C 1
ATOM 5332 O O . ASN A 1 676 ? -5.558 -11.725 37.756 1.00 98.06 676 ASN A O 1
ATOM 5336 N N . TYR A 1 677 ? -3.959 -11.909 36.190 1.00 98.25 677 TYR A N 1
ATOM 5337 C CA . TYR A 1 677 ? -4.866 -12.452 35.175 1.00 98.25 677 TYR A CA 1
ATOM 5338 C C . TYR A 1 677 ? -5.069 -13.953 35.411 1.00 98.25 677 TYR A C 1
ATOM 5340 O O . TYR A 1 677 ? -4.102 -14.677 35.641 1.00 98.25 677 TYR A O 1
ATOM 5348 N N . LEU A 1 678 ? -6.315 -14.422 35.343 1.00 98.31 678 LEU A N 1
ATOM 5349 C CA . LEU A 1 678 ? -6.690 -15.826 35.506 1.00 98.31 678 LEU A CA 1
ATOM 5350 C C . LEU A 1 678 ? -7.518 -16.253 34.286 1.00 98.31 678 LEU A C 1
ATOM 5352 O O . LEU A 1 678 ? -8.599 -15.713 34.061 1.00 98.31 678 LEU A O 1
ATOM 5356 N N . GLY A 1 679 ? -7.009 -17.203 33.505 1.00 97.50 679 GLY A N 1
ATOM 5357 C CA . GLY A 1 679 ? -7.618 -17.704 32.275 1.00 97.50 679 GLY A CA 1
ATOM 5358 C C . GLY A 1 679 ? -7.611 -19.228 32.179 1.00 97.50 679 GLY A C 1
ATOM 5359 O O . GLY A 1 679 ? -7.137 -19.930 33.072 1.00 97.50 679 GLY A O 1
ATOM 5360 N N . SER A 1 680 ? -8.159 -19.750 31.082 1.00 97.44 680 SER A N 1
ATOM 5361 C CA . SER A 1 680 ? -8.306 -21.195 30.887 1.00 97.44 680 SER A CA 1
ATOM 5362 C C . SER A 1 680 ? -7.105 -21.806 30.164 1.00 97.44 680 SER A C 1
ATOM 5364 O O . SER A 1 680 ? -6.672 -21.295 29.131 1.00 97.44 680 SER A O 1
ATOM 5366 N N . HIS A 1 681 ? -6.639 -22.944 30.678 1.00 97.81 681 HIS A N 1
ATOM 5367 C CA . HIS A 1 681 ? -5.740 -23.879 29.997 1.00 97.81 681 HIS A CA 1
ATOM 5368 C C . HIS A 1 681 ? -6.456 -25.192 29.654 1.00 97.81 681 HIS A C 1
ATOM 5370 O O . HIS A 1 681 ? -5.865 -26.259 29.760 1.00 97.81 681 HIS A O 1
ATOM 5376 N N . SER A 1 682 ? -7.741 -25.114 29.272 1.00 97.81 682 SER A N 1
ATOM 5377 C CA . SER A 1 682 ? -8.720 -26.207 29.070 1.00 97.81 682 SER A CA 1
ATOM 5378 C C . SER A 1 682 ? -9.446 -26.665 30.343 1.00 97.81 682 SER A C 1
ATOM 5380 O O . SER A 1 682 ? -9.221 -26.109 31.417 1.00 97.81 682 SER A O 1
ATOM 5382 N N . ASP A 1 683 ? -10.344 -27.656 30.248 1.00 98.31 683 ASP A N 1
ATOM 5383 C CA . ASP A 1 683 ? -10.931 -28.315 31.427 1.00 98.31 683 ASP A CA 1
ATOM 5384 C C . ASP A 1 683 ? -10.116 -29.532 31.867 1.00 98.31 683 ASP A C 1
ATOM 5386 O O . ASP A 1 683 ? -9.764 -29.641 33.045 1.00 98.31 683 ASP A O 1
ATOM 5390 N N . ARG A 1 684 ? -9.843 -30.450 30.929 1.00 97.56 684 ARG A N 1
ATOM 5391 C CA . ARG A 1 684 ? -9.259 -31.777 31.196 1.00 97.56 684 ARG A CA 1
ATOM 5392 C C . ARG A 1 684 ? -7.843 -31.975 30.679 1.00 97.56 684 ARG A C 1
ATOM 5394 O O . ARG A 1 684 ? -7.379 -33.110 30.688 1.00 97.56 684 ARG A O 1
ATOM 5401 N N . HIS A 1 685 ? -7.179 -30.905 30.254 1.00 96.56 685 HIS A N 1
ATOM 5402 C CA . HIS A 1 685 ? -5.806 -30.950 29.756 1.00 96.56 685 HIS A CA 1
ATOM 5403 C C . HIS A 1 685 ? -5.660 -31.915 28.565 1.00 96.56 685 HIS A C 1
ATOM 5405 O O . HIS A 1 685 ? -4.727 -32.706 28.475 1.00 96.56 685 HIS A O 1
ATOM 5411 N N . LEU A 1 686 ? -6.640 -31.895 27.652 1.00 96.69 686 LEU A N 1
ATOM 5412 C CA . LEU A 1 686 ? -6.662 -32.791 26.497 1.00 96.69 686 LEU A CA 1
ATOM 5413 C C . LEU A 1 686 ? -5.562 -32.417 25.499 1.00 96.69 686 LEU A C 1
ATOM 5415 O O . LEU A 1 686 ? -5.427 -31.256 25.116 1.00 96.69 686 LEU A O 1
ATOM 5419 N N . LEU A 1 687 ? -4.840 -33.417 24.992 1.00 97.06 687 LEU A N 1
ATOM 5420 C CA . LEU A 1 687 ? -3.958 -33.221 23.846 1.00 97.06 687 LEU A CA 1
ATOM 5421 C C . LEU A 1 687 ? -4.808 -33.080 22.578 1.00 97.06 687 LEU A C 1
ATOM 5423 O O . LEU A 1 687 ? -5.452 -34.034 22.144 1.00 97.06 687 LEU A O 1
ATOM 5427 N N . TYR A 1 688 ? -4.821 -31.889 21.986 1.00 97.50 688 TYR A N 1
ATOM 5428 C CA . TYR A 1 688 ? -5.691 -31.612 20.842 1.00 97.50 688 TYR A CA 1
ATOM 5429 C C . TYR A 1 688 ? -5.133 -32.088 19.501 1.00 97.50 688 TYR A C 1
ATOM 5431 O O . TYR A 1 688 ? -5.904 -32.495 18.633 1.00 97.50 688 TYR A O 1
ATOM 5439 N N . CYS A 1 689 ? -3.813 -32.020 19.324 1.00 96.06 689 CYS A N 1
ATOM 5440 C CA . CYS A 1 689 ? -3.132 -32.329 18.067 1.00 96.06 689 CYS A CA 1
ATOM 5441 C C . CYS A 1 689 ? -2.092 -33.429 18.282 1.00 96.06 689 CYS A C 1
ATOM 5443 O O . CYS A 1 689 ? -1.487 -33.512 19.351 1.00 96.06 689 CYS A O 1
ATOM 5445 N N . ASP A 1 690 ? -1.855 -34.243 17.258 1.00 94.94 690 ASP A N 1
ATOM 5446 C CA . ASP A 1 690 ? -0.821 -35.275 17.297 1.00 94.94 690 ASP A CA 1
ATOM 5447 C C . ASP A 1 690 ? 0.591 -34.659 17.410 1.00 94.94 690 ASP A C 1
ATOM 5449 O O . ASP A 1 690 ? 0.872 -33.595 16.849 1.00 94.94 690 ASP A O 1
ATOM 5453 N N . TRP A 1 691 ? 1.489 -35.322 18.147 1.00 92.62 691 TRP A N 1
ATOM 5454 C CA . TRP A 1 691 ? 2.864 -34.851 18.367 1.00 92.62 691 TRP A CA 1
ATOM 5455 C C . TRP A 1 691 ? 3.764 -34.998 17.133 1.00 92.62 691 TRP A C 1
ATOM 5457 O O . TRP A 1 691 ? 4.673 -34.193 16.943 1.00 92.62 691 TRP A O 1
ATOM 5467 N N . GLY A 1 692 ? 3.546 -36.029 16.311 1.00 90.44 692 GLY A N 1
ATOM 5468 C CA . GLY A 1 692 ? 4.335 -36.304 15.106 1.00 90.44 692 GLY A CA 1
ATOM 5469 C C . GLY A 1 692 ? 3.756 -35.666 13.842 1.00 90.44 692 GLY A C 1
ATOM 5470 O O . GLY A 1 692 ? 4.493 -35.399 12.894 1.00 90.44 692 GLY A O 1
ATOM 5471 N N . LYS A 1 693 ? 2.445 -35.406 13.822 1.00 89.06 693 LYS A N 1
ATOM 5472 C CA . LYS A 1 693 ? 1.708 -34.795 12.709 1.00 89.06 693 LYS A CA 1
ATOM 5473 C C . LYS A 1 693 ? 0.812 -33.673 13.226 1.00 89.06 693 LYS A C 1
ATOM 5475 O O . LYS A 1 693 ? -0.383 -33.872 13.411 1.00 89.06 693 LYS A O 1
ATOM 5480 N N . ARG A 1 694 ? 1.384 -32.482 13.420 1.00 87.25 694 ARG A N 1
ATOM 5481 C CA . ARG A 1 694 ? 0.710 -31.317 14.029 1.00 87.25 694 ARG A CA 1
ATOM 5482 C C . ARG A 1 694 ? -0.659 -30.971 13.415 1.00 87.25 694 ARG A C 1
ATOM 5484 O O . ARG A 1 694 ? -1.564 -30.557 14.136 1.00 87.25 694 ARG A O 1
ATOM 5491 N N . ASP A 1 695 ? -0.844 -31.194 12.116 1.00 85.12 695 ASP A N 1
ATOM 5492 C CA . ASP A 1 695 ? -2.114 -30.923 11.421 1.00 85.12 695 ASP A CA 1
ATOM 5493 C C . ASP A 1 695 ? -3.195 -31.996 11.651 1.00 85.12 695 ASP A C 1
ATOM 5495 O O . ASP A 1 695 ? -4.348 -31.823 11.262 1.00 85.12 695 ASP A O 1
ATOM 5499 N N . SER A 1 696 ? -2.856 -33.109 12.308 1.00 89.06 696 SER A N 1
ATOM 5500 C CA . SER A 1 696 ? -3.803 -34.162 12.684 1.00 89.06 696 SER A CA 1
ATOM 5501 C C . SER A 1 696 ? -4.418 -33.880 14.055 1.00 89.06 696 SER A C 1
ATOM 5503 O O . SER A 1 696 ? -3.711 -33.698 15.047 1.00 89.06 696 SER A O 1
ATOM 5505 N N . LEU A 1 697 ? -5.749 -33.878 14.116 1.00 93.00 697 LEU A N 1
ATOM 5506 C CA . LEU A 1 697 ? -6.515 -33.657 15.342 1.00 93.00 697 LEU A CA 1
ATOM 5507 C C . LEU A 1 697 ? -6.775 -34.976 16.076 1.00 93.00 697 LEU A C 1
ATOM 5509 O O . LEU A 1 697 ? -7.155 -35.973 15.463 1.00 93.00 697 LEU A O 1
ATOM 5513 N N . LEU A 1 698 ? -6.630 -34.949 17.399 1.00 97.50 698 LEU A N 1
ATOM 5514 C CA . LEU A 1 698 ? -6.986 -36.045 18.310 1.00 97.50 698 LEU A CA 1
ATOM 5515 C C . LEU A 1 698 ? -8.360 -35.839 18.961 1.00 97.50 698 LEU A C 1
ATOM 5517 O O . LEU A 1 698 ? -8.899 -36.748 19.590 1.00 97.50 698 LEU A O 1
ATOM 5521 N N . VAL A 1 699 ? -8.933 -34.644 18.802 1.00 96.69 699 VAL A N 1
ATOM 5522 C CA . VAL A 1 699 ? -10.253 -34.278 19.315 1.00 96.69 699 VAL A CA 1
ATOM 5523 C C . VAL A 1 699 ? -11.162 -33.801 18.189 1.00 96.69 699 VAL A C 1
ATOM 5525 O O . VAL A 1 699 ? -10.736 -33.155 17.231 1.00 96.69 699 VAL A O 1
ATOM 5528 N N . THR A 1 700 ? -12.452 -34.085 18.324 1.00 97.12 700 THR A N 1
ATOM 5529 C CA . THR A 1 700 ? -13.495 -33.470 17.496 1.00 97.12 700 THR A CA 1
ATOM 5530 C C . THR A 1 700 ? -13.797 -32.049 17.974 1.00 97.12 700 THR A C 1
ATOM 5532 O O . THR A 1 700 ? -13.580 -31.714 19.141 1.00 97.12 700 THR A O 1
ATOM 5535 N N . LYS A 1 701 ? -14.387 -31.220 17.102 1.00 94.00 701 LYS A N 1
ATOM 5536 C CA . LYS A 1 701 ? -14.813 -29.856 17.462 1.00 94.00 701 LYS A CA 1
ATOM 5537 C C . LYS A 1 701 ? -15.738 -29.840 18.679 1.00 94.00 701 LYS A C 1
ATOM 5539 O O . LYS A 1 701 ? -15.533 -29.050 19.589 1.00 94.00 701 LYS A O 1
ATOM 5544 N N . ALA A 1 702 ? -16.704 -30.758 18.729 1.00 94.62 702 ALA A N 1
ATOM 5545 C CA . ALA A 1 702 ? -17.647 -30.857 19.840 1.00 94.62 702 ALA A CA 1
ATOM 5546 C C . ALA A 1 702 ? -16.959 -31.223 21.169 1.00 94.62 702 ALA A C 1
ATOM 5548 O O . ALA A 1 702 ? -17.330 -30.699 22.217 1.00 94.62 702 ALA A O 1
ATOM 5549 N N . GLN A 1 703 ? -15.946 -32.098 21.139 1.00 97.75 703 GLN A N 1
ATOM 5550 C CA . GLN A 1 703 ? -15.148 -32.416 22.329 1.00 97.75 703 GLN A CA 1
ATOM 5551 C C . GLN A 1 703 ? -14.344 -31.202 22.799 1.00 97.75 703 GLN A C 1
ATOM 5553 O O . GLN A 1 703 ? -14.370 -30.903 23.989 1.00 97.75 703 GLN A O 1
ATOM 5558 N N . PHE A 1 704 ? -13.697 -30.486 21.876 1.00 97.94 704 PHE A N 1
ATOM 5559 C CA . PHE A 1 704 ? -12.975 -29.250 22.176 1.00 97.94 704 PHE A CA 1
ATOM 5560 C C . PHE A 1 704 ? -13.900 -28.179 22.778 1.00 97.94 704 PHE A C 1
ATOM 5562 O O . PHE A 1 704 ? -13.633 -27.673 23.861 1.00 97.94 704 PHE A O 1
ATOM 5569 N N . GLU A 1 705 ? -15.028 -27.870 22.135 1.00 96.56 705 GLU A N 1
ATOM 5570 C CA . GLU A 1 705 ? -15.975 -26.854 22.618 1.00 96.56 705 GLU A CA 1
ATOM 5571 C C . GLU A 1 705 ? -16.542 -27.207 24.000 1.00 96.56 705 GLU A C 1
ATOM 5573 O O . GLU A 1 705 ? -16.663 -26.335 24.862 1.00 96.56 705 GLU A O 1
ATOM 5578 N N . LYS A 1 706 ? -16.843 -28.491 24.238 1.00 97.88 706 LYS A N 1
ATOM 5579 C CA . LYS A 1 706 ? -17.312 -28.986 25.538 1.00 97.88 706 LYS A CA 1
ATOM 5580 C C . LYS A 1 706 ? -16.244 -28.858 26.624 1.00 97.88 706 LYS A C 1
ATOM 5582 O O . LYS A 1 706 ? -16.570 -28.462 27.741 1.00 97.88 706 LYS A O 1
ATOM 5587 N N . ASP A 1 707 ? -14.999 -29.196 26.303 1.00 98.44 707 ASP A N 1
ATOM 5588 C CA . ASP A 1 707 ? -13.849 -29.070 27.200 1.00 98.44 707 ASP A CA 1
ATOM 5589 C C . ASP A 1 707 ? -13.610 -27.596 27.570 1.00 98.44 707 ASP A C 1
ATOM 5591 O O . ASP A 1 707 ? -13.580 -27.254 28.748 1.00 98.44 707 ASP A O 1
ATOM 5595 N N . ILE A 1 708 ? -13.602 -26.676 26.600 1.00 97.88 708 ILE A N 1
ATOM 5596 C CA . ILE A 1 708 ? -13.499 -25.236 26.886 1.00 97.88 708 ILE A CA 1
ATOM 5597 C C . ILE A 1 708 ? -14.673 -24.747 27.744 1.00 97.88 708 ILE A C 1
ATOM 5599 O O . ILE A 1 708 ? -14.462 -24.088 28.764 1.00 97.88 708 ILE A O 1
ATOM 5603 N N . ALA A 1 709 ? -15.913 -25.081 27.378 1.00 96.44 709 ALA A N 1
ATOM 5604 C CA . ALA A 1 709 ? -17.094 -24.649 28.124 1.00 96.44 709 ALA A CA 1
ATOM 5605 C C . ALA A 1 709 ? -17.063 -25.119 29.590 1.00 96.44 709 ALA A C 1
ATOM 5607 O O . ALA A 1 709 ? -17.372 -24.336 30.491 1.00 96.44 709 ALA A O 1
ATOM 5608 N N . ALA A 1 710 ? -16.645 -26.363 29.843 1.00 98.00 710 ALA A N 1
ATOM 5609 C CA . ALA A 1 710 ? -16.496 -26.898 31.194 1.00 98.00 710 ALA A CA 1
ATOM 5610 C C . ALA A 1 710 ? -15.427 -26.147 32.008 1.00 98.00 710 ALA A C 1
ATOM 5612 O O . ALA A 1 710 ? -15.659 -25.836 33.176 1.00 98.00 710 ALA A O 1
ATOM 5613 N N . GLY A 1 711 ? -14.307 -25.770 31.387 1.00 97.62 711 GLY A N 1
ATOM 5614 C CA . GLY A 1 711 ? -13.249 -25.005 32.050 1.00 97.62 711 GLY A CA 1
ATOM 5615 C C . GLY A 1 711 ? -13.727 -23.615 32.482 1.00 97.62 711 GLY A C 1
ATOM 5616 O O . GLY A 1 711 ? -13.490 -23.189 33.614 1.00 97.62 711 GLY A O 1
ATOM 5617 N N . TYR A 1 712 ? -14.488 -22.929 31.624 1.00 97.00 712 TYR A N 1
ATOM 5618 C CA . TYR A 1 712 ? -15.068 -21.622 31.955 1.00 97.00 712 TYR A CA 1
ATOM 5619 C C . TYR A 1 712 ? -16.161 -21.693 33.037 1.00 97.00 712 TYR A C 1
ATOM 5621 O O . TYR A 1 712 ? -16.333 -20.732 33.790 1.00 97.00 712 TYR A O 1
ATOM 5629 N N . LEU A 1 713 ? -16.858 -22.827 33.189 1.00 97.75 713 LEU A N 1
ATOM 5630 C CA . LEU A 1 713 ? -17.764 -23.044 34.326 1.00 97.75 713 LEU A CA 1
ATOM 5631 C C . LEU A 1 713 ? -17.011 -23.106 35.662 1.00 97.75 713 LEU A C 1
ATOM 5633 O O . LEU A 1 713 ? -17.537 -22.643 36.674 1.00 97.75 713 LEU A O 1
ATOM 5637 N N . GLU A 1 714 ? -15.790 -23.646 35.688 1.00 97.88 714 GLU A N 1
ATOM 5638 C CA . GLU A 1 714 ? -14.957 -23.658 36.896 1.00 97.88 714 GLU A CA 1
ATOM 5639 C C . GLU A 1 714 ? -14.386 -22.268 37.215 1.00 97.88 714 GLU A C 1
ATOM 5641 O O . GLU A 1 714 ? -14.471 -21.832 38.363 1.00 97.88 714 GLU A O 1
ATOM 5646 N N . LEU A 1 715 ? -13.909 -21.525 36.208 1.00 96.38 715 LEU A N 1
ATOM 5647 C CA . LEU A 1 715 ? -13.495 -20.115 36.345 1.00 96.38 715 LEU A CA 1
ATOM 5648 C C . LEU A 1 715 ? -14.598 -19.250 36.972 1.00 96.38 715 LEU A C 1
ATOM 5650 O O . LEU A 1 715 ? -14.349 -18.475 37.903 1.00 96.38 715 LEU A O 1
ATOM 5654 N N . LYS A 1 716 ? -15.845 -19.442 36.526 1.00 96.50 716 LYS A N 1
ATOM 5655 C CA . LYS A 1 716 ? -17.009 -18.714 37.040 1.00 96.50 716 LYS A CA 1
ATOM 5656 C C . LYS A 1 716 ? -17.230 -18.913 38.541 1.00 96.50 716 LYS A C 1
ATOM 5658 O O . LYS A 1 716 ? -17.662 -17.980 39.216 1.00 96.50 716 LYS A O 1
ATOM 5663 N N . LYS A 1 717 ? -16.874 -20.072 39.111 1.00 96.38 717 LYS A N 1
ATOM 5664 C CA . LYS A 1 717 ? -16.976 -20.323 40.567 1.00 96.38 717 LYS A CA 1
ATOM 5665 C C . LYS A 1 717 ? -16.042 -19.434 41.391 1.00 96.38 717 LYS A C 1
ATOM 5667 O O . LYS A 1 717 ? -16.296 -19.223 42.573 1.00 96.38 717 LYS A O 1
ATOM 5672 N N . PHE A 1 718 ? -15.001 -18.881 40.772 1.00 95.31 718 PHE A N 1
ATOM 5673 C CA . PHE A 1 718 ? -14.120 -17.875 41.365 1.00 95.31 718 PHE A CA 1
ATOM 5674 C C . PHE A 1 718 ? -14.524 -16.443 40.979 1.00 95.31 718 PHE A C 1
ATOM 5676 O O . PHE A 1 718 ? -13.785 -15.498 41.254 1.00 95.31 718 PHE A O 1
ATOM 5683 N N . GLY A 1 719 ? -15.696 -16.256 40.362 1.00 93.88 719 GLY A N 1
ATOM 5684 C CA . GLY A 1 719 ? -16.233 -14.969 39.920 1.00 93.88 719 GLY A CA 1
ATOM 5685 C C . GLY A 1 719 ? -15.459 -14.362 38.752 1.00 93.88 719 GLY A C 1
ATOM 5686 O O . GLY A 1 719 ? -15.207 -13.159 38.770 1.00 93.88 719 GLY A O 1
ATOM 5687 N N . ILE A 1 720 ? -14.968 -15.192 37.830 1.00 95.06 720 ILE A N 1
ATOM 5688 C CA . ILE A 1 720 ? -14.287 -14.760 36.605 1.00 95.06 720 ILE A CA 1
ATOM 5689 C C . ILE A 1 720 ? -15.184 -15.144 35.435 1.00 95.06 720 ILE A C 1
ATOM 5691 O O . ILE A 1 720 ? -15.380 -16.326 35.154 1.00 95.06 720 ILE A O 1
ATOM 5695 N N . GLU A 1 721 ? -15.760 -14.142 34.785 1.00 89.56 721 GLU A N 1
ATOM 5696 C CA . GLU A 1 721 ? -16.606 -14.335 33.611 1.00 89.56 721 GLU A CA 1
ATOM 5697 C C . GLU A 1 721 ? -15.758 -14.424 32.334 1.00 89.56 721 GLU A C 1
ATOM 5699 O O . GLU A 1 721 ? -14.635 -13.922 32.261 1.00 89.56 721 GLU A O 1
ATOM 5704 N N . LYS A 1 722 ? -16.305 -15.043 31.284 1.00 83.50 722 LYS A N 1
ATOM 5705 C CA . LYS A 1 722 ? -15.581 -15.283 30.023 1.00 83.50 722 LYS A CA 1
ATOM 5706 C C . LYS A 1 722 ? -15.036 -14.005 29.372 1.00 83.50 722 LYS A C 1
ATOM 5708 O O . LYS A 1 722 ? -13.931 -14.011 28.848 1.00 83.50 722 LYS A O 1
ATOM 5713 N N . ASN A 1 723 ? -15.775 -12.899 29.447 1.00 79.44 723 ASN A N 1
ATOM 5714 C CA . ASN A 1 723 ? -15.343 -11.599 28.918 1.00 79.44 723 ASN A CA 1
ATOM 5715 C C . ASN A 1 723 ? -14.197 -10.952 29.722 1.00 79.44 723 ASN A C 1
ATOM 5717 O O . ASN A 1 723 ? -13.525 -10.067 29.204 1.00 79.44 723 ASN A O 1
ATOM 5721 N N . GLN A 1 724 ? -13.972 -11.382 30.966 1.00 86.12 724 GLN A N 1
ATOM 5722 C CA . GLN A 1 724 ? -12.839 -10.962 31.798 1.00 86.12 724 GLN A CA 1
ATOM 5723 C C . GLN A 1 724 ? -11.596 -11.827 31.547 1.00 86.12 724 GLN A C 1
ATOM 5725 O O . GLN A 1 724 ? -10.490 -11.410 31.880 1.00 86.12 724 GLN A O 1
ATOM 5730 N N . ALA A 1 725 ? -11.775 -13.008 30.947 1.00 93.88 725 ALA A N 1
ATOM 5731 C CA . ALA A 1 725 ? -10.714 -13.940 30.590 1.00 93.88 725 ALA A CA 1
ATOM 5732 C C . ALA A 1 725 ? -10.802 -14.374 29.108 1.00 93.88 725 ALA A C 1
ATOM 5734 O O . ALA A 1 725 ? -10.990 -15.564 28.824 1.00 93.88 725 ALA A O 1
ATOM 5735 N N . PRO A 1 726 ? -10.696 -13.433 28.147 1.00 91.38 726 PRO A N 1
ATOM 5736 C CA . PRO A 1 726 ? -10.912 -13.725 26.732 1.00 91.38 726 PRO A CA 1
ATOM 5737 C C . PRO A 1 726 ? -9.731 -14.456 26.075 1.00 91.38 726 PRO A C 1
ATOM 5739 O O . PRO A 1 726 ? -9.866 -14.948 24.959 1.00 91.38 726 PRO A O 1
ATOM 5742 N N . TYR A 1 727 ? -8.575 -14.540 26.738 1.00 96.88 727 TYR A N 1
ATOM 5743 C CA . TYR A 1 727 ? -7.409 -15.264 26.234 1.00 96.88 727 TYR A CA 1
ATOM 5744 C C . TYR A 1 727 ? -7.420 -16.718 26.703 1.00 96.88 727 TYR A C 1
ATOM 5746 O O . TYR A 1 727 ? -7.668 -16.997 27.881 1.00 96.88 727 TYR A O 1
ATOM 5754 N N . PHE A 1 728 ? -7.085 -17.622 25.786 1.00 97.81 728 PHE A N 1
ATOM 5755 C CA . PHE A 1 728 ? -6.990 -19.063 25.988 1.00 97.81 728 PHE A CA 1
ATOM 5756 C C . PHE A 1 728 ? -5.604 -19.565 25.572 1.00 97.81 728 PHE A C 1
ATOM 5758 O O . PHE A 1 728 ? -5.133 -19.234 24.484 1.00 97.81 728 PHE A O 1
ATOM 5765 N N . LEU A 1 729 ? -4.973 -20.382 26.418 1.00 98.31 729 LEU A N 1
ATOM 5766 C CA . LEU A 1 729 ? -3.670 -20.991 26.146 1.00 98.31 729 LEU A CA 1
ATOM 5767 C C . LEU A 1 729 ? -3.847 -22.516 26.067 1.00 98.31 729 LEU A C 1
ATOM 5769 O O . LEU A 1 729 ? -4.350 -23.098 27.027 1.00 98.31 729 LEU A O 1
ATOM 5773 N N . PRO A 1 730 ? -3.483 -23.183 24.958 1.00 97.56 730 PRO A N 1
ATOM 5774 C CA . PRO A 1 730 ? -3.821 -24.590 24.743 1.00 97.56 730 PRO A CA 1
ATOM 5775 C C . PRO A 1 730 ? -2.976 -25.535 25.622 1.00 97.56 730 PRO A C 1
ATOM 5777 O O . PRO A 1 730 ? -1.788 -25.260 25.790 1.00 97.56 730 PRO A O 1
ATOM 5780 N N . PRO A 1 731 ? -3.539 -26.653 26.132 1.00 96.38 731 PRO A N 1
ATOM 5781 C CA . PRO A 1 731 ? -2.807 -27.734 26.803 1.00 96.38 731 PRO A CA 1
ATOM 5782 C C . PRO A 1 731 ? -1.532 -28.145 26.080 1.00 96.38 731 PRO A C 1
ATOM 5784 O O . PRO A 1 731 ? -1.500 -28.175 24.845 1.00 96.38 731 PRO A O 1
ATOM 5787 N N . TYR A 1 732 ? -0.499 -28.496 26.849 1.00 95.44 732 TYR A N 1
ATOM 5788 C CA . TYR A 1 732 ? 0.825 -28.873 26.329 1.00 95.44 732 TYR A CA 1
ATOM 5789 C C . TYR A 1 732 ? 1.474 -27.819 25.418 1.00 95.44 732 TYR A C 1
ATOM 5791 O O . TYR A 1 732 ? 2.378 -28.136 24.640 1.00 95.44 732 TYR A O 1
ATOM 5799 N N . GLU A 1 733 ? 0.940 -26.594 25.431 1.00 95.31 733 GLU A N 1
ATOM 5800 C CA . GLU A 1 733 ? 1.303 -25.514 24.526 1.00 95.31 733 GLU A CA 1
ATOM 5801 C C . GLU A 1 733 ? 1.233 -25.933 23.036 1.00 95.31 733 GLU A C 1
ATOM 5803 O O . GLU A 1 733 ? 1.902 -25.339 22.183 1.00 95.31 733 GLU A O 1
ATOM 5808 N N . TRP A 1 734 ? 0.410 -26.939 22.699 1.00 96.31 734 TRP A N 1
ATOM 5809 C CA . TRP A 1 734 ? 0.385 -27.605 21.391 1.00 96.31 734 TRP A CA 1
ATOM 5810 C C . TRP A 1 734 ? -0.970 -27.463 20.686 1.00 96.31 734 TRP A C 1
ATOM 5812 O O . TRP A 1 734 ? -2.032 -27.705 21.255 1.00 96.31 734 TRP A O 1
ATOM 5822 N N . TYR A 1 735 ? -0.938 -27.021 19.427 1.00 96.25 735 TYR A N 1
ATOM 5823 C CA . TYR A 1 735 ? -2.114 -26.564 18.676 1.00 96.25 735 TYR A CA 1
ATOM 5824 C C . TYR A 1 735 ? -1.799 -26.424 17.178 1.00 96.25 735 TYR A C 1
ATOM 5826 O O . TYR A 1 735 ? -0.626 -26.427 16.797 1.00 96.25 735 TYR A O 1
ATOM 5834 N N . ASN A 1 736 ? -2.831 -26.253 16.349 1.00 88.00 736 ASN A N 1
ATOM 5835 C CA . ASN A 1 736 ? -2.736 -25.982 14.911 1.00 88.00 736 ASN A CA 1
ATOM 5836 C C . ASN A 1 736 ? -3.780 -24.937 14.462 1.00 88.00 736 ASN A C 1
ATOM 5838 O O . ASN A 1 736 ? -4.589 -24.470 15.272 1.00 88.00 736 ASN A O 1
ATOM 5842 N N . ASP A 1 737 ? -3.808 -24.623 13.164 1.00 76.00 737 ASP A N 1
ATOM 5843 C CA . ASP A 1 737 ? -4.721 -23.630 12.575 1.00 76.00 737 ASP A CA 1
ATOM 5844 C C . ASP A 1 737 ? -6.205 -23.950 12.806 1.00 76.00 737 ASP A C 1
ATOM 5846 O O . ASP A 1 737 ? -7.044 -23.048 12.919 1.00 76.00 737 ASP A O 1
ATOM 5850 N N . THR A 1 738 ? -6.549 -25.238 12.912 1.00 82.75 738 THR A N 1
ATOM 5851 C CA . THR A 1 738 ? -7.927 -25.668 13.166 1.00 82.75 738 THR A CA 1
ATOM 5852 C C . THR A 1 738 ? -8.340 -25.362 14.601 1.00 82.75 738 THR A C 1
ATOM 5854 O O . THR A 1 738 ? -9.412 -24.791 14.807 1.00 82.75 738 THR A O 1
ATOM 5857 N N . ILE A 1 739 ? -7.478 -25.647 15.584 1.00 93.94 739 ILE A N 1
ATOM 5858 C CA . ILE A 1 739 ? -7.710 -25.257 16.984 1.00 93.94 739 ILE A CA 1
ATOM 5859 C C . ILE A 1 739 ? -7.814 -23.736 17.101 1.00 93.94 739 ILE A C 1
ATOM 5861 O O . ILE A 1 739 ? -8.772 -23.246 17.693 1.00 93.94 739 ILE A O 1
ATOM 5865 N N . ALA A 1 740 ? -6.930 -22.976 16.449 1.00 80.19 740 ALA A N 1
ATOM 5866 C CA . ALA A 1 740 ? -7.025 -21.516 16.406 1.00 80.19 740 ALA A CA 1
ATOM 5867 C C . ALA A 1 740 ? -8.344 -21.016 15.792 1.00 80.19 740 ALA A C 1
ATOM 5869 O O . ALA A 1 740 ? -8.955 -20.058 16.276 1.00 80.19 740 ALA A O 1
ATOM 5870 N N . SER A 1 741 ? -8.826 -21.665 14.728 1.00 66.19 741 SER A N 1
ATOM 5871 C CA . SER A 1 741 ? -10.136 -21.374 14.134 1.00 66.19 741 SER A CA 1
ATOM 5872 C C . SER A 1 741 ? -11.285 -21.659 15.106 1.00 66.19 741 SER A C 1
ATOM 5874 O O . SER A 1 741 ? -12.212 -20.855 15.217 1.00 66.19 741 SER A O 1
ATOM 5876 N N . TRP A 1 742 ? -11.233 -22.781 15.827 1.00 90.50 742 TRP A N 1
ATOM 5877 C CA . TRP A 1 742 ? -12.265 -23.160 16.793 1.00 90.50 742 TRP A CA 1
ATOM 5878 C C . TRP A 1 742 ? -12.275 -22.244 18.016 1.00 90.50 742 TRP A C 1
ATOM 5880 O O . TRP A 1 742 ? -13.351 -21.807 18.414 1.00 90.50 742 TRP A O 1
ATOM 5890 N N . THR A 1 743 ? -11.109 -21.879 18.556 1.00 86.94 743 THR A N 1
ATOM 5891 C CA . THR A 1 743 ? -10.982 -20.901 19.647 1.00 86.94 743 THR A CA 1
ATOM 5892 C C . THR A 1 743 ? -11.613 -19.562 19.268 1.00 86.94 743 THR A C 1
ATOM 5894 O O . THR A 1 743 ? -12.426 -19.038 20.027 1.00 86.94 743 THR A O 1
ATOM 5897 N N . ARG A 1 744 ? -11.333 -19.045 18.062 1.00 77.44 744 ARG A N 1
ATOM 5898 C CA . ARG A 1 744 ? -11.965 -17.809 17.562 1.00 77.44 744 ARG A CA 1
ATOM 5899 C C . ARG A 1 744 ? -13.479 -17.937 17.424 1.00 77.44 744 ARG A C 1
ATOM 5901 O O . ARG A 1 744 ? -14.200 -17.003 17.749 1.00 77.44 744 ARG A O 1
ATOM 5908 N N . GLY A 1 745 ? -13.967 -19.099 16.987 1.00 64.12 745 GLY A N 1
ATOM 5909 C CA . GLY A 1 745 ? -15.402 -19.397 16.927 1.00 64.12 745 GLY A CA 1
ATOM 5910 C C . GLY A 1 745 ? -16.102 -19.392 18.291 1.00 64.12 745 GLY A C 1
ATOM 5911 O O . GLY A 1 745 ? -17.325 -19.324 18.338 1.00 64.12 745 GLY A O 1
ATOM 5912 N N . LEU A 1 746 ? -15.338 -19.442 19.386 1.00 76.81 746 LEU A N 1
ATOM 5913 C CA . LEU A 1 746 ? -15.823 -19.301 20.755 1.00 76.81 746 LEU A CA 1
ATOM 5914 C C . LEU A 1 746 ? -15.647 -17.876 21.304 1.00 76.81 746 LEU A C 1
ATOM 5916 O O . LEU A 1 746 ? -15.761 -17.713 22.512 1.00 76.81 746 LEU A O 1
ATOM 5920 N N . ASP A 1 747 ? -15.369 -16.859 20.487 1.00 76.69 747 ASP A N 1
ATOM 5921 C CA . ASP A 1 747 ? -15.064 -15.492 20.947 1.00 76.69 747 ASP A CA 1
ATOM 5922 C C . ASP A 1 747 ? -13.904 -15.452 21.967 1.00 76.69 747 ASP A C 1
ATOM 5924 O O . ASP A 1 747 ? -13.936 -14.714 22.953 1.00 76.69 747 ASP A O 1
ATOM 5928 N N . LEU A 1 748 ? -12.891 -16.298 21.753 1.00 86.44 748 LEU A N 1
ATOM 5929 C CA . LEU A 1 748 ? -11.655 -16.338 22.534 1.00 86.44 748 LEU A CA 1
ATOM 5930 C C . LEU A 1 748 ? -10.446 -16.043 21.639 1.00 86.44 748 LEU A C 1
ATOM 5932 O O . LEU A 1 748 ? -10.439 -16.347 20.444 1.00 86.44 748 LEU A O 1
ATOM 5936 N N . HIS A 1 749 ? -9.392 -15.500 22.240 1.00 88.25 749 HIS A N 1
ATOM 5937 C CA . HIS A 1 749 ? -8.102 -15.264 21.600 1.00 88.25 749 HIS A CA 1
ATOM 5938 C C . HIS A 1 749 ? -7.131 -16.381 21.979 1.00 88.25 749 HIS A C 1
ATOM 5940 O O . HIS A 1 749 ? -6.796 -16.540 23.155 1.00 88.25 749 HIS A O 1
ATOM 5946 N N . LEU A 1 750 ? -6.676 -17.156 20.992 1.00 95.88 750 LEU A N 1
ATOM 5947 C CA . LEU A 1 750 ? -5.649 -18.169 21.220 1.00 95.88 750 LEU A CA 1
ATOM 5948 C C . LEU A 1 750 ? -4.295 -17.473 21.410 1.00 95.88 750 LEU A C 1
ATOM 5950 O O . LEU A 1 750 ? -3.871 -16.697 20.553 1.00 95.88 750 LEU A O 1
ATOM 5954 N N . VAL A 1 751 ? -3.620 -17.754 22.521 1.00 97.75 751 VAL A N 1
ATOM 5955 C CA . VAL A 1 751 ? -2.278 -17.242 22.831 1.00 97.75 751 VAL A CA 1
ATOM 5956 C C . VAL A 1 751 ? -1.327 -18.392 23.125 1.00 97.75 751 VAL A C 1
ATOM 5958 O O . VAL A 1 751 ? -1.753 -19.470 23.543 1.00 97.75 751 VAL A O 1
ATOM 5961 N N . ASN A 1 752 ? -0.030 -18.170 22.928 1.00 97.88 752 ASN A N 1
ATOM 5962 C CA . ASN A 1 752 ? 1.001 -19.104 23.362 1.00 97.88 752 ASN A CA 1
ATOM 5963 C C . ASN A 1 752 ? 2.318 -18.384 23.703 1.00 97.88 752 ASN A C 1
ATOM 5965 O O . ASN A 1 752 ? 2.456 -17.185 23.472 1.00 97.88 752 ASN A O 1
ATOM 5969 N N . PHE A 1 753 ? 3.278 -19.098 24.287 1.00 97.31 753 PHE A N 1
ATOM 5970 C CA . PHE A 1 753 ? 4.570 -18.540 24.670 1.00 97.31 753 PHE A CA 1
ATOM 5971 C C . PHE A 1 753 ? 5.398 -18.112 23.457 1.00 97.31 753 PHE A C 1
ATOM 5973 O O . PHE A 1 753 ? 5.318 -18.702 22.375 1.00 97.31 753 PHE A O 1
ATOM 5980 N N . THR A 1 754 ? 6.248 -17.104 23.656 1.00 97.44 754 THR A N 1
ATOM 5981 C CA . THR A 1 754 ? 7.208 -16.694 22.631 1.00 97.44 754 THR A CA 1
ATOM 5982 C C . THR A 1 754 ? 8.356 -17.712 22.578 1.00 97.44 754 THR A C 1
ATOM 5984 O O . THR A 1 754 ? 9.023 -17.931 23.594 1.00 97.44 754 THR A O 1
ATOM 5987 N N . PRO A 1 755 ? 8.632 -18.352 21.428 1.00 93.88 755 PRO A N 1
ATOM 5988 C CA . PRO A 1 755 ? 9.680 -19.362 21.338 1.00 93.88 755 PRO A CA 1
ATOM 5989 C C . PRO A 1 755 ? 11.083 -18.749 21.473 1.00 93.88 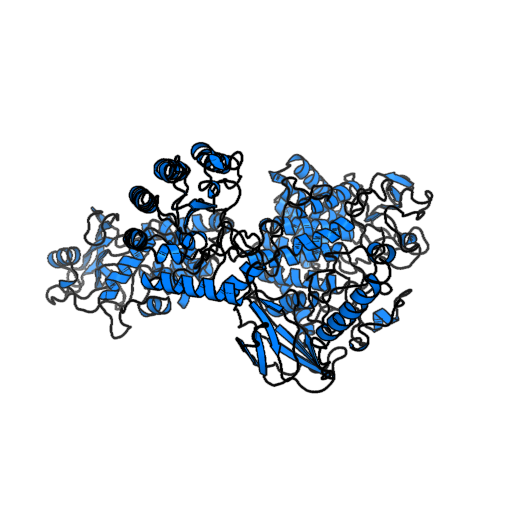755 PRO A C 1
ATOM 5991 O O . PRO A 1 755 ? 11.318 -17.604 21.095 1.00 93.88 755 PRO A O 1
ATOM 5994 N N . GLY A 1 756 ? 12.041 -19.544 21.964 1.00 91.69 756 GLY A N 1
ATOM 5995 C CA . GLY A 1 756 ? 13.473 -19.206 21.945 1.00 91.69 756 GLY A CA 1
ATOM 5996 C C . GLY A 1 756 ? 14.181 -19.254 23.300 1.00 91.69 756 GLY A C 1
ATOM 5997 O O . GLY A 1 756 ? 15.381 -19.506 23.341 1.00 91.69 756 GLY A O 1
ATOM 5998 N N . THR A 1 757 ? 13.460 -19.101 24.413 1.00 92.44 757 THR A N 1
ATOM 5999 C CA . THR A 1 757 ? 14.068 -19.049 25.759 1.00 92.44 757 THR A CA 1
ATOM 6000 C C . THR A 1 757 ? 14.127 -20.396 26.471 1.00 92.44 757 THR A C 1
ATOM 6002 O O . THR A 1 757 ? 14.796 -20.490 27.495 1.00 92.44 757 THR A O 1
ATOM 6005 N N . ARG A 1 758 ? 13.465 -21.442 25.951 1.00 91.94 758 ARG A N 1
ATOM 6006 C CA . ARG A 1 758 ? 13.298 -22.757 26.613 1.00 91.94 758 ARG A CA 1
ATOM 6007 C C . ARG A 1 758 ? 12.673 -22.674 28.014 1.00 91.94 758 ARG A C 1
ATOM 6009 O O . ARG A 1 758 ? 12.791 -23.622 28.785 1.00 91.94 758 ARG A O 1
ATOM 6016 N N . SER A 1 759 ? 12.021 -21.561 28.356 1.00 95.62 759 SER A N 1
ATOM 6017 C CA . SER A 1 759 ? 11.435 -21.354 29.685 1.00 95.62 759 SER A CA 1
ATOM 6018 C C . SER A 1 759 ? 10.351 -22.377 30.013 1.00 95.62 759 SER A C 1
ATOM 6020 O O . SER A 1 759 ? 10.275 -22.836 31.143 1.00 95.62 759 SER A O 1
ATOM 6022 N N . ASN A 1 760 ? 9.615 -22.823 28.996 1.00 94.44 760 ASN A N 1
ATOM 6023 C CA . ASN A 1 760 ? 8.593 -23.857 29.095 1.00 94.44 760 ASN A CA 1
ATOM 6024 C C . ASN A 1 760 ? 9.148 -25.277 29.322 1.00 94.44 760 ASN A C 1
ATOM 6026 O O . ASN A 1 760 ? 8.368 -26.203 29.488 1.00 94.44 760 ASN A O 1
ATOM 6030 N N . ALA A 1 761 ? 10.469 -25.494 29.297 1.00 95.19 761 ALA A N 1
ATOM 6031 C CA . ALA A 1 761 ? 11.077 -26.798 29.591 1.00 95.19 761 ALA A CA 1
ATOM 6032 C C . ALA A 1 761 ? 11.320 -27.022 31.099 1.00 95.19 761 ALA A C 1
ATOM 6034 O O . ALA A 1 761 ? 11.931 -28.022 31.494 1.00 95.19 761 ALA A O 1
ATOM 6035 N N . ASP A 1 762 ? 10.859 -26.107 31.952 1.00 95.69 762 ASP A N 1
ATOM 6036 C CA . ASP A 1 762 ? 11.025 -26.161 33.405 1.00 95.69 762 ASP A CA 1
ATOM 6037 C C . ASP A 1 762 ? 10.255 -27.308 34.084 1.00 95.69 762 ASP A C 1
ATOM 6039 O O . ASP A 1 762 ? 10.589 -27.668 35.215 1.00 95.69 762 ASP A O 1
ATOM 6043 N N . TYR A 1 763 ? 9.310 -27.947 33.383 1.00 94.44 763 TYR A N 1
ATOM 6044 C CA . TYR A 1 763 ? 8.623 -29.159 33.849 1.00 94.44 763 TYR A CA 1
ATOM 6045 C C . TYR A 1 763 ? 9.479 -30.432 33.797 1.00 94.44 763 TYR A C 1
ATOM 6047 O O . TYR A 1 763 ? 9.156 -31.422 34.457 1.00 94.44 763 TYR A O 1
ATOM 6055 N N . THR A 1 764 ? 10.544 -30.446 32.991 1.00 96.19 764 THR A N 1
ATOM 6056 C CA . THR A 1 764 ? 11.343 -31.661 32.767 1.00 96.19 764 THR A CA 1
ATOM 6057 C C . THR A 1 764 ? 12.059 -32.097 34.046 1.00 96.19 764 THR A C 1
ATOM 6059 O O . THR A 1 764 ? 12.441 -31.249 34.841 1.00 96.19 764 THR A O 1
ATOM 6062 N N . TYR A 1 765 ? 12.300 -33.391 34.274 1.00 96.31 765 TYR A N 1
ATOM 6063 C CA . TYR A 1 765 ? 12.990 -33.913 35.475 1.00 96.31 765 TYR A CA 1
ATOM 6064 C C . TYR A 1 765 ? 14.150 -34.865 35.108 1.00 96.31 765 TYR A C 1
ATOM 6066 O O . TYR A 1 765 ? 14.167 -35.358 33.978 1.00 96.31 765 TYR A O 1
ATOM 6074 N N . PRO A 1 766 ? 15.140 -35.098 35.999 1.00 95.12 766 PRO A N 1
ATOM 6075 C CA . PRO A 1 766 ? 16.411 -35.757 35.654 1.00 95.12 766 PRO A CA 1
ATOM 6076 C C . PRO A 1 766 ? 16.282 -37.099 34.921 1.00 95.12 766 PRO A C 1
ATOM 6078 O O . PRO A 1 766 ? 17.024 -37.378 33.981 1.00 95.12 766 PRO A O 1
ATOM 6081 N N . GLU A 1 767 ? 15.298 -37.911 35.294 1.00 96.25 767 GLU A N 1
ATOM 6082 C CA . GLU A 1 767 ? 15.032 -39.233 34.722 1.00 96.25 767 GLU A CA 1
ATOM 6083 C C . GLU A 1 767 ? 14.554 -39.181 33.257 1.00 96.25 767 GLU A C 1
ATOM 6085 O O . GLU A 1 767 ? 14.500 -40.208 32.587 1.00 96.25 767 GLU A O 1
ATOM 6090 N N . MET A 1 768 ? 14.252 -37.992 32.721 1.00 94.81 768 MET A N 1
ATOM 6091 C CA . MET A 1 768 ? 13.965 -37.779 31.295 1.00 94.81 768 MET A CA 1
ATOM 6092 C C . MET A 1 768 ? 15.235 -37.710 30.423 1.00 94.81 768 MET A C 1
ATOM 6094 O O . MET A 1 768 ? 15.141 -37.490 29.210 1.00 94.81 768 MET A O 1
ATOM 6098 N N . GLY A 1 769 ? 16.424 -37.881 31.013 1.00 94.62 769 GLY A N 1
ATOM 6099 C CA . GLY A 1 769 ? 17.700 -37.947 30.301 1.00 94.62 769 GLY A CA 1
ATOM 6100 C C . GLY A 1 769 ? 18.017 -36.650 29.558 1.00 94.62 769 GLY A C 1
ATOM 6101 O O . GLY A 1 769 ? 17.915 -35.564 30.119 1.00 94.62 769 GLY A O 1
ATOM 6102 N N . ALA A 1 770 ? 18.360 -36.744 28.270 1.00 90.62 770 ALA A N 1
ATOM 6103 C CA . ALA A 1 770 ? 18.739 -35.590 27.444 1.00 90.62 770 ALA A CA 1
ATOM 6104 C C . ALA A 1 770 ? 17.644 -34.511 27.303 1.00 90.62 770 ALA A C 1
ATOM 6106 O O . ALA A 1 770 ? 17.935 -33.397 26.871 1.00 90.62 770 ALA A O 1
ATOM 6107 N N . LYS A 1 771 ? 16.388 -34.822 27.657 1.00 91.50 771 LYS A N 1
ATOM 6108 C CA . LYS A 1 771 ? 15.288 -33.847 27.670 1.00 91.50 771 LYS A CA 1
ATOM 6109 C C . LYS A 1 771 ? 15.288 -32.968 28.927 1.00 91.50 771 LYS A C 1
ATOM 6111 O O . LYS A 1 771 ? 14.633 -31.933 28.915 1.00 91.50 771 LYS A O 1
ATOM 6116 N N . TYR A 1 772 ? 15.984 -33.363 29.996 1.00 95.75 772 TYR A N 1
ATOM 6117 C CA . TYR A 1 772 ? 16.044 -32.608 31.246 1.00 95.75 772 TYR A CA 1
ATOM 6118 C C . TYR A 1 772 ? 16.867 -31.326 31.104 1.00 95.75 772 TYR A C 1
ATOM 6120 O O . TYR A 1 772 ? 18.050 -31.376 30.769 1.00 95.75 772 TYR A O 1
ATOM 6128 N N . ILE A 1 773 ? 16.264 -30.183 31.440 1.00 95.69 773 ILE A N 1
ATOM 6129 C CA . ILE A 1 773 ? 16.940 -28.880 31.464 1.00 95.69 773 ILE A CA 1
ATOM 6130 C C . ILE A 1 773 ? 16.881 -28.302 32.882 1.00 95.69 773 ILE A C 1
ATOM 6132 O O . ILE A 1 773 ? 15.812 -27.926 33.363 1.00 95.69 773 ILE A O 1
ATOM 6136 N N . ASN A 1 774 ? 18.025 -28.215 33.569 1.00 95.88 774 ASN A N 1
ATOM 6137 C CA . ASN A 1 774 ? 18.094 -27.653 34.926 1.00 95.88 774 ASN A CA 1
ATOM 6138 C C . ASN A 1 774 ? 17.750 -26.147 34.957 1.00 95.88 774 ASN A C 1
ATOM 6140 O O . ASN A 1 774 ? 17.824 -25.454 33.939 1.00 95.88 774 ASN A O 1
ATOM 6144 N N . SER A 1 775 ? 17.367 -25.629 36.125 1.00 96.62 775 SER A N 1
ATOM 6145 C CA . SER A 1 775 ? 16.817 -24.272 36.255 1.00 96.62 775 SER A CA 1
ATOM 6146 C C . SER A 1 775 ? 17.833 -23.178 35.950 1.00 96.62 775 SER A C 1
ATOM 6148 O O . SER A 1 775 ? 17.455 -22.124 35.447 1.00 96.62 775 SER A O 1
ATOM 6150 N N . GLU A 1 776 ? 19.115 -23.424 36.223 1.00 95.62 776 GLU A N 1
ATOM 6151 C CA . GLU A 1 776 ? 20.195 -22.490 35.890 1.00 95.62 776 GLU A CA 1
ATOM 6152 C C . GLU A 1 776 ? 20.313 -22.314 34.369 1.00 95.62 776 GLU A C 1
ATOM 6154 O O . GLU A 1 776 ? 20.397 -21.199 33.858 1.00 95.62 776 GLU A O 1
ATOM 6159 N N . THR A 1 777 ? 20.219 -23.419 33.626 1.00 96.00 777 THR A N 1
ATOM 6160 C CA . THR A 1 777 ? 20.255 -23.414 32.158 1.00 96.00 777 THR A CA 1
ATOM 6161 C C . THR A 1 777 ? 19.039 -22.698 31.580 1.00 96.00 777 THR A C 1
ATOM 6163 O O . THR A 1 777 ? 19.178 -21.925 30.633 1.00 96.00 777 THR A O 1
ATOM 6166 N N . VAL A 1 778 ? 17.851 -22.912 32.158 1.00 97.44 778 VAL A N 1
ATOM 6167 C CA . VAL A 1 778 ? 16.641 -22.179 31.758 1.00 97.44 778 VAL A CA 1
ATOM 6168 C C . VAL A 1 778 ? 16.818 -20.675 31.993 1.00 97.44 778 VAL A C 1
ATOM 6170 O O . VAL A 1 778 ? 16.584 -19.881 31.082 1.00 97.44 778 VAL A O 1
ATOM 6173 N N . GLN A 1 779 ? 17.292 -20.274 33.177 1.00 96.88 779 GLN A N 1
ATOM 6174 C CA . GLN A 1 779 ? 17.498 -18.864 33.518 1.00 96.88 779 GLN A CA 1
ATOM 6175 C C . GLN A 1 779 ? 18.499 -18.206 32.563 1.00 96.88 779 GLN A C 1
ATOM 6177 O O . GLN A 1 779 ? 18.229 -17.120 32.045 1.00 96.88 779 GLN A O 1
ATOM 6182 N N . GLN A 1 780 ? 19.616 -18.876 32.270 1.00 97.00 780 GLN A N 1
ATOM 6183 C CA . GLN A 1 780 ? 20.592 -18.338 31.330 1.00 97.00 780 GLN A CA 1
ATOM 6184 C C . GLN A 1 780 ? 20.110 -18.318 29.891 1.00 97.00 780 GLN A C 1
ATOM 6186 O O . GLN A 1 780 ? 20.463 -17.406 29.152 1.00 97.00 780 GLN A O 1
ATOM 6191 N N . SER A 1 781 ? 19.265 -19.256 29.479 1.00 97.50 781 SER A N 1
ATOM 6192 C CA . SER A 1 781 ? 18.647 -19.203 28.156 1.00 97.50 781 SER A CA 1
ATOM 6193 C C . SER A 1 781 ? 17.761 -17.958 27.992 1.00 97.50 781 SER A C 1
ATOM 6195 O O . SER A 1 781 ? 17.805 -17.313 26.945 1.00 97.50 781 SER A O 1
ATOM 6197 N N . ILE A 1 782 ? 17.035 -17.548 29.040 1.00 98.06 782 ILE A N 1
ATOM 6198 C CA . ILE A 1 782 ? 16.236 -16.309 29.042 1.00 98.06 782 ILE A CA 1
ATOM 6199 C C . ILE A 1 782 ? 17.136 -15.073 28.915 1.00 98.06 782 ILE A C 1
ATOM 6201 O O . ILE A 1 782 ? 16.907 -14.231 28.047 1.00 98.06 782 ILE A O 1
ATOM 6205 N N . LEU A 1 783 ? 18.176 -14.971 29.747 1.00 97.12 783 LEU A N 1
ATOM 6206 C CA . LEU A 1 783 ? 19.084 -13.817 29.754 1.00 97.12 783 LEU A CA 1
ATOM 6207 C C . LEU A 1 783 ? 19.936 -13.732 28.476 1.00 97.12 783 LEU A C 1
ATOM 6209 O O . LEU A 1 783 ? 20.157 -12.644 27.951 1.00 97.12 783 LEU A O 1
ATOM 6213 N N . ASN A 1 784 ? 20.361 -14.871 27.929 1.00 96.38 784 ASN A N 1
ATOM 6214 C CA . ASN A 1 784 ? 21.092 -14.924 26.664 1.00 96.38 784 ASN A CA 1
ATOM 6215 C C . ASN A 1 784 ? 20.216 -14.516 25.477 1.00 96.38 784 ASN A C 1
ATOM 6217 O O . ASN A 1 784 ? 20.709 -13.849 24.569 1.00 96.38 784 ASN A O 1
ATOM 6221 N N . TYR A 1 785 ? 18.942 -14.919 25.461 1.00 96.69 785 TYR A N 1
ATOM 6222 C CA . TYR A 1 785 ? 18.004 -14.475 24.430 1.00 96.69 785 TYR A CA 1
ATOM 6223 C C . TYR A 1 785 ? 17.808 -12.959 24.506 1.00 96.69 785 TYR A C 1
ATOM 6225 O O . TYR A 1 785 ? 17.941 -12.275 23.496 1.00 96.69 785 TYR A O 1
ATOM 6233 N N . GLU A 1 786 ? 17.573 -12.435 25.714 1.00 96.44 786 GLU A N 1
ATOM 6234 C CA . GLU A 1 786 ? 17.422 -11.000 25.973 1.00 96.44 786 GLU A CA 1
ATOM 6235 C C . GLU A 1 786 ? 18.597 -10.177 25.436 1.00 96.44 786 GLU A C 1
ATOM 6237 O O . GLU A 1 786 ? 18.385 -9.113 24.866 1.00 96.44 786 GLU A O 1
ATOM 6242 N N . GLN A 1 787 ? 19.821 -10.686 25.581 1.00 93.38 787 GLN A N 1
ATOM 6243 C CA . GLN A 1 787 ? 21.029 -10.004 25.128 1.00 93.38 787 GLN A CA 1
ATOM 6244 C C . GLN A 1 787 ? 21.261 -10.096 23.609 1.00 93.38 787 GLN A C 1
ATOM 6246 O O . GLN A 1 787 ? 21.878 -9.199 23.037 1.00 93.38 787 GLN A O 1
ATOM 6251 N N . LYS A 1 788 ? 20.849 -11.194 22.963 1.00 89.56 788 LYS A N 1
ATOM 6252 C CA . LYS A 1 788 ? 21.187 -11.490 21.558 1.00 89.56 788 LYS A CA 1
ATOM 6253 C C . LYS A 1 788 ? 20.121 -11.056 20.561 1.00 89.56 788 LYS A C 1
ATOM 6255 O O . LYS A 1 788 ? 20.464 -10.720 19.430 1.00 89.56 788 LYS A O 1
ATOM 6260 N N . ASP A 1 789 ? 18.847 -11.123 20.936 1.00 89.50 789 ASP A N 1
ATOM 6261 C CA . ASP A 1 789 ? 17.757 -10.732 20.048 1.00 89.50 789 ASP A CA 1
ATOM 6262 C C . ASP A 1 789 ? 17.720 -9.208 19.887 1.00 89.50 789 ASP A C 1
ATOM 6264 O O . ASP A 1 789 ? 17.822 -8.467 20.865 1.00 89.50 789 ASP A O 1
ATOM 6268 N N . LYS A 1 790 ? 17.525 -8.722 18.655 1.00 81.00 790 LYS A N 1
ATOM 6269 C CA . LYS A 1 790 ? 17.489 -7.279 18.350 1.00 81.00 790 LYS A CA 1
ATOM 6270 C C . LYS A 1 790 ? 16.421 -6.515 19.143 1.00 81.00 790 LYS A C 1
ATOM 6272 O O . LYS A 1 790 ? 16.577 -5.323 19.387 1.00 81.00 790 LYS A O 1
ATOM 6277 N N . ASN A 1 791 ? 15.350 -7.205 19.536 1.00 83.62 791 ASN A N 1
ATOM 6278 C CA . ASN A 1 791 ? 14.242 -6.655 20.307 1.00 83.62 791 ASN A CA 1
ATOM 6279 C C . ASN A 1 791 ? 14.251 -7.162 21.761 1.00 83.62 791 ASN A C 1
ATOM 6281 O O . ASN A 1 791 ? 13.276 -6.942 22.479 1.00 83.62 791 ASN A O 1
ATOM 6285 N N . GLY A 1 792 ? 15.298 -7.873 22.195 1.00 94.06 792 GLY A N 1
ATOM 6286 C CA . GLY A 1 792 ? 15.376 -8.505 23.510 1.00 94.06 792 GLY A CA 1
ATOM 6287 C C . GLY A 1 792 ? 14.099 -9.274 23.873 1.00 94.06 792 GLY A C 1
ATOM 6288 O O . GLY A 1 792 ? 13.562 -10.041 23.072 1.00 94.06 792 GLY A O 1
ATOM 6289 N N . LEU A 1 793 ? 13.568 -9.027 25.073 1.00 96.81 793 LEU A N 1
ATOM 6290 C CA . LEU A 1 793 ? 12.288 -9.570 25.554 1.00 96.81 793 LEU A CA 1
ATOM 6291 C C . LEU A 1 793 ? 11.109 -8.595 25.363 1.00 96.81 793 LEU A C 1
ATOM 6293 O O . LEU A 1 793 ? 10.108 -8.677 26.074 1.00 96.81 793 LEU A O 1
ATOM 6297 N N . ASN A 1 794 ? 11.186 -7.661 24.413 1.00 94.44 794 ASN A N 1
ATOM 6298 C CA . ASN A 1 794 ? 10.062 -6.772 24.111 1.00 94.44 794 ASN A CA 1
ATOM 6299 C C . ASN A 1 794 ? 8.874 -7.576 23.576 1.00 94.44 794 ASN A C 1
ATOM 6301 O O . ASN A 1 794 ? 9.044 -8.414 22.683 1.00 94.44 794 ASN A O 1
ATOM 6305 N N . GLY A 1 795 ? 7.682 -7.332 24.110 1.00 93.19 795 GLY A N 1
ATOM 6306 C CA . GLY A 1 795 ? 6.468 -8.066 23.774 1.00 93.19 795 GLY A CA 1
ATOM 6307 C C . GLY A 1 795 ? 6.472 -9.528 24.239 1.00 93.19 795 GLY A C 1
ATOM 6308 O O . GLY A 1 795 ? 5.632 -10.297 23.792 1.00 93.19 795 GLY A O 1
ATOM 6309 N N . PHE A 1 796 ? 7.418 -9.985 25.060 1.00 97.50 796 PHE A N 1
ATOM 6310 C CA . PHE A 1 796 ? 7.593 -11.427 25.275 1.00 97.50 796 PHE A CA 1
ATOM 6311 C C . PHE A 1 796 ? 6.472 -12.040 26.130 1.00 97.50 796 PHE A C 1
ATOM 6313 O O . PHE A 1 796 ? 6.083 -11.479 27.154 1.00 97.50 796 PHE A O 1
ATOM 6320 N N . ILE A 1 797 ? 5.992 -13.220 25.737 1.00 98.25 797 ILE A N 1
ATOM 6321 C CA . ILE A 1 797 ? 5.109 -14.078 26.535 1.00 98.25 797 ILE A CA 1
ATOM 6322 C C . ILE A 1 797 ? 5.993 -15.169 27.146 1.00 98.25 797 ILE A C 1
ATOM 6324 O O . ILE A 1 797 ? 6.284 -16.184 26.510 1.00 98.25 797 ILE A O 1
ATOM 6328 N N . LEU A 1 798 ? 6.492 -14.920 28.358 1.00 98.31 798 LEU A N 1
ATOM 6329 C CA . LEU A 1 798 ? 7.461 -15.777 29.037 1.00 98.31 798 LEU A CA 1
ATOM 6330 C C . LEU A 1 798 ? 6.737 -16.824 29.888 1.00 98.31 798 LEU A C 1
ATOM 6332 O O . LEU A 1 798 ? 6.285 -16.516 30.990 1.00 98.31 798 LEU A O 1
ATOM 6336 N N . LEU A 1 799 ? 6.635 -18.050 29.372 1.00 98.25 799 LEU A N 1
ATOM 6337 C CA . LEU A 1 799 ? 5.914 -19.144 30.026 1.00 98.25 799 LEU A CA 1
ATOM 6338 C C . LEU A 1 799 ? 6.812 -19.987 30.929 1.00 98.25 799 LEU A C 1
ATOM 6340 O O . LEU A 1 799 ? 7.910 -20.370 30.520 1.00 98.25 799 LEU A O 1
ATOM 6344 N N . VAL A 1 800 ? 6.303 -20.306 32.116 1.00 97.38 800 VAL A N 1
ATOM 6345 C CA . VAL A 1 800 ? 6.853 -21.257 33.096 1.00 97.38 800 VAL A CA 1
ATOM 6346 C C . VAL A 1 800 ? 5.700 -22.022 33.759 1.00 97.38 800 VAL A C 1
ATOM 6348 O O . VAL A 1 800 ? 4.552 -21.585 33.693 1.00 97.38 800 VAL A O 1
ATOM 6351 N N . HIS A 1 801 ? 5.966 -23.138 34.429 1.00 98.12 801 HIS A N 1
ATOM 6352 C CA . HIS A 1 801 ? 4.913 -23.923 35.080 1.00 98.12 801 HIS A CA 1
ATOM 6353 C C . HIS A 1 801 ? 4.683 -23.475 36.533 1.00 98.12 801 HIS A C 1
ATOM 6355 O O . HIS A 1 801 ? 5.625 -23.236 37.295 1.00 98.12 801 HIS A O 1
ATOM 6361 N N . ILE A 1 802 ? 3.414 -23.383 36.955 1.00 97.50 802 ILE A N 1
ATOM 6362 C CA . ILE A 1 802 ? 3.042 -23.018 38.339 1.00 97.50 802 ILE A CA 1
ATOM 6363 C C . ILE A 1 802 ? 3.403 -24.118 39.355 1.00 97.50 802 ILE A C 1
ATOM 6365 O O . ILE A 1 802 ? 3.569 -23.858 40.549 1.00 97.50 802 ILE A O 1
ATOM 6369 N N . GLY A 1 803 ? 3.530 -25.351 38.876 1.00 96.00 803 GLY A N 1
ATOM 6370 C CA . GLY A 1 803 ? 3.940 -26.522 39.632 1.00 96.00 803 GLY A CA 1
ATOM 6371 C C . GLY A 1 803 ? 4.494 -27.586 38.694 1.00 96.00 803 GLY A C 1
ATOM 6372 O O . GLY A 1 803 ? 4.262 -27.550 37.489 1.00 96.00 803 GLY A O 1
ATOM 6373 N N . THR A 1 804 ? 5.277 -28.512 39.235 1.00 95.88 804 THR A N 1
ATOM 6374 C CA . THR A 1 804 ? 5.958 -29.549 38.440 1.00 95.88 804 THR A CA 1
ATOM 6375 C C . THR A 1 804 ? 5.988 -30.875 39.184 1.00 95.88 804 THR A C 1
ATOM 6377 O O . THR A 1 804 ? 5.841 -30.911 40.407 1.00 95.88 804 THR A O 1
ATOM 6380 N N . ASP A 1 805 ? 6.237 -31.961 38.453 1.00 95.12 805 ASP A N 1
ATOM 6381 C CA . ASP A 1 805 ? 6.348 -33.309 39.012 1.00 95.12 805 ASP A CA 1
ATOM 6382 C C . ASP A 1 805 ? 7.272 -33.348 40.259 1.00 95.12 805 ASP A C 1
ATOM 6384 O O . ASP A 1 805 ? 8.324 -32.691 40.277 1.00 95.12 805 ASP A O 1
ATOM 6388 N N . PRO A 1 806 ? 6.935 -34.112 41.317 1.00 94.94 806 PRO A N 1
ATOM 6389 C CA . PRO A 1 806 ? 7.763 -34.231 42.519 1.00 94.94 806 PRO A CA 1
ATOM 6390 C C . PRO A 1 806 ? 9.206 -34.700 42.276 1.00 94.94 806 PRO A C 1
ATOM 6392 O O . PRO A 1 806 ? 10.072 -34.457 43.126 1.00 94.94 806 PRO A O 1
ATOM 6395 N N . ARG A 1 807 ? 9.491 -35.368 41.150 1.00 96.50 807 ARG A N 1
ATOM 6396 C CA . ARG A 1 807 ? 10.846 -35.767 40.724 1.00 96.50 807 ARG A CA 1
ATOM 6397 C C . ARG A 1 807 ? 11.701 -34.576 40.298 1.00 96.50 807 ARG A C 1
ATOM 6399 O O . ARG A 1 807 ? 12.918 -34.603 40.474 1.00 96.50 807 ARG A O 1
ATOM 6406 N N . ARG A 1 808 ? 11.095 -33.477 39.833 1.00 96.31 808 ARG A N 1
ATOM 6407 C CA . ARG A 1 808 ? 11.813 -32.224 39.561 1.00 96.31 808 ARG A CA 1
ATOM 6408 C C . ARG A 1 808 ? 12.191 -31.547 40.880 1.00 96.31 808 ARG A C 1
ATOM 6410 O O . ARG A 1 808 ? 11.433 -30.743 41.399 1.00 96.31 808 ARG A O 1
ATOM 6417 N N . LYS A 1 809 ? 13.364 -31.854 41.445 1.00 94.56 809 LYS A N 1
ATOM 6418 C CA . LYS A 1 809 ? 13.827 -31.239 42.711 1.00 94.56 809 LYS A CA 1
ATOM 6419 C C . LYS A 1 809 ? 14.308 -29.793 42.552 1.00 94.56 809 LYS A C 1
ATOM 6421 O O . LYS A 1 809 ? 14.106 -28.978 43.445 1.00 94.56 809 LYS A O 1
ATOM 6426 N N . ASP A 1 810 ? 14.910 -29.464 41.413 1.00 95.00 810 ASP A N 1
ATOM 6427 C CA . ASP A 1 810 ? 15.386 -28.115 41.083 1.00 95.00 810 ASP A CA 1
ATOM 6428 C C . ASP A 1 810 ? 14.242 -27.250 40.525 1.00 95.00 810 ASP A C 1
ATOM 6430 O O . ASP A 1 810 ? 14.056 -27.149 39.318 1.00 95.00 810 ASP A O 1
ATOM 6434 N N . LYS A 1 811 ? 13.419 -26.649 41.380 1.00 96.38 811 LYS A N 1
ATOM 6435 C CA . LYS A 1 811 ? 12.203 -25.942 40.946 1.00 96.38 811 LYS A CA 1
ATOM 6436 C C . LYS A 1 811 ? 12.512 -24.569 40.331 1.00 96.38 811 LYS A C 1
ATOM 6438 O O . LYS A 1 811 ? 13.012 -23.687 41.032 1.00 96.38 811 LYS A O 1
ATOM 6443 N N . PHE A 1 812 ? 12.153 -24.337 39.062 1.00 97.38 812 PHE A N 1
ATOM 6444 C CA . PHE A 1 812 ? 12.469 -23.072 38.377 1.00 97.38 812 PHE A CA 1
ATOM 6445 C C . PHE A 1 812 ? 11.799 -21.851 39.012 1.00 97.38 812 PHE A C 1
ATOM 6447 O O . PHE A 1 812 ? 12.421 -20.795 39.099 1.00 97.38 812 PHE A O 1
ATOM 6454 N N . TYR A 1 813 ? 10.579 -21.989 39.546 1.00 95.69 813 TYR A N 1
ATOM 6455 C CA . TYR A 1 813 ? 9.889 -20.881 40.214 1.00 95.69 813 TYR A CA 1
ATOM 6456 C C . TYR A 1 813 ? 10.689 -20.276 41.384 1.00 95.69 813 TYR A C 1
ATOM 6458 O O . TYR A 1 813 ? 10.513 -19.100 41.694 1.00 95.69 813 TYR A O 1
ATOM 6466 N N . SER A 1 814 ? 11.632 -21.019 41.981 1.00 95.94 814 SER A N 1
ATOM 6467 C CA . SER A 1 814 ? 12.554 -20.501 43.008 1.00 95.94 814 SER A CA 1
ATOM 6468 C C . SER A 1 814 ? 13.531 -19.435 42.485 1.00 95.94 814 SER A C 1
ATOM 6470 O O . SER A 1 814 ? 14.131 -18.701 43.271 1.00 95.94 814 SER A O 1
ATOM 6472 N N . ARG A 1 815 ? 13.683 -19.315 41.159 1.00 96.31 815 ARG A N 1
ATOM 6473 C CA . ARG A 1 815 ? 14.532 -18.324 40.482 1.00 96.31 815 ARG A CA 1
ATOM 6474 C C . ARG A 1 815 ? 13.822 -16.999 40.211 1.00 96.31 815 ARG A C 1
ATOM 6476 O O . ARG A 1 815 ? 14.503 -16.008 39.950 1.00 96.31 815 ARG A O 1
ATOM 6483 N N . LEU A 1 816 ? 12.490 -16.940 40.309 1.00 96.50 816 LEU A N 1
ATOM 6484 C CA . LEU A 1 816 ? 11.717 -15.721 40.029 1.00 96.50 816 LEU A CA 1
ATOM 6485 C C . LEU A 1 816 ? 12.168 -14.500 40.853 1.00 96.50 816 LEU A C 1
ATOM 6487 O O . LEU A 1 816 ? 12.360 -13.452 40.234 1.00 96.50 816 LEU A O 1
ATOM 6491 N N . PRO A 1 817 ? 12.459 -14.609 42.171 1.00 95.56 817 PRO A N 1
ATOM 6492 C CA . PRO A 1 817 ? 12.959 -13.477 42.962 1.00 95.56 817 PRO A CA 1
ATOM 6493 C C . PRO A 1 817 ? 14.326 -12.939 42.515 1.00 95.56 817 PRO A C 1
ATOM 6495 O O . PRO A 1 817 ? 14.747 -11.881 42.959 1.00 95.56 817 PRO A O 1
ATOM 6498 N N . ARG A 1 818 ? 15.056 -13.660 41.653 1.00 94.88 818 ARG A N 1
ATOM 6499 C CA . ARG A 1 818 ? 16.298 -13.171 41.032 1.00 94.88 818 ARG A CA 1
ATOM 6500 C C . ARG A 1 818 ? 16.065 -12.688 39.605 1.00 94.88 818 ARG A C 1
ATOM 6502 O O . ARG A 1 818 ? 16.603 -11.657 39.211 1.00 94.88 818 ARG A O 1
ATOM 6509 N N . LEU A 1 819 ? 15.262 -13.420 38.834 1.00 97.06 819 LEU A N 1
ATOM 6510 C CA . LEU A 1 819 ? 14.994 -13.109 37.432 1.00 97.06 819 LEU A CA 1
ATOM 6511 C C . LEU A 1 819 ? 14.190 -11.811 37.269 1.00 97.06 819 LEU A C 1
ATOM 6513 O O . LEU A 1 819 ? 14.528 -11.000 36.409 1.00 97.06 819 LEU A O 1
ATOM 6517 N N . ILE A 1 820 ? 13.157 -11.594 38.091 1.00 97.69 820 ILE A N 1
ATOM 6518 C CA . ILE A 1 820 ? 12.293 -10.408 37.988 1.00 97.69 820 ILE A CA 1
ATOM 6519 C C . ILE A 1 820 ? 13.100 -9.117 38.214 1.00 97.69 820 ILE A C 1
ATOM 6521 O O . ILE A 1 820 ? 13.095 -8.274 37.310 1.00 97.69 820 ILE A O 1
ATOM 6525 N N . PRO A 1 821 ? 13.864 -8.956 39.317 1.00 96.94 821 PRO A N 1
ATOM 6526 C CA . PRO A 1 821 ? 14.729 -7.789 39.491 1.00 96.94 821 PRO A CA 1
ATOM 6527 C C . PRO A 1 821 ? 15.760 -7.611 38.371 1.00 96.94 821 PRO A C 1
ATOM 6529 O O . PRO A 1 821 ? 15.990 -6.487 37.925 1.00 96.94 821 PRO A O 1
ATOM 6532 N N . ALA A 1 822 ? 16.357 -8.704 37.878 1.00 96.81 822 ALA A N 1
ATOM 6533 C CA . ALA A 1 822 ? 17.358 -8.650 36.811 1.00 96.81 822 ALA A CA 1
ATOM 6534 C C . ALA A 1 822 ? 16.787 -8.144 35.475 1.00 96.81 822 ALA A C 1
ATOM 6536 O O . ALA A 1 822 ? 17.469 -7.437 34.738 1.00 96.81 822 ALA A O 1
ATOM 6537 N N . LEU A 1 823 ? 15.537 -8.480 35.152 1.00 97.12 823 LEU A N 1
ATOM 6538 C CA . LEU A 1 823 ? 14.866 -7.964 33.957 1.00 97.12 823 LEU A CA 1
ATOM 6539 C C . LEU A 1 823 ? 14.341 -6.537 34.174 1.00 97.12 823 LEU A C 1
ATOM 6541 O O . LEU A 1 823 ? 14.453 -5.698 33.279 1.00 97.12 823 LEU A O 1
ATOM 6545 N N . LYS A 1 824 ? 13.852 -6.205 35.373 1.00 96.56 824 LYS A N 1
ATOM 6546 C CA . LYS A 1 824 ? 13.473 -4.822 35.705 1.00 96.56 824 LYS A CA 1
ATOM 6547 C C . LYS A 1 824 ? 14.645 -3.852 35.584 1.00 96.56 824 LYS A C 1
ATOM 6549 O O . LYS A 1 824 ? 14.474 -2.774 35.023 1.00 96.56 824 LYS A O 1
ATOM 6554 N N . SER A 1 825 ? 15.838 -4.233 36.044 1.00 95.25 825 SER A N 1
ATOM 6555 C CA . SER A 1 825 ? 17.035 -3.387 35.926 1.00 95.25 825 SER A CA 1
ATOM 6556 C C . SER A 1 825 ? 17.463 -3.149 34.470 1.00 95.25 825 SER A C 1
ATOM 6558 O O . SER A 1 825 ? 18.108 -2.148 34.174 1.00 95.25 825 SER A O 1
ATOM 6560 N N . LYS A 1 826 ? 17.033 -4.013 33.539 1.00 92.12 826 LYS A N 1
ATOM 6561 C CA . LYS A 1 826 ? 17.183 -3.853 32.080 1.00 92.12 826 LYS A CA 1
ATOM 6562 C C . LYS A 1 826 ? 16.052 -3.036 31.431 1.00 92.12 826 LYS A C 1
ATOM 6564 O O . LYS A 1 826 ? 16.040 -2.844 30.210 1.00 92.12 826 LYS A O 1
ATOM 6569 N N . GLY A 1 827 ? 15.119 -2.524 32.234 1.00 91.75 827 GLY A N 1
ATOM 6570 C CA . GLY A 1 827 ? 14.025 -1.651 31.813 1.00 91.75 827 GLY A CA 1
ATOM 6571 C C . GLY A 1 827 ? 12.760 -2.376 31.356 1.00 91.75 827 GLY A C 1
ATOM 6572 O O . GLY A 1 827 ? 11.918 -1.736 30.732 1.00 91.75 827 GLY A O 1
ATOM 6573 N N . TYR A 1 828 ? 12.616 -3.679 31.624 1.00 96.44 828 TYR A N 1
ATOM 6574 C CA . TYR A 1 828 ? 11.380 -4.394 31.302 1.00 96.44 828 TYR A CA 1
ATOM 6575 C C . TYR A 1 828 ? 10.278 -4.102 32.316 1.00 96.44 828 TYR A C 1
ATOM 6577 O O . TYR A 1 828 ? 10.455 -4.251 33.527 1.00 96.44 828 TYR A O 1
ATOM 6585 N N . GLN A 1 829 ? 9.107 -3.751 31.796 1.00 96.94 829 GLN A N 1
ATOM 6586 C CA . GLN A 1 829 ? 7.867 -3.685 32.547 1.00 96.94 829 GLN A CA 1
ATOM 6587 C C . GLN A 1 829 ? 7.139 -5.031 32.457 1.00 96.94 829 GLN A C 1
ATOM 6589 O O . GLN A 1 829 ? 6.822 -5.511 31.369 1.00 96.94 829 GLN A O 1
ATOM 6594 N N . PHE A 1 830 ? 6.832 -5.615 33.612 1.00 97.12 830 PHE A N 1
ATOM 6595 C CA . PHE A 1 830 ? 5.988 -6.802 33.700 1.00 97.12 830 PHE A CA 1
ATOM 6596 C C . PHE A 1 830 ? 4.523 -6.377 33.673 1.00 97.12 830 PHE A C 1
ATOM 6598 O O . PHE A 1 830 ? 4.096 -5.569 34.498 1.00 97.12 830 PHE A O 1
ATOM 6605 N N . VAL A 1 831 ? 3.773 -6.905 32.714 1.00 96.69 831 VAL A N 1
ATOM 6606 C CA . VAL A 1 831 ? 2.350 -6.612 32.509 1.00 96.69 831 VAL A CA 1
ATOM 6607 C C . VAL A 1 831 ? 1.562 -7.911 32.388 1.00 96.69 831 VAL A C 1
ATOM 6609 O O . VAL A 1 831 ? 2.128 -8.976 32.125 1.00 96.69 831 VAL A O 1
ATOM 6612 N N . ARG A 1 832 ? 0.244 -7.840 32.568 1.00 97.38 832 ARG A N 1
ATOM 6613 C CA . ARG A 1 832 ? -0.627 -8.998 32.326 1.00 97.38 832 ARG A CA 1
ATOM 6614 C C . ARG A 1 832 ? -0.778 -9.251 30.827 1.00 97.38 832 ARG A C 1
ATOM 6616 O O . ARG A 1 832 ? -0.541 -8.363 30.009 1.00 97.38 832 ARG A O 1
ATOM 6623 N N . ILE A 1 833 ? -1.186 -10.458 30.448 1.00 97.06 833 ILE A N 1
ATOM 6624 C CA . ILE A 1 833 ? -1.359 -10.833 29.040 1.00 97.06 833 ILE A CA 1
ATOM 6625 C C . ILE A 1 833 ? -2.380 -9.937 28.323 1.00 97.06 833 ILE A C 1
ATOM 6627 O O . ILE A 1 833 ? -2.159 -9.546 27.181 1.00 97.06 833 ILE A O 1
ATOM 6631 N N . ASP A 1 834 ? -3.447 -9.530 29.011 1.00 93.25 834 ASP A N 1
ATOM 6632 C CA . ASP A 1 834 ? -4.485 -8.640 28.488 1.00 93.25 834 ASP A CA 1
ATOM 6633 C C . ASP A 1 834 ? -4.012 -7.195 28.302 1.00 93.25 834 ASP A C 1
ATOM 6635 O O . ASP A 1 834 ? -4.568 -6.471 27.481 1.00 93.25 834 ASP A O 1
ATOM 6639 N N . GLU A 1 835 ? -2.969 -6.785 29.020 1.00 92.12 835 GLU A N 1
ATOM 6640 C CA . GLU A 1 835 ? -2.310 -5.487 28.866 1.00 92.12 835 GLU A CA 1
ATOM 6641 C C . GLU A 1 835 ? -1.220 -5.529 27.795 1.00 92.12 835 GLU A C 1
ATOM 6643 O O . GLU A 1 835 ? -1.071 -4.574 27.034 1.00 92.12 835 GLU A O 1
ATOM 6648 N N . LEU A 1 836 ? -0.472 -6.636 27.726 1.00 92.75 836 LEU A N 1
ATOM 6649 C CA . LEU A 1 836 ? 0.549 -6.874 26.708 1.00 92.75 836 LEU A CA 1
ATOM 6650 C C . LEU A 1 836 ? -0.067 -6.913 25.305 1.00 92.75 836 LEU A C 1
ATOM 6652 O O . LEU A 1 836 ? 0.524 -6.395 24.360 1.00 92.75 836 LEU A O 1
ATOM 6656 N N . LEU A 1 837 ? -1.247 -7.529 25.193 1.00 88.94 837 LEU A N 1
ATOM 6657 C CA . LEU A 1 837 ? -1.980 -7.727 23.943 1.00 88.94 837 LEU A CA 1
ATOM 6658 C C . LEU A 1 837 ? -3.116 -6.714 23.750 1.00 88.94 837 LEU A C 1
ATOM 6660 O O . LEU A 1 837 ? -3.995 -6.888 22.905 1.00 88.94 837 LEU A O 1
ATOM 6664 N N . LYS A 1 838 ? -3.116 -5.625 24.522 1.00 77.31 838 LYS A N 1
ATOM 6665 C CA . LYS A 1 838 ? -4.079 -4.548 24.328 1.00 77.31 838 LYS A CA 1
ATOM 6666 C C . LYS A 1 838 ? -3.698 -3.757 23.081 1.00 77.31 838 LYS A C 1
ATOM 6668 O O . LYS A 1 838 ? -2.629 -3.151 23.037 1.00 77.31 838 LYS A O 1
ATOM 6673 N N . GLN A 1 839 ? -4.588 -3.708 22.092 1.00 51.72 839 GLN A N 1
ATOM 6674 C CA . GLN A 1 839 ? -4.455 -2.758 20.991 1.00 51.72 839 GLN A CA 1
ATOM 6675 C C . GLN A 1 839 ? -4.679 -1.337 21.538 1.00 51.72 839 GLN A C 1
ATOM 6677 O O . GLN A 1 839 ? -5.810 -0.860 21.641 1.00 51.72 839 GLN A O 1
ATOM 6682 N N . GLU A 1 840 ? -3.610 -0.664 21.960 1.00 41.66 840 GLU A N 1
ATOM 6683 C CA . GLU A 1 840 ? -3.640 0.788 22.133 1.00 41.66 840 GLU A CA 1
ATOM 6684 C C . GLU A 1 840 ? -3.752 1.429 20.736 1.00 41.66 840 GLU A C 1
ATOM 6686 O O . GLU A 1 840 ? -3.151 0.933 19.781 1.00 41.66 840 GLU A O 1
ATOM 6691 N N . PRO A 1 841 ? -4.504 2.529 20.566 1.00 38.94 841 PRO A N 1
ATOM 6692 C CA . PRO A 1 841 ? -4.408 3.317 19.345 1.00 38.94 841 PRO A CA 1
ATOM 6693 C C . PRO A 1 841 ? -2.938 3.671 19.104 1.00 38.94 841 PRO A C 1
ATOM 6695 O O . PRO A 1 841 ? -2.257 4.071 20.050 1.00 38.94 841 PRO A O 1
ATOM 6698 N N . ALA A 1 842 ? -2.463 3.537 17.861 1.00 42.25 842 ALA A N 1
ATOM 6699 C CA . ALA A 1 842 ? -1.104 3.918 17.487 1.00 42.25 842 ALA A CA 1
ATOM 6700 C C . ALA A 1 842 ? -0.753 5.286 18.095 1.00 42.25 842 ALA A C 1
ATOM 6702 O O . ALA A 1 842 ? -1.537 6.236 17.983 1.00 42.25 842 ALA A O 1
ATOM 6703 N N . GLY A 1 843 ? 0.390 5.373 18.780 1.00 50.91 843 GLY A N 1
ATOM 6704 C CA . GLY A 1 843 ? 0.903 6.638 19.300 1.00 50.91 843 GLY A CA 1
ATOM 6705 C C . GLY A 1 843 ? 1.106 7.657 18.175 1.00 50.91 843 GLY A C 1
ATOM 6706 O O . GLY A 1 843 ? 1.112 7.308 16.996 1.00 50.91 843 GLY A O 1
ATOM 6707 N N . ILE A 1 844 ? 1.264 8.931 18.531 1.00 60.38 844 ILE A N 1
ATOM 6708 C CA . ILE A 1 844 ? 1.536 9.987 17.547 1.00 60.38 844 ILE A CA 1
ATOM 6709 C C . ILE A 1 844 ? 2.848 9.637 16.814 1.00 60.38 844 ILE A C 1
ATOM 6711 O O . ILE A 1 844 ? 3.868 9.483 17.492 1.00 60.38 844 ILE A O 1
ATOM 6715 N N . PRO A 1 845 ? 2.870 9.510 15.471 1.00 53.00 845 PRO A N 1
ATOM 6716 C CA . PRO A 1 845 ? 4.082 9.148 14.746 1.00 53.00 845 PRO A CA 1
ATOM 6717 C C . PRO A 1 845 ? 5.219 10.132 15.036 1.00 53.00 845 PRO A C 1
ATOM 6719 O O . PRO A 1 845 ? 5.008 11.347 15.079 1.00 53.00 845 PRO A O 1
ATOM 6722 N N . ALA A 1 846 ? 6.439 9.615 15.198 1.00 49.09 846 ALA A N 1
ATOM 6723 C CA . ALA A 1 846 ? 7.603 10.395 15.632 1.00 49.09 846 ALA A CA 1
ATOM 6724 C C . ALA A 1 846 ? 7.897 11.622 14.747 1.00 49.09 846 ALA A C 1
ATOM 6726 O O . ALA A 1 846 ? 8.372 12.644 15.243 1.00 49.09 846 ALA A O 1
ATOM 6727 N N . ALA A 1 847 ? 7.566 11.549 13.453 1.00 45.66 847 ALA A N 1
ATOM 6728 C CA . ALA A 1 847 ? 7.699 12.664 12.518 1.00 45.66 847 ALA A CA 1
ATOM 6729 C C . ALA A 1 847 ? 6.881 13.896 12.947 1.00 45.66 847 ALA A C 1
ATOM 6731 O O . ALA A 1 847 ? 7.375 15.016 12.885 1.00 45.66 847 ALA A O 1
ATOM 6732 N N . TYR A 1 848 ? 5.667 13.698 13.467 1.00 55.16 848 TYR A N 1
ATOM 6733 C CA . TYR A 1 848 ? 4.816 14.800 13.916 1.00 55.16 848 TYR A CA 1
ATOM 6734 C C . TYR A 1 848 ? 5.280 15.414 15.241 1.00 55.16 848 TYR A C 1
ATOM 6736 O O . TYR A 1 848 ? 5.097 16.611 15.472 1.00 55.16 848 TYR A O 1
ATOM 6744 N N . LEU A 1 849 ? 5.897 14.607 16.111 1.00 58.75 849 LEU A N 1
ATOM 6745 C CA . LEU A 1 849 ? 6.453 15.079 17.381 1.00 58.75 849 LEU A CA 1
ATOM 6746 C C . LEU A 1 849 ? 7.679 15.974 17.167 1.00 58.75 849 LEU A C 1
ATOM 6748 O O . LEU A 1 849 ? 7.850 16.939 17.904 1.00 58.75 849 LEU A O 1
ATOM 6752 N N . LYS A 1 850 ? 8.506 15.694 16.153 1.00 54.44 850 LYS A N 1
ATOM 6753 C CA . LYS A 1 850 ? 9.755 16.429 15.910 1.00 54.44 850 LYS A CA 1
ATOM 6754 C C . LYS A 1 850 ? 9.529 17.915 15.604 1.00 54.44 850 LYS A C 1
ATOM 6756 O O . LYS A 1 850 ? 10.247 18.751 16.147 1.00 54.44 850 LYS A O 1
ATOM 6761 N N . ASP A 1 851 ? 8.515 18.233 14.798 1.00 58.41 851 ASP A N 1
ATOM 6762 C CA . ASP A 1 851 ? 8.332 19.593 14.273 1.00 58.41 851 ASP A CA 1
ATOM 6763 C C . ASP A 1 851 ? 7.226 20.380 15.000 1.00 58.41 851 ASP A C 1
ATOM 6765 O O . ASP A 1 851 ? 7.353 21.586 15.213 1.00 58.41 851 ASP A O 1
ATOM 6769 N N . SER A 1 852 ? 6.142 19.719 15.432 1.00 71.19 852 SER A N 1
ATOM 6770 C CA . SER A 1 852 ? 4.973 20.411 16.011 1.00 71.19 852 SER A CA 1
ATOM 6771 C C . SER A 1 852 ? 5.042 20.584 17.529 1.00 71.19 852 SER A C 1
ATOM 6773 O O . SER A 1 852 ? 4.530 21.576 18.056 1.00 71.19 852 SER A O 1
ATOM 6775 N N . LEU A 1 853 ? 5.676 19.646 18.243 1.00 81.81 853 LEU A N 1
ATOM 6776 C CA . LEU A 1 853 ? 5.716 19.678 19.705 1.00 81.81 853 LEU A CA 1
ATOM 6777 C C . LEU A 1 853 ? 6.504 20.889 20.229 1.00 81.81 853 LEU A C 1
ATOM 6779 O O . LEU A 1 853 ? 5.922 21.629 21.020 1.00 81.81 853 LEU A O 1
ATOM 6783 N N . PRO A 1 854 ? 7.740 21.196 19.778 1.00 86.94 854 PRO A N 1
ATOM 6784 C CA . PRO A 1 854 ? 8.491 22.339 20.313 1.00 86.94 854 PRO A CA 1
ATOM 6785 C C . PRO A 1 854 ? 7.765 23.680 20.131 1.00 86.94 854 PRO A C 1
ATOM 6787 O O . PRO A 1 854 ? 7.725 24.503 21.047 1.00 86.94 854 PRO A O 1
ATOM 6790 N N . ALA A 1 855 ? 7.126 23.883 18.975 1.00 85.38 855 ALA A N 1
ATOM 6791 C CA . ALA A 1 855 ? 6.354 25.090 18.693 1.00 85.38 855 ALA A CA 1
ATOM 6792 C C . ALA A 1 855 ? 5.123 25.217 19.608 1.00 85.38 855 ALA A C 1
ATOM 6794 O O . ALA A 1 855 ? 4.816 26.305 20.103 1.00 85.38 855 ALA A O 1
ATOM 6795 N N . LEU A 1 856 ? 4.423 24.109 19.869 1.00 93.25 856 LEU A N 1
ATOM 6796 C CA . LEU A 1 856 ? 3.295 24.100 20.796 1.00 93.25 856 LEU A CA 1
ATOM 6797 C C . LEU A 1 856 ? 3.744 24.262 22.254 1.00 93.25 856 LEU A C 1
ATOM 6799 O O . LEU A 1 856 ? 3.072 24.978 22.994 1.00 93.25 856 LEU A O 1
ATOM 6803 N N . VAL A 1 857 ? 4.879 23.676 22.657 1.00 95.56 857 VAL A N 1
ATOM 6804 C CA . VAL A 1 857 ? 5.482 23.910 23.981 1.00 95.56 857 VAL A CA 1
ATOM 6805 C C . VAL A 1 857 ? 5.748 25.400 24.169 1.00 95.56 857 VAL A C 1
ATOM 6807 O O . VAL A 1 857 ? 5.353 25.949 25.192 1.00 95.56 857 VAL A O 1
ATOM 6810 N N . ALA A 1 858 ? 6.314 26.091 23.175 1.00 93.88 858 ALA A N 1
ATOM 6811 C CA . ALA A 1 858 ? 6.543 27.534 23.255 1.00 93.88 858 ALA A CA 1
ATOM 6812 C C . ALA A 1 858 ? 5.236 28.335 23.437 1.00 93.88 858 ALA A C 1
ATOM 6814 O O . ALA A 1 858 ? 5.177 29.239 24.274 1.00 93.88 858 ALA A O 1
ATOM 6815 N N . LYS A 1 859 ? 4.161 27.974 22.719 1.00 94.50 859 LYS A N 1
ATOM 6816 C CA . LYS A 1 859 ? 2.829 28.585 22.903 1.00 94.50 859 LYS A CA 1
ATOM 6817 C C . LYS A 1 859 ? 2.249 28.314 24.294 1.00 94.50 859 LYS A C 1
ATOM 6819 O O . LYS A 1 859 ? 1.719 29.225 24.924 1.00 94.50 859 LYS A O 1
ATOM 6824 N N . CYS A 1 860 ? 2.356 27.077 24.775 1.00 96.81 860 CYS A N 1
ATOM 6825 C CA . CYS A 1 860 ? 1.888 26.676 26.102 1.00 96.81 860 CYS A CA 1
ATOM 6826 C C . CYS A 1 860 ? 2.680 27.370 27.210 1.00 96.81 860 CYS A C 1
ATOM 6828 O O . CYS A 1 860 ? 2.095 27.800 28.200 1.00 96.81 860 CYS A O 1
ATOM 6830 N N . LYS A 1 861 ? 3.992 27.541 27.019 1.00 96.94 861 LYS A N 1
ATOM 6831 C CA . LYS A 1 861 ? 4.847 28.303 27.925 1.00 96.94 861 LYS A CA 1
ATOM 6832 C C . LYS A 1 861 ? 4.388 29.754 27.998 1.00 96.94 861 LYS A C 1
ATOM 6834 O O . LYS A 1 861 ? 4.141 30.242 29.091 1.00 96.94 861 LYS A O 1
ATOM 6839 N N . ASN A 1 862 ? 4.198 30.410 26.851 1.00 95.94 862 ASN A N 1
ATOM 6840 C CA . ASN A 1 862 ? 3.702 31.786 26.820 1.00 95.94 862 ASN A CA 1
ATOM 6841 C C . ASN A 1 862 ? 2.347 31.912 27.540 1.00 95.94 862 ASN A C 1
ATOM 6843 O O . ASN A 1 862 ? 2.176 32.820 28.344 1.00 95.94 862 ASN A O 1
ATOM 6847 N N . LEU A 1 863 ? 1.419 30.974 27.324 1.00 95.44 863 LEU A N 1
ATOM 6848 C CA . LEU A 1 863 ? 0.134 30.956 28.027 1.00 95.44 863 LEU A CA 1
ATOM 6849 C C . LEU A 1 863 ? 0.301 30.878 29.555 1.00 95.44 863 LEU A C 1
ATOM 6851 O O . LEU A 1 863 ? -0.307 31.663 30.277 1.00 95.44 863 LEU A O 1
ATOM 6855 N N . LEU A 1 864 ? 1.131 29.950 30.040 1.00 95.25 864 LEU A N 1
ATOM 6856 C CA . LEU A 1 864 ? 1.346 29.724 31.472 1.00 95.25 864 LEU A CA 1
ATOM 6857 C C . LEU A 1 864 ? 2.156 30.844 32.143 1.00 95.25 864 LEU A C 1
ATOM 6859 O O . LEU A 1 864 ? 1.900 31.147 33.305 1.00 95.25 864 LEU A O 1
ATOM 6863 N N . ASP A 1 865 ? 3.072 31.499 31.422 1.00 93.31 865 ASP A N 1
ATOM 6864 C CA . ASP A 1 865 ? 3.812 32.672 31.914 1.00 93.31 865 ASP A CA 1
ATOM 6865 C C . ASP A 1 865 ? 2.868 33.864 32.204 1.00 93.31 865 ASP A C 1
ATOM 6867 O O . ASP A 1 865 ? 3.186 34.719 33.028 1.00 93.31 865 ASP A O 1
ATOM 6871 N N . HIS A 1 866 ? 1.693 33.912 31.561 1.00 92.19 866 HIS A N 1
ATOM 6872 C CA . HIS A 1 866 ? 0.669 34.952 31.748 1.00 92.19 866 HIS A CA 1
ATOM 6873 C C . HIS A 1 866 ? -0.536 34.467 32.577 1.00 92.19 866 HIS A C 1
ATOM 6875 O O . HIS A 1 866 ? -1.611 35.072 32.541 1.00 92.19 866 HIS A O 1
ATOM 6881 N N . ALA A 1 867 ? -0.380 33.374 33.330 1.00 92.50 867 ALA A N 1
ATOM 6882 C CA . ALA A 1 867 ? -1.412 32.822 34.200 1.00 92.50 867 ALA A CA 1
ATOM 6883 C C . ALA A 1 867 ? -1.799 33.814 35.317 1.00 92.50 867 ALA A C 1
ATOM 6885 O O . ALA A 1 867 ? -1.110 33.951 36.329 1.00 92.50 867 ALA A O 1
ATOM 6886 N N . TYR A 1 868 ? -2.936 34.494 35.164 1.00 91.56 868 TYR A N 1
ATOM 6887 C CA . TYR A 1 868 ? -3.325 35.625 36.012 1.00 91.56 868 TYR A CA 1
ATOM 6888 C C . TYR A 1 868 ? -3.540 35.282 37.493 1.00 91.56 868 TYR A C 1
ATOM 6890 O O . TYR A 1 868 ? -3.401 36.172 38.332 1.00 91.56 868 TYR A O 1
ATOM 6898 N N . MET A 1 869 ? -3.885 34.031 37.839 1.00 95.12 869 MET A N 1
ATOM 6899 C CA . MET A 1 869 ? -4.007 33.635 39.257 1.00 95.12 869 MET A CA 1
ATOM 6900 C C . MET A 1 869 ? -2.657 33.247 39.884 1.00 95.12 869 MET A C 1
ATOM 6902 O O . MET A 1 869 ? -2.576 33.106 41.101 1.00 95.12 869 MET A O 1
ATOM 6906 N N . ALA A 1 870 ? -1.603 33.066 39.081 1.00 95.56 870 ALA A N 1
ATOM 6907 C CA . ALA A 1 870 ? -0.276 32.636 39.523 1.00 95.56 870 ALA A CA 1
ATOM 6908 C C . ALA A 1 870 ? 0.691 33.826 39.700 1.00 95.56 870 ALA A C 1
ATOM 6910 O O . ALA A 1 870 ? 1.830 33.779 39.251 1.00 95.56 870 ALA A O 1
ATOM 6911 N N . GLN A 1 871 ? 0.229 34.909 40.341 1.00 95.69 871 GLN A N 1
ATOM 6912 C CA . GLN A 1 871 ? 1.013 36.143 40.520 1.00 95.69 871 GLN A CA 1
ATOM 6913 C C . GLN A 1 871 ? 2.048 36.029 41.650 1.00 95.69 871 GLN A C 1
ATOM 6915 O O . GLN A 1 871 ? 3.250 36.059 41.402 1.00 95.69 871 GLN A O 1
ATOM 6920 N N . THR A 1 872 ? 1.602 35.912 42.906 1.00 97.25 872 THR A N 1
ATOM 6921 C CA . THR A 1 872 ? 2.489 35.862 44.079 1.00 97.25 872 THR A CA 1
ATOM 6922 C C . THR A 1 872 ? 2.401 34.494 44.737 1.00 97.25 872 THR A C 1
ATOM 6924 O O . THR A 1 872 ? 1.373 34.150 45.319 1.00 97.25 872 THR A O 1
ATOM 6927 N N . LEU A 1 873 ? 3.474 33.706 44.641 1.00 97.31 873 LEU A N 1
ATOM 6928 C CA . LEU A 1 873 ? 3.581 32.414 45.318 1.00 97.31 873 LEU A CA 1
ATOM 6929 C C . LEU A 1 873 ? 3.704 32.628 46.832 1.00 97.31 873 LEU A C 1
ATOM 6931 O O . LEU A 1 873 ? 4.567 33.375 47.284 1.00 97.31 873 LEU A O 1
ATOM 6935 N N . ILE A 1 874 ? 2.847 31.962 47.602 1.00 97.88 874 ILE A N 1
ATOM 6936 C CA . ILE A 1 874 ? 2.813 32.037 49.069 1.00 97.88 874 ILE A CA 1
ATOM 6937 C C . ILE A 1 874 ? 3.395 30.771 49.698 1.00 97.88 874 ILE A C 1
ATOM 6939 O O . ILE A 1 874 ? 4.143 30.861 50.666 1.00 97.88 874 ILE A O 1
ATOM 6943 N N . ALA A 1 875 ? 3.044 29.594 49.173 1.00 96.00 875 ALA A N 1
ATOM 6944 C CA . ALA A 1 875 ? 3.516 28.310 49.690 1.00 96.00 875 ALA A CA 1
ATOM 6945 C C . ALA A 1 875 ? 3.444 27.210 48.623 1.00 96.00 875 ALA A C 1
ATOM 6947 O O . ALA A 1 875 ? 2.623 27.283 47.708 1.00 96.00 875 ALA A O 1
ATOM 6948 N N . GLU A 1 876 ? 4.242 26.158 48.785 1.00 95.75 876 GLU A N 1
ATOM 6949 C CA . GLU A 1 876 ? 4.138 24.907 48.025 1.00 95.75 876 GLU A CA 1
ATOM 6950 C C . GLU A 1 876 ? 3.893 23.747 48.995 1.00 95.75 876 GLU A C 1
ATOM 6952 O O . GLU A 1 876 ? 4.399 23.752 50.117 1.00 95.75 876 GLU A O 1
ATOM 6957 N N . THR A 1 877 ? 3.076 22.775 48.596 1.00 94.81 877 THR A N 1
ATOM 6958 C CA . THR A 1 877 ? 2.745 21.607 49.416 1.00 94.81 877 THR A CA 1
ATOM 6959 C C . THR A 1 877 ? 2.407 20.409 48.538 1.00 94.81 877 THR A C 1
ATOM 6961 O O . THR A 1 877 ? 1.745 20.536 47.510 1.00 94.81 877 THR A O 1
ATOM 6964 N N . ASP A 1 878 ? 2.832 19.233 48.978 1.00 93.25 878 ASP A N 1
ATOM 6965 C CA . ASP A 1 878 ? 2.460 17.928 48.439 1.00 93.25 878 ASP A CA 1
ATOM 6966 C C . ASP A 1 878 ? 1.632 17.100 49.433 1.00 93.25 878 ASP A C 1
ATOM 6968 O O . ASP A 1 878 ? 1.347 15.931 49.192 1.00 93.25 878 ASP A O 1
ATOM 6972 N N . THR A 1 879 ? 1.204 17.705 50.541 1.00 94.62 879 THR A N 1
ATOM 6973 C CA . THR A 1 879 ? 0.425 17.067 51.613 1.00 94.62 879 THR A CA 1
ATOM 6974 C C . THR A 1 879 ? -0.987 17.635 51.731 1.00 94.62 879 THR A C 1
ATOM 6976 O O . THR A 1 879 ? -1.697 17.362 52.699 1.00 94.62 879 THR A O 1
ATOM 6979 N N . LEU A 1 880 ? -1.424 18.429 50.748 1.00 94.25 880 LEU A N 1
ATOM 6980 C CA . LEU A 1 880 ? -2.768 18.994 50.732 1.00 94.25 880 LEU A CA 1
ATOM 6981 C C . LEU A 1 880 ? -3.819 17.866 50.677 1.00 94.25 880 LEU A C 1
ATOM 6983 O O . LEU A 1 880 ? -3.781 17.075 49.731 1.00 94.25 880 LEU A O 1
ATOM 6987 N N . PRO A 1 881 ? -4.788 17.811 51.615 1.00 91.56 881 PRO A N 1
ATOM 6988 C CA . PRO A 1 881 ? -5.764 16.727 51.662 1.00 91.56 881 PRO A CA 1
ATOM 6989 C C . PRO A 1 881 ? -6.512 16.516 50.336 1.00 91.56 881 PRO A C 1
ATOM 6991 O O . PRO A 1 881 ? -7.086 17.456 49.777 1.00 91.56 881 PRO A O 1
ATOM 6994 N N . GLY A 1 882 ? -6.505 15.278 49.837 1.00 90.06 882 GLY A N 1
ATOM 6995 C CA . GLY A 1 882 ? -7.069 14.861 48.548 1.00 90.06 882 GLY A CA 1
ATOM 6996 C C . GLY A 1 882 ? -6.122 14.996 47.345 1.00 90.06 882 GLY A C 1
ATOM 6997 O O . GLY A 1 882 ? -6.404 14.434 46.277 1.00 90.06 882 GLY A O 1
ATOM 6998 N N . TRP A 1 883 ? -4.993 15.687 47.507 1.00 95.12 883 TRP A N 1
ATOM 6999 C CA . TRP A 1 883 ? -3.988 15.977 46.475 1.00 95.12 883 TRP A CA 1
ATOM 7000 C C . TRP A 1 883 ? -2.574 15.554 46.896 1.00 95.12 883 TRP A C 1
ATOM 7002 O O . TRP A 1 883 ? -1.584 16.100 46.416 1.00 95.12 883 TRP A O 1
ATOM 7012 N N . GLU A 1 884 ? -2.479 14.550 47.764 1.00 95.06 884 GLU A N 1
ATOM 7013 C CA . GLU A 1 884 ? -1.221 14.062 48.316 1.00 95.06 884 GLU A CA 1
ATOM 7014 C C . GLU A 1 884 ? -0.270 13.554 47.216 1.00 95.06 884 GLU A C 1
ATOM 7016 O O . GLU A 1 884 ? -0.672 12.843 46.284 1.00 95.06 884 GLU A O 1
ATOM 7021 N N . GLY A 1 885 ? 1.007 13.921 47.332 1.00 89.69 885 GLY A N 1
ATOM 7022 C CA . GLY A 1 885 ? 2.080 13.593 46.393 1.00 89.69 885 GLY A CA 1
ATOM 7023 C C . GLY A 1 885 ? 2.080 14.412 45.097 1.00 89.69 885 GLY A C 1
ATOM 7024 O O . GLY A 1 885 ? 2.754 14.022 44.142 1.00 89.69 885 GLY A O 1
ATOM 7025 N N . LEU A 1 886 ? 1.311 15.504 45.014 1.00 93.12 886 LEU A N 1
ATOM 7026 C CA . LEU A 1 886 ? 1.274 16.399 43.851 1.00 93.12 886 LEU A CA 1
ATOM 7027 C C . LEU A 1 886 ? 1.742 17.809 44.238 1.00 93.12 886 LEU A C 1
ATOM 7029 O O . LEU A 1 886 ? 1.377 18.276 45.309 1.00 93.12 886 LEU A O 1
ATOM 7033 N N . PRO A 1 887 ? 2.510 18.511 43.384 1.00 95.12 887 PRO A N 1
ATOM 7034 C CA . PRO A 1 887 ? 3.133 19.790 43.731 1.00 95.12 887 PRO A CA 1
ATOM 7035 C C . PRO A 1 887 ? 2.127 20.949 43.659 1.00 95.12 887 PRO A C 1
ATOM 7037 O O . PRO A 1 887 ? 2.136 21.749 42.720 1.00 95.12 887 PRO A O 1
ATOM 7040 N N . VAL A 1 888 ? 1.217 21.025 44.630 1.00 97.50 888 VAL A N 1
ATOM 7041 C CA . VAL A 1 888 ? 0.187 22.065 44.691 1.00 97.50 888 VAL A CA 1
ATOM 7042 C C . VAL A 1 888 ? 0.784 23.349 45.266 1.00 97.50 888 VAL A C 1
ATOM 7044 O O . VAL A 1 888 ? 1.501 23.337 46.265 1.00 97.50 888 VAL A O 1
ATOM 7047 N N . LYS A 1 889 ? 0.462 24.488 44.653 1.00 98.12 889 LYS A N 1
ATOM 7048 C CA . LYS A 1 889 ? 1.027 25.794 45.017 1.00 98.12 889 LYS A CA 1
ATOM 7049 C C . LYS A 1 889 ? -0.063 26.775 45.422 1.00 98.12 889 LYS A C 1
ATOM 7051 O O . LYS A 1 889 ? -1.043 26.937 44.700 1.00 98.12 889 LYS A O 1
ATOM 7056 N N . LEU A 1 890 ? 0.097 27.433 46.565 1.00 98.25 890 LEU A N 1
ATOM 7057 C CA . LEU A 1 890 ? -0.778 28.508 47.024 1.00 98.25 890 LEU A CA 1
ATOM 7058 C C . LEU A 1 890 ? -0.318 29.835 46.435 1.00 98.25 890 LEU A C 1
ATOM 7060 O O . LEU A 1 890 ? 0.803 30.266 46.696 1.00 98.25 890 LEU A O 1
ATOM 7064 N N . TYR A 1 891 ? -1.213 30.517 45.732 1.00 98.31 891 TYR A N 1
ATOM 7065 C CA . TYR A 1 891 ? -0.977 31.854 45.209 1.00 98.31 891 TYR A CA 1
ATOM 7066 C C . TYR A 1 891 ? -1.922 32.881 45.823 1.00 98.31 891 TYR A C 1
ATOM 7068 O O . TYR A 1 891 ? -3.085 32.586 46.111 1.00 98.31 891 TYR A O 1
ATOM 7076 N N . ALA A 1 892 ? -1.418 34.104 45.964 1.00 97.25 892 ALA A N 1
ATOM 7077 C CA . ALA A 1 892 ? -2.215 35.312 46.090 1.00 97.25 892 ALA A CA 1
ATOM 7078 C C . ALA A 1 892 ? -2.118 36.112 44.784 1.00 97.25 892 ALA A C 1
ATOM 7080 O O . ALA A 1 892 ? -1.061 36.166 44.152 1.00 97.25 892 ALA A O 1
ATOM 7081 N N . TYR A 1 893 ? -3.219 36.732 44.372 1.00 96.44 893 TYR A N 1
ATOM 7082 C CA . TYR A 1 893 ? -3.268 37.529 43.148 1.00 96.44 893 TYR A CA 1
ATOM 7083 C C . TYR A 1 893 ? -4.233 38.704 43.295 1.00 96.44 893 TYR A C 1
ATOM 7085 O O . TYR A 1 893 ? -5.164 38.667 44.107 1.00 96.44 893 TYR A O 1
ATOM 7093 N N . LYS A 1 894 ? -4.000 39.755 42.506 1.00 93.94 894 LYS A N 1
ATOM 7094 C CA . LYS A 1 894 ? -4.872 40.931 42.429 1.00 93.94 894 LYS A CA 1
ATOM 7095 C C . LYS A 1 894 ? -5.547 41.009 41.066 1.00 93.94 894 LYS A C 1
ATOM 7097 O O . LYS A 1 894 ? -4.921 40.714 40.048 1.00 93.94 894 LYS A O 1
ATOM 7102 N N . THR A 1 895 ? -6.815 41.407 41.034 1.00 90.88 895 THR A N 1
ATOM 7103 C CA . THR A 1 895 ? -7.559 41.616 39.782 1.00 90.88 895 THR A CA 1
ATOM 7104 C C . THR A 1 895 ? -8.746 42.561 39.966 1.00 90.88 895 THR A C 1
ATOM 7106 O O . THR A 1 895 ? -9.255 42.724 41.076 1.00 90.88 895 THR A O 1
ATOM 7109 N N . GLY A 1 896 ? -9.193 43.177 38.869 1.00 85.75 896 GLY A N 1
ATOM 7110 C CA . GLY A 1 896 ? -10.329 44.099 38.849 1.00 85.75 896 GLY A CA 1
ATOM 7111 C C . GLY A 1 896 ? -10.181 45.275 39.816 1.00 85.75 896 GLY A C 1
ATOM 7112 O O . GLY A 1 896 ? -9.104 45.539 40.345 1.00 85.75 896 GLY A O 1
ATOM 7113 N N . LYS A 1 897 ? -11.285 45.983 40.053 1.00 83.94 897 LYS A N 1
ATOM 7114 C CA . LYS A 1 897 ? -11.415 46.962 41.135 1.00 83.94 897 LYS A CA 1
ATOM 7115 C C . LYS A 1 897 ? -12.644 46.619 41.964 1.00 83.94 897 LYS A C 1
ATOM 7117 O O . LYS A 1 897 ? -13.662 46.182 41.428 1.00 83.94 897 LYS A O 1
ATOM 7122 N N . ASP A 1 898 ? -12.525 46.783 43.268 1.00 80.94 898 ASP A N 1
ATOM 7123 C CA . ASP A 1 898 ? -13.649 46.782 44.187 1.00 80.94 898 ASP A CA 1
ATOM 7124 C C . ASP A 1 898 ? -14.528 48.019 43.939 1.00 80.94 898 ASP A C 1
ATOM 7126 O O . ASP A 1 898 ? -14.011 49.117 43.721 1.00 80.94 898 ASP A O 1
ATOM 7130 N N . LEU A 1 899 ? -15.852 47.839 43.937 1.00 71.56 899 LEU A N 1
ATOM 7131 C CA . LEU A 1 899 ? -16.796 48.903 43.563 1.00 71.56 899 LEU A CA 1
ATOM 7132 C C . LEU A 1 899 ? -16.874 50.029 44.590 1.00 71.56 899 LEU A C 1
ATOM 7134 O O . LEU A 1 899 ? -17.240 51.144 44.232 1.00 71.56 899 LEU A O 1
ATOM 7138 N N . TYR A 1 900 ? -16.557 49.737 45.848 1.00 75.94 900 TYR A N 1
ATOM 7139 C CA . TYR A 1 900 ? -16.750 50.665 46.955 1.00 75.94 900 TYR A CA 1
ATOM 7140 C C . TYR A 1 900 ? -15.457 51.397 47.312 1.00 75.94 900 TYR A C 1
ATOM 7142 O O . TYR A 1 900 ? -15.477 52.575 47.655 1.00 75.94 900 TYR A O 1
ATOM 7150 N N . THR A 1 901 ? -14.321 50.714 47.201 1.00 81.06 901 THR A N 1
ATOM 7151 C CA . THR A 1 901 ? -12.999 51.222 47.595 1.00 81.06 901 THR A CA 1
ATOM 7152 C C . THR A 1 901 ? -12.121 51.609 46.406 1.00 81.06 901 THR A C 1
ATOM 7154 O O . THR A 1 901 ? -11.115 52.294 46.585 1.00 81.06 901 THR A O 1
ATOM 7157 N N . GLY A 1 902 ? -12.442 51.146 45.191 1.00 81.25 902 GLY A N 1
ATOM 7158 C CA . GLY A 1 902 ? -11.626 51.344 43.988 1.00 81.25 902 GLY A CA 1
ATOM 7159 C C . GLY A 1 902 ? -10.292 50.583 43.985 1.00 81.25 902 GLY A C 1
ATOM 7160 O O . GLY A 1 902 ? -9.557 50.646 42.995 1.00 81.25 902 GLY A O 1
ATOM 7161 N N . GLN A 1 903 ? -9.976 49.859 45.064 1.00 85.69 903 GLN A N 1
ATOM 7162 C CA . GLN A 1 903 ? -8.752 49.074 45.207 1.00 85.69 903 GLN A CA 1
ATOM 7163 C C . GLN A 1 903 ? -8.856 47.739 44.458 1.00 85.69 903 GLN A C 1
ATOM 7165 O O . GLN A 1 903 ? -9.959 47.216 44.286 1.00 85.69 903 GLN A O 1
ATOM 7170 N N . PRO A 1 904 ? -7.735 47.143 44.014 1.00 88.94 904 PRO A N 1
ATOM 7171 C CA . PRO A 1 904 ? -7.768 45.825 43.393 1.00 88.94 904 PRO A CA 1
ATOM 7172 C C . PRO A 1 904 ? -8.308 44.749 44.337 1.00 88.94 904 PRO A C 1
ATOM 7174 O O . PRO A 1 904 ? -7.892 44.670 45.497 1.00 88.94 904 PRO A O 1
ATOM 7177 N N . LYS A 1 905 ? -9.184 43.874 43.830 1.00 91.44 905 LYS A N 1
ATOM 7178 C CA . LYS A 1 905 ? -9.673 42.726 44.604 1.00 91.44 905 LYS A CA 1
ATOM 7179 C C . LYS A 1 905 ? -8.532 41.737 44.807 1.00 91.44 905 LYS A C 1
ATOM 7181 O O . LYS A 1 905 ? -7.728 41.523 43.901 1.00 91.44 905 LYS A O 1
ATOM 7186 N N . THR A 1 906 ? -8.473 41.125 45.986 1.00 93.75 906 THR A N 1
ATOM 7187 C CA . THR A 1 906 ? -7.462 40.112 46.319 1.00 93.75 906 THR A CA 1
ATOM 7188 C C . THR A 1 906 ? -8.090 38.725 46.313 1.00 93.75 906 THR A C 1
ATOM 7190 O O . THR A 1 906 ? -9.131 38.510 46.934 1.00 93.75 906 THR A O 1
ATOM 7193 N N . GLY A 1 907 ? -7.453 37.782 45.621 1.00 96.19 907 GLY A N 1
ATOM 7194 C CA . GLY A 1 907 ? -7.797 36.363 45.639 1.00 96.19 907 GLY A CA 1
ATOM 7195 C C . GLY A 1 907 ? -6.663 35.515 46.212 1.00 96.19 907 GLY A C 1
ATOM 7196 O O . GLY A 1 907 ? -5.490 35.861 46.074 1.00 96.19 907 GLY A O 1
ATOM 7197 N N . LYS A 1 908 ? -7.022 34.393 46.846 1.00 97.94 908 LYS A N 1
ATOM 7198 C CA . LYS A 1 908 ? -6.096 33.324 47.244 1.00 97.94 908 LYS A CA 1
ATOM 7199 C C . LYS A 1 908 ? -6.597 31.989 46.698 1.00 97.94 908 LYS A C 1
ATOM 7201 O O . LYS A 1 908 ? -7.787 31.684 46.826 1.00 97.94 908 LYS A O 1
ATOM 7206 N N . VAL A 1 909 ? -5.707 31.199 46.100 1.00 97.94 909 VAL A N 1
ATOM 7207 C CA . VAL A 1 909 ? -6.068 29.926 45.460 1.00 97.94 909 VAL A CA 1
ATOM 7208 C C . VAL A 1 909 ? -4.896 28.946 45.429 1.00 97.94 909 VAL A C 1
ATOM 7210 O O . VAL A 1 909 ? -3.768 29.318 45.114 1.00 97.94 909 VAL A O 1
ATOM 7213 N N . TYR A 1 910 ? -5.170 27.681 45.744 1.00 98.50 910 TYR A N 1
ATOM 7214 C CA . TYR A 1 910 ? -4.264 26.570 45.465 1.00 98.50 910 TYR A CA 1
ATOM 7215 C C . TYR A 1 910 ? -4.397 26.152 43.998 1.00 98.50 910 TYR A C 1
ATOM 7217 O O . TYR A 1 910 ? -5.505 25.878 43.536 1.00 98.50 910 TYR A O 1
ATOM 7225 N N . LEU A 1 911 ? -3.282 26.073 43.277 1.00 98.00 911 LEU A N 1
ATOM 7226 C CA . LEU A 1 911 ? -3.209 25.696 41.866 1.00 98.00 911 LEU A CA 1
ATOM 7227 C C . LEU A 1 911 ? -2.364 24.436 41.673 1.00 98.00 911 LEU A C 1
ATOM 7229 O O . LEU A 1 911 ? -1.341 24.257 42.334 1.00 98.00 911 LEU A O 1
ATOM 7233 N N . LEU A 1 912 ? -2.764 23.610 40.704 1.00 97.12 912 LEU A N 1
ATOM 7234 C CA . LEU A 1 912 ? -1.964 22.506 40.168 1.00 97.12 912 LEU A CA 1
ATOM 7235 C C . LEU A 1 912 ? -1.871 22.631 38.638 1.00 97.12 912 LEU A C 1
ATOM 7237 O O . LEU A 1 912 ? -2.486 21.879 37.877 1.00 97.12 912 LEU A O 1
ATOM 7241 N N . ASN A 1 913 ? -1.139 23.647 38.184 1.00 96.44 913 ASN A N 1
ATOM 7242 C CA . ASN A 1 913 ? -0.978 23.939 36.760 1.00 96.44 913 ASN A CA 1
ATOM 7243 C C . ASN A 1 913 ? 0.045 22.985 36.120 1.00 96.44 913 ASN A C 1
ATOM 7245 O O . ASN A 1 913 ? 1.091 22.752 36.726 1.00 96.44 913 ASN A O 1
ATOM 7249 N N . PRO A 1 914 ? -0.209 22.457 34.908 1.00 96.06 914 PRO A N 1
ATOM 7250 C CA . PRO A 1 914 ? 0.734 21.584 34.211 1.00 96.06 914 PRO A CA 1
ATOM 7251 C C . PRO A 1 914 ? 1.994 22.348 33.775 1.00 96.06 914 PRO A C 1
ATOM 7253 O O . PRO A 1 914 ? 1.969 23.572 33.653 1.00 96.06 914 PRO A O 1
ATOM 7256 N N . SER A 1 915 ? 3.084 21.633 33.472 1.00 95.88 915 SER A N 1
ATOM 7257 C CA . SER A 1 915 ? 4.199 22.237 32.729 1.00 95.88 915 SER A CA 1
ATOM 7258 C C . SER A 1 915 ? 3.788 22.538 31.280 1.00 95.88 915 SER A C 1
ATOM 7260 O O . SER A 1 915 ? 2.810 21.977 30.771 1.00 95.88 915 SER A O 1
ATOM 7262 N N . ALA A 1 916 ? 4.550 23.391 30.592 1.00 96.75 916 ALA A N 1
ATOM 7263 C CA . ALA A 1 916 ? 4.304 23.712 29.186 1.00 96.75 916 ALA A CA 1
ATOM 7264 C C . ALA A 1 916 ? 4.368 22.461 28.293 1.00 96.75 916 ALA A C 1
ATOM 7266 O O . ALA A 1 916 ? 3.525 22.281 27.415 1.00 96.75 916 ALA A O 1
ATOM 7267 N N . GLU A 1 917 ? 5.321 21.570 28.563 1.00 93.50 917 GLU A N 1
ATOM 7268 C CA . GLU A 1 917 ? 5.489 20.287 27.881 1.00 93.50 917 GLU A CA 1
ATOM 7269 C C . GLU A 1 917 ? 4.291 19.382 28.136 1.00 93.50 917 GLU A C 1
ATOM 7271 O O . GLU A 1 917 ? 3.715 18.842 27.197 1.00 93.50 917 GLU A O 1
ATOM 7276 N N . LYS A 1 918 ? 3.863 19.257 29.397 1.00 94.88 918 LYS A N 1
ATOM 7277 C CA . LYS A 1 918 ? 2.727 18.408 29.762 1.00 94.88 918 LYS A CA 1
ATOM 7278 C C . LYS A 1 918 ? 1.433 18.888 29.107 1.00 94.88 918 LYS A C 1
ATOM 7280 O O . LYS A 1 918 ? 0.682 18.071 28.577 1.00 94.88 918 LYS A O 1
ATOM 7285 N N . LEU A 1 919 ? 1.197 20.201 29.095 1.00 96.81 919 LEU A N 1
ATOM 7286 C CA . LEU A 1 919 ? 0.040 20.802 28.437 1.00 96.81 919 LEU A CA 1
ATOM 7287 C C . LEU A 1 919 ? 0.072 20.578 26.920 1.00 96.81 919 LEU A C 1
ATOM 7289 O O . LEU A 1 919 ? -0.932 20.156 26.347 1.00 96.81 919 LEU A O 1
ATOM 7293 N N . ALA A 1 920 ? 1.218 20.813 26.275 1.00 95.69 920 ALA A N 1
ATOM 7294 C CA . ALA A 1 920 ? 1.384 20.582 24.843 1.00 95.69 920 ALA A CA 1
ATOM 7295 C C . ALA A 1 920 ? 1.147 19.108 24.477 1.00 95.69 920 ALA A C 1
ATOM 7297 O O . ALA A 1 920 ? 0.402 18.820 23.537 1.00 95.69 920 ALA A O 1
ATOM 7298 N N . THR A 1 921 ? 1.698 18.182 25.267 1.00 92.50 921 THR A N 1
ATOM 7299 C CA . THR A 1 921 ? 1.475 16.741 25.113 1.00 92.50 921 THR A CA 1
ATOM 7300 C C . THR A 1 921 ? -0.006 16.399 25.232 1.00 92.50 921 THR A C 1
ATOM 7302 O O . THR A 1 921 ? -0.541 15.763 24.330 1.00 92.50 921 THR A O 1
ATOM 7305 N N . TRP A 1 922 ? -0.708 16.875 26.268 1.00 95.88 922 TRP A N 1
ATOM 7306 C CA . TRP A 1 922 ? -2.148 16.629 26.416 1.00 95.88 922 TRP A CA 1
ATOM 7307 C C . TRP A 1 922 ? -2.975 17.176 25.248 1.00 95.88 922 TRP A C 1
ATOM 7309 O O . TRP A 1 922 ? -3.932 16.526 24.826 1.00 95.88 922 TRP A O 1
ATOM 7319 N N . ILE A 1 923 ? -2.634 18.350 24.706 1.00 95.81 923 ILE A N 1
ATOM 7320 C CA . ILE A 1 923 ? -3.322 18.924 23.537 1.00 95.81 923 ILE A CA 1
ATOM 7321 C C . ILE A 1 923 ? -3.110 18.040 22.304 1.00 95.81 923 ILE A C 1
ATOM 7323 O O . ILE A 1 923 ? -4.078 17.704 21.617 1.00 95.81 923 ILE A O 1
ATOM 7327 N N . MET A 1 924 ? -1.866 17.640 22.031 1.00 92.00 924 MET A N 1
ATOM 7328 C CA . MET A 1 924 ? -1.539 16.806 20.874 1.00 92.00 924 MET A CA 1
ATOM 7329 C C . MET A 1 924 ? -2.182 15.425 20.964 1.00 92.00 924 MET A C 1
ATOM 7331 O O . MET A 1 924 ? -2.803 14.985 19.998 1.00 92.00 924 MET A O 1
ATOM 7335 N N . THR A 1 925 ? -2.087 14.759 22.117 1.00 89.62 925 THR A N 1
ATOM 7336 C CA . THR A 1 925 ? -2.707 13.442 22.314 1.00 89.62 925 THR A CA 1
ATOM 7337 C C . THR A 1 925 ? -4.222 13.529 22.246 1.00 89.62 925 THR A C 1
ATOM 7339 O O . THR A 1 925 ? -4.840 12.657 21.649 1.00 89.62 925 THR A O 1
ATOM 7342 N N . THR A 1 926 ? -4.834 14.606 22.743 1.00 94.25 926 THR A N 1
ATOM 7343 C CA . THR A 1 926 ? -6.277 14.841 22.586 1.00 94.25 926 THR A CA 1
ATOM 7344 C C . THR A 1 926 ? -6.677 14.935 21.112 1.00 94.25 926 THR A C 1
ATOM 7346 O O . THR A 1 926 ? -7.614 14.259 20.688 1.00 94.25 926 THR A O 1
ATOM 7349 N N . CYS A 1 927 ? -5.960 15.731 20.311 1.00 91.75 927 CYS A N 1
ATOM 7350 C CA . CYS A 1 927 ? -6.242 15.859 18.877 1.00 91.75 927 CYS A CA 1
ATOM 7351 C C . CYS A 1 927 ? -6.044 14.524 18.151 1.00 91.75 927 CYS A C 1
ATOM 7353 O O . CYS A 1 927 ? -6.899 14.103 17.375 1.00 91.75 927 CYS A O 1
ATOM 7355 N N . TRP A 1 928 ? -4.956 13.819 18.457 1.00 85.19 928 TRP A N 1
ATOM 7356 C CA . TRP A 1 928 ? -4.659 12.524 17.861 1.00 85.19 928 TRP A CA 1
ATOM 7357 C C . TRP A 1 928 ? -5.680 11.449 18.239 1.00 85.19 928 TRP A C 1
ATOM 7359 O O . TRP A 1 928 ? -6.108 10.662 17.398 1.00 85.19 928 TRP A O 1
ATOM 7369 N N . GLU A 1 929 ? -6.130 11.412 19.489 1.00 83.81 929 GLU A N 1
ATOM 7370 C CA . GLU A 1 929 ? -7.121 10.432 19.925 1.00 83.81 929 GLU A CA 1
ATOM 7371 C C . GLU A 1 929 ? -8.467 10.628 19.231 1.00 83.81 929 GLU A C 1
ATOM 7373 O O . GLU A 1 929 ? -9.097 9.650 18.830 1.00 83.81 929 GLU A O 1
ATOM 7378 N N . VAL A 1 930 ? -8.883 11.882 19.045 1.00 86.38 930 VAL A N 1
ATOM 7379 C CA . VAL A 1 930 ? -10.200 12.213 18.488 1.00 86.38 930 VAL A CA 1
ATOM 7380 C C . VAL A 1 930 ? -10.206 12.263 16.960 1.00 86.38 930 VAL A C 1
ATOM 7382 O O . VAL A 1 930 ? -11.185 11.848 16.346 1.00 86.38 930 VAL A O 1
ATOM 7385 N N . LYS A 1 931 ? -9.136 12.763 16.336 1.00 86.94 931 LYS A N 1
ATOM 7386 C CA . LYS A 1 931 ? -9.074 13.020 14.887 1.00 86.94 931 LYS A CA 1
ATOM 7387 C C . LYS A 1 931 ? -8.025 12.214 14.143 1.00 86.94 931 LYS A C 1
ATOM 7389 O O . LYS A 1 931 ? -7.977 12.317 12.925 1.00 86.94 931 LYS A O 1
ATOM 7394 N N . LYS A 1 932 ? -7.167 11.465 14.847 1.00 78.94 932 LYS A N 1
ATOM 7395 C CA . LYS A 1 932 ? -5.988 10.798 14.259 1.00 78.94 932 LYS A CA 1
ATOM 7396 C C . LYS A 1 932 ? -5.136 11.770 13.427 1.00 78.94 932 LYS A C 1
ATOM 7398 O O . LYS A 1 932 ? -4.533 11.402 12.430 1.00 78.94 932 LYS A O 1
ATOM 7403 N N . SER A 1 933 ? -5.116 13.036 13.851 1.00 76.25 933 SER A N 1
ATOM 7404 C CA . SER A 1 933 ? -4.433 14.145 13.192 1.00 76.25 933 SER A CA 1
ATOM 7405 C C . SER A 1 933 ? -3.975 15.157 14.239 1.00 76.25 933 SER A C 1
ATOM 7407 O O . SER A 1 933 ? -4.653 15.394 15.242 1.00 76.25 933 SER A O 1
ATOM 7409 N N . VAL A 1 934 ? -2.816 15.763 13.993 1.00 80.12 934 VAL A N 1
ATOM 7410 C CA . VAL A 1 934 ? -2.267 16.887 14.767 1.00 80.12 934 VAL A CA 1
ATOM 7411 C C . VAL A 1 934 ? -2.150 18.149 13.907 1.00 80.12 934 VAL A C 1
ATOM 7413 O O . VAL A 1 934 ? -1.297 19.000 14.137 1.00 80.12 934 VAL A O 1
ATOM 7416 N N . GLU A 1 935 ? -3.013 18.288 12.899 1.00 80.56 935 GLU A N 1
ATOM 7417 C CA . GLU A 1 935 ? -3.102 19.518 12.115 1.00 80.56 935 GLU A CA 1
ATOM 7418 C C . GLU A 1 935 ? -3.330 20.749 13.001 1.00 80.56 935 GLU A C 1
ATOM 7420 O O . GLU A 1 935 ? -4.095 20.728 13.974 1.00 80.56 935 GLU A O 1
ATOM 7425 N N . ALA A 1 936 ? -2.732 21.868 12.587 1.00 83.06 936 ALA A N 1
ATOM 7426 C CA . ALA A 1 936 ? -2.790 23.131 13.310 1.00 83.06 936 ALA A CA 1
ATOM 7427 C C . ALA A 1 936 ? -4.225 23.579 13.628 1.00 83.06 936 ALA A C 1
ATOM 7429 O O . ALA A 1 936 ? -4.448 24.163 14.682 1.00 83.06 936 ALA A O 1
ATOM 7430 N N . LYS A 1 937 ? -5.217 23.283 12.774 1.00 88.50 937 LYS A N 1
ATOM 7431 C CA . LYS A 1 937 ? -6.622 23.662 13.014 1.00 88.50 937 LYS A CA 1
ATOM 7432 C C . LYS A 1 937 ? -7.203 23.019 14.281 1.00 88.50 937 LYS A C 1
ATOM 7434 O O . LYS A 1 937 ? -7.893 23.695 15.039 1.00 88.50 937 LYS A O 1
ATOM 7439 N N . TYR A 1 938 ? -6.886 21.749 14.542 1.00 93.12 938 TYR A N 1
ATOM 7440 C CA . TYR A 1 938 ? -7.372 21.025 15.719 1.00 93.12 938 TYR A CA 1
ATOM 7441 C C . TYR A 1 938 ? -6.602 21.440 16.968 1.00 93.12 938 TYR A C 1
ATOM 7443 O O . TYR A 1 938 ? -7.220 21.807 17.967 1.00 93.12 938 TYR A O 1
ATOM 7451 N N . ILE A 1 939 ? -5.266 21.482 16.875 1.00 94.12 939 ILE A N 1
ATOM 7452 C CA . ILE A 1 939 ? -4.400 21.950 17.965 1.00 94.12 939 ILE A CA 1
ATOM 7453 C C . ILE A 1 939 ? -4.809 23.355 18.394 1.00 94.12 939 ILE A C 1
ATOM 7455 O O . ILE A 1 939 ? -5.029 23.589 19.579 1.00 94.12 939 ILE A O 1
ATOM 7459 N N . ASN A 1 940 ? -4.951 24.280 17.440 1.00 93.56 940 ASN A N 1
ATOM 7460 C CA . ASN A 1 940 ? -5.339 25.652 17.734 1.00 93.56 940 ASN A CA 1
ATOM 7461 C C . ASN A 1 940 ? -6.744 25.692 18.339 1.00 93.56 940 ASN A C 1
ATOM 7463 O O . ASN A 1 940 ? -6.928 26.387 19.322 1.00 93.56 940 ASN A O 1
ATOM 7467 N N . LYS A 1 941 ? -7.725 24.922 17.847 1.00 96.50 941 LYS A N 1
ATOM 7468 C CA . LYS A 1 941 ? -9.073 24.914 18.442 1.00 96.50 941 LYS A CA 1
ATOM 7469 C C . LYS A 1 941 ? -9.067 24.469 19.910 1.00 96.50 941 LYS A C 1
ATOM 7471 O O . LYS A 1 941 ? -9.698 25.120 20.743 1.00 96.50 941 LYS A O 1
ATOM 7476 N N . VAL A 1 942 ? -8.330 23.408 20.246 1.00 96.94 942 VAL A N 1
ATOM 7477 C CA . VAL A 1 942 ? -8.175 22.950 21.640 1.00 96.94 942 VAL A CA 1
ATOM 7478 C C . VAL A 1 942 ? -7.414 23.988 22.471 1.00 96.94 942 VAL A C 1
ATOM 7480 O O . VAL A 1 942 ? -7.881 24.378 23.539 1.00 96.94 942 VAL A O 1
ATOM 7483 N N . PHE A 1 943 ? -6.272 24.470 21.974 1.00 96.75 943 PHE A N 1
ATOM 7484 C CA . PHE A 1 943 ? -5.427 25.457 22.651 1.00 96.75 943 PHE A CA 1
ATOM 7485 C C . PHE A 1 943 ? -6.177 26.764 22.936 1.00 96.75 943 PHE A C 1
ATOM 7487 O O . PHE A 1 943 ? -6.174 27.247 24.064 1.00 96.75 943 PHE A O 1
ATOM 7494 N N . GLU A 1 944 ? -6.863 27.310 21.934 1.00 95.56 944 GLU A N 1
ATOM 7495 C CA . GLU A 1 944 ? -7.637 28.549 22.028 1.00 95.56 944 GLU A CA 1
ATOM 7496 C C . GLU A 1 944 ? -8.816 28.415 22.988 1.00 95.56 944 GLU A C 1
ATOM 7498 O O . GLU A 1 944 ? -9.107 29.342 23.743 1.00 95.56 944 GLU A O 1
ATOM 7503 N N . THR A 1 945 ? -9.441 27.236 23.037 1.00 96.12 945 THR A N 1
ATOM 7504 C CA . THR A 1 945 ? -10.466 26.948 24.044 1.00 96.12 945 THR A CA 1
ATOM 7505 C C . THR A 1 945 ? -9.856 26.953 25.443 1.00 96.12 945 THR A C 1
ATOM 7507 O O . THR A 1 945 ? -10.358 27.643 26.323 1.00 96.12 945 THR A O 1
ATOM 7510 N N . ILE A 1 946 ? -8.744 26.249 25.671 1.00 95.81 946 ILE A N 1
ATOM 7511 C CA . ILE A 1 946 ? -8.071 26.244 26.982 1.00 95.81 946 ILE A CA 1
ATOM 7512 C C . ILE A 1 946 ? -7.677 27.667 27.400 1.00 95.81 946 ILE A C 1
ATOM 7514 O O . ILE A 1 946 ? -7.928 28.064 28.542 1.00 95.81 946 ILE A O 1
ATOM 7518 N N . ARG A 1 947 ? -7.117 28.446 26.466 1.00 94.06 947 ARG A N 1
ATOM 7519 C CA . ARG A 1 947 ? -6.745 29.849 26.670 1.00 94.06 947 ARG A CA 1
ATOM 7520 C C . ARG A 1 947 ? -7.947 30.700 27.070 1.00 94.06 947 ARG A C 1
ATOM 7522 O O . ARG A 1 947 ? -7.864 31.417 28.058 1.00 94.06 947 ARG A O 1
ATOM 7529 N N . GLY A 1 948 ? -9.048 30.606 26.326 1.00 88.94 948 GLY A N 1
ATOM 7530 C CA . GLY A 1 948 ? -10.250 31.411 26.552 1.00 88.94 948 GLY A CA 1
ATOM 7531 C C . GLY A 1 948 ? -11.071 31.005 27.775 1.00 88.94 948 GLY A C 1
ATOM 7532 O O . GLY A 1 948 ? -11.918 31.776 28.209 1.00 88.94 948 GLY A O 1
ATOM 7533 N N . GLN A 1 949 ? -10.849 29.809 28.325 1.00 86.38 949 GLN A N 1
ATOM 7534 C CA . GLN A 1 949 ? -11.595 29.315 29.480 1.00 86.38 949 GLN A CA 1
ATOM 7535 C C . GLN A 1 949 ? -10.825 29.496 30.788 1.00 86.38 949 GLN A C 1
ATOM 7537 O O . GLN A 1 949 ? -11.275 30.204 31.681 1.00 86.38 949 GLN A O 1
ATOM 7542 N N . SER A 1 950 ? -9.704 28.794 30.951 1.00 80.56 950 SER A N 1
ATOM 7543 C CA . SER A 1 950 ? -8.990 28.703 32.234 1.00 80.56 950 SER A CA 1
ATOM 7544 C C . SER A 1 950 ? -7.606 29.330 32.207 1.00 80.56 950 SER A C 1
ATOM 7546 O O . SER A 1 950 ? -6.935 29.337 33.236 1.00 80.56 950 SER A O 1
ATOM 7548 N N . GLY A 1 951 ? -7.131 29.769 31.038 1.00 90.19 951 GLY A N 1
ATOM 7549 C CA . GLY A 1 951 ? -5.730 30.145 30.857 1.00 90.19 951 GLY A CA 1
ATOM 7550 C C . GLY A 1 951 ? -4.770 28.985 31.143 1.00 90.19 951 GLY A C 1
ATOM 7551 O O . GLY A 1 951 ? -3.647 29.208 31.577 1.00 90.19 951 GLY A O 1
ATOM 7552 N N . ALA A 1 952 ? -5.231 27.744 30.966 1.00 93.69 952 ALA A N 1
ATOM 7553 C CA . ALA A 1 952 ? -4.542 26.529 31.391 1.00 93.69 952 ALA A CA 1
ATOM 7554 C C . ALA A 1 952 ? -4.286 26.401 32.909 1.00 93.69 952 ALA A C 1
ATOM 7556 O O . ALA A 1 952 ? -3.366 25.697 33.332 1.00 93.69 952 ALA A O 1
ATOM 7557 N N . GLN A 1 953 ? -5.111 27.041 33.739 1.00 95.69 953 GLN A N 1
ATOM 7558 C CA . GLN A 1 953 ? -4.986 26.978 35.192 1.00 95.69 953 GLN A CA 1
ATOM 7559 C C . GLN A 1 953 ? -5.981 25.992 35.816 1.00 95.69 953 GLN A C 1
ATOM 7561 O O . GLN A 1 953 ? -7.150 25.937 35.424 1.00 95.69 953 GLN A O 1
ATOM 7566 N N . PHE A 1 954 ? -5.534 25.235 36.823 1.00 97.31 954 PHE A N 1
ATOM 7567 C CA . PHE A 1 954 ? -6.370 24.274 37.552 1.00 97.31 954 PHE A CA 1
ATOM 7568 C C . PHE A 1 954 ? -6.484 24.648 39.043 1.00 97.31 954 PHE A C 1
ATOM 7570 O O . PHE A 1 954 ? -5.588 24.326 39.829 1.00 97.31 954 PHE A O 1
ATOM 7577 N N . PRO A 1 955 ? -7.576 25.325 39.449 1.00 97.12 955 PRO A N 1
ATOM 7578 C CA . PRO A 1 955 ? -7.873 25.644 40.844 1.00 97.12 955 PRO A CA 1
ATOM 7579 C C . PRO A 1 955 ? -8.218 24.397 41.661 1.00 97.12 955 PRO A C 1
ATOM 7581 O O . PRO A 1 955 ? -9.278 23.797 41.489 1.00 97.12 955 PRO A O 1
ATOM 7584 N N . VAL A 1 956 ? -7.335 24.035 42.589 1.00 97.38 956 VAL A N 1
ATOM 7585 C CA . VAL A 1 956 ? -7.549 22.953 43.555 1.00 97.38 956 VAL A CA 1
ATOM 7586 C C . VAL A 1 956 ? -8.530 23.386 44.640 1.00 97.38 956 VAL A C 1
ATOM 7588 O O . VAL A 1 956 ? -9.482 22.666 44.913 1.00 97.38 956 VAL A O 1
ATOM 7591 N N . LYS A 1 957 ? -8.341 24.562 45.248 1.00 95.75 957 LYS A N 1
ATOM 7592 C CA . LYS A 1 957 ? -9.349 25.201 46.114 1.00 95.75 957 LYS A CA 1
ATOM 7593 C C . LYS A 1 957 ? -9.020 26.662 46.395 1.00 95.75 957 LYS A C 1
ATOM 7595 O O . LYS A 1 957 ? -7.846 27.025 46.458 1.00 95.75 957 LYS A O 1
ATOM 7600 N N . GLY A 1 958 ? -10.044 27.490 46.570 1.00 96.81 958 GLY A N 1
ATOM 7601 C CA . GLY A 1 958 ? -9.915 28.923 46.846 1.00 96.81 958 GLY A CA 1
ATOM 7602 C C . GLY A 1 958 ? -10.922 29.751 46.054 1.00 96.81 958 GLY A C 1
ATOM 7603 O O . GLY A 1 958 ? -11.939 29.225 45.601 1.00 96.81 958 GLY A O 1
ATOM 7604 N N . VAL A 1 959 ? -10.637 31.041 45.869 1.00 96.12 959 VAL A N 1
ATOM 7605 C CA . VAL A 1 959 ? -11.485 31.940 45.069 1.00 96.12 959 VAL A CA 1
ATOM 7606 C C . VAL A 1 959 ? -10.813 32.334 43.757 1.00 96.12 959 VAL A C 1
ATOM 7608 O O . VAL A 1 959 ? -9.638 32.710 43.717 1.00 96.12 959 VAL A O 1
ATOM 7611 N N . VAL A 1 960 ? -11.590 32.274 42.681 1.00 94.62 960 VAL A N 1
ATOM 7612 C CA . VAL A 1 960 ? -11.233 32.682 41.324 1.00 94.62 960 VAL A CA 1
ATOM 7613 C C . VAL A 1 960 ? -12.155 33.820 40.915 1.00 94.62 960 VAL A C 1
ATOM 7615 O O . VAL A 1 960 ? -13.368 33.647 40.897 1.00 94.62 960 VAL A O 1
ATOM 7618 N N . TYR A 1 961 ? -11.600 34.988 40.615 1.00 92.25 961 TYR A N 1
ATOM 7619 C CA . TYR A 1 961 ? -12.377 36.102 40.082 1.00 92.25 961 TYR A CA 1
ATOM 7620 C C . TYR A 1 961 ? -12.458 36.018 38.553 1.00 92.25 961 TYR A C 1
ATOM 7622 O O . TYR A 1 961 ? -11.420 35.831 37.909 1.00 92.25 961 TYR A O 1
ATOM 7630 N N . GLU A 1 962 ? -13.667 36.146 37.996 1.00 87.50 962 GLU A N 1
ATOM 7631 C CA . GLU A 1 962 ? -13.921 36.071 36.549 1.00 87.50 962 GLU A CA 1
ATOM 7632 C C . GLU A 1 962 ? -14.957 37.103 36.073 1.00 87.50 962 GLU A C 1
ATOM 7634 O O . GLU A 1 962 ? -15.913 37.427 36.777 1.00 87.50 962 GLU A O 1
ATOM 7639 N N . ASP A 1 963 ? -14.790 37.575 34.839 1.00 83.31 963 ASP A N 1
ATOM 7640 C CA . ASP A 1 963 ? -15.690 38.496 34.132 1.00 83.31 963 ASP A CA 1
ATOM 7641 C C . ASP A 1 963 ? -16.617 37.710 33.187 1.00 83.31 963 ASP A C 1
ATOM 7643 O O . ASP A 1 963 ? -16.460 37.732 31.966 1.00 83.31 963 ASP A O 1
ATOM 7647 N N . GLN A 1 964 ? -17.515 36.899 33.762 1.00 71.12 964 GLN A N 1
ATOM 7648 C CA . GLN A 1 964 ? -18.339 35.959 32.986 1.00 71.12 964 GLN A CA 1
ATOM 7649 C C . GLN A 1 964 ? -19.699 36.534 32.558 1.00 71.12 964 GLN A C 1
ATOM 7651 O O . GLN A 1 964 ? -20.130 36.297 31.431 1.00 71.12 964 GLN A O 1
ATOM 7656 N N . TYR A 1 965 ? -20.388 37.271 33.438 1.00 67.25 965 TYR A N 1
ATOM 7657 C CA . TYR A 1 965 ? -21.767 37.730 33.188 1.00 67.25 965 TYR A CA 1
ATOM 7658 C C . TYR A 1 965 ? -21.918 39.248 33.109 1.00 67.25 965 TYR A C 1
ATOM 7660 O O . TYR A 1 965 ? -22.894 39.734 32.545 1.00 67.25 965 TYR A O 1
ATOM 7668 N N . THR A 1 966 ? -20.973 40.008 33.661 1.00 70.31 966 THR A N 1
ATOM 7669 C CA . THR A 1 966 ? -21.044 41.471 33.705 1.00 70.31 966 THR A CA 1
ATOM 7670 C C . THR A 1 966 ? -19.735 42.036 33.191 1.00 70.31 966 THR A C 1
ATOM 7672 O O . THR A 1 966 ? -18.780 42.128 33.947 1.00 70.31 966 THR A O 1
ATOM 7675 N N . ARG A 1 967 ? -19.709 42.429 31.913 1.00 69.94 967 ARG A N 1
ATOM 7676 C CA . ARG A 1 967 ? -18.503 42.922 31.237 1.00 69.94 967 ARG A CA 1
ATOM 7677 C C . ARG A 1 967 ? -17.789 43.993 32.068 1.00 69.94 967 ARG A C 1
ATOM 7679 O O . ARG A 1 967 ? -18.401 44.990 32.448 1.00 69.94 967 ARG A O 1
ATOM 7686 N N . ASN A 1 968 ? -16.484 43.822 32.260 1.00 71.00 968 ASN A N 1
ATOM 7687 C CA . ASN A 1 968 ? -15.601 44.639 33.099 1.00 71.00 968 ASN A CA 1
ATOM 7688 C C . ASN A 1 968 ? -15.837 44.503 34.613 1.00 71.00 968 ASN A C 1
ATOM 7690 O O . ASN A 1 968 ? -15.349 45.335 35.384 1.00 71.00 968 ASN A O 1
ATOM 7694 N N . PHE A 1 969 ? -16.542 43.464 35.064 1.00 79.62 969 PHE A N 1
ATOM 7695 C CA . PHE A 1 969 ? -16.809 43.224 36.477 1.00 79.62 969 PHE A CA 1
ATOM 7696 C C . PHE A 1 969 ? -16.372 41.820 36.905 1.00 79.62 969 PHE A C 1
ATOM 7698 O O . PHE A 1 969 ? -16.940 40.807 36.518 1.00 79.62 969 PHE A O 1
ATOM 7705 N N . GLN A 1 970 ? -15.338 41.778 37.747 1.00 85.88 970 GLN A N 1
ATOM 7706 C CA . GLN A 1 970 ? -14.712 40.546 38.224 1.00 85.88 970 GLN A CA 1
ATOM 7707 C C . GLN A 1 970 ? -15.501 39.965 39.408 1.00 85.88 970 GLN A C 1
ATOM 7709 O O . GLN A 1 970 ? -15.396 40.467 40.535 1.00 85.88 970 GLN A O 1
ATOM 7714 N N . GLU A 1 971 ? -16.298 38.926 39.168 1.00 89.69 971 GLU A N 1
ATOM 7715 C CA . GLU A 1 971 ? -17.107 38.245 40.183 1.00 89.69 971 GLU A CA 1
ATOM 7716 C C . GLU A 1 971 ? -16.342 37.099 40.862 1.00 89.69 971 GLU A C 1
ATOM 7718 O O . GLU A 1 971 ? -15.611 36.380 40.184 1.00 89.69 971 GLU A O 1
ATOM 7723 N N . PRO A 1 972 ? -16.500 36.891 42.183 1.00 92.38 972 PRO A N 1
ATOM 7724 C CA . PRO A 1 972 ? -15.843 35.799 42.894 1.00 92.38 972 PRO A CA 1
ATOM 7725 C C . PRO A 1 972 ? -16.558 34.458 42.678 1.00 92.38 972 PRO A C 1
ATOM 7727 O O . PRO A 1 972 ? -17.721 34.288 43.049 1.00 92.38 972 PRO A O 1
ATOM 7730 N N . TYR A 1 973 ? -15.819 33.473 42.178 1.00 93.56 973 TYR A N 1
ATOM 7731 C CA . TYR A 1 973 ? -16.223 32.076 42.064 1.00 93.56 973 TYR A CA 1
ATOM 7732 C C . TYR A 1 973 ? -15.392 31.215 43.004 1.00 93.56 973 TYR A C 1
ATOM 7734 O O . TYR A 1 973 ? -14.163 31.213 42.961 1.00 93.56 973 TYR A O 1
ATOM 7742 N N . ILE A 1 974 ? -16.060 30.454 43.862 1.00 96.12 974 ILE A N 1
ATOM 7743 C CA . ILE A 1 974 ? -15.391 29.568 44.813 1.00 96.12 974 ILE A CA 1
ATOM 7744 C C . ILE A 1 974 ? -15.138 28.249 44.096 1.00 96.12 974 ILE A C 1
ATOM 7746 O O . ILE A 1 974 ? -16.068 27.639 43.571 1.00 96.12 974 ILE A O 1
ATOM 7750 N N . PHE A 1 975 ? -13.882 27.824 44.042 1.00 96.50 975 PHE A N 1
ATOM 7751 C CA . PHE A 1 975 ? -13.475 26.588 43.389 1.00 96.50 975 PHE A CA 1
ATOM 7752 C C . PHE A 1 975 ? -13.073 25.539 44.417 1.00 96.50 975 PHE A C 1
ATOM 7754 O O . PHE A 1 975 ? -12.458 25.850 45.439 1.00 96.50 975 PHE A O 1
ATOM 7761 N N . LYS A 1 976 ? -13.376 24.284 44.089 1.00 97.00 976 LYS A N 1
ATOM 7762 C CA . LYS A 1 976 ? -12.800 23.090 44.702 1.00 97.00 976 LYS A CA 1
ATOM 7763 C C . LYS A 1 976 ? -12.632 22.032 43.615 1.00 97.00 976 LYS A C 1
ATOM 7765 O O . LYS A 1 976 ? -13.531 21.834 42.805 1.00 97.00 976 LYS A O 1
ATOM 7770 N N . ASP A 1 977 ? -11.485 21.369 43.592 1.00 97.00 977 ASP A N 1
ATOM 7771 C CA . ASP A 1 977 ? -11.173 20.245 42.713 1.00 97.00 977 ASP A CA 1
ATOM 7772 C C . ASP A 1 977 ? -11.445 20.522 41.217 1.00 97.00 977 ASP A C 1
ATOM 7774 O O . ASP A 1 977 ? -11.952 19.673 40.488 1.00 97.00 977 ASP A O 1
ATOM 7778 N N . GLY A 1 978 ? -11.128 21.733 40.745 1.00 96.06 978 GLY A N 1
ATOM 7779 C CA . GLY A 1 978 ? -11.308 22.128 39.345 1.00 96.06 978 GLY A CA 1
ATOM 7780 C C . GLY A 1 978 ? -12.750 22.436 38.934 1.00 96.06 978 GLY A C 1
ATOM 7781 O O . GLY A 1 978 ? -13.011 22.582 37.740 1.00 96.06 978 GLY A O 1
ATOM 7782 N N . VAL A 1 979 ? -13.683 22.558 39.882 1.00 97.00 979 VAL A N 1
ATOM 7783 C CA . VAL A 1 979 ? -15.095 22.889 39.628 1.00 97.00 979 VAL A CA 1
ATOM 7784 C C . VAL A 1 979 ? -15.538 24.016 40.563 1.00 97.00 979 VAL A C 1
ATOM 7786 O O . VAL A 1 979 ? -15.119 24.095 41.719 1.00 97.00 979 VAL A O 1
ATOM 7789 N N . THR A 1 980 ? -16.421 24.891 40.087 1.00 95.81 980 THR A N 1
ATOM 7790 C CA . THR A 1 980 ? -17.088 25.880 40.943 1.00 95.81 980 THR A CA 1
ATOM 7791 C C . THR A 1 980 ? -18.009 25.188 41.951 1.00 95.81 980 THR A C 1
ATOM 7793 O O . THR A 1 980 ? -18.766 24.285 41.591 1.00 95.81 980 THR A O 1
ATOM 7796 N N . VAL A 1 981 ? -18.005 25.631 43.203 1.00 96.12 981 VAL A N 1
ATOM 7797 C CA . VAL A 1 981 ? -18.830 25.082 44.287 1.00 96.12 981 VAL A CA 1
ATOM 7798 C C . VAL A 1 981 ? -19.655 26.169 44.967 1.00 96.12 981 VAL A C 1
ATOM 7800 O O . VAL A 1 981 ? -19.351 27.357 44.874 1.00 96.12 981 VAL A O 1
ATOM 7803 N N . TYR A 1 982 ? -20.715 25.753 45.659 1.00 94.62 982 TYR A N 1
ATOM 7804 C CA . TYR A 1 982 ? -21.599 26.652 46.393 1.00 94.62 982 TYR A CA 1
ATOM 7805 C C . TYR A 1 982 ? -21.502 26.353 47.887 1.00 94.62 982 TYR A C 1
ATOM 7807 O O . TYR A 1 982 ? -21.769 25.229 48.307 1.00 94.62 982 TYR A O 1
ATOM 7815 N N . VAL A 1 983 ? -21.134 27.355 48.684 1.00 93.94 983 VAL A N 1
ATOM 7816 C CA . VAL A 1 983 ? -20.990 27.223 50.141 1.00 93.94 983 VAL A CA 1
ATOM 7817 C C . VAL A 1 983 ? -22.365 27.086 50.796 1.00 93.94 983 VAL A C 1
ATOM 7819 O O . VAL A 1 983 ? -23.326 27.743 50.380 1.00 93.94 983 VAL A O 1
ATOM 7822 N N . ALA A 1 984 ? -22.473 26.206 51.792 1.00 93.69 984 ALA A N 1
ATOM 7823 C CA . ALA A 1 984 ? -23.704 25.994 52.551 1.00 93.69 984 ALA A CA 1
ATOM 7824 C C . ALA A 1 984 ? -24.011 27.176 53.488 1.00 93.69 984 ALA A C 1
ATOM 7826 O O . ALA A 1 984 ? -25.153 27.632 53.545 1.00 93.69 984 ALA A O 1
ATOM 7827 N N . ASP A 1 985 ? -22.990 27.710 54.162 1.00 92.75 985 ASP A N 1
ATOM 7828 C CA . ASP A 1 985 ? -23.099 28.909 54.992 1.00 92.75 985 ASP A CA 1
ATOM 7829 C C . ASP A 1 985 ? -23.211 30.181 54.133 1.00 92.75 985 ASP A C 1
ATOM 7831 O O . ASP A 1 985 ? -22.268 30.607 53.464 1.00 92.75 985 ASP A O 1
ATOM 7835 N N . SER A 1 986 ? -24.385 30.812 54.177 1.00 88.12 986 SER A N 1
ATOM 7836 C CA . SER A 1 986 ? -24.678 32.038 53.428 1.00 88.12 986 SER A CA 1
ATOM 7837 C C . SER A 1 986 ? -23.889 33.273 53.889 1.00 88.12 986 SER A C 1
ATOM 7839 O O . SER A 1 986 ? -23.785 34.238 53.129 1.00 88.12 986 SER A O 1
ATOM 7841 N N . THR A 1 987 ? -23.329 33.269 55.105 1.00 88.00 987 THR A N 1
ATOM 7842 C CA . THR A 1 987 ? -22.484 34.369 55.612 1.00 88.00 987 THR A CA 1
ATOM 7843 C C . THR A 1 987 ? -21.099 34.365 54.965 1.00 88.00 987 THR A C 1
ATOM 7845 O O . THR A 1 987 ? -20.471 35.412 54.803 1.00 88.00 987 THR A O 1
ATOM 7848 N N . MET A 1 988 ? -20.672 33.199 54.478 1.00 91.44 988 MET A N 1
ATOM 7849 C CA . MET A 1 988 ? -19.418 33.001 53.760 1.00 91.44 988 MET A CA 1
ATOM 7850 C C . MET A 1 988 ? -19.544 33.275 52.260 1.00 91.44 988 MET A C 1
ATOM 7852 O O . MET A 1 988 ? -18.670 32.889 51.496 1.00 91.44 988 MET A O 1
ATOM 7856 N N . PHE A 1 989 ? -20.608 33.951 51.822 1.00 87.44 989 PHE A N 1
ATOM 7857 C CA . PHE A 1 989 ? -20.738 34.458 50.459 1.00 87.44 989 PHE A CA 1
ATOM 7858 C C . PHE A 1 989 ? -20.399 35.963 50.413 1.00 87.44 989 PHE A C 1
ATOM 7860 O O . PHE A 1 989 ? -20.959 36.736 51.197 1.00 87.44 989 PHE A O 1
ATOM 7867 N N . PRO A 1 990 ? -19.523 36.425 49.501 1.00 84.19 990 PRO A N 1
ATOM 7868 C CA . PRO A 1 990 ? -19.112 37.827 49.422 1.00 84.19 990 PRO A CA 1
ATOM 7869 C C . PRO A 1 990 ? -20.229 38.672 48.790 1.00 84.19 990 PRO A C 1
ATOM 7871 O O . PRO A 1 990 ? -20.354 38.754 47.565 1.00 84.19 990 PRO A O 1
ATOM 7874 N N . ARG A 1 991 ? -21.083 39.276 49.628 1.00 79.19 991 ARG A N 1
ATOM 7875 C CA . ARG A 1 991 ? -22.274 40.033 49.188 1.00 79.19 991 ARG A CA 1
ATOM 7876 C C . ARG A 1 991 ? -21.933 41.259 48.338 1.00 79.19 991 ARG A C 1
ATOM 7878 O O . ARG A 1 991 ? -22.640 41.544 47.380 1.00 79.19 991 ARG A O 1
ATOM 7885 N N . ASP A 1 992 ? -20.836 41.930 48.660 1.00 79.38 992 ASP A N 1
ATOM 7886 C CA . ASP A 1 992 ? -20.248 43.062 47.929 1.00 79.38 992 ASP A CA 1
ATOM 7887 C C . ASP A 1 992 ? -19.380 42.624 46.734 1.00 79.38 992 ASP A C 1
ATOM 7889 O O . ASP A 1 992 ? -18.773 43.453 46.056 1.00 79.38 992 ASP A O 1
ATOM 7893 N N . LYS A 1 993 ? -19.333 41.314 46.451 1.00 85.31 993 LYS A N 1
ATOM 7894 C CA . LYS A 1 993 ? -18.505 40.698 45.407 1.00 85.31 993 LYS A CA 1
ATOM 7895 C C . LYS A 1 993 ? -17.002 40.895 45.642 1.00 85.31 993 LYS A C 1
ATOM 7897 O O . LYS A 1 993 ? -16.232 40.749 44.686 1.00 85.31 993 LYS A O 1
ATOM 7902 N N . THR A 1 994 ? -16.588 41.162 46.880 1.00 88.31 994 THR A N 1
ATOM 7903 C CA . THR A 1 994 ? -15.189 41.256 47.304 1.00 88.31 994 THR A CA 1
ATOM 7904 C C . THR A 1 994 ? -14.968 40.391 48.537 1.00 88.31 994 THR A C 1
ATOM 7906 O O . THR A 1 994 ? -15.688 40.451 49.524 1.00 88.31 994 THR A O 1
ATOM 7909 N N . CYS A 1 995 ? -13.978 39.507 48.477 1.00 91.81 995 CYS A N 1
ATOM 7910 C CA . CYS A 1 995 ? -13.736 38.575 49.571 1.00 91.81 995 CYS A CA 1
ATOM 7911 C C . CYS A 1 995 ? -12.988 39.245 50.725 1.00 91.81 995 CYS A C 1
ATOM 7913 O O . CYS A 1 995 ? -11.890 39.773 50.538 1.00 91.81 995 CYS A O 1
ATOM 7915 N N . THR A 1 996 ? -13.544 39.151 51.932 1.00 92.06 996 THR A N 1
ATOM 7916 C CA . THR A 1 996 ? -12.847 39.545 53.163 1.00 92.06 996 THR A CA 1
ATOM 7917 C C . THR A 1 996 ? -11.702 38.571 53.481 1.00 92.06 996 THR A C 1
ATOM 7919 O O . THR A 1 996 ? -11.721 37.427 53.014 1.00 92.06 996 THR A O 1
ATOM 7922 N N . PRO A 1 997 ? -10.714 38.952 54.316 1.00 92.62 997 PRO A N 1
ATOM 7923 C CA . PRO A 1 997 ? -9.655 38.032 54.741 1.00 92.62 997 PRO A CA 1
ATOM 7924 C C . PRO A 1 997 ? -10.186 36.721 55.344 1.00 92.62 997 PRO A C 1
ATOM 7926 O O . PRO A 1 997 ? -9.718 35.646 54.980 1.00 92.62 997 PRO A O 1
ATOM 7929 N N . ALA A 1 998 ? -11.233 36.796 56.175 1.00 93.25 998 ALA A N 1
ATOM 7930 C CA . ALA A 1 998 ? -11.870 35.621 56.772 1.00 93.25 998 ALA A CA 1
ATOM 7931 C C . ALA A 1 998 ? -12.501 34.689 55.720 1.00 93.25 998 ALA A C 1
ATOM 7933 O O . ALA A 1 998 ? -12.409 33.466 55.834 1.00 93.25 998 ALA A O 1
ATOM 7934 N N . GLN A 1 999 ? -13.105 35.253 54.670 1.00 95.38 999 GLN A N 1
ATOM 7935 C CA . GLN A 1 999 ? -13.643 34.481 53.549 1.00 95.38 999 GLN A CA 1
ATOM 7936 C C . GLN A 1 999 ? -12.534 33.812 52.735 1.00 95.38 999 GLN A C 1
ATOM 7938 O O . GLN A 1 999 ? -12.637 32.625 52.430 1.00 95.38 999 GLN A O 1
ATOM 7943 N N . LEU A 1 1000 ? -11.451 34.535 52.430 1.00 95.88 1000 LEU A N 1
ATOM 7944 C CA . LEU A 1 1000 ? -10.297 33.977 51.719 1.00 95.88 1000 LEU A CA 1
ATOM 7945 C C . LEU A 1 1000 ? -9.705 32.777 52.464 1.00 95.88 1000 LEU A C 1
ATOM 7947 O O . LEU A 1 1000 ? -9.477 31.734 51.853 1.00 95.88 1000 LEU A O 1
ATOM 7951 N N . ASP A 1 1001 ? -9.503 32.899 53.775 1.00 95.12 1001 ASP A N 1
ATOM 7952 C CA . ASP A 1 1001 ? -8.933 31.822 54.585 1.00 95.12 1001 ASP A CA 1
ATOM 7953 C C . ASP A 1 1001 ? -9.903 30.633 54.723 1.00 95.12 1001 ASP A C 1
ATOM 7955 O O . ASP A 1 1001 ? -9.479 29.475 54.705 1.00 95.12 1001 ASP A O 1
ATOM 7959 N N . PHE A 1 1002 ? -11.216 30.886 54.765 1.00 96.50 1002 PHE A N 1
ATOM 7960 C CA . PHE A 1 1002 ? -12.228 29.830 54.721 1.00 96.50 1002 PHE A CA 1
ATOM 7961 C C . PHE A 1 1002 ? -12.214 29.042 53.404 1.00 96.50 1002 PHE A C 1
ATOM 7963 O O . PHE A 1 1002 ? -12.221 27.812 53.432 1.00 96.50 1002 PHE A O 1
ATOM 7970 N N . TYR A 1 1003 ? -12.125 29.702 52.246 1.00 96.81 1003 TYR A N 1
ATOM 7971 C CA . TYR A 1 1003 ? -12.110 28.994 50.957 1.00 96.81 1003 TYR A CA 1
ATOM 7972 C C . TYR A 1 1003 ? -10.864 28.117 50.767 1.00 96.81 1003 TYR A C 1
ATOM 7974 O O . TYR A 1 1003 ? -10.918 27.115 50.057 1.00 96.81 1003 TYR A O 1
ATOM 7982 N N . LEU A 1 1004 ? -9.744 28.446 51.417 1.00 96.31 1004 LEU A N 1
ATOM 7983 C CA . LEU A 1 1004 ? -8.531 27.619 51.392 1.00 96.31 1004 LEU A CA 1
ATOM 7984 C C . LEU A 1 1004 ? -8.651 26.337 52.234 1.00 96.31 1004 LEU A C 1
ATOM 7986 O O . LEU A 1 1004 ? -7.948 25.354 51.970 1.00 96.31 1004 LEU A O 1
ATOM 7990 N N . ARG A 1 1005 ? -9.551 26.313 53.223 1.00 94.25 1005 ARG A N 1
ATOM 7991 C CA . ARG A 1 1005 ? -9.784 25.167 54.121 1.00 94.25 1005 ARG A CA 1
ATOM 7992 C C . ARG A 1 1005 ? -11.112 24.443 53.877 1.00 94.25 1005 ARG A C 1
ATOM 7994 O O . ARG A 1 1005 ? -11.481 23.597 54.678 1.00 94.25 1005 ARG A O 1
ATOM 8001 N N . ILE A 1 1006 ? -11.801 24.769 52.785 1.00 93.75 1006 ILE A N 1
ATOM 8002 C CA . ILE A 1 1006 ? -13.138 24.255 52.484 1.00 93.75 1006 ILE A CA 1
ATOM 8003 C C . ILE A 1 1006 ? -13.143 22.736 52.242 1.00 93.75 1006 ILE A C 1
ATOM 8005 O O . ILE A 1 1006 ? -12.344 22.204 51.462 1.00 93.75 1006 ILE A O 1
ATOM 8009 N N . GLU A 1 1007 ? -14.071 22.038 52.893 1.00 92.94 1007 GLU A N 1
ATOM 8010 C CA . GLU A 1 1007 ? -14.309 20.597 52.778 1.00 92.94 1007 GLU A CA 1
ATOM 8011 C C . GLU A 1 1007 ? -15.686 20.310 52.161 1.00 92.94 1007 GLU A C 1
ATOM 8013 O O . GLU A 1 1007 ? -16.543 21.184 52.069 1.00 92.94 1007 GLU A O 1
ATOM 8018 N N . ASN A 1 1008 ? -15.947 19.061 51.753 1.00 92.56 1008 ASN A N 1
ATOM 8019 C CA . ASN A 1 1008 ? -17.236 18.693 51.147 1.00 92.56 1008 ASN A CA 1
ATOM 8020 C C . ASN A 1 1008 ? -18.439 18.944 52.080 1.00 92.56 1008 ASN A C 1
ATOM 8022 O O . ASN A 1 1008 ? -19.531 19.207 51.588 1.00 92.56 1008 ASN A O 1
ATOM 8026 N N . LYS A 1 1009 ? -18.244 18.887 53.407 1.00 93.19 1009 LYS A N 1
ATOM 8027 C CA . LYS A 1 1009 ? -19.293 19.167 54.406 1.00 93.19 1009 LYS A CA 1
ATOM 8028 C C . LYS A 1 1009 ? -19.721 20.640 54.443 1.00 93.19 1009 LYS A C 1
ATOM 8030 O O . LYS A 1 1009 ? -20.816 20.938 54.901 1.00 93.19 1009 LYS A O 1
ATOM 8035 N N . ASP A 1 1010 ? -18.874 21.539 53.942 1.00 94.88 1010 ASP A N 1
ATOM 8036 C CA . ASP A 1 1010 ? -19.120 22.983 53.916 1.00 94.88 1010 ASP A CA 1
ATOM 8037 C C . ASP A 1 1010 ? -19.881 23.419 52.647 1.00 94.88 1010 ASP A C 1
ATOM 8039 O O . ASP A 1 1010 ? -20.172 24.603 52.450 1.00 94.88 1010 ASP A O 1
ATOM 8043 N N . LEU A 1 1011 ? -20.187 22.471 51.753 1.00 95.88 1011 LEU A N 1
ATOM 8044 C CA . LEU A 1 1011 ? -20.778 22.713 50.441 1.00 95.88 1011 LEU A CA 1
ATOM 8045 C C . LEU A 1 1011 ? -22.252 22.313 50.394 1.00 95.88 1011 LEU A C 1
ATOM 8047 O O . LEU A 1 1011 ? -22.694 21.359 51.031 1.00 95.88 1011 LEU A O 1
ATOM 8051 N N . LYS A 1 1012 ? -23.015 23.000 49.543 1.00 94.94 1012 LYS A N 1
ATOM 8052 C CA . LYS A 1 1012 ? -24.323 22.512 49.095 1.00 94.94 1012 LYS A CA 1
ATOM 8053 C C . LYS A 1 1012 ? -24.143 21.210 48.307 1.00 94.94 1012 LYS A C 1
ATOM 8055 O O . LYS A 1 1012 ? -23.113 20.987 47.678 1.00 94.94 1012 LYS A O 1
ATOM 8060 N N . ALA A 1 1013 ? -25.193 20.392 48.236 1.00 92.81 1013 ALA A N 1
ATOM 8061 C CA . ALA A 1 1013 ? -25.187 19.115 47.508 1.00 92.81 1013 ALA A CA 1
ATOM 8062 C C . ALA A 1 1013 ? -25.035 19.237 45.970 1.00 92.81 1013 ALA A C 1
ATOM 8064 O O . ALA A 1 1013 ? -25.043 18.224 45.263 1.00 92.81 1013 ALA A O 1
ATOM 8065 N N . GLN A 1 1014 ? -24.894 20.462 45.451 1.00 93.62 1014 GLN A N 1
ATOM 8066 C CA . GLN A 1 1014 ? -24.778 20.771 44.031 1.00 93.62 1014 GLN A CA 1
ATOM 8067 C C . GLN A 1 1014 ? -23.506 21.557 43.711 1.00 93.62 1014 GLN A C 1
ATOM 8069 O O . GLN A 1 1014 ? -22.986 22.283 44.558 1.00 93.62 1014 GLN A O 1
ATOM 8074 N N . THR A 1 1015 ? -23.027 21.456 42.468 1.00 94.88 1015 THR A N 1
ATOM 8075 C CA . THR A 1 1015 ? -21.827 22.175 41.995 1.00 94.88 1015 THR A CA 1
ATOM 8076 C C . THR A 1 1015 ? -22.023 22.799 40.615 1.00 94.88 1015 THR A C 1
ATOM 8078 O O . THR A 1 1015 ? -23.047 22.606 39.956 1.00 94.88 1015 THR A O 1
ATOM 8081 N N . GLY A 1 1016 ? -21.048 23.592 40.174 1.00 93.56 1016 GLY A N 1
ATOM 8082 C CA . GLY A 1 1016 ? -21.003 24.200 38.850 1.00 93.56 1016 GLY A CA 1
ATOM 8083 C C . GLY A 1 1016 ? -20.949 23.172 37.718 1.00 93.56 1016 GLY A C 1
ATOM 8084 O O . GLY A 1 1016 ? -20.718 21.978 37.928 1.00 93.56 1016 GLY A O 1
ATOM 8085 N N . ARG A 1 1017 ? -21.192 23.640 36.489 1.00 91.88 1017 ARG A N 1
ATOM 8086 C CA . ARG A 1 1017 ? -21.311 22.780 35.300 1.00 91.88 1017 ARG A CA 1
ATOM 8087 C C . ARG A 1 1017 ? -19.965 22.282 34.770 1.00 91.88 1017 ARG A C 1
ATOM 8089 O O . ARG A 1 1017 ? -19.869 21.132 34.352 1.00 91.88 1017 ARG A O 1
ATOM 8096 N N . TYR A 1 1018 ? -18.962 23.154 34.768 1.00 94.06 1018 TYR A N 1
ATOM 8097 C CA . TYR A 1 1018 ? -17.729 22.978 34.009 1.00 94.06 1018 TYR A CA 1
ATOM 8098 C C . TYR A 1 1018 ? -16.600 22.405 34.868 1.00 94.06 1018 TYR A C 1
ATOM 8100 O O . TYR A 1 1018 ? -16.325 22.915 35.953 1.00 94.06 1018 TYR A O 1
ATOM 8108 N N . GLY A 1 1019 ? -15.941 21.362 34.367 1.00 95.81 1019 GLY A N 1
ATOM 8109 C CA . GLY A 1 1019 ? -14.676 20.854 34.889 1.00 95.81 1019 GLY A CA 1
ATOM 8110 C C . GLY A 1 1019 ? -13.486 21.482 34.165 1.00 95.81 1019 GLY A C 1
ATOM 8111 O O . GLY A 1 1019 ? -13.434 21.516 32.931 1.00 95.81 1019 GLY A O 1
ATOM 8112 N N . ARG A 1 1020 ? -12.510 21.981 34.925 1.00 94.50 1020 ARG A N 1
ATOM 8113 C CA . ARG A 1 1020 ? -11.220 22.453 34.395 1.00 94.50 1020 ARG A CA 1
ATOM 8114 C C . ARG A 1 1020 ? -10.420 21.275 33.829 1.00 94.50 1020 ARG A C 1
ATOM 8116 O O . ARG A 1 1020 ? -10.532 20.161 34.309 1.00 94.50 1020 ARG A O 1
ATOM 8123 N N . ILE A 1 1021 ? -9.592 21.444 32.804 1.00 92.88 1021 ILE A N 1
ATOM 8124 C CA . ILE A 1 1021 ? -9.001 22.696 32.310 1.00 92.88 1021 ILE A CA 1
ATOM 8125 C C . ILE A 1 1021 ? -9.700 23.305 31.082 1.00 92.88 1021 ILE A C 1
ATOM 8127 O O . ILE A 1 1021 ? -9.510 24.487 30.808 1.00 92.88 1021 ILE A O 1
ATOM 8131 N N . ILE A 1 1022 ? -10.534 22.538 30.370 1.00 94.81 1022 ILE A N 1
ATOM 8132 C CA . ILE A 1 1022 ? -11.142 22.938 29.081 1.00 94.81 1022 ILE A CA 1
ATOM 8133 C C . ILE A 1 1022 ? -12.664 23.171 29.156 1.00 94.81 1022 ILE A C 1
ATOM 8135 O O . ILE A 1 1022 ? -13.332 23.291 28.136 1.00 94.81 1022 ILE A O 1
ATOM 8139 N N . SER A 1 1023 ? -13.226 23.233 30.365 1.00 94.62 1023 SER A N 1
ATOM 8140 C CA . SER A 1 1023 ? -14.670 23.384 30.597 1.00 94.62 1023 SER A CA 1
ATOM 8141 C C . SER A 1 1023 ? -15.501 22.182 30.125 1.00 94.62 1023 SER A C 1
ATOM 8143 O O . SER A 1 1023 ? -16.596 22.326 29.587 1.00 94.62 1023 SER A O 1
ATOM 8145 N N . THR A 1 1024 ? -15.002 20.969 30.364 1.00 95.69 1024 THR A N 1
ATOM 8146 C CA . THR A 1 1024 ? -15.729 19.719 30.098 1.00 95.69 1024 THR A CA 1
ATOM 8147 C C . THR A 1 1024 ? -16.977 19.636 30.972 1.00 95.69 1024 THR A C 1
ATOM 8149 O O . THR A 1 1024 ? -16.899 19.874 32.179 1.00 95.69 1024 THR A O 1
ATOM 8152 N N . THR A 1 1025 ? -18.130 19.292 30.399 1.00 95.31 1025 THR A N 1
ATOM 8153 C CA . THR A 1 1025 ? -19.375 19.121 31.164 1.00 95.31 1025 THR A CA 1
ATOM 8154 C C . THR A 1 1025 ? -19.606 17.662 31.567 1.00 95.31 1025 THR A C 1
ATOM 8156 O O . THR A 1 1025 ? -18.971 16.740 31.051 1.00 95.31 1025 THR A O 1
ATOM 8159 N N . ARG A 1 1026 ? -20.559 17.438 32.476 1.00 93.81 1026 ARG A N 1
ATOM 8160 C CA . ARG A 1 1026 ? -21.015 16.093 32.866 1.00 93.81 1026 ARG A CA 1
ATOM 8161 C C . ARG A 1 1026 ? -21.567 15.313 31.680 1.00 93.81 1026 ARG A C 1
ATOM 8163 O O . ARG A 1 1026 ? -21.286 14.130 31.546 1.00 93.81 1026 ARG A O 1
ATOM 8170 N N . GLU A 1 1027 ? -22.294 15.989 30.794 1.00 92.81 1027 GLU A N 1
ATOM 8171 C CA . GLU A 1 1027 ? -22.855 15.373 29.589 1.00 92.81 1027 GLU A CA 1
ATOM 8172 C C . GLU A 1 1027 ? -21.742 14.903 28.643 1.00 92.81 1027 GLU A C 1
ATOM 8174 O O . GLU A 1 1027 ? -21.805 13.793 28.122 1.00 92.81 1027 GLU A O 1
ATOM 8179 N N . MET A 1 1028 ? -20.684 15.708 28.476 1.00 93.88 1028 MET A N 1
ATOM 8180 C CA . MET A 1 1028 ? -19.490 15.319 27.715 1.00 93.88 1028 MET A CA 1
ATOM 8181 C C . MET A 1 1028 ? -18.790 14.108 28.330 1.00 93.88 1028 MET A C 1
ATOM 8183 O O . MET A 1 1028 ? -18.363 13.213 27.605 1.00 93.88 1028 MET A O 1
ATOM 8187 N N . TYR A 1 1029 ? -18.688 14.064 29.660 1.00 92.75 1029 TYR A N 1
ATOM 8188 C CA . TYR A 1 1029 ? -18.114 12.932 30.384 1.00 92.75 1029 TYR A CA 1
ATOM 8189 C C . TYR A 1 1029 ? -18.939 11.647 30.207 1.00 92.75 1029 TYR A C 1
ATOM 8191 O O . TYR A 1 1029 ? -18.384 10.612 29.836 1.00 92.75 1029 TYR A O 1
ATOM 8199 N N . LEU A 1 1030 ? -20.259 11.709 30.406 1.00 90.06 1030 LEU A N 1
ATOM 8200 C CA . LEU A 1 1030 ? -21.159 10.559 30.260 1.00 90.06 1030 LEU A CA 1
ATOM 8201 C C . LEU A 1 1030 ? -21.189 10.044 28.814 1.00 90.06 1030 LEU A C 1
ATOM 8203 O O . LEU A 1 1030 ? -21.056 8.844 28.580 1.00 90.06 1030 LEU A O 1
ATOM 8207 N N . ALA A 1 1031 ? -21.253 10.947 27.830 1.00 82.44 1031 ALA A N 1
ATOM 8208 C CA . ALA A 1 1031 ? -21.180 10.598 26.408 1.00 82.44 1031 ALA A CA 1
ATOM 8209 C C . ALA A 1 1031 ? -19.846 9.936 26.010 1.00 82.44 1031 ALA A C 1
ATOM 8211 O O . ALA A 1 1031 ? -19.734 9.358 24.930 1.00 82.44 1031 ALA A O 1
ATOM 8212 N N . ASN A 1 1032 ? -18.829 10.012 26.871 1.00 79.81 1032 ASN A N 1
ATOM 8213 C CA . ASN A 1 1032 ? -17.506 9.442 26.657 1.00 79.81 1032 ASN A CA 1
ATOM 8214 C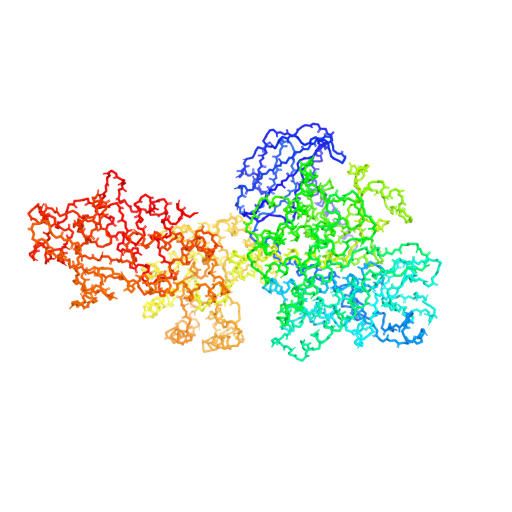 C . ASN A 1 1032 ? -17.226 8.236 27.577 1.00 79.81 1032 ASN A C 1
ATOM 8216 O O . ASN A 1 1032 ? -16.089 7.972 27.952 1.00 79.81 1032 ASN A O 1
ATOM 8220 N N . GLY A 1 1033 ? -18.265 7.486 27.951 1.00 75.94 1033 GLY A N 1
ATOM 8221 C CA . GLY A 1 1033 ? -18.113 6.249 28.725 1.00 75.94 1033 GLY A CA 1
ATOM 8222 C C . GLY A 1 1033 ? -17.919 6.462 30.227 1.00 75.94 1033 GLY A C 1
ATOM 8223 O O . GLY A 1 1033 ? -17.595 5.514 30.942 1.00 75.94 1033 GLY A O 1
ATOM 8224 N N . GLY A 1 1034 ? -18.131 7.683 30.725 1.00 82.81 1034 GLY A N 1
ATOM 8225 C CA . GLY A 1 1034 ? -18.288 7.931 32.149 1.00 82.81 1034 GLY A CA 1
ATOM 8226 C C . GLY A 1 1034 ? -19.527 7.223 32.693 1.00 82.81 1034 GLY A C 1
ATOM 8227 O O . GLY A 1 1034 ? -20.619 7.389 32.162 1.00 82.81 1034 GLY A O 1
ATOM 8228 N N . THR A 1 1035 ? -19.370 6.430 33.751 1.00 83.06 1035 THR A N 1
ATOM 8229 C CA . THR A 1 1035 ? -20.466 5.637 34.343 1.00 83.06 1035 THR A CA 1
ATOM 8230 C C . THR A 1 1035 ? -20.922 6.157 35.702 1.00 83.06 1035 THR A C 1
ATOM 8232 O O . THR A 1 1035 ? -21.946 5.719 36.225 1.00 83.06 1035 THR A O 1
ATOM 8235 N N . ALA A 1 1036 ? -20.175 7.090 36.296 1.00 86.50 1036 ALA A N 1
ATOM 8236 C CA . ALA A 1 1036 ? -20.535 7.675 37.575 1.00 86.50 1036 ALA A CA 1
ATOM 8237 C C . ALA A 1 1036 ? -21.757 8.594 37.429 1.00 86.50 1036 ALA A C 1
ATOM 8239 O O . ALA A 1 1036 ? -21.780 9.484 36.582 1.00 86.50 1036 ALA A O 1
ATOM 8240 N N . ASP A 1 1037 ? -22.747 8.416 38.304 1.00 89.81 1037 ASP A N 1
ATOM 8241 C CA . ASP A 1 1037 ? -23.906 9.302 38.409 1.00 89.81 1037 ASP A CA 1
ATOM 8242 C C . ASP A 1 1037 ? -23.489 10.673 38.966 1.00 89.81 1037 ASP A C 1
ATOM 8244 O O . ASP A 1 1037 ? -23.436 10.910 40.178 1.00 89.81 1037 ASP A O 1
ATOM 8248 N N . VAL A 1 1038 ? -23.149 11.569 38.046 1.00 92.12 1038 VAL A N 1
ATOM 8249 C CA . VAL A 1 1038 ? -22.726 12.949 38.313 1.00 92.12 1038 VAL A CA 1
ATOM 8250 C C . VAL A 1 1038 ? -23.872 13.950 38.144 1.00 92.12 1038 VAL A C 1
ATOM 8252 O O . VAL A 1 1038 ? -23.681 15.144 38.395 1.00 92.12 1038 VAL A O 1
ATOM 8255 N N . GLY A 1 1039 ? -25.064 13.460 37.787 1.00 89.88 1039 GLY A N 1
ATOM 8256 C CA . GLY A 1 1039 ? -26.214 14.267 37.399 1.00 89.88 1039 GLY A CA 1
ATOM 8257 C C . GLY A 1 1039 ? -26.106 14.856 35.991 1.00 89.88 1039 GLY A C 1
ATOM 8258 O O . GLY A 1 1039 ? -25.184 14.538 35.240 1.00 89.88 1039 GLY A O 1
ATOM 8259 N N . ASP A 1 1040 ? -27.040 15.741 35.662 1.00 86.62 1040 ASP A N 1
ATOM 8260 C CA . ASP A 1 1040 ? -27.148 16.437 34.377 1.00 86.62 1040 ASP A CA 1
ATOM 8261 C C . ASP A 1 1040 ? -27.138 17.969 34.574 1.00 86.62 1040 ASP A C 1
ATOM 8263 O O . ASP A 1 1040 ? -26.769 18.477 35.642 1.00 86.62 1040 ASP A O 1
ATOM 8267 N N . ALA A 1 1041 ? -27.503 18.714 33.529 1.00 80.81 1041 ALA A N 1
ATOM 8268 C CA . ALA A 1 1041 ? -27.544 20.171 33.543 1.00 80.81 1041 ALA A CA 1
ATOM 8269 C C . ALA A 1 1041 ? -28.513 20.746 34.596 1.00 80.81 1041 ALA A C 1
ATOM 8271 O O . ALA A 1 1041 ? -28.241 21.820 35.140 1.00 80.81 1041 ALA A O 1
ATOM 8272 N N . GLU A 1 1042 ? -29.593 20.032 34.917 1.00 84.81 1042 GLU A N 1
ATOM 8273 C CA . GLU A 1 1042 ? -30.612 20.437 35.890 1.00 84.81 1042 GLU A CA 1
ATOM 8274 C C . GLU A 1 1042 ? -30.273 19.906 37.294 1.00 84.81 1042 GLU A C 1
ATOM 8276 O O . GLU A 1 1042 ? -30.338 20.629 38.291 1.00 84.81 1042 GLU A O 1
ATOM 8281 N N . HIS A 1 1043 ? -29.792 18.666 37.372 1.00 88.38 1043 HIS A N 1
ATOM 8282 C CA . HIS A 1 1043 ? -29.566 17.901 38.596 1.00 88.38 1043 HIS A CA 1
ATOM 8283 C C . HIS A 1 1043 ? -28.073 17.773 38.934 1.00 88.38 1043 HIS A C 1
ATOM 8285 O O . HIS A 1 1043 ? -27.556 16.677 39.137 1.00 88.38 1043 HIS A O 1
ATOM 8291 N N . ARG A 1 1044 ? -27.352 18.895 39.006 1.00 90.94 1044 ARG A N 1
ATOM 8292 C CA . ARG A 1 1044 ? -25.880 18.958 39.143 1.00 90.94 1044 ARG A CA 1
ATOM 8293 C C . ARG A 1 1044 ? -25.365 18.393 40.476 1.00 90.94 1044 ARG A C 1
ATOM 8295 O O . ARG A 1 1044 ? -25.248 19.140 41.441 1.00 90.94 1044 ARG A O 1
ATOM 8302 N N . LYS A 1 1045 ? -24.992 17.110 40.551 1.00 93.06 1045 LYS A N 1
ATOM 8303 C CA . LYS A 1 1045 ? -24.557 16.462 41.810 1.00 93.06 1045 LYS A CA 1
ATOM 8304 C C . LYS A 1 1045 ? -23.124 16.826 42.215 1.00 93.06 1045 LYS A C 1
ATOM 8306 O O . LYS A 1 1045 ? -22.252 17.023 41.361 1.00 93.06 1045 LYS A O 1
ATOM 8311 N N . ILE A 1 1046 ? -22.869 16.827 43.529 1.00 93.94 1046 ILE A N 1
ATOM 8312 C CA . ILE A 1 1046 ? -21.547 17.087 44.131 1.00 93.94 1046 ILE A CA 1
ATOM 8313 C C . ILE A 1 1046 ? -20.465 16.074 43.728 1.00 93.94 1046 ILE A C 1
ATOM 8315 O O . ILE A 1 1046 ? -19.298 16.445 43.637 1.00 93.94 1046 ILE A O 1
ATOM 8319 N N . LYS A 1 1047 ? -20.852 14.837 43.375 1.00 93.12 1047 LYS A N 1
ATOM 8320 C CA . LYS A 1 1047 ? -19.941 13.775 42.898 1.00 93.12 1047 LYS A CA 1
ATOM 8321 C C . LYS A 1 1047 ? -19.079 14.189 41.701 1.00 93.12 1047 LYS A C 1
ATOM 8323 O O . LYS A 1 1047 ? -18.026 13.604 41.479 1.00 93.12 1047 LYS A O 1
ATOM 8328 N N . TRP A 1 1048 ? -19.493 15.206 40.943 1.00 95.38 1048 TRP A N 1
ATOM 8329 C CA . TRP A 1 1048 ? -18.687 15.747 39.849 1.00 95.38 1048 TRP A CA 1
ATOM 8330 C C . TRP A 1 1048 ? -17.310 16.257 40.299 1.00 95.38 1048 TRP A C 1
ATOM 8332 O O . TRP A 1 1048 ? -16.359 16.150 39.533 1.00 95.38 1048 TRP A O 1
ATOM 8342 N N . LEU A 1 1049 ? -17.178 16.738 41.543 1.00 94.56 1049 LEU A N 1
ATOM 8343 C CA . LEU A 1 1049 ? -15.887 17.152 42.112 1.00 94.56 1049 LEU A CA 1
ATOM 8344 C C . LEU A 1 1049 ? -14.889 16.000 42.144 1.00 94.56 1049 LEU A C 1
ATOM 8346 O O . LEU A 1 1049 ? -13.754 16.148 41.698 1.00 94.56 1049 LEU A O 1
ATOM 8350 N N . ASP A 1 1050 ? -15.330 14.848 42.648 1.00 93.81 1050 ASP A N 1
ATOM 8351 C CA . ASP A 1 1050 ? -14.473 13.675 42.785 1.00 93.81 1050 ASP A CA 1
ATOM 8352 C C . ASP A 1 1050 ? -14.060 13.143 41.412 1.00 93.81 1050 ASP A C 1
ATOM 8354 O O . ASP A 1 1050 ? -12.889 12.849 41.198 1.00 93.81 1050 ASP A O 1
ATOM 8358 N N . ILE A 1 1051 ? -14.977 13.148 40.440 1.00 95.56 1051 ILE A N 1
ATOM 8359 C CA . ILE A 1 1051 ? -14.662 12.740 39.067 1.00 95.56 1051 ILE A CA 1
ATOM 8360 C C . ILE A 1 1051 ? -13.646 13.680 38.412 1.00 95.56 1051 ILE A C 1
ATOM 8362 O O . ILE A 1 1051 ? -12.667 13.205 37.839 1.00 95.56 1051 ILE A O 1
ATOM 8366 N N . VAL A 1 1052 ? -13.826 15.001 38.497 1.00 96.94 1052 VAL A N 1
ATOM 8367 C CA . VAL A 1 1052 ? -12.875 15.956 37.898 1.00 96.94 1052 VAL A CA 1
ATOM 8368 C C . VAL A 1 1052 ? -11.503 15.856 38.567 1.00 96.94 1052 VAL A C 1
ATOM 8370 O O . VAL A 1 1052 ? -10.493 15.798 37.861 1.00 96.94 1052 VAL A O 1
ATOM 8373 N N . LYS A 1 1053 ? -11.456 15.746 39.901 1.00 96.25 1053 LYS A N 1
ATOM 8374 C CA . LYS A 1 1053 ? -10.226 15.480 40.664 1.00 96.25 1053 LYS A CA 1
ATOM 8375 C C . LYS A 1 1053 ? -9.523 14.223 40.167 1.00 96.25 1053 LYS A C 1
ATOM 8377 O O . LYS A 1 1053 ? -8.351 14.285 39.801 1.00 96.25 1053 LYS A O 1
ATOM 8382 N N . ASP A 1 1054 ? -10.223 13.095 40.128 1.00 95.31 1054 ASP A N 1
ATOM 8383 C CA . ASP A 1 1054 ? -9.631 11.799 39.798 1.00 95.31 1054 ASP A CA 1
ATOM 8384 C C . ASP A 1 1054 ? -9.141 11.756 38.348 1.00 95.31 1054 ASP A C 1
ATOM 8386 O O . ASP A 1 1054 ? -8.031 11.286 38.079 1.00 95.31 1054 ASP A O 1
ATOM 8390 N N . LEU A 1 1055 ? -9.910 12.321 37.412 1.00 95.25 1055 LEU A N 1
ATOM 8391 C CA . LEU A 1 1055 ? -9.502 12.435 36.012 1.00 95.25 1055 LEU A CA 1
ATOM 8392 C C . LEU A 1 1055 ? -8.276 13.338 35.846 1.00 95.25 1055 LEU A C 1
ATOM 8394 O O . LEU A 1 1055 ? -7.385 13.007 35.063 1.00 95.25 1055 LEU A O 1
ATOM 8398 N N . TYR A 1 1056 ? -8.182 14.439 36.594 1.00 96.44 1056 TYR A N 1
ATOM 8399 C CA . TYR A 1 1056 ? -7.017 15.319 36.531 1.00 96.44 1056 TYR A CA 1
ATOM 8400 C C . TYR A 1 1056 ? -5.778 14.692 37.196 1.00 96.44 1056 TYR A C 1
ATOM 8402 O O . TYR A 1 1056 ? -4.685 14.753 36.632 1.00 96.44 1056 TYR A O 1
ATOM 8410 N N . LYS A 1 1057 ? -5.932 13.987 38.328 1.00 94.94 1057 LYS A N 1
ATOM 8411 C CA . LYS A 1 1057 ? -4.850 13.195 38.953 1.00 94.94 1057 LYS A CA 1
ATOM 8412 C C . LYS A 1 1057 ? -4.349 12.093 38.014 1.00 94.94 1057 LYS A C 1
ATOM 8414 O O . LYS A 1 1057 ? -3.139 11.886 37.904 1.00 94.94 1057 LYS A O 1
ATOM 8419 N N . LYS A 1 1058 ? -5.260 11.416 37.303 1.00 91.06 1058 LYS A N 1
ATOM 8420 C CA . LYS A 1 1058 ? -4.923 10.434 36.257 1.00 91.06 1058 LYS A CA 1
ATOM 8421 C C . LYS A 1 1058 ? -4.149 11.098 35.117 1.00 91.06 1058 LYS A C 1
ATOM 8423 O O . LYS A 1 1058 ? -3.100 10.588 34.729 1.00 91.06 1058 LYS A O 1
ATOM 8428 N N . ALA A 1 1059 ? -4.625 12.243 34.625 1.00 92.69 1059 ALA A N 1
ATOM 8429 C CA . ALA A 1 1059 ? -3.961 12.992 33.561 1.00 92.69 1059 ALA A CA 1
ATOM 8430 C C . ALA A 1 1059 ? -2.540 13.410 33.963 1.00 92.69 1059 ALA A C 1
ATOM 8432 O O . ALA A 1 1059 ? -1.614 13.288 33.168 1.00 92.69 1059 ALA A O 1
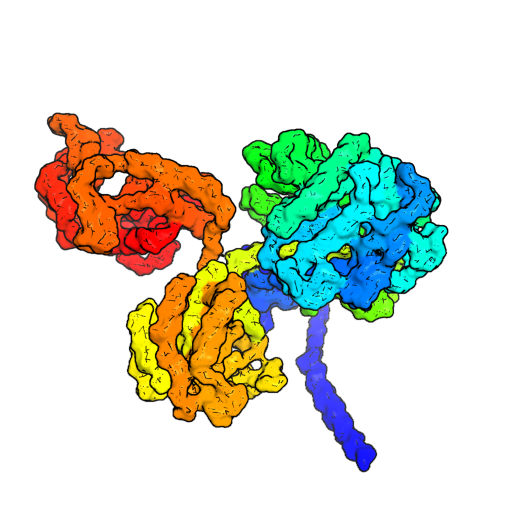ATOM 8433 N N . TRP A 1 1060 ? -2.323 13.823 35.216 1.00 87.50 1060 TRP A N 1
ATOM 8434 C CA . TRP A 1 1060 ? -1.000 14.205 35.724 1.00 87.50 1060 TRP A CA 1
ATOM 8435 C C . TRP A 1 1060 ? 0.060 13.113 35.514 1.00 87.50 1060 TRP A C 1
ATOM 8437 O O . TRP A 1 1060 ? 1.197 13.390 35.130 1.00 87.50 1060 TRP A O 1
ATOM 8447 N N . ARG A 1 1061 ? -0.342 11.850 35.674 1.00 86.44 1061 ARG A N 1
ATOM 8448 C CA . ARG A 1 1061 ? 0.513 10.661 35.537 1.00 86.44 1061 ARG A CA 1
ATOM 8449 C C . ARG A 1 1061 ? 0.467 10.039 34.134 1.00 86.44 1061 ARG A C 1
ATOM 8451 O O . ARG A 1 1061 ? 0.974 8.940 33.943 1.00 86.44 1061 ARG A O 1
ATOM 8458 N N . SER A 1 1062 ? -0.142 10.718 33.160 1.00 86.50 1062 SER A N 1
ATOM 8459 C CA . SER A 1 1062 ? -0.386 10.201 31.808 1.00 86.50 1062 SER A CA 1
ATOM 8460 C C . SER A 1 1062 ? -0.105 11.244 30.724 1.00 86.50 1062 SER A C 1
ATOM 8462 O O . SER A 1 1062 ? -0.144 12.449 30.968 1.00 86.50 1062 SER A O 1
ATOM 8464 N N . ASP A 1 1063 ? 0.143 10.801 29.497 1.00 87.56 1063 ASP A N 1
ATOM 8465 C CA . ASP A 1 1063 ? 0.214 11.689 28.329 1.00 87.56 1063 ASP A CA 1
ATOM 8466 C C . ASP A 1 1063 ? -1.172 12.045 27.777 1.00 87.56 1063 ASP A C 1
ATOM 8468 O O . ASP A 1 1063 ? -1.288 12.873 26.876 1.00 87.56 1063 ASP A O 1
ATOM 8472 N N . LYS A 1 1064 ? -2.240 11.458 28.331 1.00 89.69 1064 LYS A N 1
ATOM 8473 C CA . LYS A 1 1064 ? -3.635 11.701 27.944 1.00 89.69 1064 LYS A CA 1
ATOM 8474 C C . LYS A 1 1064 ? -4.367 12.484 29.034 1.00 89.69 1064 LYS A C 1
ATOM 8476 O O . LYS A 1 1064 ? -4.151 12.260 30.224 1.00 89.69 1064 LYS A O 1
ATOM 8481 N N . ASN A 1 1065 ? -5.286 13.356 28.622 1.00 95.31 1065 ASN A N 1
ATOM 8482 C CA . ASN A 1 1065 ? -6.190 14.064 29.523 1.00 95.31 1065 ASN A CA 1
ATOM 8483 C C . ASN A 1 1065 ? -7.647 13.788 29.124 1.00 95.31 1065 ASN A C 1
ATOM 8485 O O . ASN A 1 1065 ? -8.142 14.300 28.124 1.00 95.31 1065 ASN A O 1
ATOM 8489 N N . GLU A 1 1066 ? -8.337 12.969 29.917 1.00 93.69 1066 GLU A N 1
ATOM 8490 C CA . GLU A 1 1066 ? -9.694 12.490 29.611 1.00 93.69 1066 GLU A CA 1
ATOM 8491 C C . GLU A 1 1066 ? -10.739 13.609 29.610 1.00 93.69 1066 GLU A C 1
ATOM 8493 O O . GLU A 1 1066 ? -11.707 13.546 28.858 1.00 93.69 1066 GLU A O 1
ATOM 8498 N N . LEU A 1 1067 ? -10.540 14.666 30.407 1.00 94.88 1067 LEU A N 1
ATOM 8499 C CA . LEU A 1 1067 ? -11.423 15.833 30.381 1.00 94.88 1067 LEU A CA 1
ATOM 8500 C C . LEU A 1 1067 ? -11.302 16.540 29.026 1.00 94.88 1067 LEU A C 1
ATOM 8502 O O . LEU A 1 1067 ? -12.315 16.870 28.406 1.00 94.88 1067 LEU A O 1
ATOM 8506 N N . MET A 1 1068 ? -10.075 16.692 28.523 1.00 96.81 1068 MET A N 1
ATOM 8507 C CA . MET A 1 1068 ? -9.817 17.263 27.201 1.00 96.81 1068 MET A CA 1
ATOM 8508 C C . MET A 1 1068 ? -10.350 16.386 26.069 1.00 96.81 1068 MET A C 1
ATOM 8510 O O . MET A 1 1068 ? -10.988 16.904 25.155 1.00 96.81 1068 MET A O 1
ATOM 8514 N N . ILE A 1 1069 ? -10.167 15.067 26.155 1.00 95.00 1069 ILE A N 1
ATOM 8515 C CA . ILE A 1 1069 ? -10.690 14.105 25.173 1.00 95.00 1069 ILE A CA 1
ATOM 8516 C C . ILE A 1 1069 ? -12.223 14.116 25.154 1.00 95.00 1069 ILE A C 1
ATOM 8518 O O . ILE A 1 1069 ? -12.818 14.145 24.075 1.00 95.00 1069 ILE A O 1
ATOM 8522 N N . ALA A 1 1070 ? -12.871 14.136 26.321 1.00 94.62 1070 ALA A N 1
ATOM 8523 C CA . ALA A 1 1070 ? -14.325 14.216 26.437 1.00 94.62 1070 ALA A CA 1
ATOM 8524 C C . ALA A 1 1070 ? -14.892 15.470 25.774 1.00 94.62 1070 ALA A C 1
ATOM 8526 O O . ALA A 1 1070 ? -15.838 15.375 24.992 1.00 94.62 1070 ALA A O 1
ATOM 8527 N N . TRP A 1 1071 ? -14.266 16.622 26.014 1.00 95.88 1071 TRP A N 1
ATOM 8528 C CA . TRP A 1 1071 ? -14.627 17.859 25.332 1.00 95.88 1071 TRP A CA 1
ATOM 8529 C C . TRP A 1 1071 ? -14.384 17.760 23.819 1.00 95.88 1071 TRP A C 1
ATOM 8531 O O . TRP A 1 1071 ? -15.272 18.055 23.019 1.00 95.88 1071 TRP A O 1
ATOM 8541 N N . ALA A 1 1072 ? -13.206 17.293 23.407 1.00 95.56 1072 ALA A N 1
ATOM 8542 C CA . ALA A 1 1072 ? -12.803 17.267 22.008 1.00 95.56 1072 ALA A CA 1
ATOM 8543 C C . ALA A 1 1072 ? -13.669 16.341 21.146 1.00 95.56 1072 ALA A C 1
ATOM 8545 O O . ALA A 1 1072 ? -13.962 16.710 20.016 1.00 95.56 1072 ALA A O 1
ATOM 8546 N N . ARG A 1 1073 ? -14.147 15.194 21.653 1.00 91.62 1073 ARG A N 1
ATOM 8547 C CA . ARG A 1 1073 ? -15.025 14.294 20.871 1.00 91.62 1073 ARG A CA 1
ATOM 8548 C C . ARG A 1 1073 ? -16.333 14.937 20.417 1.00 91.62 1073 ARG A C 1
ATOM 8550 O O . ARG A 1 1073 ? -16.898 14.491 19.428 1.00 91.62 1073 ARG A O 1
ATOM 8557 N N . GLN A 1 1074 ? -16.813 15.948 21.133 1.00 89.06 1074 GLN A N 1
ATOM 8558 C CA . GLN A 1 1074 ? -18.017 16.683 20.746 1.00 89.06 1074 GLN A CA 1
ATOM 8559 C C . GLN A 1 1074 ? -17.713 17.957 19.954 1.00 89.06 1074 GLN A C 1
ATOM 8561 O O . GLN A 1 1074 ? -18.585 18.459 19.254 1.00 89.06 1074 GLN A O 1
ATOM 8566 N N . ASN A 1 1075 ? -16.503 18.506 20.094 1.00 91.62 1075 ASN A N 1
ATOM 8567 C CA . ASN A 1 1075 ? -16.196 19.862 19.643 1.00 91.62 1075 ASN A CA 1
ATOM 8568 C C . ASN A 1 1075 ? -15.165 19.932 18.516 1.00 91.62 1075 ASN A C 1
ATOM 8570 O O . ASN A 1 1075 ? -15.102 20.957 17.840 1.00 91.62 1075 ASN A O 1
ATOM 8574 N N . LEU A 1 1076 ? -14.346 18.908 18.297 1.00 89.00 1076 LEU A N 1
ATOM 8575 C CA . LEU A 1 1076 ? -13.488 18.797 17.117 1.00 89.00 1076 LEU A CA 1
ATOM 8576 C C . LEU A 1 1076 ? -14.231 18.027 16.044 1.00 89.00 1076 LEU A C 1
ATOM 8578 O O . LEU A 1 1076 ? -14.088 18.395 14.860 1.00 89.00 1076 LEU A O 1
#